Protein 6VK3 (pdb70)

Radius of gyration: 30.92 Å; Cα contacts (8 Å, |Δi|>4): 1614; chains: 2; bounding box: 85×84×88 Å

Structure (mmCIF, N/CA/C/O backbone):
data_6VK3
#
_entry.id   6VK3
#
loop_
_entity.id
_entity.type
_entity.pdbx_description
1 polymer Hrd3
2 polymer 'Protein OS-9 homolog'
#
loop_
_atom_site.group_PDB
_atom_site.id
_atom_site.type_symbol
_atom_site.label_atom_id
_atom_site.label_alt_id
_atom_site.label_comp_id
_atom_site.label_asym_id
_atom_site.label_entity_id
_atom_site.label_seq_id
_atom_site.pdbx_PDB_ins_code
_atom_site.Cartn_x
_atom_site.Cartn_y
_atom_site.Cartn_z
_atom_site.occupancy
_atom_site.B_iso_or_equiv
_atom_site.auth_seq_id
_atom_site.auth_comp_id
_atom_site.auth_asym_id
_atom_site.auth_atom_id
_atom_site.pdbx_PDB_model_num
ATOM 1 N N . PRO A 1 26 ? 135.261 171.459 158.413 1.00 48.62 26 PRO A N 1
ATOM 2 C CA . PRO A 1 26 ? 134.826 171.560 157.016 1.00 48.62 26 PRO A CA 1
ATOM 3 C C . PRO A 1 26 ? 133.757 170.532 156.680 1.00 48.62 26 PRO A C 1
ATOM 4 O O . PRO A 1 26 ? 133.020 170.689 155.710 1.00 48.62 26 PRO A O 1
ATOM 8 N N . TRP A 1 27 ? 133.685 169.484 157.496 1.00 46.08 27 TRP A N 1
ATOM 9 C CA . TRP A 1 27 ? 132.719 168.416 157.254 1.00 46.08 27 TRP A CA 1
ATOM 10 C C . TRP A 1 27 ? 131.261 168.871 157.281 1.00 46.08 27 TRP A C 1
ATOM 11 O O . TRP A 1 27 ? 130.479 168.364 156.458 1.00 46.08 27 TRP A O 1
ATOM 22 N N . PRO A 1 28 ? 130.818 169.771 158.173 1.00 48.61 28 PRO A N 1
ATOM 23 C CA . PRO A 1 28 ? 129.397 170.164 158.139 1.00 48.61 28 PRO A CA 1
ATOM 24 C C . PRO A 1 28 ? 128.973 170.814 156.833 1.00 48.61 28 PRO A C 1
ATOM 25 O O . PRO A 1 28 ? 127.885 170.517 156.319 1.00 48.61 28 PRO A O 1
ATOM 29 N N . GLU A 1 29 ? 129.799 171.709 156.288 1.00 48.98 29 GLU A N 1
ATOM 30 C CA . GLU A 1 29 ? 129.473 172.324 155.006 1.00 48.98 29 GLU A CA 1
ATOM 31 C C . GLU A 1 29 ? 129.392 171.277 153.904 1.00 48.98 29 GLU A C 1
ATOM 32 O O . GLU A 1 29 ? 128.492 171.322 153.056 1.00 48.98 29 GLU A O 1
ATOM 38 N N . ALA A 1 30 ? 130.319 170.317 153.909 1.00 45.38 30 ALA A N 1
ATOM 39 C CA . ALA A 1 30 ? 130.294 169.263 152.903 1.00 45.38 30 ALA A CA 1
ATOM 40 C C . ALA A 1 30 ? 129.039 168.413 153.026 1.00 45.38 30 ALA A C 1
ATOM 41 O O . ALA A 1 30 ? 128.466 167.995 152.016 1.00 45.38 30 ALA A O 1
ATOM 43 N N . ARG A 1 31 ? 128.593 168.145 154.254 1.00 54.93 31 ARG A N 1
ATOM 44 C CA . ARG A 1 31 ? 127.370 167.368 154.429 1.00 54.93 31 ARG A CA 1
ATOM 45 C C . ARG A 1 31 ? 126.155 168.139 153.930 1.00 54.93 31 ARG A C 1
ATOM 46 O O . ARG A 1 31 ? 125.297 167.579 153.230 1.00 54.93 31 ARG A O 1
ATOM 54 N N . HIS A 1 32 ? 126.065 169.425 154.279 1.00 58.51 32 HIS A N 1
ATOM 55 C CA . HIS A 1 32 ? 124.955 170.243 153.801 1.00 58.51 32 HIS A CA 1
ATOM 56 C C . HIS A 1 32 ? 124.940 170.307 152.280 1.00 58.51 32 HIS A C 1
ATOM 57 O O . HIS A 1 32 ? 123.870 170.323 151.661 1.00 58.51 32 HIS A O 1
ATOM 64 N N . LEU A 1 33 ? 126.120 170.340 151.661 1.00 48.51 33 LEU A N 1
ATOM 65 C CA . LEU A 1 33 ? 126.193 170.309 150.204 1.00 48.51 33 LEU A CA 1
ATOM 66 C C . LEU A 1 33 ? 125.715 168.968 149.658 1.00 48.51 33 LEU A C 1
ATOM 67 O O . LEU A 1 33 ? 124.832 168.914 148.793 1.00 48.51 33 LEU A O 1
ATOM 72 N N . LEU A 1 34 ? 126.289 167.870 150.158 1.00 49.43 34 LEU A N 1
ATOM 73 C CA . LEU A 1 34 ? 125.949 166.536 149.670 1.00 49.43 34 LEU A CA 1
ATOM 74 C C . LEU A 1 34 ? 124.488 166.182 149.887 1.00 49.43 34 LEU A C 1
ATOM 75 O O . LEU A 1 34 ? 123.996 165.208 149.308 1.00 49.43 34 LEU A O 1
ATOM 80 N N . ASN A 1 35 ? 123.780 166.950 150.714 1.00 67.09 35 ASN A N 1
ATOM 81 C CA . ASN A 1 35 ? 122.369 166.667 150.957 1.00 67.09 35 ASN A CA 1
ATOM 82 C C . ASN A 1 35 ? 121.522 166.982 149.724 1.00 67.09 35 ASN A C 1
ATOM 83 O O . ASN A 1 35 ? 120.301 166.798 149.772 1.00 67.09 35 ASN A O 1
ATOM 88 N N . THR A 1 36 ? 122.124 167.443 148.624 1.00 62.10 36 THR A N 1
ATOM 89 C CA . THR A 1 36 ? 121.367 167.906 147.465 1.00 62.10 36 THR A CA 1
ATOM 90 C C . THR A 1 36 ? 121.744 167.223 146.153 1.00 62.10 36 THR A C 1
ATOM 91 O O . THR A 1 36 ? 121.400 167.747 145.087 1.00 62.10 36 THR A O 1
ATOM 95 N N . ILE A 1 37 ? 122.440 166.088 146.177 1.00 48.29 37 ILE A N 1
ATOM 96 C CA . ILE A 1 37 ? 122.944 165.503 144.938 1.00 48.29 37 ILE A CA 1
ATOM 97 C C . ILE A 1 37 ? 122.390 164.097 144.688 1.00 48.29 37 ILE A C 1
ATOM 98 O O . ILE A 1 37 ? 123.006 163.318 143.966 1.00 48.29 37 ILE A O 1
ATOM 103 N N . ALA A 1 38 ? 121.239 163.751 145.266 1.00 42.06 38 ALA A N 1
ATOM 104 C CA . ALA A 1 38 ? 120.502 162.552 144.857 1.00 42.06 38 ALA A CA 1
ATOM 105 C C . ALA A 1 38 ? 121.371 161.300 145.030 1.00 42.06 38 ALA A C 1
ATOM 106 O O . ALA A 1 38 ? 121.822 160.684 144.064 1.00 42.06 38 ALA A O 1
ATOM 108 N N . LYS A 1 39 ? 121.595 160.957 146.301 1.00 37.71 39 LYS A N 1
ATOM 109 C CA . LYS A 1 39 ? 122.627 160.023 146.748 1.00 37.71 39 LYS A CA 1
ATOM 110 C C . LYS A 1 39 ? 122.926 158.884 145.781 1.00 37.71 39 LYS A C 1
ATOM 111 O O . LYS A 1 39 ? 124.092 158.632 145.469 1.00 37.71 39 LYS A O 1
ATOM 117 N N . SER A 1 40 ? 121.899 158.186 145.306 1.00 39.02 40 SER A N 1
ATOM 118 C CA . SER A 1 40 ? 122.103 157.138 144.315 1.00 39.02 40 SER A CA 1
ATOM 119 C C . SER A 1 40 ? 120.758 156.886 143.657 1.00 39.02 40 SER A C 1
ATOM 120 O O . SER A 1 40 ? 119.750 156.730 144.350 1.00 39.02 40 SER A O 1
ATOM 123 N N . ARG A 1 41 ? 120.746 156.848 142.331 1.00 35.16 41 ARG A N 1
ATOM 124 C CA . ARG A 1 41 ? 119.517 156.678 141.571 1.00 35.16 41 ARG A CA 1
ATOM 125 C C . ARG A 1 41 ? 119.468 155.240 141.074 1.00 35.16 41 ARG A C 1
ATOM 126 O O . ARG A 1 41 ? 120.374 154.790 140.365 1.00 35.16 41 ARG A O 1
ATOM 134 N N . ASP A 1 42 ? 118.422 154.517 141.464 1.00 28.93 42 ASP A N 1
ATOM 135 C CA . ASP A 1 42 ? 118.198 153.177 140.953 1.00 28.93 42 ASP A CA 1
ATOM 136 C C . ASP A 1 42 ? 117.170 153.258 139.840 1.00 28.93 42 ASP A C 1
ATOM 137 O O . ASP A 1 42 ? 115.995 153.537 140.115 1.00 28.93 42 ASP A O 1
ATOM 142 N N . PRO A 1 43 ? 117.554 153.044 138.581 1.00 28.40 43 PRO A N 1
ATOM 143 C CA . PRO A 1 43 ? 116.601 153.247 137.481 1.00 28.40 43 PRO A CA 1
ATOM 144 C C . PRO A 1 43 ? 115.403 152.320 137.524 1.00 28.40 43 PRO A C 1
ATOM 145 O O . PRO A 1 43 ? 114.394 152.623 136.878 1.00 28.40 43 PRO A O 1
ATOM 149 N N . MET A 1 44 ? 115.467 151.211 138.263 1.00 30.44 44 MET A N 1
ATOM 150 C CA . MET A 1 44 ? 114.292 150.356 138.385 1.00 30.44 44 MET A CA 1
ATOM 151 C C . MET A 1 44 ? 113.166 151.079 139.109 1.00 30.44 44 MET A C 1
ATOM 152 O O . MET A 1 44 ? 111.988 150.882 138.795 1.00 30.44 44 MET A O 1
ATOM 157 N N . LYS A 1 45 ? 113.511 151.919 140.083 1.00 27.85 45 LYS A N 1
ATOM 158 C CA . LYS A 1 45 ? 112.504 152.670 140.819 1.00 27.85 45 LYS A CA 1
ATOM 159 C C . LYS A 1 45 ? 112.068 153.920 140.067 1.00 27.85 45 LYS A C 1
ATOM 160 O O . LYS A 1 45 ? 110.937 154.383 140.245 1.00 27.85 45 LYS A O 1
ATOM 166 N N . GLU A 1 46 ? 112.938 154.470 139.219 1.00 32.61 46 GLU A N 1
ATOM 167 C CA . GLU A 1 46 ? 112.593 155.678 138.482 1.00 32.61 46 GLU A CA 1
ATOM 168 C C . GLU A 1 46 ? 111.793 155.374 137.224 1.00 32.61 46 GLU A C 1
ATOM 169 O O . GLU A 1 46 ? 111.012 156.220 136.776 1.00 32.61 46 GLU A O 1
ATOM 175 N N . ALA A 1 47 ? 111.971 154.190 136.638 1.00 30.81 47 ALA A N 1
ATOM 176 C CA . ALA A 1 47 ? 111.173 153.802 135.482 1.00 30.81 47 ALA A CA 1
ATOM 177 C C . ALA A 1 47 ? 109.775 153.340 135.862 1.00 30.81 47 ALA A C 1
ATOM 178 O O . ALA A 1 47 ? 108.992 152.997 134.971 1.00 30.81 47 ALA A O 1
ATOM 180 N N . ALA A 1 48 ? 109.449 153.311 137.154 1.00 31.98 48 ALA A N 1
ATOM 181 C CA . ALA A 1 48 ? 108.110 152.920 137.574 1.00 31.98 48 ALA A CA 1
ATOM 182 C C . ALA A 1 48 ? 107.180 154.118 137.685 1.00 31.98 48 ALA A C 1
ATOM 183 O O . ALA A 1 48 ? 105.961 153.941 137.766 1.00 31.98 48 ALA A O 1
ATOM 185 N N . MET A 1 49 ? 107.727 155.333 137.701 1.00 38.81 49 MET A N 1
ATOM 186 C CA . MET A 1 49 ? 106.882 156.518 137.742 1.00 38.81 49 MET A CA 1
ATOM 187 C C . MET A 1 49 ? 106.421 156.924 136.347 1.00 38.81 49 MET A C 1
ATOM 188 O O . MET A 1 49 ? 105.273 157.348 136.170 1.00 38.81 49 MET A O 1
ATOM 193 N N . GLU A 1 50 ? 107.291 156.803 135.351 1.00 30.21 50 GLU A N 1
ATOM 194 C CA . GLU A 1 50 ? 106.928 157.130 133.977 1.00 30.21 50 GLU A CA 1
ATOM 195 C C . GLU A 1 50 ? 106.325 155.922 133.270 1.00 30.21 50 GLU A C 1
ATOM 196 O O . GLU A 1 50 ? 105.705 156.053 132.216 1.00 30.21 50 GLU A O 1
ATOM 202 N N . VAL A 1 57 ? 115.172 147.995 128.400 1.00 16.90 57 VAL A N 1
ATOM 203 C CA . VAL A 1 57 ? 116.540 148.484 128.495 1.00 16.90 57 VAL A CA 1
ATOM 204 C C . VAL A 1 57 ? 117.449 147.396 129.049 1.00 16.90 57 VAL A C 1
ATOM 205 O O . VAL A 1 57 ? 117.049 146.625 129.920 1.00 16.90 57 VAL A O 1
ATOM 209 N N . GLY A 1 58 ? 118.679 147.340 128.539 1.00 15.80 58 GLY A N 1
ATOM 210 C CA . GLY A 1 58 ? 119.635 146.331 128.941 1.00 15.80 58 GLY A CA 1
ATOM 211 C C . GLY A 1 58 ? 120.939 146.954 129.405 1.00 15.80 58 GLY A C 1
ATOM 212 O O . GLY A 1 58 ? 121.116 148.173 129.374 1.00 15.80 58 GLY A O 1
ATOM 213 N N . PHE A 1 59 ? 121.846 146.082 129.832 1.00 22.28 59 PHE A N 1
ATOM 214 C CA . PHE A 1 59 ? 123.130 146.485 130.380 1.00 22.28 59 PHE A CA 1
ATOM 215 C C . PHE A 1 59 ? 124.262 145.938 129.524 1.00 22.28 59 PHE A C 1
ATOM 216 O O . PHE A 1 59 ? 124.107 144.926 128.836 1.00 22.28 59 PHE A O 1
ATOM 224 N N . TYR A 1 60 ? 125.405 146.612 129.578 1.00 23.55 60 TYR A N 1
ATOM 225 C CA . TYR A 1 60 ? 126.585 146.237 128.807 1.00 23.55 60 TYR A CA 1
ATOM 226 C C . TYR A 1 60 ? 127.639 145.699 129.763 1.00 23.55 60 TYR A C 1
ATOM 227 O O . TYR A 1 60 ? 128.335 146.474 130.425 1.00 23.55 60 TYR A O 1
ATOM 236 N N . VAL A 1 61 ? 127.760 144.378 129.833 1.00 24.35 61 VAL A N 1
ATOM 237 C CA . VAL A 1 61 ? 128.829 143.766 130.615 1.00 24.35 61 VAL A CA 1
ATOM 238 C C . VAL A 1 61 ? 130.082 143.750 129.748 1.00 24.35 61 VAL A C 1
ATOM 239 O O . VAL A 1 61 ? 130.026 143.327 128.586 1.00 24.35 61 VAL A O 1
ATOM 243 N N . PRO A 1 62 ? 131.215 144.234 130.241 1.00 26.40 62 PRO A N 1
ATOM 244 C CA . PRO A 1 62 ? 132.431 144.213 129.429 1.00 26.40 62 PRO A CA 1
ATOM 245 C C . PRO A 1 62 ? 133.005 142.810 129.354 1.00 26.40 62 PRO A C 1
ATOM 246 O O . PRO A 1 62 ? 132.756 141.958 130.208 1.00 26.40 62 PRO A O 1
ATOM 250 N N . MET A 1 63 ? 133.783 142.573 128.301 1.00 32.43 63 MET A N 1
ATOM 251 C CA . MET A 1 63 ? 134.383 141.260 128.114 1.00 32.43 63 MET A CA 1
ATOM 252 C C . MET A 1 63 ? 135.778 141.171 128.715 1.00 32.43 63 MET A C 1
ATOM 253 O O . MET A 1 63 ? 136.138 140.136 129.283 1.00 32.43 63 MET A O 1
ATOM 258 N N . ASP A 1 64 ? 136.567 142.237 128.617 1.00 32.26 64 ASP A N 1
ATOM 259 C CA . ASP A 1 64 ? 137.930 142.246 129.122 1.00 32.26 64 ASP A CA 1
ATOM 260 C C . ASP A 1 64 ? 138.134 143.446 130.036 1.00 32.26 64 ASP A C 1
ATOM 261 O O . ASP A 1 64 ? 137.234 144.263 130.239 1.00 32.26 64 ASP A O 1
ATOM 266 N N . TYR A 1 65 ? 139.339 143.544 130.590 1.00 33.73 65 TYR A N 1
ATOM 267 C CA . TYR A 1 65 ? 139.628 144.508 131.640 1.00 33.73 65 TYR A CA 1
ATOM 268 C C . TYR A 1 65 ? 141.129 144.733 131.712 1.00 33.73 65 TYR A C 1
ATOM 269 O O . TYR A 1 65 ? 141.911 143.825 131.422 1.00 33.73 65 TYR A O 1
ATOM 278 N N . SER A 1 66 ? 141.522 145.941 132.102 1.00 41.90 66 SER A N 1
ATOM 279 C CA . SER A 1 66 ? 142.931 146.280 132.254 1.00 41.90 66 SER A CA 1
ATOM 280 C C . SER A 1 66 ? 143.085 147.451 133.214 1.00 41.90 66 SER A C 1
ATOM 281 O O . SER A 1 66 ? 142.486 148.510 132.997 1.00 41.90 66 SER A O 1
ATOM 284 N N . PRO A 1 67 ? 143.876 147.304 134.279 1.00 42.81 67 PRO A N 1
ATOM 285 C CA . PRO A 1 67 ? 143.990 148.396 135.259 1.00 42.81 67 PRO A CA 1
ATOM 286 C C . PRO A 1 67 ? 144.485 149.700 134.662 1.00 42.81 67 PRO A C 1
ATOM 287 O O . PRO A 1 67 ? 144.065 150.771 135.116 1.00 42.81 67 PRO A O 1
ATOM 291 N N . ARG A 1 68 ? 145.360 149.649 133.655 1.00 50.87 68 ARG A N 1
ATOM 292 C CA . ARG A 1 68 ? 145.786 150.880 132.994 1.00 50.87 68 ARG A CA 1
ATOM 293 C C . ARG A 1 68 ? 144.629 151.523 132.242 1.00 50.87 68 ARG A C 1
ATOM 294 O O . ARG A 1 68 ? 144.463 152.750 132.272 1.00 50.87 68 ARG A O 1
ATOM 302 N N . ASN A 1 69 ? 143.826 150.709 131.555 1.00 53.44 69 ASN A N 1
ATOM 303 C CA . ASN A 1 69 ? 142.627 151.223 130.907 1.00 53.44 69 ASN A CA 1
ATOM 304 C C . ASN A 1 69 ? 141.688 151.851 131.925 1.00 53.44 69 ASN A C 1
ATOM 305 O O . ASN A 1 69 ? 141.074 152.889 131.656 1.00 53.44 69 ASN A O 1
ATOM 310 N N . GLU A 1 70 ? 141.579 151.249 133.110 1.00 48.85 70 GLU A N 1
ATOM 311 C CA . GLU A 1 70 ? 140.720 151.813 134.145 1.00 48.85 70 GLU A CA 1
ATOM 312 C C . GLU A 1 70 ? 141.261 153.141 134.653 1.00 48.85 70 GLU A C 1
ATOM 313 O O . GLU A 1 70 ? 140.492 154.081 134.877 1.00 48.85 70 GLU A O 1
ATOM 319 N N . GLU A 1 71 ? 142.576 153.236 134.854 1.00 48.20 71 GLU A N 1
ATOM 320 C CA . GLU A 1 71 ? 143.164 154.502 135.277 1.00 48.20 71 GLU A CA 1
ATOM 321 C C . GLU A 1 71 ? 142.914 155.593 134.245 1.00 48.20 71 GLU A C 1
ATOM 322 O O . GLU A 1 71 ? 142.537 156.718 134.596 1.00 48.20 71 GLU A O 1
ATOM 328 N N . LYS A 1 72 ? 143.119 155.277 132.964 1.00 50.45 72 LYS A N 1
ATOM 329 C CA . LYS A 1 72 ? 142.878 156.265 131.918 1.00 50.45 72 LYS A CA 1
ATOM 330 C C . LYS A 1 72 ? 141.409 156.664 131.868 1.00 50.45 72 LYS A C 1
ATOM 331 O O . LYS A 1 72 ? 141.086 157.849 131.722 1.00 50.45 72 LYS A O 1
ATOM 337 N N . ASN A 1 73 ? 140.506 155.691 132.002 1.00 45.60 73 ASN A N 1
ATOM 338 C CA . ASN A 1 73 ? 139.079 155.988 131.989 1.00 45.60 73 ASN A CA 1
ATOM 339 C C . ASN A 1 73 ? 138.696 156.882 133.159 1.00 45.60 73 ASN A C 1
ATOM 340 O O . ASN A 1 73 ? 137.904 157.817 133.006 1.00 45.60 73 ASN A O 1
ATOM 345 N N . TYR A 1 74 ? 139.266 156.622 134.334 1.00 43.73 74 TYR A N 1
ATOM 346 C CA . TYR A 1 74 ? 138.927 157.411 135.511 1.00 43.73 74 TYR A CA 1
ATOM 347 C C . TYR A 1 74 ? 139.468 158.830 135.396 1.00 43.73 74 TYR A C 1
ATOM 348 O O . TYR A 1 74 ? 138.782 159.793 135.761 1.00 43.73 74 TYR A O 1
ATOM 357 N N . GLN A 1 75 ? 140.691 158.983 134.887 1.00 45.81 75 GLN A N 1
ATOM 358 C CA . GLN A 1 75 ? 141.228 160.324 134.686 1.00 45.81 75 GLN A CA 1
ATOM 359 C C . GLN A 1 75 ? 140.418 161.087 133.644 1.00 45.81 75 GLN A C 1
ATOM 360 O O . GLN A 1 75 ? 140.178 162.291 133.791 1.00 45.81 75 GLN A O 1
ATOM 366 N N . SER A 1 76 ? 139.970 160.399 132.591 1.00 48.00 76 SER A N 1
ATOM 367 C CA . SER A 1 76 ? 139.124 161.049 131.597 1.00 48.00 76 SER A CA 1
ATOM 368 C C . SER A 1 76 ? 137.773 161.444 132.177 1.00 48.00 76 SER A C 1
ATOM 369 O O . SER A 1 76 ? 137.222 162.484 131.801 1.00 48.00 76 SER A O 1
ATOM 372 N N . ILE A 1 77 ? 137.221 160.632 133.080 1.00 47.08 77 ILE A N 1
ATOM 373 C CA . ILE A 1 77 ? 135.964 160.998 133.726 1.00 47.08 77 ILE A CA 1
ATOM 374 C C . ILE A 1 77 ? 136.158 162.221 134.610 1.00 47.08 77 ILE A C 1
ATOM 375 O O . ILE A 1 77 ? 135.328 163.137 134.617 1.00 47.08 77 ILE A O 1
ATOM 380 N N . TRP A 1 78 ? 137.258 162.261 135.364 1.00 47.91 78 TRP A N 1
ATOM 381 C CA . TRP A 1 78 ? 137.504 163.407 136.233 1.00 47.91 78 TRP A CA 1
ATOM 382 C C . TRP A 1 78 ? 137.746 164.676 135.429 1.00 47.91 78 TRP A C 1
ATOM 383 O O . TRP A 1 78 ? 137.357 165.771 135.850 1.00 47.91 78 TRP A O 1
ATOM 394 N N . GLN A 1 79 ? 138.387 164.553 134.267 1.00 56.31 79 GLN A N 1
ATOM 395 C CA . GLN A 1 79 ? 138.700 165.743 133.485 1.00 56.31 79 GLN A CA 1
ATOM 396 C C . GLN A 1 79 ? 137.469 166.316 132.793 1.00 56.31 79 GLN A C 1
ATOM 397 O O . GLN A 1 79 ? 137.417 167.522 132.532 1.00 56.31 79 GLN A O 1
ATOM 403 N N . ASN A 1 80 ? 136.478 165.481 132.486 1.00 56.90 80 ASN A N 1
ATOM 404 C CA . ASN A 1 80 ? 135.366 165.895 131.636 1.00 56.90 80 ASN A CA 1
ATOM 405 C C . ASN A 1 80 ? 134.024 165.922 132.349 1.00 56.90 80 ASN A C 1
ATOM 406 O O . ASN A 1 80 ? 133.362 166.965 132.368 1.00 56.90 80 ASN A O 1
ATOM 411 N N . GLU A 1 81 ? 133.598 164.804 132.940 1.00 51.08 81 GLU A N 1
ATOM 412 C CA . GLU A 1 81 ? 132.188 164.644 133.282 1.00 51.08 81 GLU A CA 1
ATOM 413 C C . GLU A 1 81 ? 131.795 165.396 134.548 1.00 51.08 81 GLU A C 1
ATOM 414 O O . GLU A 1 81 ? 130.708 165.981 134.607 1.00 51.08 81 GLU A O 1
ATOM 420 N N . ILE A 1 82 ? 132.647 165.385 135.571 1.00 45.86 82 ILE A N 1
ATOM 421 C CA . ILE A 1 82 ? 132.247 165.888 136.881 1.00 45.86 82 ILE A CA 1
ATOM 422 C C . ILE A 1 82 ? 132.071 167.399 136.835 1.00 45.86 82 ILE A C 1
ATOM 423 O O . ILE A 1 82 ? 132.949 168.133 136.363 1.00 45.86 82 ILE A O 1
ATOM 428 N N . THR A 1 83 ? 130.928 167.870 137.330 1.00 44.75 83 THR A N 1
ATOM 429 C CA . THR A 1 83 ? 130.623 169.291 137.362 1.00 44.75 83 THR A CA 1
ATOM 430 C C . THR A 1 83 ? 131.442 169.993 138.443 1.00 44.75 83 THR A C 1
ATOM 431 O O . THR A 1 83 ? 131.987 169.370 139.356 1.00 44.75 83 THR A O 1
ATOM 435 N N . ASP A 1 84 ? 131.496 171.322 138.343 1.00 48.80 84 ASP A N 1
ATOM 436 C CA . ASP A 1 84 ? 132.334 172.115 139.232 1.00 48.80 84 ASP A CA 1
ATOM 437 C C . ASP A 1 84 ? 131.848 172.093 140.675 1.00 48.80 84 ASP A C 1
ATOM 438 O O . ASP A 1 84 ? 132.677 172.125 141.593 1.00 48.80 84 ASP A O 1
ATOM 443 N N . SER A 1 85 ? 130.534 172.033 140.900 1.00 43.46 85 SER A N 1
ATOM 444 C CA . SER A 1 85 ? 130.035 171.905 142.265 1.00 43.46 85 SER A CA 1
ATOM 445 C C . SER A 1 85 ? 130.562 170.636 142.920 1.00 43.46 85 SER A C 1
ATOM 446 O O . SER A 1 85 ? 130.979 170.654 144.085 1.00 43.46 85 SER A O 1
ATOM 449 N N . GLN A 1 86 ? 130.576 169.531 142.174 1.00 42.06 86 GLN A N 1
ATOM 450 C CA . GLN A 1 86 ? 131.118 168.289 142.709 1.00 42.06 86 GLN A CA 1
ATOM 451 C C . GLN A 1 86 ? 132.623 168.374 142.915 1.00 42.06 86 GLN A C 1
ATOM 452 O O . GLN A 1 86 ? 133.140 167.806 143.879 1.00 42.06 86 GLN A O 1
ATOM 458 N N . ARG A 1 87 ? 133.342 169.059 142.023 1.00 46.29 87 ARG A N 1
ATOM 459 C CA . ARG A 1 87 ? 134.764 169.302 142.254 1.00 46.29 87 ARG A CA 1
ATOM 460 C C . ARG A 1 87 ? 134.986 169.992 143.591 1.00 46.29 87 ARG A C 1
ATOM 461 O O . ARG A 1 87 ? 135.793 169.541 144.413 1.00 46.29 87 ARG A O 1
ATOM 469 N N . HIS A 1 88 ? 134.291 171.110 143.810 1.00 43.15 88 HIS A N 1
ATOM 470 C CA . HIS A 1 88 ? 134.424 171.842 145.065 1.00 43.15 88 HIS A CA 1
ATOM 471 C C . HIS A 1 88 ? 134.098 170.952 146.255 1.00 43.15 88 HIS A C 1
ATOM 472 O O . HIS A 1 88 ? 134.854 170.899 147.235 1.00 43.15 88 HIS A O 1
ATOM 479 N N . ILE A 1 89 ? 132.980 170.228 146.176 1.00 37.10 89 ILE A N 1
ATOM 480 C CA . ILE A 1 89 ? 132.547 169.391 147.291 1.00 37.10 89 ILE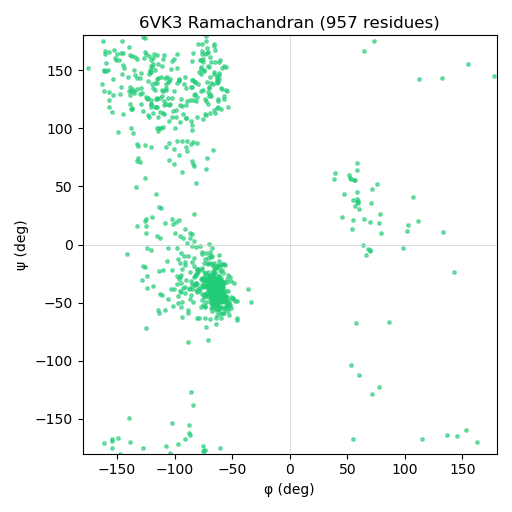 A CA 1
ATOM 481 C C . ILE A 1 89 ? 133.595 168.334 147.606 1.00 37.10 89 ILE A C 1
ATOM 482 O O . ILE A 1 89 ? 133.971 168.135 148.765 1.00 37.10 89 ILE A O 1
ATOM 487 N N . TYR A 1 90 ? 134.090 167.644 146.578 1.00 37.84 90 TYR A N 1
ATOM 488 C CA . TYR A 1 90 ? 135.023 166.549 146.807 1.00 37.84 90 TYR A CA 1
ATOM 489 C C . TYR A 1 90 ? 136.360 167.055 147.322 1.00 37.84 90 TYR A C 1
ATOM 490 O O . TYR A 1 90 ? 136.962 166.432 148.203 1.00 37.84 90 TYR A O 1
ATOM 499 N N . GLU A 1 91 ? 136.862 168.162 146.773 1.00 44.01 91 GLU A N 1
ATOM 500 C CA . GLU A 1 91 ? 138.135 168.678 147.264 1.00 44.01 91 GLU A CA 1
ATOM 501 C C . GLU A 1 91 ? 138.011 169.136 148.709 1.00 44.01 91 GLU A C 1
ATOM 502 O O . GLU A 1 91 ? 138.907 168.882 149.525 1.00 44.01 91 GLU A O 1
ATOM 508 N N . LEU A 1 92 ? 136.893 169.780 149.056 1.00 39.61 92 LEU A N 1
ATOM 509 C CA . LEU A 1 92 ? 136.663 170.154 150.446 1.00 39.61 92 LEU A CA 1
ATOM 510 C C . LEU A 1 92 ? 136.568 168.922 151.338 1.00 39.61 92 LEU A C 1
ATOM 511 O O . LEU A 1 92 ? 137.087 168.915 152.460 1.00 39.61 92 LEU A O 1
ATOM 516 N N . LEU A 1 93 ? 135.928 167.862 150.843 1.00 36.28 93 LEU A N 1
ATOM 517 C CA . LEU A 1 93 ? 135.767 166.639 151.623 1.00 36.28 93 LEU A CA 1
ATOM 518 C C . LEU A 1 93 ? 137.109 165.976 151.895 1.00 36.28 93 LEU A C 1
ATOM 519 O O . LEU A 1 93 ? 137.379 165.532 153.017 1.00 36.28 93 LEU A O 1
ATOM 524 N N . VAL A 1 94 ? 137.960 165.889 150.873 1.00 40.13 94 VAL A N 1
ATOM 525 C CA . VAL A 1 94 ? 139.276 165.289 151.060 1.00 40.13 94 VAL A CA 1
ATOM 526 C C . VAL A 1 94 ? 140.124 166.143 151.988 1.00 40.13 94 VAL A C 1
ATOM 527 O O . VAL A 1 94 ? 140.827 165.620 152.860 1.00 40.13 94 VAL A O 1
ATOM 531 N N . GLN A 1 95 ? 140.082 167.469 151.817 1.00 52.04 95 GLN A N 1
ATOM 532 C CA . GLN A 1 95 ? 140.833 168.338 152.716 1.00 52.04 95 GLN A CA 1
ATOM 533 C C . GLN A 1 95 ? 140.391 168.137 154.156 1.00 52.04 95 GLN A C 1
ATOM 534 O O . GLN A 1 95 ? 141.226 168.047 155.063 1.00 52.04 95 GLN A O 1
ATOM 540 N N . SER A 1 96 ? 139.080 168.039 154.380 1.00 51.71 96 SER A N 1
ATOM 541 C CA . SER A 1 96 ? 138.571 167.772 155.718 1.00 51.71 96 SER A CA 1
ATOM 542 C C . SER A 1 96 ? 139.109 166.451 156.248 1.00 51.71 96 SER A C 1
ATOM 543 O O . SER A 1 96 ? 139.808 166.415 157.265 1.00 51.71 96 SER A O 1
ATOM 546 N N . SER A 1 97 ? 138.815 165.353 155.548 1.00 45.25 97 SER A N 1
ATOM 547 C CA . SER A 1 97 ? 139.137 164.024 156.056 1.00 45.25 97 SER A CA 1
ATOM 548 C C . SER A 1 97 ? 140.633 163.745 156.103 1.00 45.25 97 SER A C 1
ATOM 549 O O . SER A 1 97 ? 141.037 162.732 156.682 1.00 45.25 97 SER A O 1
ATOM 552 N N . GLU A 1 98 ? 141.463 164.593 155.501 1.00 59.64 98 GLU A N 1
ATOM 553 C CA . GLU A 1 98 ? 142.899 164.386 155.614 1.00 59.64 98 GLU A CA 1
ATOM 554 C C . GLU A 1 98 ? 143.538 165.311 156.643 1.00 59.64 98 GLU A C 1
ATOM 555 O O . GLU A 1 98 ? 144.260 164.846 157.530 1.00 59.64 98 GLU A O 1
ATOM 561 N N . GLN A 1 99 ? 143.304 166.620 156.530 1.00 63.71 99 GLN A N 1
ATOM 562 C CA . GLN A 1 99 ? 143.863 167.539 157.513 1.00 63.71 99 GLN A CA 1
ATOM 563 C C . GLN A 1 99 ? 143.291 167.267 158.897 1.00 63.71 99 GLN A C 1
ATOM 564 O O . GLN A 1 99 ? 144.014 167.313 159.898 1.00 63.71 99 GLN A O 1
ATOM 570 N N . PHE A 1 100 ? 141.997 166.972 158.972 1.00 59.38 100 PHE A N 1
ATOM 571 C CA . PHE A 1 100 ? 141.335 166.620 160.220 1.00 59.38 100 PHE A CA 1
ATOM 572 C C . PHE A 1 100 ? 140.969 165.148 160.119 1.00 59.38 100 PHE A C 1
ATOM 573 O O . PHE A 1 100 ? 140.420 164.710 159.105 1.00 59.38 100 PHE A O 1
ATOM 581 N N . ASN A 1 101 ? 141.265 164.384 161.164 1.00 49.08 101 ASN A N 1
ATOM 582 C CA . ASN A 1 101 ? 140.813 163.001 161.169 1.00 49.08 101 ASN A CA 1
ATOM 583 C C . ASN A 1 101 ? 139.355 163.032 161.601 1.00 49.08 101 ASN A C 1
ATOM 584 O O . ASN A 1 101 ? 139.048 162.922 162.792 1.00 49.08 101 ASN A O 1
ATOM 589 N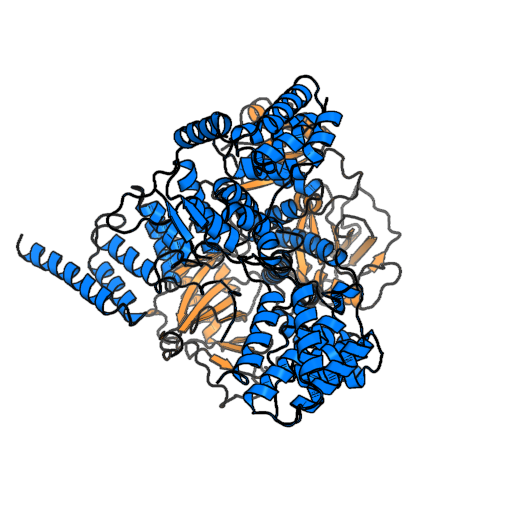 N . ASN A 1 102 ? 138.451 163.200 160.635 1.00 43.48 102 ASN A N 1
ATOM 590 C CA . ASN A 1 102 ? 137.051 163.441 160.959 1.00 43.48 102 ASN A CA 1
ATOM 591 C C . ASN A 1 102 ? 136.309 162.163 161.320 1.00 43.48 102 ASN A C 1
ATOM 592 O O . ASN A 1 102 ? 135.276 162.227 161.995 1.00 43.48 102 ASN A O 1
ATOM 597 N N . SER A 1 103 ? 136.796 161.009 160.868 1.00 37.94 103 SER A N 1
ATOM 598 C CA . SER A 1 103 ? 136.249 159.685 161.151 1.00 37.94 103 SER A CA 1
ATOM 599 C C . SER A 1 103 ? 134.866 159.460 160.560 1.00 37.94 103 SER A C 1
ATOM 600 O O . SER A 1 103 ? 134.373 158.331 160.606 1.00 37.94 103 SER A O 1
ATOM 603 N N . GLU A 1 104 ? 134.215 160.485 160.028 1.00 38.24 104 GLU A N 1
ATOM 604 C CA . GLU A 1 104 ? 132.978 160.296 159.283 1.00 38.24 104 GLU A CA 1
ATOM 605 C C . GLU A 1 104 ? 132.967 160.834 157.866 1.00 38.24 104 GLU A C 1
ATOM 606 O O . GLU A 1 104 ? 132.225 160.324 157.026 1.00 38.24 104 GLU A O 1
ATOM 612 N N . ALA A 1 105 ? 133.772 161.857 157.575 1.00 32.16 105 ALA A N 1
ATOM 613 C CA . ALA A 1 105 ? 133.964 162.256 156.187 1.00 32.16 105 ALA A CA 1
ATOM 614 C C . ALA A 1 105 ? 134.782 161.189 155.483 1.00 32.16 105 ALA A C 1
ATOM 615 O O . ALA A 1 105 ? 134.584 160.937 154.290 1.00 32.16 105 ALA A O 1
ATOM 617 N N . THR A 1 106 ? 135.697 160.546 156.208 1.00 29.40 106 THR A N 1
ATOM 618 C CA . THR A 1 106 ? 136.444 159.435 155.637 1.00 29.40 106 THR A CA 1
ATOM 619 C C . THR A 1 106 ? 135.512 158.302 155.230 1.00 29.40 106 THR A C 1
ATOM 620 O O . THR A 1 106 ? 135.659 157.729 154.145 1.00 29.40 106 THR A O 1
ATOM 624 N N . TYR A 1 107 ? 134.525 157.983 156.068 1.00 23.49 107 TYR A N 1
ATOM 625 C CA . TYR A 1 107 ? 133.620 156.887 155.740 1.00 23.49 107 TYR A CA 1
ATOM 626 C C . TYR A 1 107 ? 132.735 157.235 154.552 1.00 23.49 107 TYR A C 1
ATOM 627 O O . TYR A 1 107 ? 132.545 156.412 153.649 1.00 23.49 107 TYR A O 1
ATOM 636 N N . THR A 1 108 ? 132.154 158.437 154.546 1.00 24.55 108 THR A N 1
ATOM 637 C CA . THR A 1 108 ? 131.292 158.794 153.426 1.00 24.55 108 THR A CA 1
ATOM 638 C C . THR A 1 108 ? 132.088 158.920 152.139 1.00 24.55 108 THR A C 1
ATOM 639 O O . THR A 1 108 ? 131.566 158.622 151.064 1.00 24.55 108 THR A O 1
ATOM 643 N N . LEU A 1 109 ? 133.362 159.296 152.227 1.00 22.81 109 LEU A N 1
ATOM 644 C CA . LEU A 1 109 ? 134.184 159.372 151.028 1.00 22.81 109 LEU A CA 1
ATOM 645 C C . LEU A 1 109 ? 134.561 157.981 150.537 1.00 22.81 109 LEU A C 1
ATOM 646 O O . LEU A 1 109 ? 134.619 157.733 149.325 1.00 22.81 109 LEU A O 1
ATOM 651 N N . SER A 1 110 ? 134.799 157.058 151.470 1.00 20.23 110 SER A N 1
ATOM 652 C CA . SER A 1 110 ? 135.003 155.663 151.106 1.00 20.23 110 SER A CA 1
ATOM 653 C C . SER A 1 110 ? 133.786 155.106 150.389 1.00 20.23 110 SER A C 1
ATOM 654 O O . SER A 1 110 ? 133.908 154.473 149.337 1.00 20.23 110 SER A O 1
ATOM 657 N N . GLN A 1 111 ? 132.597 155.328 150.948 1.00 20.55 111 GLN A N 1
ATOM 658 C CA . GLN A 1 111 ? 131.388 154.842 150.294 1.00 20.55 111 GLN A CA 1
ATOM 659 C C . GLN A 1 111 ? 131.166 155.525 148.951 1.00 20.55 111 GLN A C 1
ATOM 660 O O . GLN A 1 111 ? 130.685 154.886 148.010 1.00 20.55 111 GLN A O 1
ATOM 666 N N . ILE A 1 112 ? 131.525 156.805 148.838 1.00 22.46 112 ILE A N 1
ATOM 667 C CA . ILE A 1 112 ? 131.451 157.498 147.554 1.00 22.46 112 ILE A CA 1
ATOM 668 C C . ILE A 1 112 ? 132.281 156.764 146.514 1.00 22.46 112 ILE A C 1
ATOM 669 O O . ILE A 1 112 ? 131.771 156.322 145.480 1.00 22.46 112 ILE A O 1
ATOM 674 N N . HIS A 1 113 ? 133.578 156.618 146.778 1.00 22.15 113 HIS A N 1
ATOM 675 C CA . HIS A 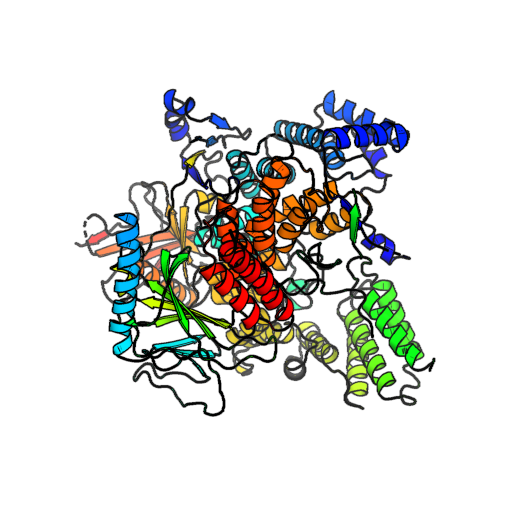1 113 ? 134.453 156.040 145.767 1.00 22.15 113 HIS A CA 1
ATOM 676 C C . HIS A 1 113 ? 134.305 154.532 145.641 1.00 22.15 113 HIS A C 1
ATOM 677 O O . HIS A 1 113 ? 134.871 153.954 144.711 1.00 22.15 113 HIS A O 1
ATOM 684 N N . LEU A 1 114 ? 133.565 153.885 146.535 1.00 23.22 114 LEU A N 1
ATOM 685 C CA . LEU A 1 114 ? 133.384 152.443 146.469 1.00 23.22 114 LEU A CA 1
ATOM 686 C C . LEU A 1 114 ? 132.077 152.036 145.809 1.00 23.22 114 LEU A C 1
ATOM 687 O O . LEU A 1 114 ? 132.029 151.003 145.138 1.00 23.22 114 LEU A O 1
ATOM 692 N N . TRP A 1 115 ? 131.010 152.813 145.984 1.00 20.05 115 TRP A N 1
ATOM 693 C CA . TRP A 1 115 ? 129.752 152.542 145.306 1.00 20.05 115 TRP A CA 1
ATOM 694 C C . TRP A 1 115 ? 129.464 153.509 144.168 1.00 20.05 115 TRP A C 1
ATOM 695 O O . TRP A 1 115 ? 128.453 153.338 143.481 1.00 20.05 115 TRP A O 1
ATOM 706 N N . SER A 1 116 ? 130.323 154.502 143.950 1.00 23.23 116 SER A N 1
ATOM 707 C CA . SER A 1 116 ? 130.081 155.553 142.965 1.00 23.23 116 SER A CA 1
ATOM 708 C C . SER A 1 116 ? 128.704 156.170 143.178 1.00 23.23 116 SER A C 1
ATOM 709 O O . SER A 1 116 ? 127.833 156.135 142.309 1.00 23.23 116 SER A O 1
ATOM 712 N N . GLN A 1 117 ? 128.509 156.735 144.367 1.00 27.51 117 GLN A N 1
ATOM 713 C CA . GLN A 1 117 ? 127.187 157.175 144.793 1.00 27.51 117 GLN A CA 1
ATOM 714 C C . GLN A 1 117 ? 126.805 158.531 144.215 1.00 27.51 117 GLN A C 1
ATOM 715 O O . GLN A 1 117 ? 125.855 158.628 143.434 1.00 27.51 117 GLN A O 1
ATOM 721 N N . TYR A 1 118 ? 127.545 159.577 144.561 1.00 29.49 118 TYR A N 1
ATOM 722 C CA . TYR A 1 118 ? 127.172 160.937 144.202 1.00 29.49 118 TYR A CA 1
ATOM 723 C C . TYR A 1 118 ? 127.595 161.306 142.795 1.00 29.49 118 TYR A C 1
ATOM 724 O O . TYR A 1 118 ? 127.821 162.491 142.525 1.00 29.49 118 TYR A O 1
ATOM 733 N N . ASN A 1 119 ? 127.726 160.309 141.920 1.00 30.14 119 ASN A N 1
ATOM 734 C CA . ASN A 1 119 ? 128.167 160.393 140.528 1.00 30.14 119 ASN A CA 1
ATOM 735 C C . ASN A 1 119 ? 129.680 160.494 140.437 1.00 30.14 119 ASN A C 1
ATOM 736 O O . ASN A 1 119 ? 130.208 160.758 139.349 1.00 30.14 119 ASN A O 1
ATOM 741 N N . PHE A 1 120 ? 130.395 160.291 141.532 1.00 29.51 120 PHE A N 1
ATOM 742 C CA . PHE A 1 120 ? 131.839 160.275 141.409 1.00 29.51 120 PHE A CA 1
ATOM 743 C C . PHE A 1 120 ? 132.292 158.924 140.864 1.00 29.51 120 PHE A C 1
ATOM 744 O O . PHE A 1 120 ? 131.655 157.899 141.116 1.00 29.51 120 PHE A O 1
ATOM 752 N N . PRO A 1 121 ? 133.377 158.900 140.103 1.00 30.35 121 PRO A N 1
ATOM 753 C CA . PRO A 1 121 ? 133.825 157.640 139.505 1.00 30.35 121 PRO A CA 1
ATOM 754 C C . PRO A 1 121 ? 134.344 156.668 140.551 1.00 30.35 121 PRO A C 1
ATOM 755 O O . PRO A 1 121 ? 134.751 157.051 141.649 1.00 30.35 121 PRO A O 1
ATOM 759 N N . HIS A 1 122 ? 134.324 155.390 140.187 1.00 28.43 122 HIS A N 1
ATOM 760 C CA . HIS A 1 122 ? 134.552 154.297 141.126 1.00 28.43 122 HIS A CA 1
ATOM 761 C C . HIS A 1 122 ? 136.026 153.912 141.143 1.00 28.43 122 HIS A C 1
ATOM 762 O O . HIS A 1 122 ? 136.544 153.375 140.159 1.00 28.43 122 HIS A O 1
ATOM 769 N N . ASN A 1 123 ? 136.702 154.169 142.260 1.00 30.73 123 ASN A N 1
ATOM 770 C CA . ASN A 1 123 ? 138.052 153.675 142.493 1.00 30.73 123 ASN A CA 1
ATOM 771 C C . ASN A 1 123 ? 138.019 152.560 143.522 1.00 30.73 123 ASN A C 1
ATOM 772 O O . ASN A 1 123 ? 137.320 152.659 144.533 1.00 30.73 123 ASN A O 1
ATOM 777 N N . MET A 1 124 ? 138.788 151.506 143.276 1.00 30.33 124 MET A N 1
ATOM 778 C CA . MET A 1 124 ? 138.932 150.451 144.265 1.00 30.33 124 MET A CA 1
ATOM 779 C C . MET A 1 124 ? 140.098 150.695 145.207 1.00 30.33 124 MET A C 1
ATOM 780 O O . MET A 1 124 ? 139.961 150.488 146.415 1.00 30.33 124 MET A O 1
ATOM 785 N N . THR A 1 125 ? 141.240 151.152 144.689 1.00 26.69 125 THR A N 1
ATOM 786 C CA . THR A 1 125 ? 142.393 151.377 145.552 1.00 26.69 125 THR A CA 1
ATOM 787 C C . THR A 1 125 ? 142.157 152.538 146.511 1.00 26.69 125 THR A C 1
ATOM 788 O O . THR A 1 125 ? 142.541 152.467 147.684 1.00 26.69 125 THR A O 1
ATOM 792 N N . LEU A 1 126 ? 141.501 153.602 146.048 1.00 23.39 126 LEU A N 1
ATOM 793 C CA . LEU A 1 126 ? 141.234 154.723 146.940 1.00 23.39 126 LEU A CA 1
ATOM 794 C C . LEU A 1 126 ? 140.189 154.346 147.981 1.00 23.39 126 LEU A C 1
ATOM 795 O O . LEU A 1 126 ? 140.287 154.754 149.145 1.00 23.39 126 LEU A O 1
ATOM 800 N N . ALA A 1 127 ? 139.182 153.568 147.582 1.00 21.72 127 ALA A N 1
ATOM 801 C CA . ALA A 1 127 ? 138.197 153.095 148.545 1.00 21.72 127 ALA A CA 1
ATOM 802 C C . ALA A 1 127 ? 138.847 152.210 149.595 1.00 21.72 127 ALA A C 1
ATOM 803 O O . ALA A 1 127 ? 138.507 152.289 150.779 1.00 21.72 127 ALA A O 1
ATOM 805 N N . HIS A 1 128 ? 139.799 151.373 149.184 1.00 18.83 128 HIS A N 1
ATOM 806 C CA . HIS A 1 128 ? 140.527 150.554 150.146 1.00 18.83 128 HIS A CA 1
ATOM 807 C C . HIS A 1 128 ? 141.333 151.424 151.099 1.00 18.83 128 HIS A C 1
ATOM 808 O O . HIS A 1 128 ? 141.341 151.194 152.313 1.00 18.83 128 HIS A O 1
ATOM 815 N N . LYS A 1 129 ? 142.022 152.432 150.561 1.00 23.78 129 LYS A N 1
ATOM 816 C CA . LYS A 1 129 ? 142.816 153.324 151.401 1.00 23.78 129 LYS A CA 1
ATOM 817 C C . LYS A 1 129 ? 141.947 154.018 152.441 1.00 23.78 129 LYS A C 1
ATOM 818 O O . LYS A 1 129 ? 142.299 154.083 153.626 1.00 23.78 129 LYS A O 1
ATOM 824 N N . TYR A 1 130 ? 140.791 154.525 152.022 1.00 24.43 130 TYR A N 1
ATOM 825 C CA . TYR A 1 130 ? 139.959 155.266 152.960 1.00 24.43 130 TYR A CA 1
ATOM 826 C C . TYR A 1 130 ? 139.222 154.351 153.927 1.00 24.43 130 TYR A C 1
ATOM 827 O O . TYR A 1 130 ? 138.982 154.743 155.071 1.00 24.43 130 TYR A O 1
ATOM 836 N N . LEU A 1 131 ? 138.886 153.127 153.517 1.00 21.57 131 LEU A N 1
ATOM 837 C CA . LEU A 1 131 ? 138.357 152.166 154.478 1.00 21.57 131 LEU A CA 1
ATOM 838 C C . LEU A 1 131 ? 139.402 151.816 155.525 1.00 21.57 131 LEU A C 1
ATOM 839 O O . LEU A 1 131 ? 139.083 151.701 156.713 1.00 21.57 131 LEU A O 1
ATOM 844 N N . GLU A 1 132 ? 140.656 151.646 155.106 1.00 23.17 132 GLU A N 1
ATOM 845 C CA . GLU A 1 132 ? 141.718 151.368 156.064 1.00 23.17 132 GLU A CA 1
ATOM 846 C C . GLU A 1 132 ? 141.896 152.527 157.034 1.00 23.17 132 GLU A C 1
ATOM 847 O O . GLU A 1 132 ? 142.099 152.316 158.235 1.00 23.17 132 GLU A O 1
ATOM 853 N N . LYS A 1 133 ? 141.822 153.761 156.531 1.00 29.85 133 LYS A N 1
ATOM 854 C CA . LYS A 1 133 ? 141.928 154.912 157.422 1.00 29.85 133 LYS A CA 1
ATOM 855 C C . LYS A 1 133 ? 140.757 154.967 158.396 1.00 29.85 133 LYS A C 1
ATOM 856 O O . LYS A 1 133 ? 140.945 155.223 159.591 1.00 29.85 133 LYS A O 1
ATOM 862 N N . PHE A 1 134 ? 139.540 154.724 157.905 1.00 25.26 134 PHE A N 1
ATOM 863 C CA . PHE A 1 134 ? 138.370 154.734 158.778 1.00 25.26 134 PHE A CA 1
ATOM 864 C C . PHE A 1 134 ? 138.474 153.660 159.850 1.00 25.26 134 PHE A C 1
ATOM 865 O O . PHE A 1 134 ? 138.056 153.871 160.993 1.00 25.26 134 PHE A O 1
ATOM 873 N N . ASN A 1 135 ? 139.029 152.499 159.501 1.00 28.43 135 ASN A N 1
ATOM 874 C CA . ASN A 1 135 ? 139.219 151.445 160.490 1.00 28.43 135 ASN A CA 1
ATOM 875 C C . ASN A 1 135 ? 140.258 151.848 161.527 1.00 28.43 135 ASN A C 1
ATOM 876 O O . ASN A 1 135 ? 140.012 151.754 162.734 1.00 28.43 135 ASN A O 1
ATOM 881 N N . ASP A 1 136 ? 141.432 152.297 161.075 1.00 33.20 136 ASP A N 1
ATOM 882 C CA . ASP A 1 136 ? 142.456 152.755 162.007 1.00 33.20 136 ASP A CA 1
ATOM 883 C C . ASP A 1 136 ? 141.967 153.901 162.880 1.00 33.20 136 ASP A C 1
ATOM 884 O O . ASP A 1 136 ? 142.530 154.133 163.955 1.00 33.20 136 ASP A O 1
ATOM 889 N N . LEU A 1 137 ? 140.936 154.622 162.443 1.00 33.36 137 LEU A N 1
ATOM 890 C CA . LEU A 1 137 ? 140.378 155.688 163.266 1.00 33.36 137 LEU A CA 1
ATOM 891 C C . LEU A 1 137 ? 139.378 155.148 164.280 1.00 33.36 137 LEU A C 1
ATOM 892 O O . LEU A 1 137 ? 139.459 155.465 165.471 1.00 33.36 137 LEU A O 1
ATOM 897 N N . THR A 1 138 ? 138.432 154.330 163.832 1.00 32.69 138 THR A N 1
ATOM 898 C CA . THR A 1 138 ? 137.366 153.842 164.694 1.00 32.69 138 THR A CA 1
ATOM 899 C C . THR A 1 138 ? 137.794 152.632 165.525 1.00 32.69 138 THR A C 1
ATOM 900 O O . THR A 1 138 ? 136.977 152.084 166.272 1.00 32.69 138 THR A O 1
ATOM 904 N N . HIS A 1 139 ? 139.059 152.219 165.430 1.00 33.49 139 HIS A N 1
ATOM 905 C CA . HIS A 1 139 ? 139.604 151.137 166.251 1.00 33.49 139 HIS A CA 1
ATOM 906 C C . HIS A 1 139 ? 138.845 149.829 166.040 1.00 33.49 139 HIS A C 1
ATOM 907 O O . HIS A 1 139 ? 138.650 149.050 166.974 1.00 33.49 139 HIS A O 1
ATOM 914 N N . PHE A 1 140 ? 138.410 149.588 164.803 1.00 34.90 140 PHE A N 1
ATOM 915 C CA . PHE A 1 140 ? 137.693 148.364 164.442 1.00 34.90 140 PHE A CA 1
ATOM 916 C C . PHE A 1 140 ? 136.441 148.179 165.299 1.00 34.90 140 PHE A C 1
ATOM 917 O O . PHE A 1 140 ? 136.256 147.155 165.957 1.00 34.90 140 PHE A O 1
ATOM 925 N N . THR A 1 141 ? 135.572 149.188 165.287 1.00 30.12 141 THR A N 1
ATOM 926 C CA . THR A 1 141 ? 134.348 149.156 166.071 1.00 30.12 141 THR A CA 1
ATOM 927 C C . THR A 1 141 ? 133.100 149.353 165.219 1.00 30.12 141 THR A C 1
ATOM 928 O O . THR A 1 141 ? 131.985 149.289 165.748 1.00 30.12 141 THR A O 1
ATOM 932 N N . ASN A 1 142 ? 133.254 149.577 163.919 1.00 23.18 142 ASN A N 1
ATOM 933 C CA . ASN A 1 142 ? 132.143 149.731 162.989 1.00 23.18 142 ASN A CA 1
ATOM 934 C C . ASN A 1 142 ? 132.156 148.531 162.056 1.00 23.18 142 ASN A C 1
ATOM 935 O O . ASN A 1 142 ? 133.094 148.365 161.272 1.00 23.18 142 ASN A O 1
ATOM 940 N N . HIS A 1 143 ? 131.119 147.695 162.138 1.00 22.96 143 HIS A N 1
ATOM 941 C CA . HIS A 1 143 ? 131.190 146.392 161.490 1.00 22.96 143 HIS A CA 1
ATOM 942 C C . HIS A 1 143 ? 130.894 146.440 159.998 1.00 22.96 143 HIS A C 1
ATOM 943 O O . HIS A 1 143 ? 131.303 145.525 159.279 1.00 22.96 143 HIS A O 1
ATOM 950 N N . SER A 1 144 ? 130.208 147.473 159.509 1.00 18.78 144 SER A N 1
ATOM 951 C CA . SER A 1 144 ? 129.978 147.573 158.072 1.00 18.78 144 SER A CA 1
ATOM 952 C C . SER A 1 144 ? 131.294 147.731 157.322 1.00 18.78 144 SER A C 1
ATOM 953 O O . SER A 1 144 ? 131.566 147.009 156.354 1.00 18.78 144 SER A O 1
ATOM 956 N N . ALA A 1 145 ? 132.131 148.668 157.767 1.00 19.68 145 ALA A N 1
ATOM 957 C CA . ALA A 1 145 ? 133.426 148.861 157.129 1.00 19.68 145 ALA A CA 1
ATOM 958 C C . ALA A 1 145 ? 134.316 147.640 157.306 1.00 19.68 145 ALA A C 1
ATOM 959 O O . ALA A 1 145 ? 135.071 147.278 156.397 1.00 19.68 145 ALA A O 1
ATOM 961 N N . ILE A 1 146 ? 134.238 146.986 158.465 1.00 19.42 146 ILE A N 1
ATOM 962 C CA . ILE A 1 146 ? 135.066 145.806 158.689 1.00 19.42 146 ILE A CA 1
ATOM 963 C C . ILE A 1 146 ? 134.663 144.685 157.745 1.00 19.42 146 ILE A C 1
ATOM 964 O O . ILE A 1 146 ? 135.519 144.000 157.183 1.00 19.42 146 ILE A O 1
ATOM 969 N N . PHE A 1 147 ? 133.362 144.493 157.528 1.00 13.33 147 PHE A N 1
ATOM 970 C CA . PHE A 1 147 ? 132.931 143.444 156.610 1.00 13.33 147 PHE A CA 1
ATOM 971 C C . PHE A 1 147 ? 133.282 143.790 155.167 1.00 13.33 147 PHE A C 1
ATOM 972 O O . PHE A 1 147 ? 133.683 142.910 154.391 1.00 13.33 147 PHE A O 1
ATOM 980 N N . ASP A 1 148 ? 133.132 145.060 154.781 1.00 19.78 148 ASP A N 1
ATOM 981 C CA . ASP A 1 148 ? 133.530 145.462 153.436 1.00 19.78 148 ASP A CA 1
ATOM 982 C C . ASP A 1 148 ? 135.009 145.191 153.208 1.00 19.78 148 ASP A C 1
ATOM 983 O O . ASP A 1 148 ? 135.403 144.628 152.178 1.00 19.78 148 ASP A O 1
ATOM 988 N N . LEU A 1 149 ? 135.846 145.574 154.172 1.00 17.26 149 LEU A N 1
ATOM 989 C CA . LEU A 1 149 ? 137.275 145.334 154.046 1.00 17.26 149 LEU A CA 1
ATOM 990 C C . LEU A 1 149 ? 137.592 143.846 154.091 1.00 17.26 149 LEU A C 1
ATOM 991 O O . LEU A 1 149 ? 138.560 143.399 153.469 1.00 17.26 149 LEU A O 1
ATOM 996 N N . ALA A 1 150 ? 136.781 143.063 154.802 1.00 17.03 150 ALA A N 1
ATOM 997 C CA . ALA A 1 150 ? 136.948 141.616 154.797 1.00 17.03 150 ALA A CA 1
ATOM 998 C C . ALA A 1 150 ? 136.750 141.053 153.402 1.00 17.03 150 ALA A C 1
ATOM 999 O O . ALA A 1 150 ? 137.546 140.236 152.929 1.00 17.03 150 ALA A O 1
ATOM 1001 N N . VAL A 1 151 ? 135.678 141.472 152.731 1.00 16.13 151 VAL A N 1
ATOM 1002 C CA . VAL A 1 151 ? 135.449 141.012 151.363 1.00 16.13 151 VAL A CA 1
ATOM 1003 C C . VAL A 1 151 ? 136.584 141.469 150.457 1.00 16.13 151 VAL A C 1
ATOM 1004 O O . VAL A 1 151 ? 137.045 140.719 149.585 1.00 16.13 151 VAL A O 1
ATOM 1008 N N . MET A 1 152 ? 137.057 142.702 150.650 1.00 19.52 152 MET A N 1
ATOM 1009 C CA . MET A 1 152 ? 138.156 143.198 149.829 1.00 19.52 152 MET A CA 1
ATOM 1010 C C . MET A 1 152 ? 139.421 142.376 150.026 1.00 19.52 152 MET A C 1
ATOM 1011 O O . MET A 1 152 ? 140.177 142.162 149.073 1.00 19.52 152 MET A O 1
ATOM 1016 N N . TYR A 1 153 ? 139.673 141.909 151.248 1.00 17.55 153 TYR A N 1
ATOM 1017 C CA . TYR A 1 153 ? 140.828 141.049 151.474 1.00 17.55 153 TYR A CA 1
ATOM 1018 C C . TYR A 1 153 ? 140.598 139.648 150.930 1.00 17.55 153 TYR A C 1
ATOM 1019 O O . TYR A 1 153 ? 141.555 138.975 150.534 1.00 17.55 153 TYR A O 1
ATOM 1028 N N . ALA A 1 154 ? 139.348 139.190 150.908 1.00 17.32 154 ALA A N 1
ATOM 1029 C CA . ALA A 1 154 ? 139.056 137.843 150.438 1.00 17.32 154 ALA A CA 1
ATOM 1030 C C . ALA A 1 154 ? 139.034 137.736 148.922 1.00 17.32 154 ALA A C 1
ATOM 1031 O O . ALA A 1 154 ? 139.181 136.629 148.396 1.00 17.32 154 ALA A O 1
ATOM 1033 N N . THR A 1 155 ? 138.850 138.845 148.206 1.00 18.46 155 THR A N 1
ATOM 1034 C CA . THR A 1 155 ? 138.842 138.812 146.748 1.00 18.46 155 THR A CA 1
ATOM 1035 C C . THR A 1 155 ? 140.029 139.535 146.123 1.00 18.46 155 THR A C 1
ATOM 1036 O O . THR A 1 155 ? 140.081 139.669 144.898 1.00 18.46 155 THR A O 1
ATOM 1040 N N . GLY A 1 156 ? 140.981 140.000 146.926 1.00 18.53 156 GLY A N 1
ATOM 1041 C CA . GLY A 1 156 ? 142.205 140.568 146.388 1.00 18.53 156 GLY A CA 1
ATOM 1042 C C . GLY A 1 156 ? 142.017 141.768 145.491 1.00 18.53 156 GLY A C 1
ATOM 1043 O O . GLY A 1 156 ? 142.820 141.981 144.578 1.00 18.53 156 GLY A O 1
ATOM 1044 N N . GLY A 1 157 ? 140.975 142.561 145.722 1.00 20.01 157 GLY A N 1
ATOM 1045 C CA . GLY A 1 157 ? 140.760 143.758 144.933 1.00 20.01 157 GLY A CA 1
ATOM 1046 C C . GLY A 1 157 ? 141.861 144.780 145.123 1.00 20.01 157 GLY A C 1
ATOM 1047 O O . GLY A 1 157 ? 142.647 145.028 144.204 1.00 20.01 157 GLY A O 1
ATOM 1048 N N . CYS A 1 158 ? 141.927 145.365 146.316 1.00 29.05 158 CYS A N 1
ATOM 1049 C CA . CYS A 1 158 ? 142.986 146.298 146.692 1.00 29.05 158 CYS A CA 1
ATOM 1050 C C . CYS A 1 158 ? 143.141 147.434 145.688 1.00 29.05 158 CYS A C 1
ATOM 1051 O O . CYS A 1 158 ? 144.006 147.389 144.813 1.00 29.05 158 CYS A O 1
ATOM 1054 N N . PRO A 1 168 ? 148.761 139.636 146.806 1.00 54.21 168 PRO A N 1
ATOM 1055 C CA . PRO A 1 168 ? 147.392 139.488 146.305 1.00 54.21 168 PRO A CA 1
ATOM 1056 C C . PRO A 1 168 ? 146.376 139.375 147.435 1.00 54.21 168 PRO A C 1
ATOM 1057 O O . PRO A 1 168 ? 146.351 140.227 148.323 1.00 54.21 168 PRO A O 1
ATOM 1061 N N . GLN A 1 169 ? 145.548 138.335 147.399 1.00 42.04 169 GLN A N 1
ATOM 1062 C CA . GLN A 1 169 ? 144.578 138.075 148.451 1.00 42.04 169 GLN A CA 1
ATOM 1063 C C . GLN A 1 169 ? 145.150 137.073 149.444 1.00 42.04 169 GLN A C 1
ATOM 1064 O O . GLN A 1 169 ? 145.872 136.146 149.064 1.00 42.04 169 GLN A O 1
ATOM 1070 N N . ASP A 1 170 ? 144.848 137.283 150.721 1.00 31.51 170 ASP A N 1
ATOM 1071 C CA . ASP A 1 170 ? 145.216 136.355 151.781 1.00 31.51 170 ASP A CA 1
ATOM 1072 C C . ASP A 1 170 ? 143.972 136.055 152.601 1.00 31.51 170 ASP A C 1
ATOM 1073 O O . ASP A 1 170 ? 143.358 136.969 153.159 1.00 31.51 170 ASP A O 1
ATOM 1078 N N . SER A 1 171 ? 143.596 134.780 152.661 1.00 24.40 171 SER A N 1
ATOM 1079 C CA . SER A 1 171 ? 142.370 134.406 153.348 1.00 24.40 171 SER A CA 1
ATOM 1080 C C . SER A 1 171 ? 142.488 134.488 154.862 1.00 24.40 171 SER A C 1
ATOM 1081 O O . SER A 1 171 ? 141.461 134.440 155.544 1.00 24.40 171 SER A O 1
ATOM 1084 N N . ALA A 1 172 ? 143.698 134.620 155.403 1.00 26.19 172 ALA A N 1
ATOM 1085 C CA . ALA A 1 172 ? 143.855 134.709 156.850 1.00 26.19 172 ALA A CA 1
ATOM 1086 C C . ALA A 1 172 ? 143.172 135.955 157.399 1.00 26.19 172 ALA A C 1
ATOM 1087 O O . ALA A 1 172 ? 142.264 135.869 158.236 1.00 26.19 172 ALA A O 1
ATOM 1089 N N . LYS A 1 173 ? 143.608 137.131 156.943 1.00 23.89 173 LYS A N 1
ATOM 1090 C CA . LYS A 1 173 ? 143.007 138.371 157.417 1.00 23.89 173 LYS A CA 1
ATOM 1091 C C . LYS A 1 173 ? 141.544 138.471 157.015 1.00 23.89 173 LYS A C 1
ATOM 1092 O O . LYS A 1 173 ? 140.744 139.075 157.735 1.00 23.89 173 LYS A O 1
ATOM 1098 N N . ALA A 1 174 ? 141.168 137.871 155.886 1.00 20.32 174 ALA A N 1
ATOM 1099 C CA . ALA A 1 174 ? 139.765 137.873 155.491 1.00 20.32 174 ALA A CA 1
ATOM 1100 C C . ALA A 1 174 ? 138.916 137.113 156.499 1.00 20.32 174 ALA A C 1
ATOM 1101 O O . ALA A 1 174 ? 137.868 137.598 156.940 1.00 20.32 174 ALA A O 1
ATOM 1103 N N . LEU A 1 175 ? 139.357 135.915 156.880 1.00 21.61 175 LEU A N 1
ATOM 1104 C CA . LEU A 1 175 ? 138.616 135.144 157.868 1.00 21.61 175 LEU A CA 1
ATOM 1105 C C . LEU A 1 175 ? 138.604 135.850 159.215 1.00 21.61 175 LEU A C 1
ATOM 1106 O O . LEU A 1 175 ? 137.595 135.830 159.927 1.00 21.61 175 LEU A O 1
ATOM 1111 N N . LEU A 1 176 ? 139.716 136.490 159.581 1.00 24.79 176 LEU A N 1
ATOM 1112 C CA . LEU A 1 176 ? 139.757 137.213 160.849 1.00 24.79 176 LEU A CA 1
ATOM 1113 C C . LEU A 1 176 ? 138.771 138.373 160.860 1.00 24.79 176 LEU A C 1
ATOM 1114 O O . LEU A 1 176 ? 138.092 138.611 161.864 1.00 24.79 176 LEU A O 1
ATOM 1119 N N . TYR A 1 177 ? 138.671 139.107 159.751 1.00 21.90 177 TYR A N 1
ATOM 1120 C CA . TYR A 1 177 ? 137.735 140.223 159.707 1.00 21.90 177 TYR A CA 1
ATOM 1121 C C . TYR A 1 177 ? 136.293 139.740 159.648 1.00 21.90 177 TYR A C 1
ATOM 1122 O O . TYR A 1 177 ? 135.401 140.400 160.188 1.00 21.90 177 TYR A O 1
ATOM 1131 N N . TYR A 1 178 ? 136.039 138.601 158.999 1.00 19.15 178 TYR A N 1
ATOM 1132 C CA . TYR A 1 178 ? 134.720 137.984 159.101 1.00 19.15 178 TYR A CA 1
ATOM 1133 C C . TYR A 1 178 ? 134.391 137.671 160.553 1.00 19.15 178 TYR A C 1
ATOM 1134 O O . TYR A 1 178 ? 133.289 137.959 161.033 1.00 19.15 178 TYR A O 1
ATOM 1143 N N . GLN A 1 179 ? 135.345 137.068 161.263 1.00 24.94 179 GLN A N 1
ATOM 1144 C CA . GLN A 1 179 ? 135.178 136.775 162.683 1.00 24.94 179 GLN A CA 1
ATOM 1145 C C . GLN A 1 179 ? 134.841 138.035 163.467 1.00 24.94 179 GLN A C 1
ATOM 1146 O O . GLN A 1 179 ? 133.939 138.037 164.310 1.00 24.94 179 GLN A O 1
ATOM 1152 N N . ARG A 1 180 ? 135.557 139.124 163.192 1.00 28.01 180 ARG A N 1
ATOM 1153 C CA . ARG A 1 180 ? 135.346 140.363 163.935 1.00 28.01 180 ARG A CA 1
ATOM 1154 C C . ARG A 1 180 ? 133.974 140.960 163.641 1.00 28.01 180 ARG A C 1
ATOM 1155 O O . ARG A 1 180 ? 133.244 141.355 164.561 1.00 28.01 180 ARG A O 1
ATOM 1163 N N . ALA A 1 181 ? 133.604 141.041 162.363 1.00 20.94 181 ALA A N 1
ATOM 1164 C CA . ALA A 1 181 ? 132.306 141.595 162.012 1.00 20.94 181 ALA A CA 1
ATOM 1165 C C . ALA A 1 181 ? 131.162 140.686 162.431 1.00 20.94 181 ALA A C 1
ATOM 1166 O O . ALA A 1 181 ? 130.014 141.134 162.469 1.00 20.94 181 ALA A O 1
ATOM 1168 N N . ALA A 1 182 ? 131.443 139.420 162.736 1.00 19.49 182 ALA A N 1
ATOM 1169 C CA . ALA A 1 182 ? 130.428 138.577 163.354 1.00 19.49 182 ALA A CA 1
ATOM 1170 C C . ALA A 1 182 ? 130.356 138.807 164.854 1.00 19.49 182 ALA A C 1
ATOM 1171 O O . ALA A 1 182 ? 129.271 138.728 165.438 1.00 19.49 182 ALA A O 1
ATOM 1173 N N . GLN A 1 183 ? 131.499 139.070 165.487 1.00 24.39 183 GLN A N 1
ATOM 1174 C CA . GLN A 1 183 ? 131.507 139.498 166.881 1.00 24.39 183 GLN A CA 1
ATOM 1175 C C . GLN A 1 183 ? 130.626 140.721 167.074 1.00 24.39 183 GLN A C 1
ATOM 1176 O O . GLN A 1 183 ? 129.734 140.736 167.929 1.00 24.39 183 GLN A O 1
ATOM 1182 N N . LEU A 1 184 ? 130.864 141.760 166.272 1.00 22.29 184 LEU A N 1
ATOM 1183 C CA . LEU A 1 184 ? 130.181 143.031 166.475 1.00 22.29 184 LEU A CA 1
ATOM 1184 C C . LEU A 1 184 ? 128.675 142.930 166.276 1.00 22.29 184 LEU A C 1
ATOM 1185 O O . LEU A 1 184 ? 127.940 143.794 166.765 1.00 22.29 184 LEU A O 1
ATOM 1190 N N . GLY A 1 185 ? 128.199 141.912 165.579 1.00 25.42 185 GLY A N 1
ATOM 1191 C CA . GLY A 1 185 ? 126.785 141.698 165.398 1.00 25.42 185 GLY A CA 1
ATOM 1192 C C . GLY A 1 185 ? 126.243 141.902 163.997 1.00 25.42 185 GLY A C 1
ATOM 1193 O O . GLY A 1 185 ? 125.032 142.100 163.852 1.00 25.42 185 GLY A O 1
ATOM 1194 N N . ASN A 1 186 ? 127.088 141.862 162.972 1.00 22.00 186 ASN A N 1
ATOM 1195 C CA . ASN A 1 186 ? 126.623 142.010 161.601 1.00 22.00 186 ASN A CA 1
ATOM 1196 C C . ASN A 1 186 ? 126.067 140.685 161.101 1.00 22.00 186 ASN A C 1
ATOM 1197 O O . ASN A 1 186 ? 126.737 139.653 161.181 1.00 22.00 186 ASN A O 1
ATOM 1202 N N . LEU A 1 187 ? 124.838 140.715 160.586 1.00 20.73 187 LEU A N 1
ATOM 1203 C CA . LEU A 1 187 ? 124.195 139.480 160.151 1.00 20.73 187 LEU A CA 1
ATOM 1204 C C . LEU A 1 187 ? 124.872 138.903 158.917 1.00 20.73 187 LEU A C 1
ATOM 1205 O O . LEU A 1 187 ? 124.979 137.680 158.778 1.00 20.73 187 LEU A O 1
ATOM 1210 N N . LYS A 1 188 ? 125.334 139.759 158.008 1.00 18.82 188 LYS A N 1
ATOM 1211 C CA . LYS A 1 188 ? 125.960 139.254 156.792 1.00 18.82 188 LYS A CA 1
ATOM 1212 C C . LYS A 1 188 ? 127.280 138.553 157.085 1.00 18.82 188 LYS A C 1
ATOM 1213 O O . LYS A 1 188 ? 127.604 137.553 156.438 1.00 18.82 188 LYS A O 1
ATOM 1219 N N . ALA A 1 189 ? 128.051 139.049 158.052 1.00 15.90 189 ALA A N 1
ATOM 1220 C CA . ALA A 1 189 ? 129.306 138.385 158.381 1.00 15.90 189 ALA A CA 1
ATOM 1221 C C . ALA A 1 189 ? 129.055 137.051 159.067 1.00 15.90 189 ALA A C 1
ATOM 1222 O O . ALA A 1 189 ? 129.753 136.066 158.799 1.00 15.90 189 ALA A O 1
ATOM 1224 N N . LYS A 1 190 ? 128.055 136.990 159.946 1.00 20.19 190 LYS A N 1
ATOM 1225 C CA . LYS A 1 190 ? 127.684 135.703 160.518 1.00 20.19 190 LYS A CA 1
ATOM 1226 C C . LYS A 1 190 ? 127.191 134.751 159.444 1.00 20.19 190 LYS A C 1
ATOM 1227 O O . LYS A 1 190 ? 127.448 133.548 159.522 1.00 20.19 190 LYS A O 1
ATOM 1233 N N . GLN A 1 191 ? 126.522 135.264 158.413 1.00 21.08 191 GLN A N 1
ATOM 1234 C CA . GLN A 1 191 ? 126.051 134.376 157.358 1.00 21.08 191 GLN A CA 1
ATOM 1235 C C . GLN A 1 191 ? 127.200 133.860 156.511 1.00 21.08 191 GLN A C 1
ATOM 1236 O O . GLN A 1 191 ? 127.218 132.684 156.143 1.00 21.08 191 GLN A O 1
ATOM 1242 N N . VAL A 1 192 ? 128.166 134.715 156.179 1.00 20.45 192 VAL A N 1
ATOM 1243 C CA . VAL A 1 192 ? 129.280 134.214 155.385 1.00 20.45 192 VAL A CA 1
ATOM 1244 C C . VAL A 1 192 ? 130.129 133.251 156.205 1.00 20.45 192 VAL A C 1
ATOM 1245 O O . VAL A 1 192 ? 130.658 132.274 155.666 1.00 20.45 192 VAL A O 1
ATOM 1249 N N . LEU A 1 193 ? 130.232 133.460 157.519 1.00 21.49 193 LEU A N 1
ATOM 1250 C CA . LEU A 1 193 ? 130.970 132.502 158.336 1.00 21.49 193 LEU A CA 1
ATOM 1251 C C . LEU A 1 193 ? 130.218 131.183 158.454 1.00 21.49 193 LEU A C 1
ATOM 1252 O O . LEU A 1 193 ? 130.827 130.106 158.412 1.00 21.49 193 LEU A O 1
ATOM 1257 N N . ALA A 1 194 ? 128.896 131.241 158.587 1.00 28.34 194 ALA A N 1
ATOM 1258 C CA . ALA A 1 194 ? 128.105 130.020 158.596 1.00 28.34 194 ALA A CA 1
ATOM 1259 C C . ALA A 1 194 ? 128.214 129.285 157.272 1.00 28.34 194 ALA A C 1
ATOM 1260 O O . ALA A 1 194 ? 128.262 128.052 157.243 1.00 28.34 194 ALA A O 1
ATOM 1262 N N . TYR A 1 195 ? 128.248 130.019 156.166 1.00 46.19 195 TYR A N 1
ATOM 1263 C CA . TYR A 1 195 ? 128.363 129.373 154.868 1.00 46.19 195 TYR A CA 1
ATOM 1264 C C . TYR A 1 195 ? 129.738 128.759 154.676 1.00 46.19 195 TYR A C 1
ATOM 1265 O O . TYR A 1 195 ? 129.859 127.700 154.052 1.00 46.19 195 TYR A O 1
ATOM 1274 N N . LYS A 1 196 ? 130.781 129.403 155.199 1.00 46.19 196 LYS A N 1
ATOM 1275 C CA . LYS A 1 196 ? 132.105 128.796 155.156 1.00 46.19 196 LYS A CA 1
ATOM 1276 C C . LYS A 1 196 ? 132.138 127.510 155.966 1.00 46.19 196 LYS A C 1
ATOM 1277 O O . LYS A 1 196 ? 132.664 126.494 155.502 1.00 46.19 196 LYS A O 1
ATOM 1283 N N . TYR A 1 197 ? 131.565 127.525 157.170 1.00 46.19 197 TYR A N 1
ATOM 1284 C CA . TYR A 1 197 ? 131.539 126.317 157.984 1.00 46.19 197 TYR A CA 1
ATOM 1285 C C . TYR A 1 197 ? 130.590 125.261 157.441 1.00 46.19 197 TYR A C 1
ATOM 1286 O O . TYR A 1 197 ? 130.693 124.098 157.839 1.00 46.19 197 TYR A O 1
ATOM 1295 N N . TYR A 1 198 ? 129.671 125.632 156.550 1.00 38.54 198 TYR A N 1
ATOM 1296 C CA . TYR A 1 198 ? 128.713 124.668 156.022 1.00 38.54 198 TYR A CA 1
ATOM 1297 C C . TYR A 1 198 ? 129.259 123.967 154.789 1.00 38.54 198 TYR A C 1
ATOM 1298 O O . TYR A 1 198 ? 129.393 122.740 154.766 1.00 38.54 198 TYR A O 1
ATOM 1307 N N . SER A 1 199 ? 129.583 124.726 153.753 1.00 24.96 199 SER A N 1
ATOM 1308 C CA . SER A 1 199 ? 130.043 124.124 152.514 1.00 24.96 199 SER A CA 1
ATOM 1309 C C . SER A 1 199 ? 131.541 123.861 152.503 1.00 24.96 199 SER A C 1
ATOM 1310 O O . SER A 1 199 ? 132.074 123.452 151.469 1.00 24.96 199 SER A O 1
ATOM 1313 N N . GLY A 1 200 ? 132.231 124.087 153.616 1.00 23.18 200 GLY A N 1
ATOM 1314 C CA . GLY A 1 200 ? 133.624 123.705 153.710 1.00 23.18 200 GLY A CA 1
ATOM 1315 C C . GLY A 1 200 ? 134.607 124.610 153.009 1.00 23.18 200 GLY A C 1
ATOM 1316 O O . GLY A 1 200 ? 135.734 124.185 152.742 1.00 23.18 200 GLY A O 1
ATOM 1317 N N . PHE A 1 201 ? 134.223 125.843 152.698 1.00 32.80 201 PHE A N 1
ATOM 1318 C CA . PHE A 1 201 ? 135.146 126.780 152.075 1.00 32.80 201 PHE A CA 1
ATOM 1319 C C . PHE A 1 201 ? 135.994 127.475 153.128 1.00 32.80 201 PHE A C 1
ATOM 1320 O O . PHE A 1 201 ? 135.464 128.063 154.075 1.00 32.80 201 PHE A O 1
ATOM 1328 N N . ASN A 1 202 ? 137.314 127.372 152.976 1.00 28.31 202 ASN A N 1
ATOM 1329 C CA . ASN A 1 202 ? 138.282 128.160 153.730 1.00 28.31 202 ASN A CA 1
ATOM 1330 C C . ASN A 1 202 ? 138.355 127.777 155.203 1.00 28.31 202 ASN A C 1
ATOM 1331 O O . ASN A 1 202 ? 139.203 128.297 155.932 1.00 28.31 202 ASN A O 1
ATOM 1336 N N . VAL A 1 203 ? 137.492 126.867 155.648 1.00 26.98 203 VAL A N 1
ATOM 1337 C CA . VAL A 1 203 ? 137.520 126.337 157.012 1.00 26.98 203 VAL A CA 1
ATOM 1338 C C . VAL A 1 203 ? 137.105 124.871 156.968 1.00 26.98 203 VAL A C 1
ATOM 1339 O O . VAL A 1 203 ? 136.395 124.463 156.038 1.00 26.98 203 VAL A O 1
ATOM 1343 N N . PRO A 1 204 ? 137.519 124.047 157.929 1.00 29.44 204 PRO A N 1
ATOM 1344 C CA . PRO A 1 204 ? 137.106 122.639 157.917 1.00 29.44 204 PRO A CA 1
ATOM 1345 C C . PRO A 1 204 ? 135.598 122.506 158.044 1.00 29.44 204 PRO A C 1
ATOM 1346 O O . PRO A 1 204 ? 134.991 123.018 158.985 1.00 29.44 204 PRO A O 1
ATOM 1350 N N . ARG A 1 205 ? 134.997 121.799 157.089 1.00 32.85 205 ARG A N 1
ATOM 1351 C CA . ARG A 1 205 ? 133.547 121.671 157.014 1.00 32.85 205 ARG A CA 1
ATOM 1352 C C . ARG A 1 205 ? 133.014 121.039 158.290 1.00 32.85 205 ARG A C 1
ATOM 1353 O O . ARG A 1 205 ? 133.329 119.886 158.598 1.00 32.85 205 ARG A O 1
ATOM 1361 N N . ASN A 1 206 ? 132.200 121.782 159.032 1.00 28.87 206 ASN A N 1
ATOM 1362 C CA . ASN A 1 206 ? 131.647 121.328 160.306 1.00 28.87 206 ASN A CA 1
ATOM 1363 C C . ASN A 1 206 ? 130.183 121.751 160.330 1.00 28.87 206 ASN A C 1
ATOM 1364 O O . ASN A 1 206 ? 129.874 122.911 160.612 1.00 28.87 206 ASN A O 1
ATOM 1369 N N . PHE A 1 207 ? 129.285 120.809 160.039 1.00 29.49 207 PHE A N 1
ATOM 1370 C CA . PHE A 1 207 ? 127.870 121.143 159.930 1.00 29.49 207 PHE A CA 1
ATOM 1371 C C . PHE A 1 207 ? 127.303 121.688 161.232 1.00 29.49 207 PHE A C 1
ATOM 1372 O O . PHE A 1 207 ? 126.337 122.455 161.210 1.00 29.49 207 PHE A O 1
ATOM 1380 N N . HIS A 1 208 ? 127.879 121.310 162.372 1.00 25.82 208 HIS A N 1
ATOM 1381 C CA . HIS A 1 208 ? 127.297 121.701 163.651 1.00 25.82 208 HIS A CA 1
ATOM 1382 C C . HIS A 1 208 ? 127.485 123.190 163.913 1.00 25.82 208 HIS A C 1
ATOM 1383 O O . HIS A 1 208 ? 126.550 123.883 164.334 1.00 25.82 208 HIS A O 1
ATOM 1390 N N . LYS A 1 209 ? 128.692 123.704 163.673 1.00 23.36 209 LYS A N 1
ATOM 1391 C CA . LYS A 1 209 ? 128.922 125.130 163.861 1.00 23.36 209 LYS A CA 1
ATOM 1392 C C . LYS A 1 209 ? 128.130 125.954 162.857 1.00 23.36 209 LYS A C 1
ATOM 1393 O O . LYS A 1 209 ? 127.601 127.020 163.202 1.00 23.36 209 LYS A O 1
ATOM 1399 N N . SER A 1 210 ? 128.021 125.467 161.621 1.00 21.16 210 SER A N 1
ATOM 1400 C CA . SER A 1 210 ? 127.165 126.125 160.644 1.00 21.16 210 SER A CA 1
ATOM 1401 C C . SER A 1 210 ? 125.721 126.148 161.112 1.00 21.16 210 SER A C 1
ATOM 1402 O O . SER A 1 210 ? 125.008 127.132 160.897 1.00 21.16 210 SER A O 1
ATOM 1405 N N . LEU A 1 211 ? 125.270 125.074 161.755 1.00 20.79 211 LEU A N 1
ATOM 1406 C CA . LEU A 1 211 ? 123.901 125.053 162.251 1.00 20.79 211 LEU A CA 1
ATOM 1407 C C . LEU A 1 211 ? 123.712 126.048 163.383 1.00 20.79 211 LEU A C 1
ATOM 1408 O O . LEU A 1 211 ? 122.674 126.708 163.461 1.00 20.79 211 LEU A O 1
ATOM 1413 N N . VAL A 1 212 ? 124.702 126.174 164.268 1.00 22.76 212 VAL A N 1
ATOM 1414 C CA . VAL A 1 212 ? 124.599 127.156 165.347 1.00 22.76 212 VAL A CA 1
ATOM 1415 C C . VAL A 1 212 ? 124.494 128.564 164.773 1.00 22.76 212 VAL A C 1
ATOM 1416 O O . VAL A 1 212 ? 123.646 129.368 165.189 1.00 22.76 212 VAL A O 1
ATOM 1420 N N . LEU A 1 213 ? 125.348 128.881 163.800 1.00 26.75 213 LEU A N 1
ATOM 1421 C CA . LEU A 1 213 ? 125.328 130.226 163.234 1.00 26.75 213 LEU A CA 1
ATOM 1422 C C . LEU A 1 213 ? 124.037 130.492 162.468 1.00 26.75 213 LEU A C 1
ATOM 1423 O O . LEU A 1 213 ? 123.449 131.576 162.587 1.00 26.75 213 LEU A O 1
ATOM 1428 N N . TYR A 1 214 ? 123.574 129.522 161.680 1.00 46.19 214 TYR A N 1
ATOM 1429 C CA . TYR A 1 214 ? 122.309 129.696 160.981 1.00 46.19 214 TYR A CA 1
ATOM 1430 C C . TYR A 1 214 ? 121.146 129.811 161.951 1.00 46.19 214 TYR A C 1
ATOM 1431 O O . TYR A 1 214 ? 120.204 130.563 161.697 1.00 46.19 214 TYR A O 1
ATOM 1440 N N . ARG A 1 215 ? 121.194 129.097 163.074 1.00 28.98 215 ARG A N 1
ATOM 1441 C CA . ARG A 1 215 ? 120.120 129.224 164.048 1.00 28.98 215 ARG A CA 1
ATOM 1442 C C . ARG A 1 215 ? 120.094 130.621 164.642 1.00 28.98 215 ARG A C 1
ATOM 1443 O O . ARG A 1 215 ? 119.023 131.220 164.783 1.00 28.98 215 ARG A O 1
ATOM 1451 N N . ASP A 1 216 ? 121.264 131.166 164.979 1.00 23.47 216 ASP A N 1
ATOM 1452 C CA . ASP A 1 216 ? 121.296 132.519 165.527 1.00 23.47 216 ASP A CA 1
ATOM 1453 C C . ASP A 1 216 ? 120.768 133.527 164.513 1.00 23.47 216 ASP A C 1
ATOM 1454 O O . ASP A 1 216 ? 119.946 134.394 164.845 1.00 23.47 216 ASP A O 1
ATOM 1459 N N . ILE A 1 217 ? 121.228 133.428 163.264 1.00 20.62 217 ILE A N 1
ATOM 1460 C CA . ILE A 1 217 ? 120.793 134.383 162.248 1.00 20.62 217 ILE A CA 1
ATOM 1461 C C . ILE A 1 217 ? 119.296 134.263 162.003 1.00 20.62 217 ILE A C 1
ATOM 1462 O O . ILE A 1 217 ? 118.590 135.272 161.906 1.00 20.62 217 ILE A O 1
ATOM 1467 N N . ALA A 1 218 ? 118.785 133.034 161.898 1.00 20.02 218 ALA A N 1
ATOM 1468 C CA . ALA A 1 218 ? 117.360 132.848 161.659 1.00 20.02 218 ALA A CA 1
ATOM 1469 C C . ALA A 1 218 ? 116.537 133.351 162.833 1.00 20.02 218 ALA A C 1
ATOM 1470 O O . ALA A 1 218 ? 115.441 133.886 162.642 1.00 20.02 218 ALA A O 1
ATOM 1472 N N . GLU A 1 219 ? 117.053 133.213 164.054 1.00 21.01 219 GLU A N 1
ATOM 1473 C CA . GLU A 1 219 ? 116.336 133.745 165.206 1.00 21.01 219 GLU A CA 1
ATOM 1474 C C . GLU A 1 219 ? 116.268 135.262 165.151 1.00 21.01 219 GLU A C 1
ATOM 1475 O O . GLU A 1 219 ? 115.219 135.853 165.433 1.00 21.01 219 GLU A O 1
ATOM 1481 N N . GLN A 1 220 ? 117.375 135.913 164.787 1.00 19.30 220 GLN A N 1
ATOM 1482 C CA . GLN A 1 220 ? 117.342 137.368 164.657 1.00 19.30 220 GLN A CA 1
ATOM 1483 C C . GLN A 1 220 ? 116.374 137.800 163.562 1.00 19.30 220 GLN A C 1
ATOM 1484 O O . GLN A 1 220 ? 115.606 138.756 163.738 1.00 19.30 220 GLN A O 1
ATOM 1490 N N . LEU A 1 221 ? 116.381 137.092 162.433 1.00 13.41 221 LEU A N 1
ATOM 1491 C CA . LEU A 1 221 ? 115.495 137.444 161.329 1.00 13.41 221 LEU A CA 1
ATOM 1492 C C . LEU A 1 221 ? 114.034 137.246 161.707 1.00 13.41 221 LEU A C 1
ATOM 1493 O O . LEU A 1 221 ? 113.168 138.019 161.284 1.00 13.41 221 LEU A O 1
ATOM 1498 N N . ARG A 1 222 ? 113.736 136.220 162.505 1.00 18.92 222 ARG A N 1
ATOM 1499 C CA . ARG A 1 222 ? 112.365 136.028 162.963 1.00 18.92 222 ARG A CA 1
ATOM 1500 C C . ARG A 1 222 ? 111.960 137.110 163.952 1.00 18.92 222 ARG A C 1
ATOM 1501 O O . ARG A 1 222 ? 110.839 137.625 163.891 1.00 18.92 222 ARG A O 1
ATOM 1509 N N . LYS A 1 223 ? 112.856 137.471 164.871 1.00 20.03 223 LYS A N 1
ATOM 1510 C CA . LYS A 1 223 ? 112.545 138.543 165.807 1.00 20.03 223 LYS A CA 1
ATOM 1511 C C . LYS A 1 223 ? 112.411 139.888 165.110 1.00 20.03 223 LYS A C 1
ATOM 1512 O O . LYS A 1 223 ? 111.825 140.811 165.683 1.00 20.03 223 LYS A O 1
ATOM 1518 N N . SER A 1 224 ? 112.938 140.019 163.892 1.00 19.70 224 SER A N 1
ATOM 1519 C CA . SER A 1 224 ? 112.770 141.265 163.152 1.00 19.70 224 SER A CA 1
ATOM 1520 C C . SER A 1 224 ? 111.313 141.485 162.756 1.00 19.70 224 SER A C 1
ATOM 1521 O O . SER A 1 224 ? 110.754 142.562 162.991 1.00 19.70 224 SER A O 1
ATOM 1524 N N . TYR A 1 225 ? 110.683 140.480 162.153 1.00 18.50 225 TYR A N 1
ATOM 1525 C CA . TYR A 1 225 ? 109.324 140.635 161.648 1.00 18.50 225 TYR A CA 1
ATOM 1526 C C . TYR A 1 225 ? 108.324 140.734 162.790 1.00 18.50 225 TYR A C 1
ATOM 1527 O O . TYR A 1 225 ? 108.332 139.912 163.710 1.00 18.50 225 TYR A O 1
ATOM 1536 N N . SER A 1 226 ? 107.448 141.732 162.719 1.00 26.74 226 SER A N 1
ATOM 1537 C CA . SER A 1 226 ? 106.368 141.852 163.682 1.00 26.74 226 SER A CA 1
ATOM 1538 C C . SER A 1 226 ? 105.393 140.688 163.529 1.00 26.74 226 SER A C 1
ATOM 1539 O O . SER A 1 226 ? 105.488 139.876 162.607 1.00 26.74 226 SER A O 1
ATOM 1542 N N . ARG A 1 227 ? 104.440 140.610 164.458 1.00 31.15 227 ARG A N 1
ATOM 1543 C CA . ARG A 1 227 ? 103.444 139.546 164.399 1.00 31.15 227 ARG A CA 1
ATOM 1544 C C . ARG A 1 227 ? 102.548 139.684 163.177 1.00 31.15 227 ARG A C 1
ATOM 1545 O O . ARG A 1 227 ? 102.248 138.686 162.510 1.00 31.15 227 ARG A O 1
ATOM 1553 N N . ASP A 1 228 ? 102.121 140.907 162.865 1.00 32.08 228 ASP A N 1
ATOM 1554 C CA . ASP A 1 228 ? 101.201 141.119 161.755 1.00 32.08 228 ASP A CA 1
ATOM 1555 C C . ASP A 1 228 ? 101.860 140.855 160.409 1.00 32.08 228 ASP A C 1
ATOM 1556 O O . ASP A 1 228 ? 101.179 140.450 159.462 1.00 32.08 228 ASP A O 1
ATOM 1561 N N . GLU A 1 229 ? 103.169 141.073 160.300 1.00 26.97 229 GLU A N 1
ATOM 1562 C CA . GLU A 1 229 ? 103.878 140.751 159.070 1.00 26.97 229 GLU A CA 1
ATOM 1563 C C . GLU A 1 229 ? 104.277 139.287 159.001 1.00 26.97 229 GLU A C 1
ATOM 1564 O O . GLU A 1 229 ? 104.575 138.790 157.911 1.00 26.97 229 GLU A O 1
ATOM 1570 N N . TRP A 1 230 ? 104.293 138.593 160.135 1.00 26.56 230 TRP A N 1
ATOM 1571 C CA . TRP A 1 230 ? 104.687 137.191 160.151 1.00 26.56 230 TRP A CA 1
ATOM 1572 C C . TRP A 1 230 ? 103.504 136.282 159.856 1.00 26.56 230 TRP A C 1
ATOM 1573 O O . TRP A 1 230 ? 103.609 135.362 159.040 1.00 26.56 230 TRP A O 1
ATOM 1584 N N . ASP A 1 231 ? 102.368 136.527 160.505 1.00 31.62 231 ASP A N 1
ATOM 1585 C CA . ASP A 1 231 ? 101.210 135.652 160.368 1.00 31.62 231 ASP A CA 1
ATOM 1586 C C . ASP A 1 231 ? 100.241 136.102 159.282 1.00 31.62 231 ASP A C 1
ATOM 1587 O O . ASP A 1 231 ? 99.845 135.296 158.437 1.00 31.62 231 ASP A O 1
ATOM 1592 N N . ILE A 1 232 ? 99.846 137.375 159.286 1.00 30.92 232 ILE A N 1
ATOM 1593 C CA . ILE A 1 232 ? 98.816 137.840 158.361 1.00 30.92 232 ILE A CA 1
ATOM 1594 C C . ILE A 1 232 ? 99.333 137.837 156.930 1.00 30.92 232 ILE A C 1
ATOM 1595 O O . ILE A 1 232 ? 98.841 137.093 156.075 1.00 30.92 232 ILE A O 1
ATOM 1600 N N . VAL A 1 233 ? 100.334 138.662 156.650 1.00 23.45 233 VAL A N 1
ATOM 1601 C CA . VAL A 1 233 ? 100.807 138.852 155.286 1.00 23.45 233 VAL A CA 1
ATOM 1602 C C . VAL A 1 233 ? 102.299 139.134 155.322 1.00 23.45 233 VAL A C 1
ATOM 1603 O O . VAL A 1 233 ? 102.763 139.994 156.075 1.00 23.45 233 VAL A O 1
ATOM 1607 N N . PHE A 1 234 ? 103.046 138.405 154.520 1.00 20.73 234 PHE A N 1
ATOM 1608 C CA . PHE A 1 234 ? 104.488 138.586 154.480 1.00 20.73 234 PHE A CA 1
ATOM 1609 C C . PHE A 1 234 ? 104.832 139.766 153.580 1.00 20.73 234 PHE A C 1
ATOM 1610 O O . PHE A 1 234 ? 104.337 139.838 152.451 1.00 20.73 234 PHE A O 1
ATOM 1618 N N . PRO A 1 235 ? 105.655 140.706 154.040 1.00 17.55 235 PRO A N 1
ATOM 1619 C CA . PRO A 1 235 ? 106.012 141.849 153.191 1.00 17.55 235 PRO A CA 1
ATOM 1620 C C . PRO A 1 235 ? 106.755 141.387 151.949 1.00 17.55 235 PRO A C 1
ATOM 1621 O O . PRO A 1 235 ? 107.841 140.811 152.032 1.00 17.55 235 PRO A O 1
ATOM 1625 N N . TYR A 1 236 ? 106.161 141.654 150.791 1.00 22.86 236 TYR A N 1
ATOM 1626 C CA . TYR A 1 236 ? 106.631 141.119 149.515 1.00 22.86 236 TYR A CA 1
ATOM 1627 C C . TYR A 1 236 ? 107.735 142.032 148.993 1.00 22.86 236 TYR A C 1
ATOM 1628 O O . TYR A 1 236 ? 107.478 143.121 148.480 1.00 22.86 236 TYR A O 1
ATOM 1637 N N . TRP A 1 237 ? 108.978 141.583 149.142 1.00 25.22 237 TRP A N 1
ATOM 1638 C CA . TRP A 1 237 ? 110.131 142.317 148.641 1.00 25.22 237 TRP A CA 1
ATOM 1639 C C . TRP A 1 237 ? 110.431 141.812 147.237 1.00 25.22 237 TRP A C 1
ATOM 1640 O O . TRP A 1 237 ? 110.377 140.605 146.984 1.00 25.22 237 TRP A O 1
ATOM 1651 N N . GLU A 1 238 ? 110.738 142.736 146.331 1.00 30.27 238 GLU A N 1
ATOM 1652 C CA . GLU A 1 238 ? 111.030 142.371 144.952 1.00 30.27 238 GLU A CA 1
ATOM 1653 C C . GLU A 1 238 ? 112.282 141.511 144.962 1.00 30.27 238 GLU A C 1
ATOM 1654 O O . GLU A 1 238 ? 113.360 141.973 145.340 1.00 30.27 238 GLU A O 1
ATOM 1660 N N . SER A 1 239 ? 112.140 140.264 144.530 1.00 28.01 239 SER A N 1
ATOM 1661 C CA . SER A 1 239 ? 113.239 139.307 144.564 1.00 28.01 239 SER A CA 1
ATOM 1662 C C . SER A 1 239 ? 114.094 139.609 143.344 1.00 28.01 239 SER A C 1
ATOM 1663 O O . SER A 1 239 ? 113.683 139.365 142.209 1.00 28.01 239 SER A O 1
ATOM 1666 N N . TYR A 1 240 ? 115.289 140.146 143.574 1.00 25.50 240 TYR A N 1
ATOM 1667 C CA . TYR A 1 240 ? 116.298 140.259 142.533 1.00 25.50 240 TYR A CA 1
ATOM 1668 C C . TYR A 1 240 ? 117.306 139.132 142.643 1.00 25.50 240 TYR A C 1
ATOM 1669 O O . TYR A 1 240 ? 118.411 139.241 142.100 1.00 25.50 240 TYR A O 1
ATOM 1678 N N . ASN A 1 241 ? 116.943 138.052 143.336 1.00 23.37 241 ASN A N 1
ATOM 1679 C CA . ASN A 1 241 ? 117.813 136.892 143.472 1.00 23.37 241 ASN A CA 1
ATOM 1680 C C . ASN A 1 241 ? 118.223 136.318 142.128 1.00 23.37 241 ASN A C 1
ATOM 1681 O O . ASN A 1 241 ? 119.180 135.546 142.065 1.00 23.37 241 ASN A O 1
ATOM 1686 N N . VAL A 1 242 ? 117.502 136.687 141.072 1.00 21.28 242 VAL A N 1
ATOM 1687 C CA . VAL A 1 242 ? 117.765 136.226 139.704 1.00 21.28 242 VAL A CA 1
ATOM 1688 C C . VAL A 1 242 ? 119.205 136.511 139.262 1.00 21.28 242 VAL A C 1
ATOM 1689 O O . VAL A 1 242 ? 119.699 137.622 139.458 1.00 21.28 242 VAL A O 1
ATOM 1693 N N . ARG A 1 243 ? 119.882 135.523 138.670 1.00 18.16 243 ARG A N 1
ATOM 1694 C CA . ARG A 1 243 ? 121.251 135.739 138.246 1.00 18.16 243 ARG A CA 1
ATOM 1695 C C . ARG A 1 243 ? 121.294 136.538 136.953 1.00 18.16 243 ARG A C 1
ATOM 1696 O O . ARG A 1 243 ? 120.321 136.606 136.201 1.00 18.16 243 ARG A O 1
ATOM 1704 N N . ILE A 1 244 ? 122.445 137.155 136.707 1.00 17.98 244 ILE A N 1
ATOM 1705 C CA . ILE A 1 244 ? 122.756 137.713 135.400 1.00 17.98 244 ILE A CA 1
ATOM 1706 C C . ILE A 1 244 ? 123.106 136.517 134.529 1.00 17.98 244 ILE A C 1
ATOM 1707 O O . ILE A 1 244 ? 123.184 135.388 135.025 1.00 17.98 244 ILE A O 1
ATOM 1712 N N . SER A 1 245 ? 123.279 136.737 133.230 1.00 18.07 245 SER A N 1
ATOM 1713 C CA . SER A 1 245 ? 123.593 135.682 132.275 1.00 18.07 245 SER A CA 1
ATOM 1714 C C . SER A 1 245 ? 122.470 134.670 132.156 1.00 18.07 245 SER A C 1
ATOM 1715 O O . SER A 1 245 ? 122.703 133.526 131.767 1.00 18.07 245 SER A O 1
ATOM 1718 N N . ASP A 1 246 ? 121.258 135.067 132.527 1.00 20.20 246 ASP A N 1
ATOM 1719 C CA . ASP A 1 246 ? 120.051 134.362 132.147 1.00 20.20 246 ASP A CA 1
ATOM 1720 C C . ASP A 1 246 ? 119.099 135.246 131.366 1.00 20.20 246 ASP A C 1
ATOM 1721 O O . ASP A 1 246 ? 118.060 134.756 130.910 1.00 20.20 246 ASP A O 1
ATOM 1726 N N . PHE A 1 247 ? 119.419 136.529 131.208 1.00 24.55 247 PHE A N 1
ATOM 1727 C CA . PHE A 1 247 ? 118.655 137.400 130.328 1.00 24.55 247 PHE A CA 1
ATOM 1728 C C . PHE A 1 247 ? 119.068 137.233 128.875 1.00 24.55 247 PHE A C 1
ATOM 1729 O O . PHE A 1 247 ? 118.238 137.353 127.968 1.00 24.55 247 PHE A O 1
ATOM 1737 N N . GLU A 1 248 ? 120.343 136.957 128.645 1.00 27.41 248 GLU A N 1
ATOM 1738 C CA . GLU A 1 248 ? 120.853 136.602 127.331 1.00 27.41 248 GLU A CA 1
ATOM 1739 C C . GLU A 1 248 ? 120.697 135.089 127.183 1.00 27.41 248 GLU A C 1
ATOM 1740 O O . GLU A 1 248 ? 119.891 134.469 127.881 1.00 27.41 248 GLU A O 1
ATOM 1746 N N . SER A 1 249 ? 121.423 134.493 126.235 1.00 30.99 249 SER A N 1
ATOM 1747 C CA . SER A 1 249 ? 121.383 133.048 126.030 1.00 30.99 249 SER A CA 1
ATOM 1748 C C . SER A 1 249 ? 121.488 132.287 127.346 1.00 30.99 249 SER A C 1
ATOM 1749 O O . SER A 1 249 ? 120.546 131.607 127.767 1.00 30.99 249 SER A O 1
ATOM 1752 N N . GLY A 1 250 ? 122.622 132.404 128.018 1.00 19.36 250 GLY A N 1
ATOM 1753 C CA . GLY A 1 250 ? 122.836 131.662 129.241 1.00 19.36 250 GLY A CA 1
ATOM 1754 C C . GLY A 1 250 ? 124.310 131.632 129.587 1.00 19.36 250 GLY A C 1
ATOM 1755 O O . GLY A 1 250 ? 125.122 132.337 128.993 1.00 19.36 250 GLY A O 1
ATOM 1756 N N . LEU A 1 251 ? 124.632 130.792 130.571 1.00 19.44 251 LEU A N 1
ATOM 1757 C CA . LEU A 1 251 ? 126.017 130.677 131.014 1.00 19.44 251 LEU A CA 1
ATOM 1758 C C . LEU A 1 251 ? 126.897 130.125 129.903 1.00 19.44 251 LEU A C 1
ATOM 1759 O O . LEU A 1 251 ? 127.962 130.679 129.609 1.00 19.44 251 LEU A O 1
ATOM 1764 N N . LEU A 1 252 ? 126.467 129.036 129.271 1.00 19.46 252 LEU A N 1
ATOM 1765 C CA . LEU A 1 252 ? 127.149 128.495 128.102 1.00 19.46 252 LEU A CA 1
ATOM 1766 C C . LEU A 1 252 ? 126.100 128.087 127.082 1.00 19.46 252 LEU A C 1
ATOM 1767 O O . LEU A 1 252 ? 125.268 127.218 127.356 1.00 19.46 252 LEU A O 1
ATOM 1772 N N . GLY A 1 253 ? 126.112 128.745 125.927 1.00 24.30 253 GLY A N 1
ATOM 1773 C CA . GLY A 1 253 ? 125.212 128.406 124.842 1.00 24.30 253 GLY A CA 1
ATOM 1774 C C . GLY A 1 253 ? 123.741 128.620 125.136 1.00 24.30 253 GLY A C 1
ATOM 1775 O O . GLY A 1 253 ? 123.346 128.810 126.289 1.00 24.30 253 GLY A O 1
ATOM 1776 N N . LYS A 1 254 ? 122.917 128.593 124.095 1.00 29.39 254 LYS A N 1
ATOM 1777 C CA . LYS A 1 254 ? 121.472 128.688 124.229 1.00 29.39 254 LYS A CA 1
ATOM 1778 C C . LYS A 1 254 ? 120.865 127.323 123.944 1.00 29.39 254 LYS A C 1
ATOM 1779 O O . LYS A 1 254 ? 121.230 126.672 122.960 1.00 29.39 254 LYS A O 1
ATOM 1785 N N . GLY A 1 255 ? 119.947 126.889 124.805 1.00 24.97 255 GLY A N 1
ATOM 1786 C CA . GLY A 1 255 ? 119.399 125.554 124.703 1.00 24.97 255 GLY A CA 1
ATOM 1787 C C . GLY A 1 255 ? 120.362 124.439 125.047 1.00 24.97 255 GLY A C 1
ATOM 1788 O O . GLY A 1 255 ? 119.948 123.276 125.084 1.00 24.97 255 GLY A O 1
ATOM 1789 N N . LEU A 1 256 ? 121.629 124.757 125.302 1.00 21.78 256 LEU A N 1
ATOM 1790 C CA . LEU A 1 256 ? 122.636 123.782 125.694 1.00 21.78 256 LEU A CA 1
ATOM 1791 C C . LEU A 1 256 ? 122.817 123.681 127.200 1.00 21.78 256 LEU A C 1
ATOM 1792 O O . LEU A 1 256 ? 123.191 122.614 127.696 1.00 21.78 256 LEU A O 1
ATOM 1797 N N . ASN A 1 257 ? 122.548 124.753 127.938 1.00 21.50 257 ASN A N 1
ATOM 1798 C CA . ASN A 1 257 ? 122.775 124.749 129.374 1.00 21.50 257 ASN A CA 1
ATOM 1799 C C . ASN A 1 257 ? 121.765 123.850 130.079 1.00 21.50 257 ASN A C 1
ATOM 1800 O O . ASN A 1 257 ? 120.647 123.640 129.603 1.00 21.50 257 ASN A O 1
ATOM 1805 N N . SER A 1 258 ? 122.172 123.315 131.229 1.00 22.61 258 SER A N 1
ATOM 1806 C CA . SER A 1 258 ? 121.384 122.303 131.921 1.00 22.61 258 SER A CA 1
ATOM 1807 C C . SER A 1 258 ? 120.488 122.882 133.009 1.00 22.61 258 SER A C 1
ATOM 1808 O O . SER A 1 258 ? 119.344 122.442 133.160 1.00 22.61 258 SER A O 1
ATOM 1811 N N . VAL A 1 259 ? 120.980 123.850 133.771 1.00 14.63 259 VAL A N 1
ATOM 1812 C CA . VAL A 1 259 ? 120.204 124.391 134.894 1.00 14.63 259 VAL A CA 1
ATOM 1813 C C . VAL A 1 259 ? 118.980 125.121 134.354 1.00 14.63 259 VAL A C 1
ATOM 1814 O O . VAL A 1 259 ? 119.082 125.818 133.329 1.00 14.63 259 VAL A O 1
ATOM 1818 N N . PRO A 1 260 ? 117.808 124.973 134.970 1.00 25.63 260 PRO A N 1
ATOM 1819 C CA . PRO A 1 260 ? 116.639 125.740 134.521 1.00 25.63 260 PRO A CA 1
ATOM 1820 C C . PRO A 1 260 ? 116.882 127.230 134.684 1.00 25.63 260 PRO A C 1
ATOM 1821 O O . PRO A 1 260 ? 117.195 127.709 135.775 1.00 25.63 260 PRO A O 1
ATOM 1825 N N . SER A 1 261 ? 116.748 127.960 133.578 1.00 20.38 261 SER A N 1
ATOM 1826 C CA . SER A 1 261 ? 116.984 129.397 133.583 1.00 20.38 261 SER A CA 1
ATOM 1827 C C . SER A 1 261 ? 116.131 130.077 134.643 1.00 20.38 261 SER A C 1
ATOM 1828 O O . SER A 1 261 ? 114.929 129.827 134.748 1.00 20.38 261 SER A O 1
ATOM 1831 N N . SER A 1 262 ? 116.763 130.941 135.432 1.00 18.88 262 SER A N 1
ATOM 1832 C CA . SER A 1 262 ? 116.097 131.613 136.543 1.00 18.88 262 SER A CA 1
ATOM 1833 C C . SER A 1 262 ? 115.891 133.078 136.175 1.00 18.88 262 SER A C 1
ATOM 1834 O O . SER A 1 262 ? 116.676 133.953 136.539 1.00 18.88 262 SER A O 1
ATOM 1837 N N . THR A 1 263 ? 114.810 133.337 135.444 1.00 22.89 263 THR A N 1
ATOM 1838 C CA . THR A 1 263 ? 114.260 134.675 135.244 1.00 22.89 263 THR A CA 1
ATOM 1839 C C . THR A 1 263 ? 112.769 134.507 135.508 1.00 22.89 263 THR A C 1
ATOM 1840 O O . THR A 1 263 ? 111.988 134.283 134.581 1.00 22.89 263 THR A O 1
ATOM 1844 N N . VAL A 1 264 ? 112.383 134.608 136.779 1.00 27.50 264 VAL A N 1
ATOM 1845 C CA . VAL A 1 264 ? 111.041 134.204 137.184 1.00 27.50 264 VAL A CA 1
ATOM 1846 C C . VAL A 1 264 ? 109.997 135.151 136.610 1.00 27.50 264 VAL A C 1
ATOM 1847 O O . VAL A 1 264 ? 108.977 134.717 136.064 1.00 27.50 264 VAL A O 1
ATOM 1851 N N . ARG A 1 265 ? 110.233 136.454 136.719 1.00 29.17 265 ARG A N 1
ATOM 1852 C CA . ARG A 1 265 ? 109.250 137.464 136.350 1.00 29.17 265 ARG A CA 1
ATOM 1853 C C . ARG A 1 265 ? 109.820 138.362 135.262 1.00 29.17 265 ARG A C 1
ATOM 1854 O O . ARG A 1 265 ? 110.856 139.003 135.460 1.00 29.17 265 ARG A O 1
ATOM 1862 N N . LYS A 1 266 ? 109.141 138.413 134.114 1.00 29.99 266 LYS A N 1
ATOM 1863 C CA . LYS A 1 266 ? 109.537 139.304 133.019 1.00 29.99 266 LYS A CA 1
ATOM 1864 C C . LYS A 1 266 ? 108.268 139.710 132.268 1.00 29.99 266 LYS A C 1
ATOM 1865 O O . LYS A 1 266 ? 107.812 138.988 131.379 1.00 29.99 266 LYS A O 1
ATOM 1871 N N . ARG A 1 267 ? 107.737 140.878 132.618 1.00 37.50 267 ARG A N 1
ATOM 1872 C CA . ARG A 1 267 ? 106.604 141.504 131.933 1.00 37.50 267 ARG A CA 1
ATOM 1873 C C . ARG A 1 267 ? 105.563 140.469 131.513 1.00 37.50 267 ARG A C 1
ATOM 1874 O O . ARG A 1 267 ? 105.215 140.336 130.340 1.00 37.50 267 ARG A O 1
ATOM 1882 N N . THR A 1 268 ? 105.087 139.713 132.500 1.00 36.32 268 THR A N 1
ATOM 1883 C CA . THR A 1 268 ? 104.166 138.616 132.228 1.00 36.32 268 THR A CA 1
ATOM 1884 C C . THR A 1 268 ? 102.928 139.122 131.502 1.00 36.32 268 THR A C 1
ATOM 1885 O O . THR A 1 268 ? 102.254 140.046 131.967 1.00 36.32 268 THR A O 1
ATOM 1889 N N . THR A 1 269 ? 102.638 138.517 130.355 1.00 40.03 269 THR A N 1
ATOM 1890 C CA . THR A 1 269 ? 101.494 138.911 129.546 1.00 40.03 269 THR A CA 1
ATOM 1891 C C . THR A 1 269 ? 101.102 137.741 128.655 1.00 40.03 269 THR A C 1
ATOM 1892 O O . THR A 1 269 ? 101.852 136.776 128.496 1.00 40.03 269 THR A O 1
ATOM 1896 N N . ARG A 1 270 ? 99.907 137.841 128.082 1.00 44.62 270 ARG A N 1
ATOM 1897 C CA . ARG A 1 270 ? 99.389 136.820 127.180 1.00 44.62 270 ARG A CA 1
ATOM 1898 C C . ARG A 1 270 ? 98.810 137.464 125.927 1.00 44.62 270 ARG A C 1
ATOM 1899 O O . ARG A 1 270 ? 97.833 138.208 125.999 1.00 44.62 270 ARG A O 1
ATOM 1907 N N . UNK A 1 271 ? 115.246 142.782 130.732 1.00 23.48 286 UNK A N 1
ATOM 1908 C CA . UNK A 1 271 ? 116.422 143.421 130.160 1.00 23.48 286 UNK A CA 1
ATOM 1909 C C . UNK A 1 271 ? 116.991 142.587 129.017 1.00 23.48 286 UNK A C 1
ATOM 1910 O O . UNK A 1 271 ? 116.404 141.581 128.622 1.00 23.48 286 UNK A O 1
ATOM 1912 N N . UNK A 1 272 ? 118.133 143.017 128.483 1.00 24.53 287 UNK A N 1
ATOM 1913 C CA . UNK A 1 272 ? 118.797 142.289 127.403 1.00 24.53 287 UNK A CA 1
ATOM 1914 C C . UNK A 1 272 ? 120.256 142.718 127.473 1.00 24.53 287 UNK A C 1
ATOM 1915 O O . UNK A 1 272 ? 120.559 143.901 127.302 1.00 24.53 287 UNK A O 1
ATOM 1917 N N . UNK A 1 273 ? 121.148 141.763 127.716 1.00 20.96 288 UNK A N 1
ATOM 1918 C CA . UNK A 1 273 ? 122.555 142.077 127.895 1.00 20.96 288 UNK A CA 1
ATOM 1919 C C . UNK A 1 273 ? 123.224 142.172 126.525 1.00 20.96 288 UNK A C 1
ATOM 1920 O O . UNK A 1 273 ? 122.686 141.740 125.502 1.00 20.96 288 UNK A O 1
ATOM 1922 N N . UNK A 1 274 ? 124.419 142.756 126.521 1.00 19.17 289 UNK A N 1
ATOM 1923 C CA . UNK A 1 274 ? 125.237 142.859 125.320 1.00 19.17 289 UNK A CA 1
ATOM 1924 C C . UNK A 1 274 ? 126.682 143.023 125.758 1.00 19.17 289 UNK A C 1
ATOM 1925 O O . UNK A 1 274 ? 126.978 143.862 126.613 1.00 19.17 289 UNK A O 1
ATOM 1927 N N . UNK A 1 275 ? 127.575 142.230 125.175 1.00 25.29 290 UNK A N 1
ATOM 1928 C CA . UNK A 1 275 ? 128.981 142.288 125.538 1.00 25.29 290 UNK A CA 1
ATOM 1929 C C . UNK A 1 275 ? 129.617 143.526 124.912 1.00 25.29 290 UNK A C 1
ATOM 1930 O O . UNK A 1 275 ? 129.068 144.149 124.001 1.00 25.29 290 UNK A O 1
ATOM 1932 N N . UNK A 1 276 ? 130.793 143.882 125.421 1.00 32.49 291 UNK A N 1
ATOM 1933 C CA . UNK A 1 276 ? 131.555 145.015 124.919 1.00 32.49 291 UNK A CA 1
ATOM 1934 C C . UNK A 1 276 ? 133.032 144.657 124.888 1.00 32.49 291 UNK A C 1
ATOM 1935 O O . UNK A 1 276 ? 133.523 143.939 125.765 1.00 32.49 291 UNK A O 1
ATOM 1937 N N . UNK A 1 277 ? 133.731 145.162 123.874 1.00 36.10 292 UNK A N 1
ATOM 1938 C CA . UNK A 1 277 ? 135.156 144.907 123.680 1.00 36.10 292 UNK A CA 1
ATOM 1939 C C . UNK A 1 277 ? 135.464 143.413 123.650 1.00 36.10 292 UNK A C 1
ATOM 1940 O O . UNK A 1 277 ? 135.837 142.865 122.613 1.00 36.10 292 UNK A O 1
ATOM 1942 N N . ASP A 1 278 ? 86.914 142.574 119.313 1.00 85.36 313 ASP A N 1
ATOM 1943 C CA . ASP A 1 278 ? 88.247 142.873 118.804 1.00 85.36 313 ASP A CA 1
ATOM 1944 C C . ASP A 1 278 ? 88.941 143.921 119.670 1.00 85.36 313 ASP A C 1
ATOM 1945 O O . ASP A 1 278 ? 90.127 143.800 119.973 1.00 85.36 313 ASP A O 1
ATOM 1950 N N . ALA A 1 279 ? 88.194 144.954 120.061 1.00 70.67 314 ALA A N 1
ATOM 1951 C CA . ALA A 1 279 ? 88.728 146.040 120.877 1.00 70.67 314 ALA A CA 1
ATOM 1952 C C . ALA A 1 279 ? 88.195 146.004 122.305 1.00 70.67 314 ALA A C 1
ATOM 1953 O O . ALA A 1 279 ? 88.974 145.946 123.262 1.00 70.67 314 ALA A O 1
ATOM 1955 N N . SER A 1 280 ? 86.870 146.029 122.465 1.00 62.82 315 SER A N 1
ATOM 1956 C CA . SER A 1 280 ? 86.292 146.099 123.803 1.00 62.82 315 SER A CA 1
ATOM 1957 C C . SER A 1 280 ? 86.561 144.831 124.601 1.00 62.82 315 SER A C 1
ATOM 1958 O O . SER A 1 280 ? 86.681 144.888 125.830 1.00 62.82 315 SER A O 1
ATOM 1961 N N . GLU A 1 281 ? 86.658 143.683 123.930 1.00 58.50 316 GLU A N 1
ATOM 1962 C CA . GLU A 1 281 ? 87.005 142.449 124.624 1.00 58.50 316 GLU A CA 1
ATOM 1963 C C . GLU A 1 281 ? 88.441 142.501 125.130 1.00 58.50 316 GLU A C 1
ATOM 1964 O O . GLU A 1 281 ? 88.695 142.367 126.331 1.00 58.50 316 GLU A O 1
ATOM 1970 N N . ARG A 1 282 ? 89.394 142.722 124.223 1.00 50.89 317 ARG A N 1
ATOM 1971 C CA . ARG A 1 282 ? 90.798 142.841 124.598 1.00 50.89 317 ARG A CA 1
ATOM 1972 C C . ARG A 1 282 ? 91.050 143.969 125.591 1.00 50.89 317 ARG A C 1
ATOM 1973 O O . ARG A 1 282 ? 92.116 143.991 126.220 1.00 50.89 317 ARG A O 1
ATOM 1981 N N . ARG A 1 283 ? 90.106 144.902 125.743 1.00 46.46 318 ARG A N 1
ATOM 1982 C CA . ARG A 1 283 ? 90.288 145.979 126.711 1.00 46.46 318 ARG A CA 1
ATOM 1983 C C . ARG A 1 283 ? 90.497 145.434 128.116 1.00 46.46 318 ARG A C 1
ATOM 1984 O O . ARG A 1 283 ? 91.378 145.904 128.844 1.00 46.46 318 ARG A O 1
ATOM 1992 N N . ILE A 1 284 ? 89.711 144.432 128.515 1.00 38.78 319 ILE A N 1
ATOM 1993 C CA . ILE A 1 284 ? 89.801 143.945 129.887 1.00 38.78 319 ILE A CA 1
ATOM 1994 C C . ILE A 1 284 ? 91.089 143.158 130.096 1.00 38.78 319 ILE A C 1
ATOM 1995 O O . ILE A 1 284 ? 91.715 143.245 131.159 1.00 38.78 319 ILE A O 1
ATOM 2000 N N . ILE A 1 285 ? 91.535 142.412 129.083 1.00 38.15 320 ILE A N 1
ATOM 2001 C CA . ILE A 1 285 ? 92.805 141.704 129.208 1.00 38.15 320 ILE A CA 1
ATOM 2002 C C . ILE A 1 285 ? 93.951 142.698 129.327 1.00 38.15 320 ILE A C 1
ATOM 2003 O O . ILE A 1 285 ? 94.863 142.523 130.146 1.00 38.15 320 ILE A O 1
ATOM 2008 N N . ARG A 1 286 ? 93.922 143.758 128.519 1.00 42.02 321 ARG A N 1
ATOM 2009 C CA . ARG A 1 286 ? 94.958 144.781 128.609 1.00 42.02 321 ARG A CA 1
ATOM 2010 C C . ARG A 1 286 ? 94.951 145.444 129.980 1.00 42.02 321 ARG A C 1
ATOM 2011 O O . ARG A 1 286 ? 96.004 145.619 130.606 1.00 42.02 321 ARG A O 1
ATOM 2019 N N . ILE A 1 287 ? 93.764 145.819 130.464 1.00 34.91 322 ILE A N 1
ATOM 2020 C CA . ILE A 1 287 ? 93.656 146.531 131.730 1.00 34.91 322 ILE A CA 1
ATOM 2021 C C . ILE A 1 287 ? 93.934 145.634 132.922 1.00 34.91 322 ILE A C 1
ATOM 2022 O O . ILE A 1 287 ? 94.170 146.138 134.023 1.00 34.91 322 ILE A O 1
ATOM 2027 N N . TYR A 1 288 ? 93.912 144.316 132.733 1.00 31.00 323 TYR A N 1
ATOM 2028 C CA . TYR A 1 288 ? 94.350 143.422 133.794 1.00 31.00 323 TYR A CA 1
ATOM 2029 C C . TYR A 1 288 ? 95.851 143.195 133.767 1.00 31.00 323 TYR A C 1
ATOM 2030 O O . TYR A 1 288 ? 96.492 143.189 134.821 1.00 31.00 323 TYR A O 1
ATOM 2039 N N . TYR A 1 289 ? 96.427 142.989 132.584 1.00 32.55 324 TYR A N 1
ATOM 2040 C CA . TYR A 1 289 ? 97.852 142.690 132.529 1.00 32.55 324 TYR A CA 1
ATOM 2041 C C . TYR A 1 289 ? 98.690 143.917 132.853 1.00 32.55 324 TYR A C 1
ATOM 2042 O O . TYR A 1 289 ? 99.736 143.801 133.502 1.00 32.55 324 TYR A O 1
ATOM 2051 N N . ALA A 1 290 ? 98.246 145.104 132.434 1.00 30.07 325 ALA A N 1
ATOM 2052 C CA . ALA A 1 290 ? 98.937 146.318 132.852 1.00 30.07 325 ALA A CA 1
ATOM 2053 C C . ALA A 1 290 ? 98.904 146.461 134.366 1.00 30.07 325 ALA A C 1
ATOM 2054 O O . ALA A 1 290 ? 99.920 146.779 134.994 1.00 30.07 325 ALA A O 1
ATOM 2056 N N . ALA A 1 291 ? 97.749 146.190 134.971 1.00 26.15 326 ALA A N 1
ATOM 2057 C CA . ALA A 1 291 ? 97.621 146.295 136.419 1.00 26.15 326 ALA A CA 1
ATOM 2058 C C . ALA A 1 291 ? 98.520 145.296 137.133 1.00 26.15 326 ALA A C 1
ATOM 2059 O O . ALA A 1 291 ? 99.189 145.640 138.115 1.00 26.15 326 ALA A O 1
ATOM 2061 N N . LEU A 1 292 ? 98.551 144.052 136.657 1.00 25.82 327 LEU A N 1
ATOM 2062 C CA . LEU A 1 292 ? 99.390 143.044 137.296 1.00 25.82 327 LEU A CA 1
ATOM 2063 C C . LEU A 1 292 ? 100.863 143.402 137.172 1.00 25.82 327 LEU A C 1
ATOM 2064 O O . LEU A 1 292 ? 101.588 143.435 138.172 1.00 25.82 327 LEU A O 1
ATOM 2069 N N . ASN A 1 293 ? 101.327 143.688 135.955 1.00 28.85 328 ASN A N 1
ATOM 2070 C CA . ASN A 1 293 ? 102.728 144.043 135.779 1.00 28.85 328 ASN A CA 1
ATOM 2071 C C . ASN A 1 293 ? 103.080 145.383 136.407 1.00 28.85 328 ASN A C 1
ATOM 2072 O O . ASN A 1 293 ? 104.266 145.714 136.487 1.00 28.85 328 ASN A O 1
ATOM 2077 N N . ASP A 1 294 ? 102.093 146.160 136.844 1.00 28.07 329 ASP A N 1
ATOM 2078 C CA . ASP A 1 294 ? 102.361 147.290 137.718 1.00 28.07 329 ASP A CA 1
ATOM 2079 C C . ASP A 1 294 ? 102.258 146.928 139.192 1.00 28.07 329 ASP A C 1
ATOM 2080 O O . ASP A 1 294 ? 102.629 147.745 140.041 1.00 28.07 329 ASP A O 1
ATOM 2085 N N . TYR A 1 295 ? 101.754 145.739 139.516 1.00 28.60 330 TYR A N 1
ATOM 2086 C CA . TYR A 1 295 ? 101.729 145.284 140.900 1.00 28.60 330 TYR A CA 1
ATOM 2087 C C . TYR A 1 295 ? 102.946 144.430 141.239 1.00 28.60 330 TYR A C 1
ATOM 2088 O O . TYR A 1 295 ? 103.652 144.713 142.210 1.00 28.60 330 TYR A O 1
ATOM 2097 N N . LYS A 1 296 ? 103.199 143.379 140.461 1.00 26.85 331 LYS A N 1
ATOM 2098 C CA . LYS A 1 296 ? 104.388 142.547 140.633 1.00 26.85 331 LYS A CA 1
ATOM 2099 C C . LYS A 1 296 ? 105.453 143.038 139.658 1.00 26.85 331 LYS A C 1
ATOM 2100 O O . LYS A 1 296 ? 105.696 142.445 138.609 1.00 26.85 331 LYS A O 1
ATOM 2106 N N . GLY A 1 297 ? 106.089 144.150 140.019 1.00 25.12 332 GLY A N 1
ATOM 2107 C CA . GLY A 1 297 ? 107.070 144.751 139.136 1.00 25.12 332 GLY A CA 1
ATOM 2108 C C . GLY A 1 297 ? 108.166 143.778 138.748 1.00 25.12 332 GLY A C 1
ATOM 2109 O O . GLY A 1 297 ? 108.482 142.835 139.475 1.00 25.12 332 GLY A O 1
ATOM 2110 N N . THR A 1 298 ? 108.750 144.014 137.582 1.00 27.28 333 THR A N 1
ATOM 2111 C CA . THR A 1 298 ? 109.736 143.120 137.006 1.00 27.28 333 THR A CA 1
ATOM 2112 C C . THR A 1 298 ? 111.148 143.608 137.325 1.00 27.28 333 THR A C 1
ATOM 2113 O O . THR A 1 298 ? 111.347 144.533 138.116 1.00 27.28 333 THR A O 1
ATOM 2117 N N . TYR A 1 299 ? 112.148 142.974 136.706 1.00 24.31 334 TYR A N 1
ATOM 2118 C CA . TYR A 1 299 ? 113.535 143.312 137.008 1.00 24.31 334 TYR A CA 1
ATOM 2119 C C . TYR A 1 299 ? 113.873 144.716 136.534 1.00 24.31 334 TYR A C 1
ATOM 2120 O O . TYR A 1 299 ? 114.449 145.511 137.283 1.00 24.31 334 TYR A O 1
ATOM 2129 N N . SER A 1 300 ? 113.526 145.040 135.291 1.00 24.25 335 SER A N 1
ATOM 2130 C CA . SER A 1 300 ? 113.879 146.348 134.755 1.00 24.25 335 SER A CA 1
ATOM 2131 C C . SER A 1 300 ? 113.009 147.440 135.362 1.00 24.25 335 SER A C 1
ATOM 2132 O O . SER A 1 300 ? 113.520 148.436 135.884 1.00 24.25 335 SER A O 1
ATOM 2135 N N . GLN A 1 301 ? 111.693 147.270 135.307 1.00 24.12 336 GLN A N 1
ATOM 2136 C CA . GLN A 1 301 ? 110.748 148.230 135.859 1.00 24.12 336 GLN A CA 1
ATOM 2137 C C . GLN A 1 301 ? 110.186 147.668 137.155 1.00 24.12 336 GLN A C 1
ATOM 2138 O O . GLN A 1 301 ? 109.574 146.595 137.154 1.00 24.12 336 GLN A O 1
ATOM 2144 N N . SER A 1 302 ? 110.391 148.388 138.253 1.00 25.54 337 SER A N 1
ATOM 2145 C CA . SER A 1 302 ? 109.901 147.951 139.552 1.00 25.54 337 SER A CA 1
ATOM 2146 C C . SER A 1 302 ? 108.395 148.183 139.631 1.00 25.54 337 SER A C 1
ATOM 2147 O O . SER A 1 302 ? 107.745 148.563 138.655 1.00 25.54 337 SER A O 1
ATOM 2150 N N . ARG A 1 303 ? 107.822 147.961 140.806 1.00 25.56 338 ARG A N 1
ATOM 2151 C CA . ARG A 1 303 ? 106.382 148.042 140.976 1.00 25.56 338 ARG A CA 1
ATOM 2152 C C . ARG A 1 303 ? 105.958 149.446 141.377 1.00 25.56 338 ARG A C 1
ATOM 2153 O O . ARG A 1 303 ? 106.659 150.146 142.112 1.00 25.56 338 ARG A O 1
ATOM 2161 N N . ASN A 1 304 ? 104.794 149.853 140.877 1.00 30.64 339 ASN A N 1
ATOM 2162 C CA . ASN A 1 304 ? 104.166 151.127 141.222 1.00 30.64 339 ASN A CA 1
ATOM 2163 C C . ASN A 1 304 ? 102.762 150.775 141.693 1.00 30.64 339 ASN A C 1
ATOM 2164 O O . ASN A 1 304 ? 101.811 150.800 140.909 1.00 30.64 339 ASN A O 1
ATOM 2169 N N . CYS A 1 305 ? 102.634 150.450 142.978 1.00 37.44 340 CYS A N 1
ATOM 2170 C CA . CYS A 1 305 ? 101.409 149.819 143.453 1.00 37.44 340 CYS A CA 1
ATOM 2171 C C . CYS A 1 305 ? 100.250 150.804 143.522 1.00 37.44 340 CYS A C 1
ATOM 2172 O O . CYS A 1 305 ? 99.093 150.404 143.356 1.00 37.44 340 CYS A O 1
ATOM 2175 N N . GLU A 1 306 ? 100.532 152.086 143.765 1.00 40.89 341 GLU A N 1
ATOM 2176 C CA . GLU A 1 306 ? 99.463 153.079 143.805 1.00 40.89 341 GLU A CA 1
ATOM 2177 C C . GLU A 1 306 ? 98.734 153.156 142.471 1.00 40.89 341 GLU A C 1
ATOM 2178 O O . GLU A 1 306 ? 97.497 153.165 142.428 1.00 40.89 341 GLU A O 1
ATOM 2184 N N . ARG A 1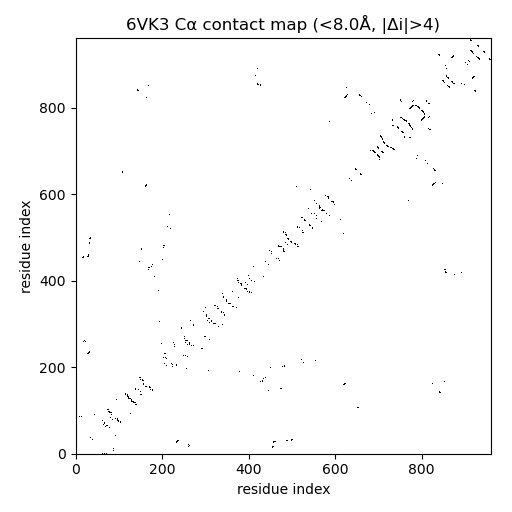 307 ? 99.486 153.201 141.369 1.00 37.11 342 ARG A N 1
ATOM 2185 C CA . ARG A 1 307 ? 98.866 153.258 140.050 1.00 37.11 342 ARG A CA 1
ATOM 2186 C C . ARG A 1 307 ? 98.066 151.996 139.764 1.00 37.11 342 ARG A C 1
ATOM 2187 O O . ARG A 1 307 ? 96.992 152.057 139.157 1.00 37.11 342 ARG A O 1
ATOM 2195 N N . ALA A 1 308 ? 98.564 150.843 140.209 1.00 35.19 343 ALA A N 1
ATOM 2196 C CA . ALA A 1 308 ? 97.834 149.600 139.992 1.00 35.19 343 ALA A CA 1
ATOM 2197 C C . ALA A 1 308 ? 96.520 149.590 140.762 1.00 35.19 343 ALA A C 1
ATOM 2198 O O . ALA A 1 308 ? 95.481 149.201 140.218 1.00 35.19 343 ALA A O 1
ATOM 2200 N N . LYS A 1 309 ? 96.544 150.009 142.027 1.00 39.49 344 LYS A N 1
ATOM 2201 C CA . LYS A 1 309 ? 95.307 150.064 142.798 1.00 39.49 344 LYS A CA 1
ATOM 2202 C C . LYS A 1 309 ? 94.329 151.053 142.184 1.00 39.49 344 LYS A C 1
ATOM 2203 O O . LYS A 1 309 ? 93.119 150.799 142.145 1.00 39.49 344 LYS A O 1
ATOM 2209 N N . ASN A 1 310 ? 94.835 152.187 141.696 1.00 35.97 345 ASN A N 1
ATOM 2210 C CA . ASN A 1 310 ? 93.970 153.151 141.026 1.00 35.97 345 ASN A CA 1
ATOM 2211 C C . ASN A 1 310 ? 93.315 152.530 139.798 1.00 35.97 345 ASN A C 1
ATOM 2212 O O . ASN A 1 310 ? 92.109 152.689 139.573 1.00 35.97 345 ASN A O 1
ATOM 2217 N N . LEU A 1 311 ? 94.100 151.804 138.999 1.00 32.15 346 LEU A N 1
ATOM 2218 C CA . LEU A 1 311 ? 93.560 151.180 137.797 1.00 32.15 346 LEU A CA 1
ATOM 2219 C C . LEU A 1 311 ? 92.500 150.143 138.140 1.00 32.15 346 LEU A C 1
ATOM 2220 O O . LEU A 1 311 ? 91.454 150.077 137.485 1.00 32.15 346 LEU A O 1
ATOM 2225 N N . LEU A 1 312 ? 92.752 149.319 139.162 1.00 34.90 347 LEU A N 1
ATOM 2226 C CA . LEU A 1 312 ? 91.755 148.324 139.548 1.00 34.90 347 LEU A CA 1
ATOM 2227 C C . LEU A 1 312 ? 90.479 148.982 140.048 1.00 34.90 347 LEU A C 1
ATOM 2228 O O . LEU A 1 312 ? 89.375 148.555 139.690 1.00 34.90 347 LEU A O 1
ATOM 2233 N N . GLU A 1 313 ? 90.603 150.006 140.893 1.00 43.59 348 GLU A N 1
ATOM 2234 C CA . GLU A 1 313 ? 89.418 150.685 141.401 1.00 43.59 348 GLU A CA 1
ATOM 2235 C C . GLU A 1 313 ? 88.610 151.285 140.257 1.00 43.59 348 GLU A C 1
ATOM 2236 O O . GLU A 1 313 ? 87.378 151.168 140.220 1.00 43.59 348 GLU A O 1
ATOM 2242 N N . LEU A 1 314 ? 89.293 151.904 139.293 1.00 46.57 349 LEU A N 1
ATOM 2243 C CA . LEU A 1 314 ? 88.583 152.513 138.174 1.00 46.57 349 LEU A CA 1
ATOM 2244 C C . LEU A 1 314 ? 87.899 151.462 137.308 1.00 46.57 349 LEU A C 1
ATOM 2245 O O . LEU A 1 314 ? 86.734 151.632 136.930 1.00 46.57 349 LEU A O 1
ATOM 2250 N N . THR A 1 315 ? 88.597 150.371 136.974 1.00 46.98 350 THR A N 1
ATOM 2251 C CA . THR A 1 315 ? 87.977 149.372 136.110 1.00 46.98 350 THR A CA 1
ATOM 2252 C C . THR A 1 315 ? 86.817 148.681 136.815 1.00 46.98 350 THR A C 1
ATOM 2253 O O . THR A 1 315 ? 85.811 148.346 136.179 1.00 46.98 350 THR A O 1
ATOM 2257 N N . TYR A 1 316 ? 86.913 148.494 138.132 1.00 48.23 351 TYR A N 1
ATOM 2258 C CA . TYR A 1 316 ? 85.781 147.950 138.871 1.00 48.23 351 TYR A CA 1
ATOM 2259 C C . TYR A 1 316 ? 84.596 148.906 138.825 1.00 48.23 351 TYR A C 1
ATOM 2260 O O . TYR A 1 316 ? 83.463 148.494 138.545 1.00 48.23 351 TYR A O 1
ATOM 2269 N N . LYS A 1 317 ? 84.841 150.196 139.072 1.00 47.39 352 LYS A N 1
ATOM 2270 C CA . LYS A 1 317 ? 83.743 151.157 139.072 1.00 47.39 352 LYS A CA 1
ATOM 2271 C C . LYS A 1 317 ? 83.106 151.287 137.696 1.00 47.39 352 LYS A C 1
ATOM 2272 O O . LYS A 1 317 ? 81.911 151.582 137.593 1.00 47.39 352 LYS A O 1
ATOM 2278 N N . GLU A 1 318 ? 83.875 151.070 136.631 1.00 51.94 353 GLU A N 1
ATOM 2279 C CA . GLU A 1 318 ? 83.334 151.219 135.287 1.00 51.94 353 GLU A CA 1
ATOM 2280 C C . GLU A 1 318 ? 82.834 149.913 134.682 1.00 51.94 353 GLU A C 1
ATOM 2281 O O . GLU A 1 318 ? 82.246 149.943 133.597 1.00 51.94 353 GLU A O 1
ATOM 2287 N N . PHE A 1 319 ? 83.056 148.771 135.336 1.00 51.61 354 PHE A N 1
ATOM 2288 C CA . PHE A 1 319 ? 82.569 147.505 134.810 1.00 51.61 354 PHE A CA 1
ATOM 2289 C C . PHE A 1 319 ? 81.491 146.841 135.652 1.00 51.61 354 PHE A C 1
ATOM 2290 O O . PHE A 1 319 ? 80.733 146.029 135.113 1.00 51.61 354 PHE A O 1
ATOM 2298 N N . GLN A 1 320 ? 81.402 147.149 136.946 1.00 66.85 355 GLN A N 1
ATOM 2299 C CA . GLN A 1 320 ? 80.457 146.438 137.803 1.00 66.85 355 GLN A CA 1
ATOM 2300 C C . GLN A 1 320 ? 78.989 146.595 137.411 1.00 66.85 355 GLN A C 1
ATOM 2301 O O . GLN A 1 320 ? 78.281 145.573 137.393 1.00 66.85 355 GLN A O 1
ATOM 2307 N N . PRO A 1 321 ? 78.466 147.792 137.105 1.00 70.86 356 PRO A N 1
ATOM 2308 C CA . PRO A 1 321 ? 77.006 147.921 136.941 1.00 70.86 356 PRO A CA 1
ATOM 2309 C C . PRO A 1 321 ? 76.398 147.000 135.896 1.00 70.86 356 PRO A C 1
ATOM 2310 O O . PRO A 1 321 ? 75.249 146.573 136.065 1.00 70.86 356 PRO A O 1
ATOM 2314 N N . HIS A 1 322 ? 77.122 146.668 134.832 1.00 78.17 357 HIS A N 1
ATOM 2315 C CA . HIS A 1 322 ? 76.575 145.880 133.729 1.00 78.17 357 HIS A CA 1
ATOM 2316 C C . HIS A 1 322 ? 77.470 144.671 133.493 1.00 78.17 357 HIS A C 1
ATOM 2317 O O . HIS A 1 322 ? 78.008 144.459 132.404 1.00 78.17 357 HIS A O 1
ATOM 2324 N N . VAL A 1 323 ? 77.645 143.862 134.541 1.00 77.78 358 VAL A N 1
ATOM 2325 C CA . VAL A 1 323 ? 78.498 142.680 134.454 1.00 77.78 358 VAL A CA 1
ATOM 2326 C C . VAL A 1 323 ? 77.885 141.648 133.514 1.00 77.78 358 VAL A C 1
ATOM 2327 O O . VAL A 1 323 ? 78.611 140.906 132.842 1.00 77.78 358 VAL A O 1
ATOM 2331 N N . ASP A 1 324 ? 76.552 141.595 133.429 1.00 81.38 359 ASP A N 1
ATOM 2332 C CA . ASP A 1 324 ? 75.897 140.487 132.739 1.00 81.38 359 ASP A CA 1
ATOM 2333 C C . ASP A 1 324 ? 76.155 140.459 131.238 1.00 81.38 359 ASP A C 1
ATOM 2334 O O . ASP A 1 324 ? 76.098 139.382 130.636 1.00 81.38 359 ASP A O 1
ATOM 2339 N N . ASN A 1 325 ? 76.444 141.603 130.619 1.00 79.10 360 ASN A N 1
ATOM 2340 C CA . ASN A 1 325 ? 76.751 141.644 129.189 1.00 79.10 360 ASN A CA 1
ATOM 2341 C C . ASN A 1 325 ? 78.229 141.301 129.059 1.00 79.10 360 ASN A C 1
ATOM 2342 O O . ASN A 1 325 ? 79.111 142.162 129.053 1.00 79.10 360 ASN A O 1
ATOM 2347 N N . LEU A 1 326 ? 78.497 140.003 128.955 1.00 76.62 361 LEU A N 1
ATOM 2348 C CA . LEU A 1 326 ? 79.845 139.487 129.116 1.00 76.62 361 LEU A CA 1
ATOM 2349 C C . LEU A 1 326 ? 80.123 138.400 128.092 1.00 76.62 361 LEU A C 1
ATOM 2350 O O . LEU A 1 326 ? 79.229 137.917 127.392 1.00 76.62 361 LEU A O 1
ATOM 2355 N N . ASP A 1 327 ? 81.389 138.018 128.029 1.00 71.98 362 ASP A N 1
ATOM 2356 C CA . ASP A 1 327 ? 81.882 136.825 127.365 1.00 71.98 362 ASP A CA 1
ATOM 2357 C C . ASP A 1 327 ? 82.580 136.009 128.439 1.00 71.98 362 ASP A C 1
ATOM 2358 O O . ASP A 1 327 ? 82.936 136.548 129.492 1.00 71.98 362 ASP A O 1
ATOM 2363 N N . PRO A 1 328 ? 82.757 134.701 128.233 1.00 65.53 363 PRO A N 1
ATOM 2364 C CA . PRO A 1 328 ? 83.517 133.922 129.225 1.00 65.53 363 PRO A CA 1
ATOM 2365 C C . PRO A 1 328 ? 84.883 134.507 129.542 1.00 65.53 363 PRO A C 1
ATOM 2366 O O . PRO A 1 328 ? 85.220 134.654 130.722 1.00 65.53 363 PRO A O 1
ATOM 2370 N N . LEU A 1 329 ? 85.670 134.875 128.528 1.00 57.89 364 LEU A N 1
ATOM 2371 C CA . LEU A 1 329 ? 86.998 135.423 128.793 1.00 57.89 364 LEU A CA 1
ATOM 2372 C C . LEU A 1 329 ? 86.911 136.765 129.509 1.00 57.89 364 LEU A C 1
ATOM 2373 O O . LEU A 1 329 ? 87.700 137.045 130.422 1.00 57.89 364 LEU A O 1
ATOM 2378 N N . GLN A 1 330 ? 85.955 137.605 129.117 1.00 53.88 365 GLN A N 1
ATOM 2379 C CA . GLN A 1 330 ? 85.791 138.910 129.743 1.00 53.88 365 GLN A CA 1
ATOM 2380 C C . GLN A 1 330 ? 85.442 138.774 131.219 1.00 53.88 365 GLN A C 1
ATOM 2381 O O . GLN A 1 330 ? 86.079 139.407 132.063 1.00 53.88 365 GLN A O 1
ATOM 2387 N N . VAL A 1 331 ? 84.433 137.961 131.545 1.00 48.88 366 VAL A N 1
ATOM 2388 C CA . VAL A 1 331 ? 84.047 137.811 132.946 1.00 48.88 366 VAL A CA 1
ATOM 2389 C C . VAL A 1 331 ? 85.156 137.121 133.727 1.00 48.88 366 VAL A C 1
ATOM 2390 O O . VAL A 1 331 ? 85.380 137.416 134.905 1.00 48.88 366 VAL A O 1
ATOM 2394 N N . PHE A 1 332 ? 85.891 136.219 133.074 1.00 45.78 367 PHE A N 1
ATOM 2395 C CA . PHE A 1 332 ? 87.005 135.545 133.728 1.00 45.78 367 PHE A CA 1
ATOM 2396 C C . PHE A 1 332 ? 88.066 136.547 134.166 1.00 45.78 367 PHE A C 1
ATOM 2397 O O . PHE A 1 332 ? 88.446 136.603 135.345 1.00 45.78 367 PHE A O 1
ATOM 2405 N N . TYR A 1 333 ? 88.538 137.373 133.233 1.00 42.65 368 TYR A N 1
ATOM 2406 C CA . TYR A 1 333 ? 89.586 138.320 133.590 1.00 42.65 368 TYR A CA 1
ATOM 2407 C C . TYR A 1 333 ? 89.067 139.469 134.442 1.00 42.65 368 TYR A C 1
ATOM 2408 O O . TYR A 1 333 ? 89.841 140.045 135.210 1.00 42.65 368 TYR A O 1
ATOM 2417 N N . TYR A 1 334 ? 87.777 139.792 134.369 1.00 43.70 369 TYR A N 1
ATOM 2418 C CA . TYR A 1 334 ? 87.241 140.778 135.297 1.00 43.70 369 TYR A CA 1
ATOM 2419 C C . TYR A 1 334 ? 87.157 140.225 136.711 1.00 43.70 369 TYR A C 1
ATOM 2420 O O . TYR A 1 334 ? 87.393 140.962 137.671 1.00 43.70 369 TYR A O 1
ATOM 2429 N N . VAL A 1 335 ? 86.836 138.939 136.860 1.00 40.81 370 VAL A N 1
ATOM 2430 C CA . VAL A 1 335 ? 86.885 138.309 138.174 1.00 40.81 370 VAL A CA 1
ATOM 2431 C C . VAL A 1 335 ? 88.315 138.296 138.692 1.00 40.81 370 VAL A C 1
ATOM 2432 O O . VAL A 1 335 ? 88.563 138.504 139.886 1.00 40.81 370 VAL A O 1
ATOM 2436 N N . ARG A 1 336 ? 89.279 138.065 137.800 1.00 37.00 371 ARG A N 1
ATOM 2437 C CA . ARG A 1 336 ? 90.679 138.125 138.211 1.00 37.00 371 ARG A CA 1
ATOM 2438 C C . ARG A 1 336 ? 91.057 139.530 138.681 1.00 37.00 371 ARG A C 1
ATOM 2439 O O . ARG A 1 336 ? 91.734 139.696 139.704 1.00 37.00 371 ARG A O 1
ATOM 2447 N N . CYS A 1 337 ? 90.629 140.555 137.938 1.00 35.04 372 CYS A N 1
ATOM 2448 C CA . CYS A 1 337 ? 90.859 141.935 138.362 1.00 35.04 372 CYS A CA 1
ATOM 2449 C C . CYS A 1 337 ? 90.224 142.210 139.715 1.00 35.04 372 CYS A C 1
ATOM 2450 O O . CYS A 1 337 ? 90.811 142.893 140.561 1.00 35.04 372 CYS A O 1
ATOM 2453 N N . LEU A 1 338 ? 89.015 141.704 139.930 1.00 34.46 373 LEU A N 1
ATOM 2454 C CA . LEU A 1 338 ? 88.327 141.960 141.185 1.00 34.46 373 LEU A CA 1
ATOM 2455 C C . LEU A 1 338 ? 89.048 141.289 142.344 1.00 34.46 373 LEU A C 1
ATOM 2456 O O . LEU A 1 338 ? 89.174 141.872 143.427 1.00 34.46 373 LEU A O 1
ATOM 2461 N N . GLN A 1 339 ? 89.544 140.069 142.129 1.00 38.03 374 GLN A N 1
ATOM 2462 C CA . GLN A 1 339 ? 90.325 139.396 143.162 1.00 38.03 374 GLN A CA 1
ATOM 2463 C C . GLN A 1 339 ? 91.607 140.160 143.465 1.00 38.03 374 GLN A C 1
ATOM 2464 O O . GLN A 1 339 ? 92.001 140.288 144.631 1.00 38.03 374 GLN A O 1
ATOM 2470 N N . LEU A 1 340 ? 92.268 140.683 142.430 1.00 31.27 375 LEU A N 1
ATOM 2471 C CA . LEU A 1 340 ? 93.490 141.450 142.656 1.00 31.27 375 LEU A CA 1
ATOM 2472 C C . LEU A 1 340 ? 93.205 142.729 143.433 1.00 31.27 375 LEU A C 1
ATOM 2473 O O . LEU A 1 340 ? 93.976 143.112 144.321 1.00 31.27 375 LEU A O 1
ATOM 2478 N N . LEU A 1 341 ? 92.100 143.405 143.116 1.00 34.26 376 LEU A N 1
ATOM 2479 C CA . LEU A 1 341 ? 91.752 144.618 143.847 1.00 34.26 376 LEU A CA 1
ATOM 2480 C C . LEU A 1 341 ? 91.392 144.304 145.291 1.00 34.26 376 LEU A C 1
ATOM 2481 O O . LEU A 1 341 ? 91.738 145.064 146.203 1.00 34.26 376 LEU A O 1
ATOM 2486 N N . GLY A 1 342 ? 90.697 143.191 145.521 1.00 36.68 377 GLY A N 1
ATOM 2487 C CA . GLY A 1 342 ? 90.432 142.775 146.886 1.00 36.68 377 GLY A CA 1
ATOM 2488 C C . GLY A 1 342 ? 91.707 142.495 147.655 1.00 36.68 377 GLY A C 1
ATOM 2489 O O . GLY A 1 342 ? 91.831 142.856 148.828 1.00 36.68 377 GLY A O 1
ATOM 2490 N N . HIS A 1 343 ? 92.679 141.862 146.998 1.00 36.40 378 HIS A N 1
ATOM 2491 C CA . HIS A 1 343 ? 93.950 141.590 147.656 1.00 36.40 378 HIS A CA 1
ATOM 2492 C C . HIS A 1 343 ? 94.696 142.878 147.972 1.00 36.40 378 HIS A C 1
ATOM 2493 O O . HIS A 1 343 ? 95.335 142.988 149.024 1.00 36.40 378 HIS A O 1
ATOM 2500 N N . MET A 1 344 ? 94.629 143.864 147.076 1.00 37.38 379 MET A N 1
ATOM 2501 C CA . MET A 1 344 ? 95.282 145.139 147.361 1.00 37.38 379 MET A CA 1
ATOM 2502 C C . MET A 1 344 ? 94.590 145.886 148.494 1.00 37.38 379 MET A C 1
ATOM 2503 O O . MET A 1 344 ? 95.260 146.552 149.290 1.00 37.38 379 MET A O 1
ATOM 2508 N N . TYR A 1 345 ? 93.261 145.802 148.581 1.00 42.56 380 TYR A N 1
ATOM 2509 C CA . TYR A 1 345 ? 92.568 146.438 149.698 1.00 42.56 380 TYR A CA 1
ATOM 2510 C C . TYR A 1 345 ? 92.874 145.741 151.016 1.00 42.56 380 TYR A C 1
ATOM 2511 O O . TYR A 1 345 ? 93.008 146.400 152.054 1.00 42.56 380 TYR A O 1
ATOM 2520 N N . PHE A 1 346 ? 92.979 144.413 151.003 1.00 41.79 381 PHE A N 1
ATOM 2521 C CA . PHE A 1 346 ? 93.212 143.696 152.252 1.00 41.79 381 PHE A CA 1
ATOM 2522 C C . PHE A 1 346 ? 94.650 143.856 152.725 1.00 41.79 381 PHE A C 1
ATOM 2523 O O . PHE A 1 346 ? 94.895 144.089 153.913 1.00 41.79 381 PHE A O 1
ATOM 2531 N N . THR A 1 347 ? 95.615 143.731 151.811 1.00 38.67 382 THR A N 1
ATOM 2532 C CA . THR A 1 347 ? 97.019 143.790 152.203 1.00 38.67 382 THR A CA 1
ATOM 2533 C C . THR A 1 347 ? 97.397 145.171 152.718 1.00 38.67 382 THR A C 1
ATOM 2534 O O . THR A 1 347 ? 98.191 145.294 153.658 1.00 38.67 382 THR A O 1
ATOM 2538 N N . GLY A 1 348 ? 96.839 146.220 152.124 1.00 44.57 383 GLY A N 1
ATOM 2539 C CA . GLY A 1 348 ? 97.217 147.576 152.451 1.00 44.57 383 GLY A CA 1
ATOM 2540 C C . GLY A 1 348 ? 98.205 148.197 151.494 1.00 44.57 383 GLY A C 1
ATOM 2541 O O . GLY A 1 348 ? 98.547 149.374 151.659 1.00 44.57 383 GLY A O 1
ATOM 2542 N N . GLU A 1 349 ? 98.675 147.448 150.503 1.00 39.00 384 GLU A N 1
ATOM 2543 C CA . GLU A 1 349 ? 99.606 147.985 149.522 1.00 39.00 384 GLU A CA 1
ATOM 2544 C C . GLU A 1 349 ? 98.871 148.926 148.579 1.00 39.00 384 GLU A C 1
ATOM 2545 O O . GLU A 1 349 ? 97.890 148.534 147.940 1.00 39.00 384 GLU A O 1
ATOM 2551 N N . GLY A 1 350 ? 99.340 150.165 148.494 1.00 45.30 385 GLY A N 1
ATOM 2552 C CA . GLY A 1 350 ? 98.758 151.144 147.604 1.00 45.30 385 GLY A CA 1
ATOM 2553 C C . GLY A 1 350 ? 97.863 152.170 148.257 1.00 45.30 385 GLY A C 1
ATOM 2554 O O . GLY A 1 350 ? 97.087 152.823 147.551 1.00 45.30 385 GLY A O 1
ATOM 2555 N N . SER A 1 351 ? 97.939 152.331 149.572 1.00 58.46 386 SER A N 1
ATOM 2556 C CA . SER A 1 351 ? 97.122 153.307 150.279 1.00 58.46 386 SER A CA 1
ATOM 2557 C C . SER A 1 351 ? 97.765 153.573 151.634 1.00 58.46 386 SER A C 1
ATOM 2558 O O . SER A 1 351 ? 98.889 153.144 151.906 1.00 58.46 386 SER A O 1
ATOM 2561 N N . SER A 1 352 ? 97.037 154.293 152.486 1.00 69.53 387 SER A N 1
ATOM 2562 C CA . SER A 1 352 ? 97.541 154.586 153.822 1.00 69.53 387 SER A CA 1
ATOM 2563 C C . SER A 1 352 ? 97.275 153.441 154.790 1.00 69.53 387 SER A C 1
ATOM 2564 O O . SER A 1 352 ? 98.090 153.175 155.679 1.00 69.53 387 SER A O 1
ATOM 2567 N N . LYS A 1 353 ? 96.148 152.757 154.638 1.00 70.28 388 LYS A N 1
ATOM 2568 C CA . LYS A 1 353 ? 95.710 151.769 155.611 1.00 70.28 388 LYS A CA 1
ATOM 2569 C C . LYS A 1 353 ? 94.951 150.673 154.883 1.00 70.28 388 LYS A C 1
ATOM 2570 O O . LYS A 1 353 ? 94.456 150.889 153.771 1.00 70.28 388 LYS A O 1
ATOM 2576 N N . PRO A 1 354 ? 94.844 149.486 155.477 1.00 64.55 389 PRO A N 1
ATOM 2577 C CA . PRO A 1 354 ? 93.999 148.446 154.882 1.00 64.55 389 PRO A CA 1
ATOM 2578 C C . PRO A 1 354 ? 92.524 148.777 155.042 1.00 64.55 389 PRO A C 1
ATOM 2579 O O . PRO A 1 354 ? 92.086 149.258 156.089 1.00 64.55 389 PRO A O 1
ATOM 2583 N N . ASN A 1 355 ? 91.759 148.511 153.990 1.00 65.31 390 ASN A N 1
ATOM 2584 C CA . ASN A 1 355 ? 90.306 148.663 153.996 1.00 65.31 390 ASN A CA 1
ATOM 2585 C C . ASN A 1 355 ? 89.723 147.256 154.073 1.00 65.31 390 ASN A C 1
ATOM 2586 O O . ASN A 1 355 ? 89.425 146.636 153.052 1.00 65.31 390 ASN A O 1
ATOM 2591 N N . ILE A 1 356 ? 89.556 146.756 155.298 1.00 65.11 391 ILE A N 1
ATOM 2592 C CA . ILE A 1 356 ? 89.187 145.357 155.482 1.00 65.11 391 ILE A CA 1
ATOM 2593 C C . ILE A 1 356 ? 87.759 145.102 155.016 1.00 65.11 391 ILE A C 1
ATOM 2594 O O . ILE A 1 356 ? 87.473 144.075 154.390 1.00 65.11 391 ILE A O 1
ATOM 2599 N N . HIS A 1 357 ? 86.840 146.026 155.303 1.00 69.55 392 HIS A N 1
ATOM 2600 C CA . HIS A 1 357 ? 85.442 145.789 154.956 1.00 69.55 392 HIS A CA 1
ATOM 2601 C C . HIS A 1 357 ? 85.216 145.895 153.452 1.00 69.55 392 HIS A C 1
ATOM 2602 O O . HIS A 1 357 ? 84.513 145.061 152.865 1.00 69.55 392 HIS A O 1
ATOM 2609 N N . MET A 1 358 ? 85.800 146.910 152.810 1.00 65.27 393 MET A N 1
ATOM 2610 C CA . MET A 1 358 ? 85.725 146.994 151.355 1.00 65.27 393 MET A CA 1
ATOM 2611 C C . MET A 1 358 ? 86.398 145.793 150.705 1.00 65.27 393 MET A C 1
ATOM 2612 O O . MET A 1 358 ? 85.914 145.272 149.693 1.00 65.27 393 MET A O 1
ATOM 2617 N N . ALA A 1 359 ? 87.520 145.343 151.272 1.00 54.79 394 ALA A N 1
ATOM 2618 C CA . ALA A 1 359 ? 88.188 144.160 150.743 1.00 54.79 394 ALA A CA 1
ATOM 2619 C C . ALA A 1 359 ? 87.285 142.941 150.829 1.00 54.79 394 ALA A C 1
ATOM 2620 O O . ALA A 1 359 ? 87.169 142.180 149.865 1.00 54.79 394 ALA A O 1
ATOM 2622 N N . GLU A 1 360 ? 86.623 142.749 151.969 1.00 52.89 395 GLU A N 1
ATOM 2623 C CA . GLU A 1 360 ? 85.743 141.597 152.117 1.00 52.89 395 GLU A CA 1
ATOM 2624 C C . GLU A 1 360 ? 84.564 141.679 151.160 1.00 52.89 395 GLU A C 1
ATOM 2625 O O . GLU A 1 360 ? 84.181 140.671 150.556 1.00 52.89 395 GLU A O 1
ATOM 2631 N N . GLU A 1 361 ? 83.984 142.870 150.998 1.00 52.47 396 GLU A N 1
ATOM 2632 C CA . GLU A 1 361 ? 82.861 143.021 150.078 1.00 52.47 396 GLU A CA 1
ATOM 2633 C C . GLU A 1 361 ? 83.275 142.699 148.647 1.00 52.47 396 GLU A C 1
ATOM 2634 O O . GLU A 1 361 ? 82.615 141.911 147.958 1.00 52.47 396 GLU A O 1
ATOM 2640 N N . ILE A 1 362 ? 84.370 143.309 148.181 1.00 48.38 397 ILE A N 1
ATOM 2641 C CA . ILE A 1 362 ? 84.842 143.073 146.819 1.00 48.38 397 ILE A CA 1
ATOM 2642 C C . ILE A 1 362 ? 85.198 141.606 146.619 1.00 48.38 397 ILE A C 1
ATOM 2643 O O . ILE A 1 362 ? 84.897 141.017 145.574 1.00 48.38 397 ILE A O 1
ATOM 2648 N N . LEU A 1 363 ? 85.815 140.982 147.624 1.00 44.11 398 LEU A N 1
ATOM 2649 C CA . LEU A 1 363 ? 86.230 139.593 147.477 1.00 44.11 398 LEU A CA 1
ATOM 2650 C C . LEU A 1 363 ? 85.036 138.653 147.427 1.00 44.11 398 LEU A C 1
ATOM 2651 O O . LEU A 1 363 ? 85.012 137.731 146.609 1.00 44.11 398 LEU A O 1
ATOM 2656 N N . THR A 1 364 ? 84.033 138.856 148.285 1.00 43.16 399 THR A N 1
ATOM 2657 C CA . THR A 1 364 ? 82.877 137.967 148.222 1.00 43.16 399 THR A CA 1
ATOM 2658 C C . THR A 1 364 ? 82.056 138.219 146.965 1.00 43.16 399 THR A C 1
ATOM 2659 O O . THR A 1 364 ? 81.453 137.285 146.423 1.00 43.16 399 THR A O 1
ATOM 2663 N N . THR A 1 365 ? 82.046 139.458 146.462 1.00 43.60 400 THR A N 1
ATOM 2664 C CA . THR A 1 365 ? 81.391 139.717 145.185 1.00 43.60 400 THR A CA 1
ATOM 2665 C C . THR A 1 365 ? 82.110 139.000 144.050 1.00 43.60 400 THR A C 1
ATOM 2666 O O . THR A 1 365 ? 81.468 138.415 143.169 1.00 43.60 400 THR A O 1
ATOM 2670 N N . SER A 1 366 ? 83.444 139.025 144.061 1.00 42.47 401 SER A N 1
ATOM 2671 C CA . SER A 1 366 ? 84.200 138.264 143.076 1.00 42.47 401 SER A CA 1
ATOM 2672 C C . SER A 1 366 ? 83.950 136.774 143.233 1.00 42.47 401 SER A C 1
ATOM 2673 O O . SER A 1 366 ? 83.886 136.041 142.244 1.00 42.47 401 SER A O 1
ATOM 2676 N N . LEU A 1 367 ? 83.795 136.311 144.472 1.00 45.35 402 LEU A N 1
ATOM 2677 C CA . LEU A 1 367 ? 83.534 134.896 144.702 1.00 45.35 402 LEU A CA 1
ATOM 2678 C C . LEU A 1 367 ? 82.183 134.489 144.134 1.00 45.35 402 LEU A C 1
ATOM 2679 O O . LEU A 1 367 ? 82.046 133.397 143.581 1.00 45.35 402 LEU A O 1
ATOM 2684 N N . GLU A 1 368 ? 81.181 135.361 144.239 1.00 49.10 403 GLU A N 1
ATOM 2685 C CA . GLU A 1 368 ? 79.883 135.066 143.635 1.00 49.10 403 GLU A CA 1
ATOM 2686 C C . GLU A 1 368 ? 79.964 135.092 142.111 1.00 49.10 403 GLU A C 1
ATOM 2687 O O . GLU A 1 368 ? 79.487 134.169 141.433 1.00 49.10 403 GLU A O 1
ATOM 2693 N N . ILE A 1 369 ? 80.556 136.152 141.553 1.00 48.66 404 ILE A N 1
ATOM 2694 C CA . ILE A 1 369 ? 80.665 136.275 140.104 1.00 48.66 404 ILE A CA 1
ATOM 2695 C C . ILE A 1 369 ? 81.542 135.177 139.516 1.00 48.66 404 ILE A C 1
ATOM 2696 O O . ILE A 1 369 ? 81.450 134.887 138.319 1.00 48.66 404 ILE A O 1
ATOM 2701 N N . SER A 1 370 ? 82.384 134.541 140.329 1.00 55.30 405 SER A N 1
ATOM 2702 C CA . SER A 1 370 ? 83.193 133.417 139.878 1.00 55.30 405 SER A CA 1
ATOM 2703 C C . SER A 1 370 ? 82.491 132.080 140.085 1.00 55.30 405 SER A C 1
ATOM 2704 O O . SER A 1 370 ? 82.642 131.172 139.261 1.00 55.30 405 SER A O 1
ATOM 2707 N N . ARG A 1 371 ? 81.747 131.936 141.186 1.00 60.63 406 ARG A N 1
ATOM 2708 C CA . ARG A 1 371 ? 80.850 130.800 141.352 1.00 60.63 406 ARG A CA 1
ATOM 2709 C C . ARG A 1 371 ? 79.964 130.657 140.128 1.00 60.63 406 ARG A C 1
ATOM 2710 O O . ARG A 1 371 ? 79.780 129.557 139.596 1.00 60.63 406 ARG A O 1
ATOM 2718 N N . ARG A 1 372 ? 79.416 131.772 139.661 1.00 63.96 407 ARG A N 1
ATOM 2719 C CA . ARG A 1 372 ? 78.859 131.799 138.318 1.00 63.96 407 ARG A CA 1
ATOM 2720 C C . ARG A 1 372 ? 79.996 131.715 137.306 1.00 63.96 407 ARG A C 1
ATOM 2721 O O . ARG A 1 372 ? 80.971 132.465 137.394 1.00 63.96 407 ARG A O 1
ATOM 2729 N N . ALA A 1 373 ? 79.891 130.767 136.375 1.00 69.80 408 ALA A N 1
ATOM 2730 C CA . ALA A 1 373 ? 80.847 130.565 135.285 1.00 69.80 408 ALA A CA 1
ATOM 2731 C C . ALA A 1 373 ? 82.201 130.037 135.755 1.00 69.80 408 ALA A C 1
ATOM 2732 O O . ALA A 1 373 ? 83.189 130.153 135.021 1.00 69.80 408 ALA A O 1
ATOM 2734 N N . GLN A 1 374 ? 82.258 129.458 136.955 1.00 68.27 409 GLN A N 1
ATOM 2735 C CA . GLN A 1 374 ? 83.392 128.672 137.469 1.00 68.27 409 GLN A CA 1
ATOM 2736 C C . GLN A 1 374 ? 84.752 129.260 137.077 1.00 68.27 409 GLN A C 1
ATOM 2737 O O . GLN A 1 374 ? 85.559 128.640 136.384 1.00 68.27 409 GLN A O 1
ATOM 2743 N N . GLY A 1 375 ? 84.996 130.482 137.544 1.00 64.67 410 GLY A N 1
ATOM 2744 C CA . GLY A 1 375 ? 86.270 131.133 137.342 1.00 64.67 410 GLY A CA 1
ATOM 2745 C C . GLY A 1 375 ? 87.274 130.790 138.428 1.00 64.67 410 GLY A C 1
ATOM 2746 O O . GLY A 1 375 ? 87.183 129.748 139.083 1.00 64.67 410 GLY A O 1
ATOM 2747 N N . PRO A 1 376 ? 88.255 131.668 138.638 1.00 55.58 411 PRO A N 1
ATOM 2748 C CA . PRO A 1 376 ? 89.283 131.404 139.653 1.00 55.58 411 PRO A CA 1
ATOM 2749 C C . PRO A 1 376 ? 88.812 131.791 141.046 1.00 55.58 411 PRO A C 1
ATOM 2750 O O . PRO A 1 376 ? 88.167 132.824 141.243 1.00 55.58 411 PRO A O 1
ATOM 2754 N N . ILE A 1 377 ? 89.151 130.950 142.022 1.00 51.96 412 ILE A N 1
ATOM 2755 C CA . ILE A 1 377 ? 88.673 131.131 143.389 1.00 51.96 412 ILE A CA 1
ATOM 2756 C C . ILE A 1 377 ? 89.811 130.990 144.392 1.00 51.96 412 ILE A C 1
ATOM 2757 O O . ILE A 1 377 ? 89.571 130.801 145.588 1.00 51.96 412 ILE A O 1
ATOM 2762 N N . GLY A 1 378 ? 91.053 131.066 143.924 1.00 45.63 413 GLY A N 1
ATOM 2763 C CA . GLY A 1 378 ? 92.174 130.892 144.826 1.00 45.63 413 GLY A CA 1
ATOM 2764 C C . GLY A 1 378 ? 92.420 132.046 145.779 1.00 45.63 413 GLY A C 1
ATOM 2765 O O . GLY A 1 378 ? 92.165 131.933 146.985 1.00 45.63 413 GLY A O 1
ATOM 2766 N N . ARG A 1 379 ? 92.898 133.172 145.240 1.00 48.39 414 ARG A N 1
ATOM 2767 C CA . ARG A 1 379 ? 93.255 134.304 146.089 1.00 48.39 414 ARG A CA 1
ATOM 2768 C C . ARG A 1 379 ? 92.046 134.819 146.850 1.00 48.39 414 ARG A C 1
ATOM 2769 O O . ARG A 1 379 ? 92.168 135.257 147.999 1.00 48.39 414 ARG A O 1
ATOM 2777 N N . ALA A 1 380 ? 90.869 134.770 146.227 1.00 44.73 415 ALA A N 1
ATOM 2778 C CA . ALA A 1 380 ? 89.656 135.208 146.905 1.00 44.73 415 ALA A CA 1
ATOM 2779 C C . ALA A 1 380 ? 89.426 134.407 148.177 1.00 44.73 415 ALA A C 1
ATOM 2780 O O . ALA A 1 380 ? 89.207 134.975 149.251 1.00 44.73 415 ALA A O 1
ATOM 2782 N N . CYS A 1 381 ? 89.495 133.078 148.079 1.00 44.68 416 CYS A N 1
ATOM 2783 C CA . CYS A 1 381 ? 89.248 132.251 149.253 1.00 44.68 416 CYS A CA 1
ATOM 2784 C C . CYS A 1 381 ? 90.356 132.402 150.285 1.00 44.68 416 CYS A C 1
ATOM 2785 O O . CYS A 1 381 ? 90.078 132.447 151.488 1.00 44.68 416 CYS A O 1
ATOM 2788 N N . ILE A 1 382 ? 91.615 132.497 149.847 1.00 38.09 417 ILE A N 1
ATOM 2789 C CA . ILE A 1 382 ? 92.707 132.652 150.809 1.00 38.09 417 ILE A CA 1
ATOM 2790 C C . ILE A 1 382 ? 92.547 133.948 151.594 1.00 38.09 417 ILE A C 1
ATOM 2791 O O . ILE A 1 382 ? 92.666 133.970 152.826 1.00 38.09 417 ILE A O 1
ATOM 2796 N N . ASP A 1 383 ? 92.275 135.050 150.894 1.00 42.76 418 ASP A N 1
ATOM 2797 C CA . ASP A 1 383 ? 92.165 136.331 151.577 1.00 42.76 418 ASP A CA 1
ATOM 2798 C C . ASP A 1 383 ? 90.909 136.391 152.432 1.00 42.76 418 ASP A C 1
ATOM 2799 O O . ASP A 1 383 ? 90.935 136.947 153.534 1.00 42.76 418 ASP A O 1
ATOM 2804 N N . LEU A 1 384 ? 89.805 135.809 151.959 1.00 43.70 419 LEU A N 1
ATOM 2805 C CA . LEU A 1 384 ? 88.614 135.742 152.793 1.00 43.70 419 LEU A CA 1
ATOM 2806 C C . LEU A 1 384 ? 88.888 134.957 154.066 1.00 43.70 419 LEU A C 1
ATOM 2807 O O . LEU A 1 384 ? 88.436 135.342 155.149 1.00 43.70 419 LEU A O 1
ATOM 2812 N N . GLY A 1 385 ? 89.647 133.867 153.960 1.00 44.74 420 GLY A N 1
ATOM 2813 C CA . GLY A 1 385 ? 90.020 133.125 155.149 1.00 44.74 420 GLY A CA 1
ATOM 2814 C C . GLY A 1 385 ? 90.864 133.950 156.098 1.00 44.74 420 GLY A C 1
ATOM 2815 O O . GLY A 1 385 ? 90.621 133.967 157.307 1.00 44.74 420 GLY A O 1
ATOM 2816 N N . LEU A 1 386 ? 91.866 134.647 155.565 1.00 39.10 421 LEU A N 1
ATOM 2817 C CA . LEU A 1 386 ? 92.703 135.483 156.418 1.00 39.10 421 LEU A CA 1
ATOM 2818 C C . LEU A 1 386 ? 91.899 136.591 157.088 1.00 39.10 421 LEU A C 1
ATOM 2819 O O . LEU A 1 386 ? 92.240 137.015 158.196 1.00 39.10 421 LEU A O 1
ATOM 2824 N N . ILE A 1 387 ? 90.832 137.067 156.445 1.00 44.93 422 ILE A N 1
ATOM 2825 C CA . ILE A 1 387 ? 90.063 138.164 157.024 1.00 44.93 422 ILE A CA 1
ATOM 2826 C C . ILE A 1 387 ? 89.137 137.673 158.132 1.00 44.93 422 ILE A C 1
ATOM 2827 O O . ILE A 1 387 ? 88.959 138.354 159.147 1.00 44.93 422 ILE A O 1
ATOM 2832 N N . ASN A 1 388 ? 88.537 136.494 157.977 1.00 46.58 423 ASN A N 1
ATOM 2833 C CA . ASN A 1 388 ? 87.642 135.986 159.007 1.00 46.58 423 ASN A CA 1
ATOM 2834 C C . ASN A 1 388 ? 88.313 135.022 159.978 1.00 46.58 423 ASN A C 1
ATOM 2835 O O . ASN A 1 388 ? 87.622 134.231 160.628 1.00 46.58 423 ASN A O 1
ATOM 2840 N N . GLN A 1 389 ? 89.636 135.071 160.091 1.00 45.44 424 GLN A N 1
ATOM 2841 C CA . GLN A 1 389 ? 90.359 134.344 161.127 1.00 45.44 424 GLN A CA 1
ATOM 2842 C C . GLN A 1 389 ? 91.035 135.226 162.160 1.00 45.44 424 GLN A C 1
ATOM 2843 O O . GLN A 1 389 ? 90.971 134.930 163.354 1.00 45.44 424 GLN A O 1
ATOM 2849 N N . TYR A 1 390 ? 91.680 136.308 161.733 1.00 43.69 425 TYR A N 1
ATOM 2850 C CA . TYR A 1 390 ? 92.369 137.217 162.637 1.00 43.69 425 TYR A CA 1
ATOM 2851 C C . TYR A 1 390 ? 91.621 138.524 162.843 1.00 43.69 425 TYR A C 1
ATOM 2852 O O . TYR A 1 390 ? 91.470 138.976 163.981 1.00 43.69 425 TYR A O 1
ATOM 2861 N N . ILE A 1 391 ? 91.156 139.157 161.764 1.00 53.26 426 ILE A N 1
ATOM 2862 C CA . ILE A 1 391 ? 90.383 140.388 161.905 1.00 53.26 426 ILE A CA 1
ATOM 2863 C C . ILE A 1 391 ? 89.077 140.100 162.633 1.00 53.26 426 ILE A C 1
ATOM 2864 O O . ILE A 1 391 ? 88.826 140.612 163.730 1.00 53.26 426 ILE A O 1
ATOM 2869 N N . THR A 1 392 ? 88.231 139.275 162.031 1.00 58.09 427 THR A N 1
ATOM 2870 C CA . THR A 1 392 ? 87.084 138.694 162.709 1.00 58.09 427 THR A CA 1
ATOM 2871 C C . THR A 1 392 ? 87.440 137.256 163.067 1.00 58.09 427 THR A C 1
ATOM 2872 O O . THR A 1 392 ? 88.331 136.649 162.471 1.00 58.09 427 THR A O 1
ATOM 2876 N N . ASN A 1 393 ? 86.743 136.715 164.062 1.00 61.50 428 ASN A N 1
ATOM 2877 C CA . ASN A 1 393 ? 87.184 135.493 164.722 1.00 61.50 428 ASN A CA 1
ATOM 2878 C C . ASN A 1 393 ? 86.249 134.309 164.484 1.00 61.50 428 ASN A C 1
ATOM 2879 O O . ASN A 1 393 ? 86.106 133.446 165.351 1.00 61.50 428 ASN A O 1
ATOM 2884 N N . ASN A 1 394 ? 85.609 134.250 163.317 1.00 57.86 429 ASN A N 1
ATOM 2885 C CA . ASN A 1 394 ? 84.808 133.084 162.942 1.00 57.86 429 ASN A CA 1
ATOM 2886 C C . ASN A 1 394 ? 85.723 132.049 162.300 1.00 57.86 429 ASN A C 1
ATOM 2887 O O . ASN A 1 394 ? 85.873 131.990 161.080 1.00 57.86 429 ASN A O 1
ATOM 2892 N N . ILE A 1 395 ? 86.335 131.210 163.140 1.00 52.34 430 ILE A N 1
ATOM 2893 C CA . ILE A 1 395 ? 87.399 130.326 162.676 1.00 52.34 430 ILE A CA 1
ATOM 2894 C C . ILE A 1 395 ? 86.863 129.236 161.756 1.00 52.34 430 ILE A C 1
ATOM 2895 O O . ILE A 1 395 ? 87.590 128.738 160.888 1.00 52.34 430 ILE A O 1
ATOM 2900 N N . SER A 1 396 ? 85.599 128.845 161.919 1.00 59.56 431 SER A N 1
ATOM 2901 C CA . SER A 1 396 ? 85.051 127.757 161.114 1.00 59.56 431 SER A CA 1
ATOM 2902 C C . SER A 1 396 ? 85.029 128.122 159.633 1.00 59.56 431 SER A C 1
ATOM 2903 O O . SER A 1 396 ? 85.445 127.331 158.776 1.00 59.56 431 SER A O 1
ATOM 2906 N N . GLN A 1 397 ? 84.539 129.321 159.312 1.00 59.17 432 GLN A N 1
ATOM 2907 C CA . GLN A 1 397 ? 84.545 129.761 157.922 1.00 59.17 432 GLN A CA 1
ATOM 2908 C C . GLN A 1 397 ? 85.963 129.898 157.392 1.00 59.17 432 GLN A C 1
ATOM 2909 O O . GLN A 1 397 ? 86.211 129.651 156.206 1.00 59.17 432 GLN A O 1
ATOM 2915 N N . ALA A 1 398 ? 86.908 130.280 158.253 1.00 54.04 433 ALA A N 1
ATOM 2916 C CA . ALA A 1 398 ? 88.302 130.348 157.833 1.00 54.04 433 ALA A CA 1
ATOM 2917 C C . ALA A 1 398 ? 88.822 128.972 157.445 1.00 54.04 433 ALA A C 1
ATOM 2918 O O . ALA A 1 398 ? 89.496 128.821 156.420 1.00 54.04 433 ALA A O 1
ATOM 2920 N N . ILE A 1 399 ? 88.519 127.956 158.255 1.00 50.93 434 ILE A N 1
ATOM 2921 C CA . ILE A 1 399 ? 88.918 126.593 157.919 1.00 50.93 434 ILE A CA 1
ATOM 2922 C C . ILE A 1 399 ? 88.273 126.158 156.612 1.00 50.93 434 ILE A C 1
ATOM 2923 O O . ILE A 1 399 ? 88.905 125.497 155.778 1.00 50.93 434 ILE A O 1
ATOM 2928 N N . SER A 1 400 ? 87.005 126.521 156.411 1.00 50.77 435 SER A N 1
ATOM 2929 C CA . SER A 1 400 ? 86.324 126.128 155.181 1.00 50.77 435 SER A CA 1
ATOM 2930 C C . SER A 1 400 ? 86.977 126.768 153.962 1.00 50.77 435 SER A C 1
ATOM 2931 O O . SER A 1 400 ? 87.185 126.106 152.939 1.00 50.77 435 SER A O 1
ATOM 2934 N N . TYR A 1 401 ? 87.319 128.054 154.056 1.00 52.36 436 TYR A N 1
ATOM 2935 C CA . TYR A 1 401 ? 87.979 128.721 152.938 1.00 52.36 436 TYR A CA 1
ATOM 2936 C C . TYR A 1 401 ? 89.366 128.143 152.694 1.00 52.36 436 TYR A C 1
ATOM 2937 O O . TYR A 1 401 ? 89.791 127.995 151.542 1.00 52.36 436 TYR A O 1
ATOM 2946 N N . TYR A 1 402 ? 90.085 127.805 153.764 1.00 45.18 437 TYR A N 1
ATOM 2947 C CA . TYR A 1 402 ? 91.390 127.179 153.598 1.00 45.18 437 TYR A CA 1
ATOM 2948 C C . TYR A 1 402 ? 91.271 125.843 152.881 1.00 45.18 437 TYR A C 1
ATOM 2949 O O . TYR A 1 402 ? 92.079 125.529 151.999 1.00 45.18 437 TYR A O 1
ATOM 2958 N N . MET A 1 403 ? 90.279 125.034 153.253 1.00 50.77 438 MET A N 1
ATOM 2959 C CA . MET A 1 403 ? 90.096 123.756 152.576 1.00 50.77 438 MET A CA 1
ATOM 2960 C C . MET A 1 403 ? 89.644 123.949 151.136 1.00 50.77 438 MET A C 1
ATOM 2961 O O . MET A 1 403 ? 89.956 123.122 150.272 1.00 50.77 438 MET A O 1
ATOM 2966 N N . LYS A 1 404 ? 88.913 125.029 150.857 1.00 48.64 439 LYS A N 1
ATOM 2967 C CA . LYS A 1 404 ? 88.534 125.321 149.479 1.00 48.64 439 LYS A CA 1
ATOM 2968 C C . LYS A 1 404 ? 89.744 125.724 148.648 1.00 48.64 439 LYS A C 1
ATOM 2969 O O . LYS A 1 404 ? 89.820 125.406 147.456 1.00 48.64 439 LYS A O 1
ATOM 2975 N N . ALA A 1 405 ? 90.697 126.427 149.256 1.00 39.48 440 ALA A N 1
ATOM 2976 C CA . ALA A 1 405 ? 91.786 127.025 148.496 1.00 39.48 440 ALA A CA 1
ATOM 2977 C C . ALA A 1 405 ? 93.062 126.195 148.485 1.00 39.48 440 ALA A C 1
ATOM 2978 O O . ALA A 1 405 ? 93.962 126.495 147.693 1.00 39.48 440 ALA A O 1
ATOM 2980 N N . MET A 1 406 ? 93.169 125.177 149.341 1.00 37.84 441 MET A N 1
ATOM 2981 C CA . MET A 1 406 ? 94.418 124.425 149.435 1.00 37.84 441 MET A CA 1
ATOM 2982 C C . MET A 1 406 ? 94.801 123.788 148.104 1.00 37.84 441 MET A C 1
ATOM 2983 O O . MET A 1 406 ? 95.947 123.909 147.658 1.00 37.84 441 MET A O 1
ATOM 2988 N N . LYS A 1 407 ? 93.858 123.105 147.454 1.00 41.68 442 LYS A N 1
ATOM 2989 C CA . LYS A 1 407 ? 94.174 122.384 146.227 1.00 41.68 442 LYS A CA 1
ATOM 2990 C C . LYS A 1 407 ? 94.533 123.312 145.074 1.00 41.68 442 LYS A C 1
ATOM 2991 O O . LYS A 1 407 ? 95.112 122.852 144.085 1.00 41.68 442 LYS A O 1
ATOM 2997 N N . THR A 1 408 ? 94.210 124.597 145.177 1.00 40.61 443 THR A N 1
ATOM 2998 C CA . THR A 1 408 ? 94.386 125.507 144.058 1.00 40.61 443 THR A CA 1
ATOM 2999 C C . THR A 1 408 ? 95.862 125.828 143.840 1.00 40.61 443 THR A C 1
ATOM 3000 O O . THR A 1 408 ? 96.755 125.302 144.508 1.00 40.61 443 THR A O 1
ATOM 3004 N N . GLN A 1 409 ? 96.105 126.709 142.874 1.00 38.44 444 GLN A N 1
ATOM 3005 C CA . GLN A 1 409 ? 97.450 127.160 142.552 1.00 38.44 444 GLN A CA 1
ATOM 3006 C C . GLN A 1 409 ? 97.745 128.543 143.109 1.00 38.44 444 GLN A C 1
ATOM 3007 O O . GLN A 1 409 ? 98.917 128.880 143.310 1.00 38.44 444 GLN A O 1
ATOM 3013 N N . ALA A 1 410 ? 96.710 129.338 143.391 1.00 36.45 445 ALA A N 1
ATOM 3014 C CA . ALA A 1 410 ? 96.927 130.706 143.846 1.00 36.45 445 ALA A CA 1
ATOM 3015 C C . ALA A 1 410 ? 97.681 130.754 145.165 1.00 36.45 445 ALA A C 1
ATOM 3016 O O . ALA A 1 410 ? 98.364 131.744 145.449 1.00 36.45 445 ALA A O 1
ATOM 3018 N N . ASN A 1 411 ? 97.576 129.713 145.985 1.00 35.20 446 ASN A N 1
ATOM 3019 C CA . ASN A 1 411 ? 98.362 129.676 147.206 1.00 35.20 446 ASN A CA 1
ATOM 3020 C C . ASN A 1 411 ? 99.769 129.174 146.924 1.00 35.20 446 ASN A C 1
ATOM 3021 O O . ASN A 1 411 ? 99.982 128.258 146.125 1.00 35.20 446 ASN A O 1
ATOM 3026 N N . ASN A 1 412 ? 100.742 129.802 147.573 1.00 32.47 447 ASN A N 1
ATOM 3027 C CA . ASN A 1 412 ? 102.062 129.200 147.603 1.00 32.47 447 ASN A CA 1
ATOM 3028 C C . ASN A 1 412 ? 102.186 128.368 148.869 1.00 32.47 447 ASN A C 1
ATOM 3029 O O . ASN A 1 412 ? 102.293 127.144 148.796 1.00 32.47 447 ASN A O 1
ATOM 3034 N N . GLY A 1 413 ? 102.099 129.003 150.032 1.00 29.80 448 GLY A N 1
ATOM 3035 C CA . GLY A 1 413 ? 102.187 128.265 151.274 1.00 29.80 448 GLY A CA 1
ATOM 3036 C C . GLY A 1 413 ? 101.253 128.750 152.360 1.00 29.80 448 GLY A C 1
ATOM 3037 O O . GLY A 1 413 ? 101.134 128.109 153.407 1.00 29.80 448 GLY A O 1
ATOM 3038 N N . ILE A 1 414 ? 100.589 129.883 152.121 1.00 30.42 449 ILE A N 1
ATOM 3039 C CA . ILE A 1 414 ? 99.863 130.569 153.186 1.00 30.42 449 ILE A CA 1
ATOM 3040 C C . ILE A 1 414 ? 98.814 129.655 153.802 1.00 30.42 449 ILE A C 1
ATOM 3041 O O . ILE A 1 414 ? 98.641 129.618 155.028 1.00 30.42 449 ILE A O 1
ATOM 3046 N N . VAL A 1 415 ? 98.110 128.891 152.968 1.00 32.82 450 VAL A N 1
ATOM 3047 C CA . VAL A 1 415 ? 97.006 128.077 153.464 1.00 32.82 450 VAL A CA 1
ATOM 3048 C C . VAL A 1 415 ? 97.518 126.986 154.393 1.00 32.82 450 VAL A C 1
ATOM 3049 O O . VAL A 1 415 ? 97.048 126.851 155.527 1.00 32.82 450 VAL A O 1
ATOM 3053 N N . GLU A 1 416 ? 98.475 126.183 153.925 1.00 33.20 451 GLU A N 1
ATOM 3054 C CA . GLU A 1 416 ? 98.993 125.101 154.755 1.00 33.20 451 GLU A CA 1
ATOM 3055 C C . GLU A 1 416 ? 99.643 125.640 156.020 1.00 33.20 451 GLU A C 1
ATOM 3056 O O . GLU A 1 416 ? 99.521 125.042 157.093 1.00 33.20 451 GLU A O 1
ATOM 3062 N N . PHE A 1 417 ? 100.323 126.781 155.918 1.00 31.45 452 PHE A N 1
ATOM 3063 C CA . PHE A 1 417 ? 100.978 127.373 157.079 1.00 31.45 452 PHE A CA 1
ATOM 3064 C C . PHE A 1 417 ? 99.957 127.765 158.142 1.00 31.45 452 PHE A C 1
ATOM 3065 O O . PHE A 1 417 ? 100.052 127.345 159.305 1.00 31.45 452 PHE A O 1
ATOM 3073 N N . GLN A 1 418 ? 98.968 128.578 157.757 1.00 33.44 453 GLN A N 1
ATOM 3074 C CA . GLN A 1 418 ? 97.931 128.975 158.704 1.00 33.44 453 GLN A CA 1
ATOM 3075 C C . GLN A 1 418 ? 97.200 127.762 159.259 1.00 33.44 453 GLN A C 1
ATOM 3076 O O . GLN A 1 418 ? 96.870 127.713 160.451 1.00 33.44 453 GLN A O 1
ATOM 3082 N N . LEU A 1 419 ? 96.955 126.761 158.412 1.00 34.21 454 LEU A N 1
ATOM 3083 C CA . LEU A 1 419 ? 96.183 125.604 158.840 1.00 34.21 454 LEU A CA 1
ATOM 3084 C C . LEU A 1 419 ? 96.961 124.770 159.846 1.00 34.21 454 LEU A C 1
ATOM 3085 O O . LEU A 1 419 ? 96.384 124.249 160.806 1.00 34.21 454 LEU A O 1
ATOM 3090 N N . SER A 1 420 ? 98.276 124.649 159.660 1.00 35.63 455 SER A N 1
ATOM 3091 C CA . SER A 1 420 ? 99.074 123.904 160.623 1.00 35.63 455 SER A CA 1
ATOM 3092 C C . SER A 1 420 ? 99.195 124.661 161.935 1.00 35.63 455 SER A C 1
ATOM 3093 O O . SER A 1 420 ? 99.189 124.051 163.009 1.00 35.63 455 SER A O 1
ATOM 3096 N N . LYS A 1 421 ? 99.316 125.989 161.872 1.00 35.96 456 LYS A N 1
ATOM 3097 C CA . LYS A 1 421 ? 99.298 126.766 163.109 1.00 35.96 456 LYS A CA 1
ATOM 3098 C C . LYS A 1 421 ? 98.001 126.545 163.875 1.00 35.96 456 LYS A C 1
ATOM 3099 O O . LYS A 1 421 ? 98.016 126.350 165.097 1.00 35.96 456 LYS A O 1
ATOM 3105 N N . LEU A 1 422 ? 96.868 126.568 163.174 1.00 41.04 457 LEU A N 1
ATOM 3106 C CA . LEU A 1 422 ? 95.593 126.338 163.846 1.00 41.04 457 LEU A CA 1
ATOM 3107 C C . LEU A 1 422 ? 95.509 124.926 164.411 1.00 41.04 457 LEU A C 1
ATOM 3108 O O . LEU A 1 422 ? 95.052 124.734 165.544 1.00 41.04 457 LEU A O 1
ATOM 3113 N N . ALA A 1 423 ? 95.948 123.927 163.643 1.00 45.15 458 ALA A N 1
ATOM 3114 C CA . ALA A 1 423 ? 95.910 122.550 164.125 1.00 45.15 458 ALA A CA 1
ATOM 3115 C C . ALA A 1 423 ? 96.771 122.376 165.368 1.00 45.15 458 ALA A C 1
ATOM 3116 O O . ALA A 1 423 ? 96.413 121.623 166.280 1.00 45.15 458 ALA A O 1
ATOM 3118 N N . THR A 1 424 ? 97.916 123.060 165.422 1.00 49.73 459 THR A N 1
ATOM 3119 C CA . THR A 1 424 ? 98.707 123.065 166.647 1.00 49.73 459 THR A CA 1
ATOM 3120 C C . THR A 1 424 ? 97.945 123.735 167.780 1.00 49.73 459 THR A C 1
ATOM 3121 O O . THR A 1 424 ? 97.971 123.264 168.922 1.00 49.73 459 THR A O 1
ATOM 3125 N N . SER A 1 425 ? 97.247 124.831 167.480 1.00 52.99 460 SER A N 1
ATOM 3126 C CA . SER A 1 425 ? 96.483 125.517 168.515 1.00 52.99 460 SER A CA 1
ATOM 3127 C C . SER A 1 425 ? 95.243 124.721 168.906 1.00 52.99 460 SER A C 1
ATOM 3128 O O . SER A 1 425 ? 94.985 124.497 170.094 1.00 52.99 460 SER A O 1
ATOM 3131 N N . PHE A 1 426 ? 94.465 124.280 167.921 1.00 52.52 461 PHE A N 1
ATOM 3132 C CA . PHE A 1 426 ? 93.229 123.535 168.165 1.00 52.52 461 PHE A CA 1
ATOM 3133 C C . PHE A 1 426 ? 93.389 122.107 167.666 1.00 52.52 461 PHE A C 1
ATOM 3134 O O . PHE A 1 426 ? 93.275 121.854 166.454 1.00 52.52 461 PHE A O 1
ATOM 3142 N N . PRO A 1 427 ? 93.650 121.140 168.550 1.00 63.24 462 PRO A N 1
ATOM 3143 C CA . PRO A 1 427 ? 93.856 119.759 168.092 1.00 63.24 462 PRO A CA 1
ATOM 3144 C C . PRO A 1 427 ? 92.574 118.973 167.866 1.00 63.24 462 PRO A C 1
ATOM 3145 O O . PRO A 1 427 ? 92.639 117.885 167.279 1.00 63.24 462 PRO A O 1
ATOM 3149 N N . GLU A 1 428 ? 91.420 119.477 168.303 1.00 73.05 463 GLU A N 1
ATOM 3150 C CA . GLU A 1 428 ? 90.182 118.716 168.178 1.00 73.05 463 GLU A CA 1
ATOM 3151 C C . GLU A 1 428 ? 89.509 118.890 166.824 1.00 73.05 463 GLU A C 1
ATOM 3152 O O . GLU A 1 428 ? 88.622 118.100 166.485 1.00 73.05 463 GLU A O 1
ATOM 3158 N N . GLU A 1 429 ? 89.901 119.898 166.045 1.00 68.11 464 GLU A N 1
ATOM 3159 C CA . GLU A 1 429 ? 89.245 120.144 164.768 1.00 68.11 464 GLU A CA 1
ATOM 3160 C C . GLU A 1 429 ? 89.607 119.114 163.707 1.00 68.11 464 GLU A C 1
ATOM 3161 O O . GLU A 1 429 ? 89.008 119.136 162.626 1.00 68.11 464 GLU A O 1
ATOM 3167 N N . LYS A 1 430 ? 90.562 118.226 163.987 1.00 67.18 465 LYS A N 1
ATOM 3168 C CA . LYS A 1 430 ? 90.967 117.168 163.058 1.00 67.18 465 LYS A CA 1
ATOM 3169 C C . LYS A 1 430 ? 91.406 117.741 161.713 1.00 67.18 465 LYS A C 1
ATOM 3170 O O . LYS A 1 430 ? 91.199 117.133 160.662 1.00 67.18 465 LYS A O 1
ATOM 3176 N N . ILE A 1 431 ? 92.011 118.923 161.745 1.00 55.04 466 ILE A N 1
ATOM 3177 C CA . ILE A 1 431 ? 92.514 119.564 160.518 1.00 55.04 466 ILE A CA 1
ATOM 3178 C C . ILE A 1 431 ? 93.952 119.090 160.351 1.00 55.04 466 ILE A C 1
ATOM 3179 O O . ILE A 1 431 ? 94.920 119.751 160.735 1.00 55.04 466 ILE A O 1
ATOM 3184 N N . GLY A 1 432 ? 94.095 117.912 159.748 1.00 57.64 467 GLY A N 1
ATOM 3185 C CA . GLY A 1 432 ? 95.385 117.307 159.474 1.00 57.64 467 GLY A CA 1
ATOM 3186 C C . GLY A 1 432 ? 96.272 117.159 160.706 1.00 57.64 467 GLY A C 1
ATOM 3187 O O . GLY A 1 432 ? 95.852 117.294 161.853 1.00 57.64 467 GLY A O 1
ATOM 3188 N N . ASP A 1 433 ? 97.536 116.858 160.425 1.00 47.90 468 ASP A N 1
ATOM 3189 C CA . ASP A 1 433 ? 98.574 116.869 161.438 1.00 47.90 468 ASP A CA 1
ATOM 3190 C C . ASP A 1 433 ? 99.473 118.070 161.206 1.00 47.90 468 ASP A C 1
ATOM 3191 O O . ASP A 1 433 ? 99.858 118.328 160.058 1.00 47.90 468 ASP A O 1
ATOM 3196 N N . PRO A 1 434 ? 99.820 118.826 162.249 1.00 42.62 469 PRO A N 1
ATOM 3197 C CA . PRO A 1 434 ? 100.566 120.075 162.023 1.00 42.62 469 PRO A CA 1
ATOM 3198 C C . PRO A 1 434 ? 101.900 119.873 161.330 1.00 42.62 469 PRO A C 1
ATOM 3199 O O . PRO A 1 434 ? 102.271 120.679 160.467 1.00 42.62 469 PRO A O 1
ATOM 3203 N N . PHE A 1 435 ? 102.633 118.817 161.682 1.00 36.90 470 PHE A N 1
ATOM 3204 C CA . PHE A 1 435 ? 103.958 118.614 161.106 1.00 36.90 470 PHE A CA 1
ATOM 3205 C C . PHE A 1 435 ? 103.881 118.426 159.596 1.00 36.90 470 PHE A C 1
ATOM 3206 O O . PHE A 1 435 ? 104.646 119.038 158.842 1.00 36.90 470 PHE A O 1
ATOM 3214 N N . ASN A 1 436 ? 102.958 117.581 159.134 1.00 41.00 471 ASN A N 1
ATOM 3215 C CA . ASN A 1 436 ? 102.855 117.322 157.702 1.00 41.00 471 ASN A CA 1
ATOM 3216 C C . ASN A 1 436 ? 102.424 118.570 156.946 1.00 41.00 471 ASN A C 1
ATOM 3217 O O . ASN A 1 436 ? 102.907 118.832 155.837 1.00 41.00 471 ASN A O 1
ATOM 3222 N N . LEU A 1 437 ? 101.528 119.363 157.533 1.00 36.84 472 LEU A N 1
ATOM 3223 C CA . LEU A 1 437 ? 101.078 120.575 156.859 1.00 36.84 472 LEU A CA 1
ATOM 3224 C C . LEU A 1 437 ? 102.197 121.605 156.776 1.00 36.84 472 LEU A C 1
ATOM 3225 O O . LEU A 1 437 ? 102.361 122.268 155.744 1.00 36.84 472 LEU A O 1
ATOM 3230 N N . MET A 1 438 ? 102.983 121.751 157.844 1.00 30.70 473 MET A N 1
ATOM 3231 C CA . MET A 1 438 ? 104.130 122.649 157.775 1.00 30.70 473 MET A CA 1
ATOM 3232 C C . MET A 1 438 ? 105.152 122.153 156.765 1.00 30.70 473 MET A C 1
ATOM 3233 O O . MET A 1 438 ? 105.792 122.955 156.077 1.00 30.70 473 MET A O 1
ATOM 3238 N N . GLU A 1 439 ? 105.317 120.834 156.651 1.00 27.66 474 GLU A N 1
ATOM 3239 C CA . GLU A 1 439 ? 106.243 120.305 155.655 1.00 27.66 474 GLU A CA 1
ATOM 3240 C C . GLU A 1 439 ? 105.758 120.607 154.245 1.00 27.66 474 GLU A C 1
ATOM 3241 O O . GLU A 1 439 ? 106.560 120.928 153.361 1.00 27.66 474 GLU A O 1
ATOM 3247 N N . THR A 1 440 ? 104.448 120.512 154.015 1.00 24.00 475 THR A N 1
ATOM 3248 C CA . THR A 1 440 ? 103.907 120.896 152.717 1.00 24.00 475 THR A CA 1
ATOM 3249 C C . THR A 1 440 ? 104.148 122.375 152.442 1.00 24.00 475 THR A C 1
ATOM 3250 O O . THR A 1 440 ? 104.589 122.750 151.347 1.00 24.00 475 THR A O 1
ATOM 3254 N N . ALA A 1 441 ? 103.878 123.228 153.433 1.00 25.19 476 ALA A N 1
ATOM 3255 C CA . ALA A 1 441 ? 104.070 124.662 153.246 1.00 25.19 476 ALA A CA 1
ATOM 3256 C C . ALA A 1 441 ? 105.531 125.005 152.994 1.00 25.19 476 ALA A C 1
ATOM 3257 O O . ALA A 1 441 ? 105.827 125.959 152.268 1.00 25.19 476 ALA A O 1
ATOM 3259 N N . TYR A 1 442 ? 106.455 124.250 153.587 1.00 19.29 477 TYR A N 1
ATOM 3260 C CA . TYR A 1 442 ? 107.868 124.437 153.276 1.00 19.29 477 TYR A CA 1
ATOM 3261 C C . TYR A 1 442 ? 108.178 124.008 151.849 1.00 19.29 477 TYR A C 1
ATOM 3262 O O . TYR A 1 442 ? 108.750 124.777 151.069 1.00 19.29 477 TYR A O 1
ATOM 3271 N N . LEU A 1 443 ? 107.820 122.770 151.495 1.00 21.42 478 LEU A N 1
ATOM 3272 C CA . LEU A 1 443 ? 108.107 122.261 150.157 1.00 21.42 478 LEU A CA 1
ATOM 3273 C C . LEU A 1 443 ? 107.553 123.173 149.074 1.00 21.42 478 LEU A C 1
ATOM 3274 O O . LEU A 1 443 ? 108.121 123.250 147.980 1.00 21.42 478 LEU A O 1
ATOM 3279 N N . ASN A 1 444 ? 106.453 123.872 149.355 1.00 22.83 479 ASN A N 1
ATOM 3280 C CA . ASN A 1 444 ? 105.906 124.798 148.369 1.00 22.83 479 ASN A CA 1
ATOM 3281 C C . ASN A 1 444 ? 106.825 125.995 148.156 1.00 22.83 479 ASN A C 1
ATOM 3282 O O . ASN A 1 444 ? 107.147 126.345 147.015 1.00 22.83 479 ASN A O 1
ATOM 3287 N N . GLY A 1 445 ? 107.254 126.643 149.236 1.00 23.66 480 GLY A N 1
ATOM 3288 C CA . GLY A 1 445 ? 108.188 127.744 149.102 1.00 23.66 480 GLY A CA 1
ATOM 3289 C C . GLY A 1 445 ? 107.854 128.991 149.894 1.00 23.66 480 GLY A C 1
ATOM 3290 O O . GLY A 1 445 ? 108.464 130.042 149.683 1.00 23.66 480 GLY A O 1
ATOM 3291 N N . PHE A 1 446 ? 106.887 128.898 150.801 1.00 18.64 481 PHE A N 1
ATOM 3292 C CA . PHE A 1 446 ? 106.554 130.030 151.652 1.00 18.64 481 PHE A CA 1
ATOM 3293 C C . PHE A 1 446 ? 107.675 130.265 152.654 1.00 18.64 481 PHE A C 1
ATOM 3294 O O . PHE A 1 446 ? 108.187 129.324 153.263 1.00 18.64 481 PHE A O 1
ATOM 3302 N N . ILE A 1 447 ? 108.058 131.526 152.828 1.00 18.51 482 ILE A N 1
ATOM 3303 C CA . ILE A 1 447 ? 109.290 131.855 153.545 1.00 18.51 482 ILE A CA 1
ATOM 3304 C C . ILE A 1 447 ? 109.152 131.639 155.051 1.00 18.51 482 ILE A C 1
ATOM 3305 O O . ILE A 1 447 ? 109.984 130.926 155.627 1.00 18.51 482 ILE A O 1
ATOM 3310 N N . PRO A 1 448 ? 108.159 132.212 155.742 1.00 19.43 483 PRO A N 1
ATOM 3311 C CA . PRO A 1 448 ? 108.059 131.943 157.186 1.00 19.43 483 PRO A CA 1
ATOM 3312 C C . PRO A 1 448 ? 107.817 130.482 157.502 1.00 19.43 483 PRO A C 1
ATOM 3313 O O . PRO A 1 448 ? 108.215 130.007 158.575 1.00 19.43 483 PRO A O 1
ATOM 3317 N N . ALA A 1 449 ? 107.164 129.755 156.595 1.00 16.99 484 ALA A N 1
ATOM 3318 C CA . ALA A 1 449 ? 106.986 128.325 156.795 1.00 16.99 484 ALA A CA 1
ATOM 3319 C C . ALA A 1 449 ? 108.321 127.608 156.861 1.00 16.99 484 ALA A C 1
ATOM 3320 O O . ALA A 1 449 ? 108.439 126.596 157.550 1.00 16.99 484 ALA A O 1
ATOM 3322 N N . ILE A 1 450 ? 109.340 128.123 156.173 1.00 14.65 485 ILE A N 1
ATOM 3323 C CA . ILE A 1 450 ? 110.653 127.487 156.218 1.00 14.65 485 ILE A CA 1
ATOM 3324 C C . ILE A 1 450 ? 111.223 127.554 157.627 1.00 14.65 485 ILE A C 1
ATOM 3325 O O . ILE A 1 450 ? 111.701 126.554 158.172 1.00 14.65 485 ILE A O 1
ATOM 3330 N N . TYR A 1 451 ? 111.162 128.733 158.248 1.00 19.23 486 TYR A N 1
ATOM 3331 C CA . TYR A 1 451 ? 111.661 128.866 159.612 1.00 19.23 486 TYR A CA 1
ATOM 3332 C C . TYR A 1 451 ? 110.828 128.053 160.587 1.00 19.23 486 TYR A C 1
ATOM 3333 O O . TYR A 1 451 ? 111.376 127.395 161.478 1.00 19.23 486 TYR A O 1
ATOM 3342 N N . GLU A 1 452 ? 109.502 128.096 160.446 1.00 21.60 487 GLU A N 1
ATOM 3343 C CA . GLU A 1 452 ? 108.655 127.340 161.362 1.00 21.60 487 GLU A CA 1
ATOM 3344 C C . GLU A 1 452 ? 108.915 125.844 161.247 1.00 21.60 487 GLU A C 1
ATOM 3345 O O . GLU A 1 452 ? 109.009 125.143 162.260 1.00 21.60 487 GLU A O 1
ATOM 3351 N N . PHE A 1 453 ? 109.062 125.339 160.022 1.00 18.49 488 PHE A N 1
ATOM 3352 C CA . PHE A 1 453 ? 109.310 123.918 159.834 1.00 18.49 488 PHE A CA 1
ATOM 3353 C C . PHE A 1 453 ? 110.706 123.530 160.292 1.00 18.49 488 PHE A C 1
ATOM 3354 O O . PHE A 1 453 ? 110.898 122.424 160.804 1.00 18.49 488 PHE A O 1
ATOM 3362 N N . ALA A 1 454 ? 111.688 124.418 160.139 1.00 19.27 489 ALA A N 1
ATOM 3363 C CA . ALA A 1 454 ? 113.019 124.112 160.647 1.00 19.27 489 ALA A CA 1
ATOM 3364 C C . ALA A 1 454 ? 113.025 124.065 162.167 1.00 19.27 489 ALA A C 1
ATOM 3365 O O . ALA A 1 454 ? 113.712 123.230 162.764 1.00 19.27 489 ALA A O 1
ATOM 3367 N N . VAL A 1 455 ? 112.261 124.946 162.813 1.00 21.85 490 VAL A N 1
ATOM 3368 C CA . VAL A 1 455 ? 112.118 124.865 164.263 1.00 21.85 490 VAL A CA 1
ATOM 3369 C C . VAL A 1 455 ? 111.421 123.569 164.656 1.00 21.85 490 VAL A C 1
ATOM 3370 O O . VAL A 1 455 ? 111.815 122.902 165.620 1.00 21.85 490 VAL A O 1
ATOM 3374 N N . MET A 1 456 ? 110.386 123.181 163.907 1.00 25.19 491 MET A N 1
ATOM 3375 C CA . MET A 1 456 ? 109.638 121.977 164.254 1.00 25.19 491 MET A CA 1
ATOM 3376 C C . MET A 1 456 ? 110.449 120.712 164.010 1.00 25.19 491 MET A C 1
ATOM 3377 O O . MET A 1 456 ? 110.196 119.687 164.651 1.00 25.19 491 MET A O 1
ATOM 3382 N N . ILE A 1 457 ? 111.411 120.755 163.090 1.00 24.10 492 ILE A N 1
ATOM 3383 C CA . ILE A 1 457 ? 112.282 119.605 162.879 1.00 24.10 492 ILE A CA 1
ATOM 3384 C C . ILE A 1 457 ? 113.480 119.622 163.819 1.00 24.10 492 ILE A C 1
ATOM 3385 O O . ILE A 1 457 ? 114.065 118.563 164.082 1.00 24.10 492 ILE A O 1
ATOM 3390 N N . GLU A 1 458 ? 113.868 120.791 164.330 1.00 32.67 493 GLU A N 1
ATOM 3391 C CA . GLU A 1 458 ? 114.883 120.840 165.372 1.00 32.67 493 GLU A CA 1
ATOM 3392 C C . GLU A 1 458 ? 114.325 120.416 166.724 1.00 32.67 493 GLU A C 1
ATOM 3393 O O . GLU A 1 458 ? 114.877 119.536 167.389 1.00 32.67 493 GLU A O 1
ATOM 3399 N N . SER A 1 459 ? 113.212 121.025 167.137 1.00 38.87 494 SER A N 1
ATOM 3400 C CA . SER A 1 459 ? 112.537 120.658 168.382 1.00 38.87 494 SER A CA 1
ATOM 3401 C C . SER A 1 459 ? 111.652 119.444 168.097 1.00 38.87 494 SER A C 1
ATOM 3402 O O . SER A 1 459 ? 110.422 119.500 168.130 1.00 38.87 494 SER A O 1
ATOM 3405 N N . GLY A 1 460 ? 112.311 118.323 167.810 1.00 48.84 495 GLY A N 1
ATOM 3406 C CA . GLY A 1 460 ? 111.595 117.113 167.461 1.00 48.84 495 GLY A CA 1
ATOM 3407 C C . GLY A 1 460 ? 112.331 115.881 167.936 1.00 48.84 495 GLY A C 1
ATOM 3408 O O . GLY A 1 460 ? 113.408 115.959 168.532 1.00 48.84 495 GLY A O 1
ATOM 3409 N N . MET A 1 461 ? 111.734 114.730 167.648 1.00 70.52 496 MET A N 1
ATOM 3410 C CA . MET A 1 461 ? 112.310 113.442 168.011 1.00 70.52 496 MET A CA 1
ATOM 3411 C C . MET A 1 461 ? 113.265 113.047 166.885 1.00 70.52 496 MET A C 1
ATOM 3412 O O . MET A 1 461 ? 113.689 113.885 166.084 1.00 70.52 496 MET A O 1
ATOM 3417 N N . ASN A 1 462 ? 113.651 111.767 166.848 1.00 76.73 497 ASN A N 1
ATOM 3418 C CA . ASN A 1 462 ? 114.565 111.262 165.828 1.00 76.73 497 ASN A CA 1
ATOM 3419 C C . ASN A 1 462 ? 114.192 111.743 164.431 1.00 76.73 497 ASN A C 1
ATOM 3420 O O . ASN A 1 462 ? 114.953 112.471 163.785 1.00 76.73 497 ASN A O 1
ATOM 3425 N N . SER A 1 463 ? 113.008 111.345 163.960 1.00 74.80 498 SER A N 1
ATOM 3426 C CA . SER A 1 463 ? 112.358 111.904 162.770 1.00 74.80 498 SER A CA 1
ATOM 3427 C C . SER A 1 463 ? 113.301 112.065 161.579 1.00 74.80 498 SER A C 1
ATOM 3428 O O . SER A 1 463 ? 113.038 112.879 160.689 1.00 74.80 498 SER A O 1
ATOM 3431 N N . LYS A 1 464 ? 114.384 111.286 161.538 1.00 85.08 499 LYS A N 1
ATOM 3432 C CA . LYS A 1 464 ? 115.438 111.450 160.534 1.00 85.08 499 LYS A CA 1
ATOM 3433 C C . LYS A 1 464 ? 115.842 112.917 160.398 1.00 85.08 499 LYS A C 1
ATOM 3434 O O . LYS A 1 464 ? 116.012 113.443 159.297 1.00 85.08 499 LYS A O 1
ATOM 3440 N N . SER A 1 465 ? 115.989 113.588 161.538 1.00 49.39 500 SER A N 1
ATOM 3441 C CA . SER A 1 465 ? 116.352 115.004 161.565 1.00 49.39 500 SER A CA 1
ATOM 3442 C C . SER A 1 465 ? 117.866 115.162 161.698 1.00 49.39 500 SER A C 1
ATOM 3443 O O . SER A 1 465 ? 118.387 115.698 162.675 1.00 49.39 500 SER A O 1
ATOM 3446 N N . SER A 1 466 ? 118.571 114.666 160.685 1.00 40.60 501 SER A N 1
ATOM 3447 C CA . SER A 1 466 ? 120.023 114.755 160.669 1.00 40.60 501 SER A CA 1
ATOM 3448 C C . SER A 1 466 ? 120.470 116.211 160.729 1.00 40.60 501 SER A C 1
ATOM 3449 O O . SER A 1 466 ? 119.759 117.121 160.299 1.00 40.60 501 SER A O 1
ATOM 3452 N N . VAL A 1 467 ? 121.666 116.426 161.283 1.00 26.99 502 VAL A N 1
ATOM 3453 C CA . VAL A 1 467 ? 122.175 117.785 161.440 1.00 26.99 502 VAL A CA 1
ATOM 3454 C C . VAL A 1 467 ? 122.380 118.448 160.087 1.00 26.99 502 VAL A C 1
ATOM 3455 O O . VAL A 1 467 ? 122.207 119.665 159.949 1.00 26.99 502 VAL A O 1
ATOM 3459 N N . GLU A 1 468 ? 122.726 117.667 159.063 1.00 30.74 503 GLU A N 1
ATOM 3460 C CA . GLU A 1 468 ? 122.857 118.230 157.725 1.00 30.74 503 GLU A CA 1
ATOM 3461 C C . GLU A 1 468 ? 121.522 118.763 157.221 1.00 30.74 503 GLU A C 1
ATOM 3462 O O . GLU A 1 468 ? 121.460 119.848 156.633 1.00 30.74 503 GLU A O 1
ATOM 3468 N N . ASN A 1 469 ? 120.436 118.031 157.472 1.00 27.23 504 ASN A N 1
ATOM 3469 C CA . ASN A 1 469 ? 119.127 118.471 157.003 1.00 27.23 504 ASN A CA 1
ATOM 3470 C C . ASN A 1 469 ? 118.663 119.723 157.738 1.00 27.23 504 ASN A C 1
ATOM 3471 O O . ASN A 1 469 ? 118.090 120.632 157.126 1.00 27.23 504 ASN A O 1
ATOM 3476 N N . THR A 1 470 ? 118.900 119.794 159.049 1.00 24.29 505 THR A N 1
ATOM 3477 C CA . THR A 1 470 ? 118.511 120.986 159.796 1.00 24.29 505 THR A CA 1
ATOM 3478 C C . THR A 1 470 ? 119.332 122.195 159.367 1.00 24.29 505 THR A C 1
ATOM 3479 O O . THR A 1 470 ? 118.794 123.302 159.212 1.00 24.29 505 THR A O 1
ATOM 3483 N N . ALA A 1 471 ? 120.640 122.004 159.185 1.00 24.87 506 ALA A N 1
ATOM 3484 C CA . ALA A 1 471 ? 121.468 123.079 158.659 1.00 24.87 506 ALA A CA 1
ATOM 3485 C C . ALA A 1 471 ? 120.956 123.544 157.307 1.00 24.87 506 ALA A C 1
ATOM 3486 O O . ALA A 1 471 ? 120.901 124.747 157.041 1.00 24.87 506 ALA A O 1
ATOM 3488 N N . TYR A 1 472 ? 120.553 122.606 156.447 1.00 23.35 507 TYR A N 1
ATOM 3489 C CA . TYR A 1 472 ? 120.046 122.988 155.134 1.00 23.35 507 TYR A CA 1
ATOM 3490 C C . TYR A 1 472 ? 118.744 123.769 155.244 1.00 23.35 507 TYR A C 1
ATOM 3491 O O . TYR A 1 472 ? 118.534 124.733 154.505 1.00 23.35 507 TYR A O 1
ATOM 3500 N N . LEU A 1 473 ? 117.859 123.373 156.159 1.00 24.52 508 LEU A N 1
ATOM 3501 C CA . LEU A 1 473 ? 116.600 124.097 156.319 1.00 24.52 508 LEU A CA 1
ATOM 3502 C C . LEU A 1 473 ? 116.845 125.529 156.777 1.00 24.52 508 LEU A C 1
ATOM 3503 O O . LEU A 1 473 ? 116.294 126.485 156.210 1.00 24.52 508 LEU A O 1
ATOM 3508 N N . PHE A 1 474 ? 117.672 125.700 157.810 1.00 29.47 509 PHE A N 1
ATOM 3509 C CA . PHE A 1 474 ? 117.932 127.049 158.298 1.00 29.47 509 PHE A CA 1
ATOM 3510 C C . PHE A 1 474 ? 118.690 127.878 157.270 1.00 29.47 509 PHE A C 1
ATOM 3511 O O . PHE A 1 474 ? 118.445 129.085 157.146 1.00 29.47 509 PHE A O 1
ATOM 3519 N N . LYS A 1 475 ? 119.595 127.251 156.515 1.00 46.19 510 LYS A N 1
ATOM 3520 C CA . LYS A 1 475 ? 120.270 127.954 155.435 1.00 46.19 510 LYS A CA 1
ATOM 3521 C C . LYS A 1 475 ? 119.276 128.412 154.385 1.00 46.19 510 LYS A C 1
ATOM 3522 O O . LYS A 1 475 ? 119.381 129.527 153.866 1.00 46.19 510 LYS A O 1
ATOM 3528 N N . THR A 1 476 ? 118.308 127.560 154.052 1.00 27.26 511 THR A N 1
ATOM 3529 C CA . THR A 1 476 ? 117.298 127.941 153.076 1.00 27.26 511 THR A CA 1
ATOM 3530 C C . THR A 1 476 ? 116.512 129.146 153.560 1.00 27.26 511 THR A C 1
ATOM 3531 O O . THR A 1 476 ? 116.293 130.097 152.807 1.00 27.26 511 THR A O 1
ATOM 3535 N N . PHE A 1 477 ? 116.107 129.139 154.831 1.00 20.20 512 PHE A N 1
ATOM 3536 C CA . PHE A 1 477 ? 115.380 130.291 155.362 1.00 20.20 512 PHE A CA 1
ATOM 3537 C C . PHE A 1 477 ? 116.214 131.563 155.270 1.00 20.20 512 PHE A C 1
ATOM 3538 O O . PHE A 1 477 ? 115.760 132.581 154.727 1.00 20.20 512 PHE A O 1
ATOM 3546 N N . VAL A 1 478 ? 117.436 131.524 155.808 1.00 20.88 513 VAL A N 1
ATOM 3547 C CA . VAL A 1 478 ? 118.265 132.726 155.856 1.00 20.88 513 VAL A CA 1
ATOM 3548 C C . VAL A 1 478 ? 118.538 133.241 154.450 1.00 20.88 513 VAL A C 1
ATOM 3549 O O . VAL A 1 478 ? 118.378 134.432 154.164 1.00 20.88 513 VAL A O 1
ATOM 3553 N N . ASP A 1 479 ? 118.941 132.350 153.545 1.00 24.68 514 ASP A N 1
ATOM 3554 C CA . ASP A 1 479 ? 119.215 132.752 152.175 1.00 24.68 514 ASP A CA 1
ATOM 3555 C C . ASP A 1 479 ? 117.964 133.200 151.436 1.00 24.68 514 ASP A C 1
ATOM 3556 O O . ASP A 1 479 ? 118.076 133.947 150.460 1.00 24.68 514 ASP A O 1
ATOM 3561 N N . LYS A 1 480 ? 116.779 132.772 151.870 1.00 14.34 515 LYS A N 1
ATOM 3562 C CA . LYS A 1 480 ? 115.575 132.984 151.082 1.00 14.34 515 LYS A CA 1
ATOM 3563 C C . LYS A 1 480 ? 114.772 134.205 151.490 1.00 14.34 515 LYS A C 1
ATOM 3564 O O . LYS A 1 480 ? 114.097 134.784 150.635 1.00 14.34 515 LYS A O 1
ATOM 3570 N N . ASN A 1 481 ? 114.803 134.620 152.761 1.00 17.18 516 ASN A N 1
ATOM 3571 C CA . ASN A 1 481 ? 114.019 135.803 153.111 1.00 17.18 516 ASN A CA 1
ATOM 3572 C C . ASN A 1 481 ? 114.529 137.028 152.359 1.00 17.18 516 ASN A C 1
ATOM 3573 O O . ASN A 1 481 ? 113.737 137.839 151.868 1.00 17.18 516 ASN A O 1
ATOM 3578 N N . GLU A 1 482 ? 115.848 137.178 152.263 1.00 17.84 517 GLU A N 1
ATOM 3579 C CA . GLU A 1 482 ? 116.534 137.934 151.221 1.00 17.84 517 GLU A CA 1
ATOM 3580 C C . GLU A 1 482 ? 116.291 139.438 151.285 1.00 17.84 517 GLU A C 1
ATOM 3581 O O . GLU A 1 482 ? 116.894 140.178 150.505 1.00 17.84 517 GLU A O 1
ATOM 3587 N N . ALA A 1 483 ? 115.452 139.924 152.194 1.00 16.59 518 ALA A N 1
ATOM 3588 C CA . ALA A 1 483 ? 115.220 141.358 152.313 1.00 16.59 518 ALA A CA 1
ATOM 3589 C C . ALA A 1 483 ? 116.107 142.020 153.351 1.00 16.59 518 ALA A C 1
ATOM 3590 O O . ALA A 1 483 ? 116.389 143.215 153.238 1.00 16.59 518 ALA A O 1
ATOM 3592 N N . ILE A 1 484 ? 116.548 141.270 154.356 1.00 13.58 519 ILE A N 1
ATOM 3593 C CA . ILE A 1 484 ? 117.429 141.786 155.391 1.00 13.58 519 ILE A CA 1
ATOM 3594 C C . ILE A 1 484 ? 118.866 141.334 155.178 1.00 13.58 519 ILE A C 1
ATOM 3595 O O . ILE A 1 484 ? 119.801 142.101 155.407 1.00 13.58 519 ILE A O 1
ATOM 3600 N N . MET A 1 485 ? 119.056 140.090 154.735 1.00 19.43 520 MET A N 1
ATOM 3601 C CA . MET A 1 485 ? 120.401 139.550 154.582 1.00 19.43 520 MET A CA 1
ATOM 3602 C C . MET A 1 485 ? 121.144 140.064 153.358 1.00 19.43 520 MET A C 1
ATOM 3603 O O . MET A 1 485 ? 122.306 140.468 153.447 1.00 19.43 520 MET A O 1
ATOM 3608 N N . ALA A 1 486 ? 120.491 140.053 152.197 1.00 13.88 521 ALA A N 1
ATOM 3609 C CA . ALA A 1 486 ? 121.113 140.458 150.940 1.00 13.88 521 ALA A CA 1
ATOM 3610 C C . ALA A 1 486 ? 120.190 141.458 150.257 1.00 13.88 521 ALA A C 1
ATOM 3611 O O . ALA A 1 486 ? 119.571 141.145 149.232 1.00 13.88 521 ALA A O 1
ATOM 3613 N N . PRO A 1 487 ? 120.080 142.677 150.791 1.00 14.09 522 PRO A N 1
ATOM 3614 C CA . PRO A 1 487 ? 119.322 143.716 150.091 1.00 14.09 522 PRO A CA 1
ATOM 3615 C C . PRO A 1 487 ? 120.118 144.400 149.004 1.00 14.09 522 PRO A C 1
ATOM 3616 O O . PRO A 1 487 ? 119.577 145.282 148.327 1.00 14.09 522 PRO A O 1
ATOM 3620 N N . LYS A 1 488 ? 121.383 144.035 148.828 1.00 19.95 523 LYS A N 1
ATOM 3621 C CA . LYS A 1 488 ? 122.248 144.659 147.842 1.00 19.95 523 LYS A CA 1
ATOM 3622 C C . LYS A 1 488 ? 122.241 143.935 146.506 1.00 19.95 523 LYS A C 1
ATOM 3623 O O . LYS A 1 488 ? 123.012 144.300 145.619 1.00 19.95 523 LYS A O 1
ATOM 3629 N N . LEU A 1 489 ? 121.396 142.917 146.337 1.00 21.72 524 LEU A N 1
ATOM 3630 C CA . LEU A 1 489 ? 121.161 142.396 144.996 1.00 21.72 524 LEU A CA 1
ATOM 3631 C C . LEU A 1 489 ? 120.487 143.449 144.130 1.00 21.72 524 LEU A C 1
ATOM 3632 O O . LEU A 1 489 ? 120.856 143.641 142.964 1.00 21.72 524 LEU A O 1
ATOM 3637 N N . ARG A 1 490 ? 119.510 144.157 144.697 1.00 28.05 525 ARG A N 1
ATOM 3638 C CA . ARG A 1 490 ? 118.860 145.244 143.977 1.00 28.05 525 ARG A CA 1
ATOM 3639 C C . ARG A 1 490 ? 119.840 146.368 143.678 1.00 28.05 525 ARG A C 1
ATOM 3640 O O . ARG A 1 490 ? 119.810 146.950 142.590 1.00 28.05 525 ARG A O 1
ATOM 3648 N N . THR A 1 491 ? 120.721 146.687 144.628 1.00 22.83 526 THR A N 1
ATOM 3649 C CA . THR A 1 491 ? 121.724 147.717 144.379 1.00 22.83 526 THR A CA 1
ATOM 3650 C C . THR A 1 491 ? 122.706 147.277 143.305 1.00 22.83 526 THR A C 1
ATOM 3651 O O . THR A 1 491 ? 123.112 148.082 142.460 1.00 22.83 526 THR A O 1
ATOM 3655 N N . ALA A 1 492 ? 123.088 146.001 143.313 1.00 27.23 527 ALA A N 1
ATOM 3656 C CA . ALA A 1 492 ? 123.968 145.483 142.274 1.00 27.23 527 ALA A CA 1
ATOM 3657 C C . ALA A 1 492 ? 123.323 145.615 140.906 1.00 27.23 527 ALA A C 1
ATOM 3658 O O . ALA A 1 492 ? 123.951 146.087 139.955 1.00 27.23 527 ALA A O 1
ATOM 3660 N N . PHE A 1 493 ? 122.056 145.220 140.790 1.00 46.19 528 PHE 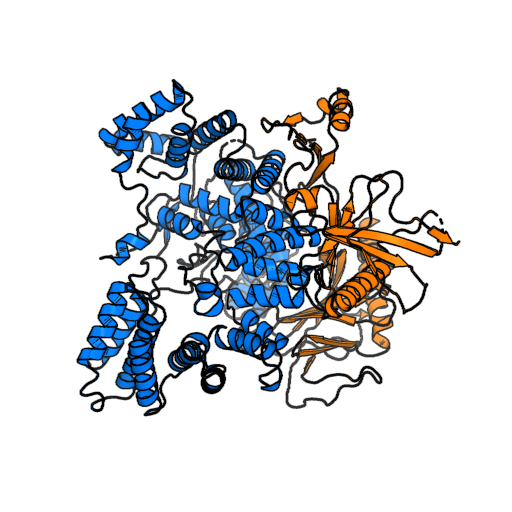A N 1
ATOM 3661 C CA . PHE A 1 493 ? 121.373 145.335 139.506 1.00 46.19 528 PHE A CA 1
ATOM 3662 C C . PHE A 1 493 ? 121.234 146.792 139.078 1.00 46.19 528 PHE A C 1
ATOM 3663 O O . PHE A 1 493 ? 121.421 147.122 137.899 1.00 46.19 528 PHE A O 1
ATOM 3671 N N . ALA A 1 494 ? 120.908 147.679 140.021 1.00 26.18 529 ALA A N 1
ATOM 3672 C CA . ALA A 1 494 ? 120.747 149.090 139.694 1.00 26.18 529 ALA A CA 1
ATOM 3673 C C . ALA A 1 494 ? 122.052 149.689 139.202 1.00 26.18 529 ALA A C 1
ATOM 3674 O O . ALA A 1 494 ? 122.068 150.476 138.252 1.00 26.18 529 ALA A O 1
ATOM 3676 N N . ALA A 1 495 ? 123.162 149.338 139.847 1.00 20.58 530 ALA A N 1
ATOM 3677 C CA . ALA A 1 495 ? 124.454 149.812 139.373 1.00 20.58 530 ALA A CA 1
ATOM 3678 C C . ALA A 1 495 ? 124.840 149.139 138.068 1.00 20.58 530 ALA A C 1
ATOM 3679 O O . ALA A 1 495 ? 125.630 149.690 137.297 1.00 20.58 530 ALA A O 1
ATOM 3681 N N . LEU A 1 496 ? 124.287 147.959 137.801 1.00 23.72 531 LEU A N 1
ATOM 3682 C CA . LEU A 1 496 ? 124.647 147.235 136.591 1.00 23.72 531 LEU A CA 1
ATOM 3683 C C . LEU A 1 496 ? 123.983 147.842 135.365 1.00 23.72 531 LEU A C 1
ATOM 3684 O O . LEU A 1 496 ? 124.618 147.989 134.316 1.00 23.72 531 LEU A O 1
ATOM 3689 N N . ILE A 1 497 ? 122.705 148.203 135.471 1.00 27.08 532 ILE A N 1
ATOM 3690 C CA . ILE A 1 497 ? 121.978 148.595 134.268 1.00 27.08 532 ILE A CA 1
ATOM 3691 C C . ILE A 1 497 ? 122.162 150.075 133.959 1.00 27.08 532 ILE A C 1
ATOM 3692 O O . ILE A 1 497 ? 121.471 150.615 133.088 1.00 27.08 532 ILE A O 1
ATOM 3697 N N . ASN A 1 498 ? 123.077 150.759 134.659 1.00 23.00 533 ASN A N 1
ATOM 3698 C CA . ASN A 1 498 ? 123.522 152.080 134.205 1.00 23.00 533 ASN A CA 1
ATOM 3699 C C . ASN A 1 498 ? 125.047 152.191 134.241 1.00 23.00 533 ASN A C 1
ATOM 3700 O O . ASN A 1 498 ? 125.618 152.909 135.065 1.00 23.00 533 ASN A O 1
ATOM 3705 N N . ASP A 1 499 ? 125.700 151.493 133.311 1.00 36.06 534 ASP A N 1
ATOM 3706 C CA . ASP A 1 499 ? 127.060 151.767 132.856 1.00 36.06 534 ASP A CA 1
ATOM 3707 C C . ASP A 1 499 ? 128.099 151.595 133.964 1.00 36.06 534 ASP A C 1
ATOM 3708 O O . ASP A 1 499 ? 129.296 151.776 133.726 1.00 36.06 534 ASP A O 1
ATOM 3713 N N . ARG A 1 500 ? 127.677 151.244 135.174 1.00 22.71 535 ARG A N 1
ATOM 3714 C CA . ARG A 1 500 ? 128.596 151.047 136.292 1.00 22.71 535 ARG A CA 1
ATOM 3715 C C . ARG A 1 500 ? 128.744 149.548 136.523 1.00 22.71 535 ARG A C 1
ATOM 3716 O O . ARG A 1 500 ? 128.240 148.999 137.500 1.00 22.71 535 ARG A O 1
ATOM 3724 N N . SER A 1 501 ? 129.462 148.886 135.623 1.00 19.15 536 SER A N 1
ATOM 3725 C CA . SER A 1 501 ? 129.590 147.439 135.692 1.00 19.15 536 SER A CA 1
ATOM 3726 C C . SER A 1 501 ? 130.701 146.973 136.615 1.00 19.15 536 SER A C 1
ATOM 3727 O O . SER A 1 501 ? 130.901 145.763 136.750 1.00 19.15 536 SER A O 1
ATOM 3730 N N . GLU A 1 502 ? 131.442 147.888 137.234 1.00 20.81 537 GLU A N 1
ATOM 3731 C CA . GLU A 1 502 ? 132.489 147.467 138.155 1.00 20.81 537 GLU A CA 1
ATOM 3732 C C . GLU A 1 502 ? 131.986 147.445 139.593 1.00 20.81 537 GLU A C 1
ATOM 3733 O O . GLU A 1 502 ? 132.306 146.525 140.353 1.00 20.81 537 GLU A O 1
ATOM 3739 N N . VAL A 1 503 ? 131.196 148.445 139.986 1.00 19.55 538 VAL A N 1
ATOM 3740 C CA . VAL A 1 503 ? 130.590 148.407 141.310 1.00 19.55 538 VAL A CA 1
ATOM 3741 C C . VAL A 1 503 ? 129.537 147.310 141.380 1.00 19.55 538 VAL A C 1
ATOM 3742 O O . VAL A 1 503 ? 129.296 146.738 142.448 1.00 19.55 538 VAL A O 1
ATOM 3746 N N . ALA A 1 504 ? 128.911 146.977 140.252 1.00 22.50 539 ALA A N 1
ATOM 3747 C CA . ALA A 1 504 ? 128.048 145.803 140.226 1.00 22.50 539 ALA A CA 1
ATOM 3748 C C . ALA A 1 504 ? 128.851 144.543 140.499 1.00 22.50 539 ALA A C 1
ATOM 3749 O O . ALA A 1 504 ? 128.403 143.655 141.234 1.00 22.50 539 ALA A O 1
ATOM 3751 N N . LEU A 1 505 ? 130.051 144.454 139.926 1.00 28.49 540 LEU A N 1
ATOM 3752 C CA . LEU A 1 505 ? 130.930 143.336 140.237 1.00 28.49 540 LEU A CA 1
ATOM 3753 C C . LEU A 1 505 ? 131.307 143.331 141.709 1.00 28.49 540 LEU A C 1
ATOM 3754 O O . LEU A 1 505 ? 131.391 142.268 142.325 1.00 28.49 540 LEU A O 1
ATOM 3759 N N . TRP A 1 506 ? 131.525 144.506 142.300 1.00 32.04 541 TRP A N 1
ATOM 3760 C CA . TRP A 1 506 ? 131.883 144.538 143.715 1.00 32.04 541 TRP A CA 1
ATOM 3761 C C . TRP A 1 506 ? 130.734 144.063 144.592 1.00 32.04 541 TRP A C 1
ATOM 3762 O O . TRP A 1 506 ? 130.945 143.298 145.537 1.00 32.04 541 TRP A O 1
ATOM 3773 N N . ALA A 1 507 ? 129.512 144.508 144.303 1.00 46.19 542 ALA A N 1
ATOM 3774 C CA . ALA A 1 507 ? 128.369 144.064 145.094 1.00 46.19 542 ALA A CA 1
ATOM 3775 C C . ALA A 1 507 ? 128.139 142.569 144.933 1.00 46.19 542 ALA A C 1
ATOM 3776 O O . ALA A 1 507 ? 127.881 141.859 145.915 1.00 46.19 542 ALA A O 1
ATOM 3778 N N . TYR A 1 508 ? 128.245 142.063 143.704 1.00 46.19 543 TYR A N 1
ATOM 3779 C CA . TYR A 1 508 ? 128.063 140.632 143.500 1.00 46.19 543 TYR A CA 1
ATOM 3780 C C . TYR A 1 508 ? 129.196 139.825 144.119 1.00 46.19 543 TYR A C 1
ATOM 3781 O O . TYR A 1 508 ? 128.971 138.704 144.574 1.00 46.19 543 TYR A O 1
ATOM 3790 N N . SER A 1 509 ? 130.406 140.374 144.173 1.00 46.19 544 SER A N 1
ATOM 3791 C CA . SER A 1 509 ? 131.509 139.688 144.826 1.00 46.19 544 SER A CA 1
ATOM 3792 C C . SER A 1 509 ? 131.419 139.761 146.338 1.00 46.19 544 SER A C 1
ATOM 3793 O O . SER A 1 509 ? 132.029 138.936 147.023 1.00 46.19 544 SER A O 1
ATOM 3796 N N . GLN A 1 510 ? 130.690 140.737 146.869 1.00 36.11 545 GLN A N 1
ATOM 3797 C CA . GLN A 1 510 ? 130.396 140.748 148.295 1.00 36.11 545 GLN A CA 1
ATOM 3798 C C . GLN A 1 510 ? 129.315 139.735 148.629 1.00 36.11 545 GLN A C 1
ATOM 3799 O O . GLN A 1 510 ? 129.348 139.112 149.694 1.00 36.11 545 GLN A O 1
ATOM 3805 N N . LEU A 1 511 ? 128.354 139.552 147.726 1.00 46.19 546 LEU A N 1
ATOM 3806 C CA . LEU A 1 511 ? 127.304 138.570 147.970 1.00 46.19 546 LEU A CA 1
ATOM 3807 C C . LEU A 1 511 ? 127.753 137.150 147.661 1.00 46.19 546 LEU A C 1
ATOM 3808 O O . LEU A 1 511 ? 127.154 136.195 148.163 1.00 46.19 546 LEU A O 1
ATOM 3813 N N . ALA A 1 512 ? 128.786 136.983 146.837 1.00 32.33 547 ALA A N 1
ATOM 3814 C CA . ALA A 1 512 ? 129.267 135.640 146.542 1.00 32.33 547 ALA A CA 1
ATOM 3815 C C . ALA A 1 512 ? 129.841 134.973 147.778 1.00 32.33 547 ALA A C 1
ATOM 3816 O O . ALA A 1 512 ? 129.733 133.753 147.928 1.00 32.33 547 ALA A O 1
ATOM 3818 N N . GLU A 1 513 ? 130.461 135.750 148.666 1.00 28.85 548 GLU A N 1
ATOM 3819 C CA . GLU A 1 513 ? 130.922 135.194 149.932 1.00 28.85 548 GLU A CA 1
ATOM 3820 C C . GLU A 1 513 ? 129.754 134.671 150.751 1.00 28.85 548 GLU A C 1
ATOM 3821 O O . GLU A 1 513 ? 129.843 133.601 151.362 1.00 28.85 548 GLU A O 1
ATOM 3827 N N . GLN A 1 514 ? 128.644 135.410 150.767 1.00 25.94 549 GLN A N 1
ATOM 3828 C CA . GLN A 1 514 ? 127.509 135.047 151.603 1.00 25.94 549 GLN A CA 1
ATOM 3829 C C . GLN A 1 514 ? 126.863 133.739 151.179 1.00 25.94 549 GLN A C 1
ATOM 3830 O O . GLN A 1 514 ? 126.084 133.172 151.949 1.00 25.94 549 GLN A O 1
ATOM 3836 N N . GLY A 1 515 ? 127.152 133.253 149.980 1.00 26.32 550 GLY A N 1
ATOM 3837 C CA . GLY A 1 515 ? 126.666 131.964 149.547 1.00 26.32 550 GLY A CA 1
ATOM 3838 C C . GLY A 1 515 ? 125.482 131.982 148.609 1.00 26.32 550 GLY A C 1
ATOM 3839 O O . GLY A 1 515 ? 124.885 130.925 148.381 1.00 26.32 550 GLY A O 1
ATOM 3840 N N . TYR A 1 516 ? 125.116 133.133 148.064 1.00 29.51 551 TYR A N 1
ATOM 3841 C CA . TYR A 1 516 ? 124.018 133.189 147.110 1.00 29.51 551 TYR A CA 1
ATOM 3842 C C . TYR A 1 516 ? 124.490 132.638 145.772 1.00 29.51 551 TYR A C 1
ATOM 3843 O O . TYR A 1 516 ? 125.274 133.285 145.072 1.00 29.51 551 TYR A O 1
ATOM 3852 N N . GLU A 1 517 ? 124.014 131.438 145.427 1.00 29.85 552 GLU A N 1
ATOM 3853 C CA . GLU A 1 517 ? 124.393 130.782 144.177 1.00 29.85 552 GLU A CA 1
ATOM 3854 C C . GLU A 1 517 ? 124.331 131.737 142.996 1.00 29.85 552 GLU A C 1
ATOM 3855 O O . GLU A 1 517 ? 125.274 131.831 142.199 1.00 29.85 552 GLU A O 1
ATOM 3861 N N . THR A 1 518 ? 123.222 132.463 142.874 1.00 28.94 553 THR A N 1
ATOM 3862 C CA . THR A 1 518 ? 123.056 133.352 141.734 1.00 28.94 553 THR A CA 1
ATOM 3863 C C . THR A 1 518 ? 124.042 134.506 141.790 1.00 28.94 553 THR A C 1
ATOM 3864 O O . THR A 1 518 ? 124.587 134.910 140.760 1.00 28.94 553 THR A O 1
ATOM 3868 N N . ALA A 1 519 ? 124.295 135.042 142.981 1.00 46.19 554 ALA A N 1
ATOM 3869 C CA . ALA A 1 519 ? 125.297 136.091 143.101 1.00 46.19 554 ALA A CA 1
ATOM 3870 C C . ALA A 1 519 ? 126.676 135.576 142.717 1.00 46.19 554 ALA A C 1
ATOM 3871 O O . ALA A 1 519 ? 127.454 136.284 142.069 1.00 46.19 554 ALA A O 1
ATOM 3873 N N . GLN A 1 520 ? 126.993 134.338 143.098 1.00 35.10 555 GLN A N 1
ATOM 3874 C CA . GLN A 1 520 ? 128.282 133.762 142.736 1.00 35.10 555 GLN A CA 1
ATOM 3875 C C . GLN A 1 520 ? 128.427 133.652 141.227 1.00 35.10 555 GLN A C 1
ATOM 3876 O O . GLN A 1 520 ? 129.411 134.131 140.648 1.00 35.10 555 GLN A O 1
ATOM 3882 N N . VAL A 1 521 ? 127.452 133.022 140.569 1.00 21.55 556 VAL A N 1
ATOM 3883 C CA . VAL A 1 521 ? 127.577 132.843 139.128 1.00 21.55 556 VAL A CA 1
ATOM 3884 C C . VAL A 1 521 ? 127.515 134.184 138.408 1.00 21.55 556 VAL A C 1
ATOM 3885 O O . VAL A 1 521 ? 128.121 134.347 137.346 1.00 21.55 556 VAL A O 1
ATOM 3889 N N . SER A 1 522 ? 126.855 135.185 138.992 1.00 23.82 557 SER A N 1
ATOM 3890 C CA . SER A 1 522 ? 126.773 136.488 138.343 1.00 23.82 557 SER A CA 1
ATOM 3891 C C . SER A 1 522 ? 128.092 137.241 138.439 1.00 23.82 557 SER A C 1
ATOM 3892 O O . SER A 1 522 ? 128.558 137.823 137.453 1.00 23.82 557 SER A O 1
ATOM 3895 N N . ALA A 1 523 ? 128.705 137.256 139.623 1.00 25.91 558 ALA A N 1
ATOM 3896 C CA . ALA A 1 523 ? 130.027 137.857 139.742 1.00 25.91 558 ALA A CA 1
ATOM 3897 C C . ALA A 1 523 ? 131.014 137.164 138.821 1.00 25.91 558 ALA A C 1
ATOM 3898 O O . ALA A 1 523 ? 131.808 137.822 138.137 1.00 25.91 558 ALA A O 1
ATOM 3900 N N . ALA A 1 524 ? 130.961 135.833 138.763 1.00 26.67 559 ALA A N 1
ATOM 3901 C CA . ALA A 1 524 ? 131.843 135.107 137.859 1.00 26.67 559 ALA A CA 1
ATOM 3902 C C . ALA A 1 524 ? 131.611 135.521 136.412 1.00 26.67 559 ALA A C 1
ATOM 3903 O O . ALA A 1 524 ? 132.563 135.794 135.674 1.00 26.67 559 ALA A O 1
ATOM 3905 N N . TYR A 1 525 ? 130.348 135.578 135.985 1.00 29.80 560 TYR A N 1
ATOM 3906 C CA . TYR A 1 525 ? 130.054 135.959 134.610 1.00 29.80 560 TYR A CA 1
ATOM 3907 C C . TYR A 1 525 ? 130.512 137.376 134.309 1.00 29.80 560 TYR A C 1
ATOM 3908 O O . TYR A 1 525 ? 130.845 137.689 133.163 1.00 29.80 560 TYR A O 1
ATOM 3917 N N . LEU A 1 526 ? 130.528 138.248 135.313 1.00 46.19 561 LEU A N 1
ATOM 3918 C CA . LEU A 1 526 ? 131.018 139.600 135.077 1.00 46.19 561 LEU A CA 1
ATOM 3919 C C . LEU A 1 526 ? 132.537 139.644 135.002 1.00 46.19 561 LEU A C 1
ATOM 3920 O O . LEU A 1 526 ? 133.094 140.513 134.324 1.00 46.19 561 LEU A O 1
ATOM 3925 N N . MET A 1 527 ? 133.226 138.728 135.683 1.00 46.19 562 MET A N 1
ATOM 3926 C CA . MET A 1 527 ? 134.685 138.768 135.648 1.00 46.19 562 MET A CA 1
ATOM 3927 C C . MET A 1 527 ? 135.260 138.042 134.439 1.00 46.19 562 MET A C 1
ATOM 3928 O O . MET A 1 527 ? 136.293 138.462 133.909 1.00 46.19 562 MET A O 1
ATOM 3933 N N . TYR A 1 528 ? 134.620 136.968 133.987 1.00 32.38 563 TYR A N 1
ATOM 3934 C CA . TYR A 1 528 ? 135.103 136.218 132.836 1.00 32.38 563 TYR A CA 1
ATOM 3935 C C . TYR A 1 528 ? 133.931 135.505 132.186 1.00 32.38 563 TYR A C 1
ATOM 3936 O O . TYR A 1 528 ? 133.354 134.593 132.783 1.00 32.38 563 TYR A O 1
ATOM 3945 N N . GLN A 1 529 ? 133.598 135.902 130.966 1.00 25.53 5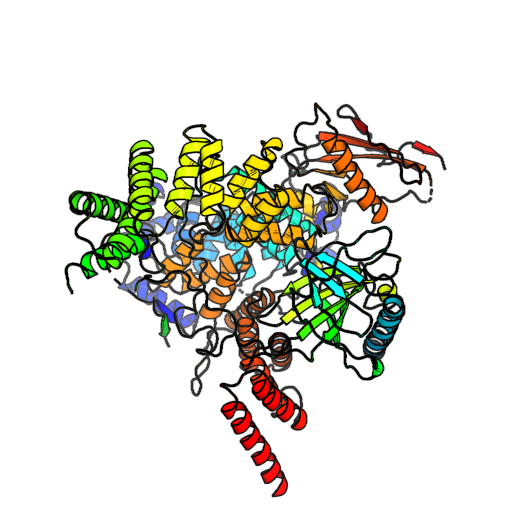64 GLN A N 1
ATOM 3946 C CA . GLN A 1 529 ? 132.503 135.298 130.224 1.00 25.53 564 GLN A CA 1
ATOM 3947 C C . GLN A 1 529 ? 133.058 134.594 128.999 1.00 25.53 564 GLN A C 1
ATOM 3948 O O . GLN A 1 529 ? 134.009 135.074 128.376 1.00 25.53 564 GLN A O 1
ATOM 3954 N N . LEU A 1 530 ? 132.466 133.451 128.669 1.00 23.94 565 LEU A N 1
ATOM 3955 C CA . LEU A 1 530 ? 133.027 132.588 127.642 1.00 23.94 565 LEU A CA 1
ATOM 3956 C C . LEU A 1 530 ? 133.114 133.325 126.309 1.00 23.94 565 LEU A C 1
ATOM 3957 O O . LEU A 1 530 ? 132.163 134.006 125.910 1.00 23.94 565 LEU A O 1
ATOM 3962 N N . PRO A 1 531 ? 134.237 133.220 125.603 1.00 28.85 566 PRO A N 1
ATOM 3963 C CA . PRO A 1 531 ? 134.362 133.869 124.297 1.00 28.85 566 PRO A CA 1
ATOM 3964 C C . PRO A 1 531 ? 133.799 133.005 123.182 1.00 28.85 566 PRO A C 1
ATOM 3965 O O . PRO A 1 531 ? 133.939 131.781 123.174 1.00 28.85 566 PRO A O 1
ATOM 3969 N N . TYR A 1 532 ? 133.142 133.663 122.231 1.00 43.33 567 TYR A N 1
ATOM 3970 C CA . TYR A 1 532 ? 132.605 132.967 121.074 1.00 43.33 567 TYR A CA 1
ATOM 3971 C C . TYR A 1 532 ? 133.727 132.299 120.287 1.00 43.33 567 TYR A C 1
ATOM 3972 O O . TYR A 1 532 ? 134.900 132.666 120.392 1.00 43.33 567 TYR A O 1
ATOM 3981 N N . GLU A 1 533 ? 133.355 131.300 119.492 1.00 47.55 568 GLU A N 1
ATOM 3982 C CA . GLU A 1 533 ? 134.326 130.660 118.619 1.00 47.55 568 GLU A CA 1
ATOM 3983 C C . GLU A 1 533 ? 134.886 131.676 117.632 1.00 47.55 568 GLU A C 1
ATOM 3984 O O . GLU A 1 533 ? 134.198 132.610 117.213 1.00 47.55 568 GLU A O 1
ATOM 3990 N N . PHE A 1 534 ? 136.155 131.489 117.271 1.00 50.10 569 PHE A N 1
ATOM 3991 C CA . PHE A 1 534 ? 136.868 132.406 116.381 1.00 50.10 569 PHE A CA 1
ATOM 3992 C C . PHE A 1 534 ? 136.830 133.834 116.925 1.00 50.10 569 PHE A C 1
ATOM 3993 O O . PHE A 1 534 ? 136.384 134.770 116.259 1.00 50.10 569 PHE A O 1
ATOM 4001 N N . GLU A 1 535 ? 137.298 133.988 118.161 1.00 51.15 570 GLU A N 1
ATOM 4002 C CA . GLU A 1 535 ? 137.420 135.291 118.797 1.00 51.15 570 GLU A CA 1
ATOM 4003 C C . GLU A 1 535 ? 138.356 135.153 119.986 1.00 51.15 570 GLU A C 1
ATOM 4004 O O . GLU A 1 535 ? 138.281 134.170 120.726 1.00 51.15 570 GLU A O 1
ATOM 4010 N N . ASP A 1 536 ? 139.232 136.136 120.156 1.00 51.21 571 ASP A N 1
ATOM 4011 C CA . ASP A 1 536 ? 140.225 136.069 121.216 1.00 51.21 571 ASP A CA 1
ATOM 4012 C C . ASP A 1 536 ? 139.539 136.010 122.578 1.00 51.21 571 ASP A C 1
ATOM 4013 O O . ASP A 1 536 ? 138.514 136.669 122.787 1.00 51.21 571 ASP A O 1
ATOM 4018 N N . PRO A 1 537 ? 140.070 135.239 123.521 1.00 36.84 572 PRO A N 1
ATOM 4019 C CA . PRO A 1 537 ? 139.447 135.138 124.838 1.00 36.84 572 PRO A CA 1
ATOM 4020 C C . PRO A 1 537 ? 139.624 136.430 125.613 1.00 36.84 572 PRO A C 1
ATOM 4021 O O . PRO A 1 537 ? 140.434 137.285 125.224 1.00 36.84 572 PRO A O 1
ATOM 4025 N N . PRO A 1 538 ? 138.876 136.623 126.699 1.00 32.54 573 PRO A N 1
ATOM 4026 C CA . PRO A 1 538 ? 139.028 137.852 127.483 1.00 32.54 573 PRO A CA 1
ATOM 4027 C C . PRO A 1 538 ? 140.464 138.014 127.953 1.00 32.54 573 PRO A C 1
ATOM 4028 O O . PRO A 1 538 ? 141.206 137.041 128.110 1.00 32.54 573 PRO A O 1
ATOM 4032 N N . ARG A 1 539 ? 140.853 139.267 128.178 1.00 39.23 574 ARG A N 1
ATOM 4033 C CA . ARG A 1 539 ? 142.213 139.610 128.570 1.00 39.23 574 ARG A CA 1
ATOM 4034 C C . ARG A 1 539 ? 142.253 140.116 130.007 1.00 39.23 574 ARG A C 1
ATOM 4035 O O . ARG A 1 539 ? 143.079 140.966 130.348 1.00 39.23 574 ARG A O 1
ATOM 4043 N N . THR A 1 540 ? 141.363 139.608 130.854 1.00 29.96 575 THR A N 1
ATOM 4044 C CA . THR A 1 540 ? 141.348 140.004 132.252 1.00 29.96 575 THR A CA 1
ATOM 4045 C C . THR A 1 540 ? 142.660 139.626 132.931 1.00 29.96 575 THR A C 1
ATOM 4046 O O . THR A 1 540 ? 143.391 138.738 132.486 1.00 29.96 575 THR A O 1
ATOM 4050 N N . THR A 1 541 ? 142.960 140.324 134.021 1.00 29.65 576 THR A N 1
ATOM 4051 C CA . THR A 1 541 ? 144.178 140.054 134.765 1.00 29.65 576 THR A CA 1
ATOM 4052 C C . THR A 1 541 ? 144.130 138.659 135.381 1.00 29.65 576 THR A C 1
ATOM 4053 O O . THR A 1 541 ? 143.063 138.081 135.596 1.00 29.65 576 THR A O 1
ATOM 4057 N N . ASP A 1 542 ? 145.317 138.116 135.657 1.00 31.95 577 ASP A N 1
ATOM 4058 C CA . ASP A 1 542 ? 145.420 136.745 136.150 1.00 31.95 577 ASP A CA 1
ATOM 4059 C C . ASP A 1 542 ? 144.636 136.549 137.441 1.00 31.95 577 ASP A C 1
ATOM 4060 O O . ASP A 1 542 ? 144.023 135.494 137.649 1.00 31.95 577 ASP A O 1
ATOM 4065 N N . GLN A 1 543 ? 144.645 137.551 138.322 1.00 28.85 578 GLN A N 1
ATOM 4066 C CA . GLN A 1 543 ? 143.853 137.465 139.544 1.00 28.85 578 GLN A CA 1
ATOM 4067 C C . GLN A 1 543 ? 142.370 137.337 139.222 1.00 28.85 578 GLN A C 1
ATOM 4068 O O . GLN A 1 543 ? 141.649 136.556 139.859 1.00 28.85 578 GLN A O 1
ATOM 4074 N N . ARG A 1 544 ? 141.901 138.086 138.225 1.00 29.39 579 ARG A N 1
ATOM 4075 C CA . ARG A 1 544 ? 140.496 138.023 137.846 1.00 29.39 579 ARG A CA 1
ATOM 4076 C C . ARG A 1 544 ? 140.107 136.620 137.403 1.00 29.39 579 ARG A C 1
ATOM 4077 O O . ARG A 1 544 ? 139.057 136.106 137.800 1.00 29.39 579 ARG A O 1
ATOM 4085 N N . LYS A 1 545 ? 140.946 135.975 136.594 1.00 27.96 580 LYS A N 1
ATOM 4086 C CA . LYS A 1 545 ? 140.616 134.632 136.134 1.00 27.96 580 LYS A CA 1
ATOM 4087 C C . LYS A 1 545 ? 140.706 133.619 137.267 1.00 27.96 580 LYS A C 1
ATOM 4088 O O . LYS A 1 545 ? 139.834 132.751 137.396 1.00 27.96 580 LYS A O 1
ATOM 4094 N N . THR A 1 546 ? 141.747 133.703 138.097 1.00 25.73 581 THR A N 1
ATOM 4095 C CA . THR A 1 546 ? 141.855 132.721 139.168 1.00 25.73 581 THR A CA 1
ATOM 4096 C C . THR A 1 546 ? 140.812 132.930 140.252 1.00 25.73 581 THR A C 1
ATOM 4097 O O . THR A 1 546 ? 140.659 132.055 141.109 1.00 25.73 581 THR A O 1
ATOM 4101 N N . LEU A 1 547 ? 140.105 134.059 140.247 1.00 32.53 582 LEU A N 1
ATOM 4102 C CA . LEU A 1 547 ? 138.968 134.204 141.147 1.00 32.53 582 LEU A CA 1
ATOM 4103 C C . LEU A 1 547 ? 137.650 133.838 140.483 1.00 32.53 582 LEU A C 1
ATOM 4104 O O . LEU A 1 547 ? 136.743 133.335 141.159 1.00 32.53 582 LEU A O 1
ATOM 4109 N N . ALA A 1 548 ? 137.511 134.087 139.180 1.00 32.45 583 ALA A N 1
ATOM 4110 C CA . ALA A 1 548 ? 136.321 133.626 138.480 1.00 32.45 583 ALA A CA 1
ATOM 4111 C C . ALA A 1 548 ? 136.247 132.111 138.482 1.00 32.45 583 ALA A C 1
ATOM 4112 O O . ALA A 1 548 ? 135.154 131.544 138.580 1.00 32.45 583 ALA A O 1
ATOM 4114 N N . ILE A 1 549 ? 137.397 131.442 138.389 1.00 30.95 584 ILE A N 1
ATOM 4115 C CA . ILE A 1 549 ? 137.423 129.992 138.542 1.00 30.95 584 ILE A CA 1
ATOM 4116 C C . ILE A 1 549 ? 136.838 129.592 139.886 1.00 30.95 584 ILE A C 1
ATOM 4117 O O . ILE A 1 549 ? 136.051 128.645 139.980 1.00 30.95 584 ILE A O 1
ATOM 4122 N N . SER A 1 550 ? 137.203 130.313 140.947 1.00 39.86 585 SER A N 1
ATOM 4123 C CA . SER A 1 550 ? 136.726 129.956 142.277 1.00 39.86 585 SER A CA 1
ATOM 4124 C C . SER A 1 550 ? 135.231 130.199 142.415 1.00 39.86 585 SER A C 1
ATOM 4125 O O . SER A 1 550 ? 134.512 129.369 142.983 1.00 39.86 585 SER A O 1
ATOM 4128 N N . TYR A 1 551 ? 134.745 131.334 141.914 1.00 46.19 586 TYR A N 1
ATOM 4129 C CA . TYR A 1 551 ? 133.312 131.601 141.990 1.00 46.19 586 TYR A CA 1
ATOM 4130 C C . TYR A 1 551 ? 132.522 130.569 141.203 1.00 46.19 586 TYR A C 1
ATOM 4131 O O . TYR A 1 551 ? 131.475 130.094 141.660 1.00 46.19 586 TYR A O 1
ATOM 4140 N N . TYR A 1 552 ? 133.017 130.189 140.026 1.00 46.19 587 TYR A N 1
ATOM 4141 C CA . TYR A 1 552 ? 132.327 129.176 139.240 1.00 46.19 587 TYR A CA 1
ATOM 4142 C C . TYR A 1 552 ? 132.366 127.821 139.931 1.00 46.19 587 TYR A C 1
ATOM 4143 O O . TYR A 1 552 ? 131.382 127.079 139.898 1.00 46.19 587 TYR A O 1
ATOM 4152 N N . THR A 1 553 ? 133.487 127.477 140.566 1.00 33.19 588 THR A N 1
ATOM 4153 C CA . THR A 1 553 ? 133.563 126.208 141.281 1.00 33.19 588 THR A CA 1
ATOM 4154 C C . THR A 1 553 ? 132.583 126.175 142.446 1.00 33.19 588 THR A C 1
ATOM 4155 O O . THR A 1 553 ? 131.931 125.152 142.690 1.00 33.19 588 THR A O 1
ATOM 4159 N N . ARG A 1 554 ? 132.459 127.284 143.176 1.00 46.19 589 ARG A N 1
ATOM 4160 C CA . ARG A 1 554 ? 131.473 127.339 144.251 1.00 46.19 589 ARG A CA 1
ATOM 4161 C C . ARG A 1 554 ? 130.062 127.190 143.702 1.00 46.19 589 ARG A C 1
ATOM 4162 O O . ARG A 1 554 ? 129.261 126.401 144.219 1.00 46.19 589 ARG A O 1
ATOM 4170 N N . ALA A 1 555 ? 129.739 127.937 142.642 1.00 28.27 590 ALA A N 1
ATOM 4171 C CA . ALA A 1 555 ? 128.411 127.826 142.050 1.00 28.27 590 ALA A CA 1
ATOM 4172 C C . ALA A 1 555 ? 128.153 126.425 141.525 1.00 28.27 590 ALA A C 1
ATOM 4173 O O . ALA A 1 555 ? 127.002 125.980 141.479 1.00 28.27 590 ALA A O 1
ATOM 4175 N N . PHE A 1 556 ? 129.206 125.714 141.130 1.00 36.40 591 PHE A N 1
ATOM 4176 C CA . PHE A 1 556 ? 129.043 124.338 140.681 1.00 36.40 591 PHE A CA 1
ATOM 4177 C C . PHE A 1 556 ? 128.753 123.417 141.854 1.00 36.40 591 PHE A C 1
ATOM 4178 O O . PHE A 1 556 ? 127.884 122.543 141.765 1.00 36.40 591 PHE A O 1
ATOM 4186 N N . LYS A 1 557 ? 129.468 123.600 142.963 1.00 46.19 592 LYS A N 1
ATOM 4187 C CA . LYS A 1 557 ? 129.197 122.792 144.146 1.00 46.19 592 LYS A CA 1
ATOM 4188 C C . LYS A 1 557 ? 127.809 123.068 144.703 1.00 46.19 592 LYS A C 1
ATOM 4189 O O . LYS A 1 557 ? 127.237 122.212 145.384 1.00 46.19 592 LYS A O 1
ATOM 4195 N N . GLN A 1 558 ? 127.254 124.251 144.431 1.00 36.29 593 GLN A N 1
ATOM 4196 C CA . GLN A 1 558 ? 125.898 124.543 144.886 1.00 36.29 593 GLN A CA 1
ATOM 4197 C C . GLN A 1 558 ? 124.860 123.703 144.157 1.00 36.29 593 GLN A C 1
ATOM 4198 O O . GLN A 1 558 ? 123.824 123.360 144.736 1.00 36.29 593 GLN A O 1
ATOM 4204 N N . GLY A 1 559 ? 125.110 123.367 142.896 1.00 31.02 594 GLY A N 1
ATOM 4205 C CA . GLY A 1 559 ? 124.139 122.630 142.114 1.00 31.02 594 GLY A CA 1
ATOM 4206 C C . GLY A 1 559 ? 124.087 123.060 140.664 1.00 31.02 594 GLY A C 1
ATOM 4207 O O . GLY A 1 559 ? 123.656 122.294 139.798 1.00 31.02 594 GLY A O 1
ATOM 4208 N N . ASN A 1 560 ? 124.520 124.286 140.389 1.00 27.33 595 ASN A N 1
ATOM 4209 C CA . ASN A 1 560 ? 124.596 124.787 139.021 1.00 27.33 595 ASN A CA 1
ATOM 4210 C C . ASN A 1 560 ? 125.639 123.937 138.308 1.00 27.33 595 ASN A C 1
ATOM 4211 O O . ASN A 1 560 ? 126.828 124.009 138.628 1.00 27.33 595 ASN A O 1
ATOM 4216 N N . ILE A 1 561 ? 125.203 123.146 137.329 1.00 29.60 596 ILE A N 1
ATOM 4217 C CA . ILE A 1 561 ? 126.127 122.238 136.659 1.00 29.60 596 ILE A CA 1
ATOM 4218 C C . ILE A 1 561 ? 126.904 123.024 135.612 1.00 29.60 596 ILE A C 1
ATOM 4219 O O . ILE A 1 561 ? 128.034 122.661 135.271 1.00 29.60 596 ILE A O 1
ATOM 4224 N N . ASP A 1 562 ? 126.330 124.109 135.095 1.00 29.74 597 ASP A N 1
ATOM 4225 C CA . ASP A 1 562 ? 126.986 124.856 134.029 1.00 29.74 597 ASP A CA 1
ATOM 4226 C C . ASP A 1 562 ? 128.222 125.593 134.522 1.00 29.74 597 ASP A C 1
ATOM 4227 O O . ASP A 1 562 ? 129.198 125.733 133.775 1.00 29.74 597 ASP A O 1
ATOM 4232 N N . ALA A 1 563 ? 128.195 126.090 135.758 1.00 26.35 598 ALA A N 1
ATOM 4233 C CA . ALA A 1 563 ? 129.364 126.780 136.284 1.00 26.35 598 ALA A CA 1
ATOM 4234 C C . ALA A 1 563 ? 130.573 125.859 136.334 1.00 26.35 598 ALA A C 1
ATOM 4235 O O . ALA A 1 563 ? 131.703 126.309 136.125 1.00 26.35 598 ALA A O 1
ATOM 4237 N N . GLY A 1 564 ? 130.358 124.572 136.593 1.00 21.42 599 GLY A N 1
ATOM 4238 C CA . GLY A 1 564 ? 131.466 123.634 136.547 1.00 21.42 599 GLY A CA 1
ATOM 4239 C C . GLY A 1 564 ? 132.092 123.560 135.170 1.00 21.42 599 GLY A C 1
ATOM 4240 O O . GLY A 1 564 ? 133.316 123.592 135.025 1.00 21.42 599 GLY A O 1
ATOM 4241 N N . VAL A 1 565 ? 131.254 123.460 134.137 1.00 19.91 600 VAL A N 1
ATOM 4242 C CA . VAL A 1 565 ? 131.758 123.390 132.770 1.00 19.91 600 VAL A CA 1
ATOM 4243 C C . VAL A 1 565 ? 132.492 124.672 132.404 1.00 19.91 600 VAL A C 1
ATOM 4244 O O . VAL A 1 565 ? 133.522 124.639 131.725 1.00 19.91 600 VAL A O 1
ATOM 4248 N N . VAL A 1 566 ? 131.985 125.822 132.855 1.00 20.65 601 VAL A N 1
ATOM 4249 C CA . VAL A 1 566 ? 132.634 127.084 132.510 1.00 20.65 601 VAL A CA 1
ATOM 4250 C C . VAL A 1 566 ? 133.964 127.228 133.242 1.00 20.65 601 VAL A C 1
ATOM 4251 O O . VAL A 1 566 ? 134.929 127.777 132.700 1.00 20.65 601 VAL A O 1
ATOM 4255 N N . ALA A 1 567 ? 134.046 126.737 134.479 1.00 21.27 602 ALA A N 1
ATOM 4256 C CA . ALA A 1 567 ? 135.327 126.750 135.176 1.00 21.27 602 ALA A CA 1
ATOM 4257 C C . ALA A 1 567 ? 136.323 125.828 134.491 1.00 21.27 602 ALA A C 1
ATOM 4258 O O . ALA A 1 567 ? 137.501 126.177 134.330 1.00 21.27 602 ALA A O 1
ATOM 4260 N N . GLY A 1 568 ? 135.868 124.645 134.082 1.00 23.58 603 GLY A N 1
ATOM 4261 C CA . GLY A 1 568 ? 136.718 123.779 133.286 1.00 23.58 603 GLY A CA 1
ATOM 4262 C C . GLY A 1 568 ? 137.171 124.446 132.003 1.00 23.58 603 GLY A C 1
ATOM 4263 O O . GLY A 1 568 ? 138.303 124.257 131.562 1.00 23.58 603 GLY A O 1
ATOM 4264 N N . ASP A 1 569 ? 136.299 125.255 131.403 1.00 23.30 604 ASP A N 1
ATOM 4265 C CA . ASP A 1 569 ? 136.659 125.968 130.183 1.00 23.30 604 ASP A CA 1
ATOM 4266 C C . ASP A 1 569 ? 137.711 127.034 130.457 1.00 23.30 604 ASP A C 1
ATOM 4267 O O . ASP A 1 569 ? 138.616 127.241 129.643 1.00 23.30 604 ASP A O 1
ATOM 4272 N N . ILE A 1 570 ? 137.602 127.730 131.589 1.00 23.54 605 ILE A N 1
ATOM 4273 C CA . ILE A 1 570 ? 138.614 128.723 131.941 1.00 23.54 605 ILE A CA 1
ATOM 4274 C C . ILE A 1 570 ? 139.959 128.048 132.150 1.00 23.54 605 ILE A C 1
ATOM 4275 O O . ILE A 1 570 ? 141.004 128.560 131.734 1.00 23.54 605 ILE A O 1
ATOM 4280 N N . TYR A 1 571 ? 139.954 126.888 132.807 1.00 28.86 606 TYR A N 1
ATOM 4281 C CA . TYR A 1 571 ? 141.197 126.140 132.965 1.00 28.86 606 TYR A CA 1
ATOM 4282 C C . TYR A 1 571 ? 141.736 125.680 131.616 1.00 28.86 606 TYR A C 1
ATOM 4283 O O . TYR A 1 571 ? 142.947 125.726 131.372 1.00 28.86 606 TYR A O 1
ATOM 4292 N N . PHE A 1 572 ? 140.845 125.238 130.729 1.00 28.15 607 PHE A N 1
ATOM 4293 C CA . PHE A 1 572 ? 141.238 124.788 129.400 1.00 28.15 607 PHE A CA 1
ATOM 4294 C C . PHE A 1 572 ? 141.859 125.919 128.590 1.00 28.15 607 PHE A C 1
ATOM 4295 O O . PHE A 1 572 ? 142.787 125.691 127.808 1.00 28.15 607 PHE A O 1
ATOM 4303 N N . GLN A 1 573 ? 141.356 127.143 128.755 1.00 30.89 608 GLN A N 1
ATOM 4304 C CA . GLN A 1 573 ? 141.922 128.274 128.029 1.00 30.89 608 GLN A CA 1
ATOM 4305 C C . GLN A 1 573 ? 143.365 128.533 128.430 1.00 30.89 608 GLN A C 1
ATOM 4306 O O . GLN A 1 573 ? 144.213 128.833 127.582 1.00 30.89 608 GLN A O 1
ATOM 4312 N N . MET A 1 574 ? 143.665 128.427 129.720 1.00 35.50 609 MET A N 1
ATOM 4313 C CA . MET A 1 574 ? 145.052 128.390 130.146 1.00 35.50 609 MET A CA 1
ATOM 4314 C C . MET A 1 574 ? 145.663 127.070 129.693 1.00 35.50 609 MET A C 1
ATOM 4315 O O . MET A 1 574 ? 144.963 126.101 129.393 1.00 35.50 609 MET A O 1
ATOM 4320 N N . GLN A 1 575 ? 146.990 127.031 129.656 1.00 46.08 610 GLN A N 1
ATOM 4321 C CA . GLN A 1 575 ? 147.671 125.788 129.324 1.00 46.08 610 GLN A CA 1
ATOM 4322 C C . GLN A 1 575 ? 147.753 124.906 130.563 1.00 46.08 610 GLN A C 1
ATOM 4323 O O . GLN A 1 575 ? 148.838 124.454 130.941 1.00 46.08 610 GLN A O 1
ATOM 4329 N N . ASN A 1 576 ? 146.609 124.662 131.201 1.00 44.59 611 ASN A N 1
ATOM 4330 C CA . ASN A 1 576 ? 146.524 123.880 132.435 1.00 44.59 611 ASN A CA 1
ATOM 4331 C C . ASN A 1 576 ? 145.326 122.956 132.257 1.00 44.59 611 ASN A C 1
ATOM 4332 O O . ASN A 1 576 ? 144.185 123.346 132.513 1.00 44.59 611 ASN A O 1
ATOM 4337 N N . TYR A 1 577 ? 145.589 121.729 131.821 1.00 36.51 612 TYR A N 1
ATOM 4338 C CA . TYR A 1 577 ? 144.536 120.779 131.500 1.00 36.51 612 TYR A CA 1
ATOM 4339 C C . TYR A 1 577 ? 144.228 119.859 132.670 1.00 36.51 612 TYR A C 1
ATOM 4340 O O . TYR A 1 577 ? 143.178 119.209 132.663 1.00 36.51 612 TYR A O 1
ATOM 4349 N N . SER A 1 578 ? 145.111 119.788 133.669 1.00 37.45 613 SER A N 1
ATOM 4350 C CA . SER A 1 578 ? 144.951 118.809 134.739 1.00 37.45 613 SER A CA 1
ATOM 4351 C C . SER A 1 578 ? 143.682 119.062 135.542 1.00 37.45 613 SER A C 1
ATOM 4352 O O . SER A 1 578 ? 142.939 118.128 135.860 1.00 37.45 613 SER A O 1
ATOM 4355 N N . LYS A 1 579 ? 143.417 120.325 135.883 1.00 34.24 614 LYS A N 1
ATOM 4356 C CA . LYS A 1 579 ? 142.211 120.646 136.638 1.00 34.24 614 LYS A CA 1
ATOM 4357 C C . LYS A 1 579 ? 140.977 120.630 135.748 1.00 34.24 614 LYS A C 1
ATOM 4358 O O . LYS A 1 579 ? 139.865 120.355 136.224 1.00 34.24 614 LYS A O 1
ATOM 4364 N N . ALA A 1 580 ? 141.153 120.943 134.464 1.00 33.51 615 ALA A N 1
ATOM 4365 C CA . ALA A 1 580 ? 140.015 121.014 133.561 1.00 33.51 615 ALA A CA 1
ATOM 4366 C C . ALA A 1 580 ? 139.338 119.661 133.428 1.00 33.51 615 ALA A C 1
ATOM 4367 O O . ALA A 1 580 ? 138.109 119.571 133.488 1.00 33.51 615 ALA A O 1
ATOM 4369 N N . MET A 1 581 ? 140.120 118.597 133.254 1.00 35.28 616 MET A N 1
ATOM 4370 C CA . MET A 1 581 ? 139.528 117.270 133.133 1.00 35.28 616 MET A CA 1
ATOM 4371 C C . MET A 1 581 ? 138.784 116.888 134.405 1.00 35.28 616 MET A C 1
ATOM 4372 O O . MET A 1 581 ? 137.738 116.231 134.348 1.00 35.28 616 MET A O 1
ATOM 4377 N N . ALA A 1 582 ? 139.291 117.313 135.562 1.00 33.71 617 ALA A N 1
ATOM 4378 C CA . ALA A 1 582 ? 138.606 117.025 136.817 1.00 33.71 617 ALA A CA 1
ATOM 4379 C C . ALA A 1 582 ? 137.253 117.720 136.872 1.00 33.71 617 ALA A C 1
ATOM 4380 O O . ALA A 1 582 ? 136.237 117.101 137.213 1.00 33.71 617 ALA A O 1
ATOM 4382 N N . LEU A 1 583 ? 137.224 119.014 136.546 1.00 32.26 618 LEU A N 1
ATOM 4383 C CA . LEU A 1 583 ? 135.949 119.728 136.520 1.00 32.26 618 LEU A CA 1
ATOM 4384 C C . LEU A 1 583 ? 134.994 119.119 135.505 1.00 32.26 618 LEU A C 1
ATOM 4385 O O . LEU A 1 583 ? 133.791 119.005 135.763 1.00 32.26 618 LEU A O 1
ATOM 4390 N N . TYR A 1 584 ? 135.509 118.715 134.345 1.00 28.65 619 TYR A N 1
ATOM 4391 C CA . TYR A 1 584 ? 134.637 118.157 133.321 1.00 28.65 619 TYR A CA 1
ATOM 4392 C C . TYR A 1 584 ? 134.058 116.821 133.760 1.00 28.65 619 TYR A C 1
ATOM 4393 O O . TYR A 1 584 ? 132.892 116.531 133.486 1.00 28.65 619 TYR A O 1
ATOM 4402 N N . GLN A 1 585 ? 134.847 115.996 134.451 1.00 33.52 620 GLN A N 1
ATOM 4403 C CA . GLN A 1 585 ? 134.307 114.747 134.977 1.00 33.52 620 GLN A CA 1
ATOM 4404 C C . GLN A 1 585 ? 133.261 115.013 136.049 1.00 33.52 620 GLN A C 1
ATOM 4405 O O . GLN A 1 585 ? 132.203 114.368 136.070 1.00 33.52 620 GLN A O 1
ATOM 4411 N N . GLY A 1 586 ? 133.542 115.956 136.949 1.00 35.19 621 GLY A N 1
ATOM 4412 C CA . GLY A 1 586 ? 132.576 116.289 137.980 1.00 35.19 621 GLY A CA 1
ATOM 4413 C C . GLY A 1 586 ? 131.277 116.828 137.418 1.00 35.19 621 GLY A C 1
ATOM 4414 O O . GLY A 1 586 ? 130.211 116.621 138.001 1.00 35.19 621 GLY A O 1
ATOM 4415 N N . ALA A 1 587 ? 131.345 117.523 136.283 1.00 29.66 622 ALA A N 1
ATOM 4416 C CA . ALA A 1 587 ? 130.131 118.022 135.652 1.00 29.66 622 ALA A CA 1
ATOM 4417 C C . ALA A 1 587 ? 129.433 116.950 134.828 1.00 29.66 622 ALA A C 1
ATOM 4418 O O . ALA A 1 587 ? 128.201 116.944 134.744 1.00 29.66 622 ALA A O 1
ATOM 4420 N N . ALA A 1 588 ? 130.194 116.038 134.221 1.00 32.85 623 ALA A N 1
ATOM 4421 C CA . ALA A 1 588 ? 129.595 114.992 133.404 1.00 32.85 623 ALA A CA 1
ATOM 4422 C C . ALA A 1 588 ? 128.894 113.951 134.257 1.00 32.85 623 ALA A C 1
ATOM 4423 O O . ALA A 1 588 ? 127.921 113.340 133.805 1.00 32.85 623 ALA A O 1
ATOM 4425 N N . LEU A 1 589 ? 129.370 113.731 135.483 1.00 41.70 624 LEU A N 1
ATOM 4426 C CA . LEU A 1 589 ? 128.670 112.820 136.381 1.00 41.70 624 LEU A CA 1
ATOM 4427 C C . LEU A 1 589 ? 127.244 113.273 136.663 1.00 41.70 624 LEU A C 1
ATOM 4428 O O . LEU A 1 589 ? 126.430 112.467 137.125 1.00 41.70 624 LEU A O 1
ATOM 4433 N N . LYS A 1 590 ? 126.922 114.539 136.395 1.00 45.20 625 LYS A N 1
ATOM 4434 C CA . LYS A 1 590 ? 125.576 115.067 136.560 1.00 45.20 625 LYS A CA 1
ATOM 4435 C C . LYS A 1 590 ? 124.833 115.190 135.234 1.00 45.20 625 LYS A C 1
ATOM 4436 O O . LYS A 1 590 ? 123.883 115.974 135.136 1.00 45.20 625 LYS A O 1
ATOM 4442 N N . TYR A 1 591 ? 125.251 114.434 134.218 1.00 53.47 626 TYR A N 1
ATOM 4443 C CA . TYR A 1 591 ? 124.601 114.412 132.906 1.00 53.47 626 TYR A CA 1
ATOM 4444 C C . TYR A 1 591 ? 124.579 115.804 132.273 1.00 53.47 626 TYR A C 1
ATOM 4445 O O . TYR A 1 591 ? 123.526 116.404 132.055 1.00 53.47 626 TYR A O 1
ATOM 4454 N N . SER A 1 592 ? 125.772 116.312 131.984 1.00 29.24 627 SER A N 1
ATOM 4455 C CA . SER A 1 592 ? 125.944 117.580 131.290 1.00 29.24 627 SER A CA 1
ATOM 4456 C C . SER A 1 592 ? 126.473 117.300 129.891 1.00 29.24 627 SER A C 1
ATOM 4457 O O . SER A 1 592 ? 127.603 116.828 129.736 1.00 29.24 627 SER A O 1
ATOM 4460 N N . ILE A 1 593 ? 125.650 117.590 128.882 1.00 25.12 628 ILE A N 1
ATOM 4461 C CA . ILE A 1 593 ? 125.994 117.270 127.498 1.00 25.12 628 ILE A CA 1
ATOM 4462 C C . ILE A 1 593 ? 127.322 117.904 127.113 1.00 25.12 628 ILE A C 1
ATOM 4463 O O . ILE A 1 593 ? 128.245 117.224 126.645 1.00 25.12 628 ILE A O 1
ATOM 4468 N N . GLN A 1 594 ? 127.433 119.221 127.290 1.00 24.28 629 GLN A N 1
ATOM 4469 C CA . GLN A 1 594 ? 128.651 119.919 126.902 1.00 24.28 629 GLN A CA 1
ATOM 4470 C C . GLN A 1 594 ? 129.859 119.402 127.667 1.00 24.28 629 GLN A C 1
ATOM 4471 O O . GLN A 1 594 ? 130.958 119.322 127.110 1.00 24.28 629 GLN A O 1
ATOM 4477 N N . ALA A 1 595 ? 129.675 119.021 128.931 1.00 22.31 630 ALA A N 1
ATOM 4478 C CA . ALA A 1 595 ? 130.786 118.475 129.701 1.00 22.31 630 ALA A CA 1
ATOM 4479 C C . ALA A 1 595 ? 131.262 117.156 129.113 1.00 22.31 630 ALA A C 1
ATOM 4480 O O . ALA A 1 595 ? 132.467 116.937 128.956 1.00 22.31 630 ALA A O 1
ATOM 4482 N N . ILE A 1 596 ? 130.328 116.260 128.786 1.00 31.59 631 ILE A N 1
ATOM 4483 C CA . ILE A 1 596 ? 130.695 114.974 128.197 1.00 31.59 631 ILE A CA 1
ATOM 4484 C C . ILE A 1 596 ? 131.426 115.185 126.879 1.00 31.59 631 ILE A C 1
ATOM 4485 O O . ILE A 1 596 ? 132.466 114.567 126.615 1.00 31.59 631 ILE A O 1
ATOM 4490 N N . TRP A 1 597 ? 130.888 116.059 126.028 1.00 46.19 632 TRP A N 1
ATOM 4491 C CA . TRP A 1 597 ? 131.517 116.302 124.735 1.00 46.19 632 TRP A CA 1
ATOM 4492 C C . TRP A 1 597 ? 132.917 116.877 124.905 1.00 46.19 632 TRP A C 1
ATOM 4493 O O . TRP A 1 597 ? 133.863 116.445 124.236 1.00 46.19 632 TRP A O 1
ATOM 4504 N N . ASN A 1 598 ? 133.071 117.868 125.786 1.00 32.03 633 ASN A N 1
ATOM 4505 C CA . ASN A 1 598 ? 134.384 118.471 125.964 1.00 32.03 633 ASN A CA 1
ATOM 4506 C C . ASN A 1 598 ? 135.359 117.493 126.599 1.00 32.03 633 ASN A C 1
ATOM 4507 O O . ASN A 1 598 ? 136.561 117.564 126.337 1.00 32.03 633 ASN A O 1
ATOM 4512 N N . LEU A 1 599 ? 134.865 116.562 127.411 1.00 25.36 634 LEU A N 1
ATOM 4513 C CA . LEU A 1 599 ? 135.724 115.503 127.925 1.00 25.36 634 LEU A CA 1
ATOM 4514 C C . LEU A 1 599 ? 136.199 114.600 126.795 1.00 25.36 634 LEU A C 1
ATOM 4515 O O . LEU A 1 599 ? 137.370 114.197 126.755 1.00 25.36 634 LEU A O 1
ATOM 4520 N N . GLY A 1 600 ? 135.299 114.267 125.872 1.00 29.88 635 GLY A N 1
ATOM 4521 C CA . GLY A 1 600 ? 135.714 113.535 124.688 1.00 29.88 635 GLY A CA 1
ATOM 4522 C C . GLY A 1 600 ? 136.785 114.269 123.905 1.00 29.88 635 GLY A C 1
ATOM 4523 O O . GLY A 1 600 ? 137.763 113.669 123.455 1.00 29.88 635 GLY A O 1
ATOM 4524 N N . TYR A 1 601 ? 136.609 115.579 123.729 1.00 31.94 636 TYR A N 1
ATOM 4525 C CA . TYR A 1 601 ? 137.611 116.370 123.019 1.00 31.94 636 TYR A CA 1
ATOM 4526 C C . TYR A 1 601 ? 138.924 116.423 123.785 1.00 31.94 636 TYR A C 1
ATOM 4527 O O . TYR A 1 601 ? 139.992 116.525 123.173 1.00 31.94 636 TYR A O 1
ATOM 4536 N N . MET A 1 602 ? 138.865 116.380 125.116 1.00 29.98 637 MET A N 1
ATOM 4537 C CA . MET A 1 602 ? 140.081 116.258 125.912 1.00 29.98 637 MET A CA 1
ATOM 4538 C C . MET A 1 602 ? 140.790 114.949 125.610 1.00 29.98 637 MET A C 1
ATOM 4539 O O . MET A 1 602 ? 142.016 114.914 125.455 1.00 29.98 637 MET A O 1
ATOM 4544 N N . HIS A 1 603 ? 140.027 113.858 125.529 1.00 29.62 638 HIS A N 1
ATOM 4545 C CA . HIS A 1 603 ? 140.624 112.548 125.284 1.00 29.62 638 HIS A CA 1
ATOM 4546 C C . HIS A 1 603 ? 141.243 112.464 123.894 1.00 29.62 638 HIS A C 1
ATOM 4547 O O . HIS A 1 603 ? 142.421 112.117 123.751 1.00 29.62 638 HIS A O 1
ATOM 4554 N N . GLU A 1 604 ? 140.469 112.777 122.854 1.00 29.43 639 GLU A N 1
ATOM 4555 C CA . GLU A 1 604 ? 140.933 112.505 121.497 1.00 29.43 639 GLU A CA 1
ATOM 4556 C C . GLU A 1 604 ? 142.094 113.399 121.080 1.00 29.43 639 GLU A C 1
ATOM 4557 O O . GLU A 1 604 ? 142.650 113.199 119.996 1.00 29.43 639 GLU A O 1
ATOM 4563 N N . HIS A 1 605 ? 142.465 114.376 121.896 1.00 30.95 640 HIS A N 1
ATOM 4564 C CA . HIS A 1 605 ? 143.692 115.131 121.695 1.00 30.95 640 HIS A CA 1
ATOM 4565 C C . HIS A 1 605 ? 144.714 114.772 122.766 1.00 30.95 640 HIS A C 1
ATOM 4566 O O . HIS A 1 605 ? 144.385 114.210 123.813 1.00 30.95 640 HIS A O 1
ATOM 4573 N N . GLY A 1 606 ? 145.973 115.119 122.490 1.00 38.47 641 GLY A N 1
ATOM 4574 C CA . GLY A 1 606 ? 147.053 114.744 123.387 1.00 38.47 641 GLY A CA 1
ATOM 4575 C C . GLY A 1 606 ? 146.972 115.404 124.748 1.00 38.47 641 GLY A C 1
ATOM 4576 O O . GLY A 1 606 ? 147.508 114.878 125.728 1.00 38.47 641 GLY A O 1
ATOM 4577 N N . LEU A 1 607 ? 146.315 116.556 124.829 1.00 34.14 642 LEU A N 1
ATOM 4578 C CA . LEU A 1 607 ? 146.183 117.265 126.093 1.00 34.14 642 LEU A CA 1
ATOM 4579 C C . LEU A 1 607 ? 145.393 116.440 127.105 1.00 34.14 642 LEU A C 1
ATOM 4580 O O . LEU A 1 607 ? 144.444 115.732 126.761 1.00 34.14 642 LEU A O 1
ATOM 4585 N N . GLY A 1 608 ? 145.807 116.529 128.367 1.00 34.99 643 GLY A N 1
ATOM 4586 C CA . GLY A 1 608 ? 145.197 115.701 129.397 1.00 34.99 643 GLY A CA 1
ATOM 4587 C C . GLY A 1 608 ? 145.734 114.287 129.313 1.00 34.99 643 GLY A C 1
ATOM 4588 O O . GLY A 1 608 ? 146.943 114.052 129.416 1.00 34.99 643 GLY A O 1
ATOM 4589 N N . VAL A 1 609 ? 144.830 113.322 129.135 1.00 35.46 644 VAL A N 1
ATOM 4590 C CA . VAL A 1 609 ? 145.258 111.973 128.786 1.00 35.46 644 VAL A CA 1
ATOM 4591 C C . VAL A 1 609 ? 145.764 111.955 127.347 1.00 35.46 644 VAL A C 1
ATOM 4592 O O . VAL A 1 609 ? 145.594 112.910 126.582 1.00 35.46 644 VAL A O 1
ATOM 4596 N N . ASN A 1 610 ? 146.395 110.847 126.973 1.00 40.08 645 ASN A N 1
ATOM 4597 C CA . ASN A 1 610 ? 147.131 110.763 125.716 1.00 40.08 645 ASN A CA 1
ATOM 4598 C C . ASN A 1 610 ? 146.427 109.819 124.746 1.00 40.08 645 ASN A C 1
ATOM 4599 O O . ASN A 1 610 ? 146.557 108.596 124.856 1.00 40.08 645 ASN A O 1
ATOM 4604 N N . ARG A 1 611 ? 145.687 110.397 123.800 1.00 39.59 646 ARG A N 1
ATOM 4605 C CA . ARG A 1 611 ? 145.249 109.714 122.582 1.00 39.59 646 ARG A CA 1
ATOM 4606 C C . ARG A 1 611 ? 144.544 108.391 122.875 1.00 39.59 646 ARG A C 1
ATOM 4607 O O . ARG A 1 611 ? 144.943 107.328 122.397 1.00 39.59 646 ARG A O 1
ATOM 4615 N N . ASP A 1 612 ? 143.484 108.458 123.672 1.00 36.53 647 ASP A N 1
ATOM 4616 C CA . ASP A 1 612 ? 142.668 107.278 123.957 1.00 36.53 647 ASP A CA 1
ATOM 4617 C C . ASP A 1 612 ? 141.413 107.319 123.085 1.00 36.53 647 ASP A C 1
ATOM 4618 O O . ASP A 1 612 ? 140.293 107.528 123.552 1.00 36.53 647 ASP A O 1
ATOM 4623 N N . PHE A 1 613 ? 141.635 107.122 121.782 1.00 32.85 648 PHE A N 1
ATOM 4624 C CA . PHE A 1 613 ? 140.568 107.286 120.797 1.00 32.85 648 PHE A CA 1
ATOM 4625 C C . PHE A 1 613 ? 139.343 106.443 121.118 1.00 32.85 648 PHE A C 1
ATOM 4626 O O . PHE A 1 613 ? 138.215 106.846 120.810 1.00 32.85 648 PHE A O 1
ATOM 4634 N N . HIS A 1 614 ? 139.540 105.272 121.727 1.00 34.80 649 HIS A N 1
ATOM 4635 C CA . HIS A 1 614 ? 138.406 104.413 122.051 1.00 34.80 649 HIS A CA 1
ATOM 4636 C C . HIS A 1 614 ? 137.475 105.092 123.047 1.00 34.80 649 HIS A C 1
ATOM 4637 O O . HIS A 1 614 ? 136.255 105.128 122.850 1.00 34.80 649 HIS A O 1
ATOM 4644 N N . LEU A 1 615 ? 138.035 105.651 124.123 1.00 34.43 650 LEU A N 1
ATOM 4645 C CA . LEU A 1 615 ? 137.204 106.380 125.075 1.00 34.43 650 LEU A CA 1
ATOM 4646 C C . LEU A 1 615 ? 136.620 107.644 124.464 1.00 34.43 650 LEU A C 1
ATOM 4647 O O . LEU A 1 615 ? 135.528 108.065 124.854 1.00 34.43 650 LEU A O 1
ATOM 4652 N N . ALA A 1 616 ? 137.326 108.272 123.523 1.00 30.63 651 ALA A N 1
ATOM 4653 C CA . ALA A 1 616 ? 136.758 109.429 122.841 1.00 30.63 651 ALA A CA 1
ATOM 4654 C C . ALA A 1 616 ? 135.490 109.042 122.094 1.00 30.63 651 ALA A C 1
ATOM 4655 O O . ALA A 1 616 ? 134.459 109.724 122.187 1.00 30.63 651 ALA A O 1
ATOM 4657 N N . LYS A 1 617 ? 135.542 107.931 121.357 1.00 33.31 652 LYS A N 1
ATOM 4658 C CA . LYS A 1 617 ? 134.336 107.444 120.698 1.00 33.31 652 LYS A CA 1
ATOM 4659 C C . LYS A 1 617 ? 133.275 107.061 121.718 1.00 33.31 652 LYS A C 1
ATOM 4660 O O . LYS A 1 617 ? 132.080 107.272 121.487 1.00 33.31 652 LYS A O 1
ATOM 4666 N N . ARG A 1 618 ? 133.693 106.495 122.853 1.00 36.32 653 ARG A N 1
ATOM 4667 C CA . ARG A 1 618 ? 132.736 106.134 123.895 1.00 36.32 653 ARG A CA 1
ATOM 4668 C C . ARG A 1 618 ? 131.980 107.360 124.389 1.00 36.32 653 ARG A C 1
ATOM 4669 O O . ARG A 1 618 ? 130.754 107.334 124.533 1.00 36.32 653 ARG A O 1
ATOM 4677 N N . TYR A 1 619 ? 132.699 108.456 124.631 1.00 32.16 654 TYR A N 1
ATOM 4678 C CA . TYR A 1 619 ? 132.064 109.670 125.131 1.00 32.16 654 TYR A CA 1
ATOM 4679 C C . TYR A 1 619 ? 131.185 110.316 124.068 1.00 32.16 654 TYR A C 1
ATOM 4680 O O . TYR A 1 619 ? 130.135 110.889 124.384 1.00 32.16 654 TYR A O 1
ATOM 4689 N N . TYR A 1 620 ? 131.599 110.248 122.804 1.00 32.94 655 TYR A N 1
ATOM 4690 C CA . TYR A 1 620 ? 130.748 110.784 121.748 1.00 32.94 655 TYR A CA 1
ATOM 4691 C C . TYR A 1 620 ? 129.457 109.980 121.622 1.00 32.94 655 TYR A C 1
ATOM 4692 O O . TYR A 1 620 ? 128.368 110.552 121.484 1.00 32.94 655 TYR A O 1
ATOM 4701 N N . ASP A 1 621 ? 129.544 108.654 121.697 1.00 43.20 656 ASP A N 1
ATOM 4702 C CA . ASP A 1 621 ? 128.315 107.874 121.730 1.00 43.20 656 ASP A CA 1
ATOM 4703 C C . ASP A 1 621 ? 127.512 108.160 122.991 1.00 43.20 656 ASP A C 1
ATOM 4704 O O . ASP A 1 621 ? 126.281 108.086 122.968 1.00 43.20 656 ASP A O 1
ATOM 4709 N N . GLN A 1 622 ? 128.180 108.516 124.090 1.00 43.70 657 GLN A N 1
ATOM 4710 C CA . GLN A 1 622 ? 127.462 108.851 125.316 1.00 43.70 657 GLN A CA 1
ATOM 4711 C C . GLN A 1 622 ? 126.624 110.110 125.135 1.00 43.70 657 GLN A C 1
ATOM 4712 O O . GLN A 1 622 ? 125.436 110.137 125.484 1.00 43.70 657 GLN A O 1
ATOM 4718 N N . VAL A 1 623 ? 127.233 111.170 124.597 1.00 37.61 658 VAL A N 1
ATOM 4719 C CA . VAL A 1 623 ? 126.479 112.394 124.338 1.00 37.61 658 VAL A CA 1
ATOM 4720 C C . VAL A 1 623 ? 125.396 112.140 123.300 1.00 37.61 658 VAL A C 1
ATOM 4721 O O . VAL A 1 623 ? 124.345 112.792 123.316 1.00 37.61 658 VAL A O 1
ATOM 4725 N N . SER A 1 624 ? 125.612 111.178 122.401 1.00 43.64 659 SER A N 1
ATOM 4726 C CA . SER A 1 624 ? 124.540 110.778 121.494 1.00 43.64 659 SER A CA 1
ATOM 4727 C C . SER A 1 624 ? 123.363 110.182 122.259 1.00 43.64 659 SER A C 1
ATOM 4728 O O . SER A 1 624 ? 122.211 110.578 122.056 1.00 43.64 659 SER A O 1
ATOM 4731 N N . GLU A 1 625 ? 123.640 109.223 123.146 1.00 52.14 660 GLU A N 1
ATOM 4732 C CA . GLU A 1 625 ? 122.563 108.496 123.816 1.00 52.14 660 GLU A CA 1
ATOM 4733 C C . GLU A 1 625 ? 121.811 109.366 124.815 1.00 52.14 660 GLU A C 1
ATOM 4734 O O . GLU A 1 625 ? 120.604 109.180 125.002 1.00 52.14 660 GLU A O 1
ATOM 4740 N N . HIS A 1 626 ? 122.494 110.307 125.472 1.00 56.72 661 HIS A N 1
ATOM 4741 C CA . HIS A 1 626 ? 121.844 111.060 126.542 1.00 56.72 661 HIS A CA 1
ATOM 4742 C C . HIS A 1 626 ? 120.731 111.952 126.002 1.00 56.72 661 HIS A C 1
ATOM 4743 O O . HIS A 1 626 ? 119.630 111.989 126.561 1.00 56.72 661 HIS A O 1
ATOM 4750 N N . ASP A 1 627 ? 120.996 112.674 124.918 1.00 54.44 662 ASP A N 1
ATOM 4751 C CA . ASP A 1 627 ? 120.029 113.601 124.351 1.00 54.44 662 ASP A CA 1
ATOM 4752 C C . ASP A 1 627 ? 119.988 113.431 122.840 1.00 54.44 662 ASP A C 1
ATOM 4753 O O . ASP A 1 627 ? 120.987 113.070 122.212 1.00 54.44 662 ASP A O 1
ATOM 4758 N N . HIS A 1 628 ? 118.822 113.708 122.258 1.00 54.98 663 HIS A N 1
ATOM 4759 C CA . HIS A 1 628 ? 118.592 113.427 120.847 1.00 54.98 663 HIS A CA 1
ATOM 4760 C C . HIS A 1 628 ? 119.016 114.568 119.932 1.00 54.98 663 HIS A C 1
ATOM 4761 O O . HIS A 1 628 ? 119.555 114.318 118.850 1.00 54.98 663 HIS A O 1
ATOM 4768 N N . ARG A 1 629 ? 118.786 115.819 120.342 1.00 48.33 664 ARG A N 1
ATOM 4769 C CA . ARG A 1 629 ? 119.041 116.950 119.454 1.00 48.33 664 ARG A CA 1
ATOM 4770 C C . ARG A 1 629 ? 120.502 117.030 119.036 1.00 48.33 664 ARG A C 1
ATOM 4771 O O . ARG A 1 629 ? 120.819 117.630 118.004 1.00 48.33 664 ARG A O 1
ATOM 4779 N N . PHE A 1 630 ? 121.400 116.448 119.821 1.00 38.26 665 PHE A N 1
ATOM 4780 C CA . PHE A 1 630 ? 122.824 116.500 119.537 1.00 38.26 665 PHE A CA 1
ATOM 4781 C C . PHE A 1 630 ? 123.321 115.279 118.785 1.00 38.26 665 PHE A C 1
ATOM 4782 O O . PHE A 1 630 ? 124.538 115.137 118.615 1.00 38.26 665 PHE A O 1
ATOM 4790 N N . TYR A 1 631 ? 122.413 114.404 118.342 1.00 35.77 666 TYR A N 1
ATOM 4791 C CA . TYR A 1 631 ? 122.804 113.186 117.640 1.00 35.77 666 TYR A CA 1
ATOM 4792 C C . TYR A 1 631 ? 123.732 113.466 116.471 1.00 35.77 666 TYR A C 1
ATOM 4793 O O . TYR A 1 631 ? 124.820 112.888 116.373 1.00 35.77 666 TYR A O 1
ATOM 4802 N N . LEU A 1 632 ? 123.315 114.378 115.587 1.00 28.30 667 LEU A N 1
ATOM 4803 C CA . LEU A 1 632 ? 124.140 114.807 114.467 1.00 28.30 667 LEU A CA 1
ATOM 4804 C C . LEU A 1 632 ? 125.520 115.227 114.943 1.00 28.30 667 LEU A C 1
ATOM 4805 O O . LEU A 1 632 ? 126.538 114.712 114.463 1.00 28.30 667 LEU A O 1
ATOM 4810 N N . ALA A 1 633 ? 125.555 116.119 115.937 1.00 28.62 668 ALA A N 1
ATOM 4811 C CA . ALA A 1 633 ? 126.817 116.583 116.499 1.00 28.62 668 ALA A CA 1
ATOM 4812 C C . ALA A 1 633 ? 127.704 115.412 116.888 1.00 28.62 668 ALA A C 1
ATOM 4813 O O . ALA A 1 633 ? 128.827 115.272 116.386 1.00 28.62 668 ALA A O 1
ATOM 4815 N N . SER A 1 634 ? 127.171 114.514 117.719 1.00 27.84 669 SER A N 1
ATOM 4816 C CA . SER A 1 634 ? 127.913 113.324 118.112 1.00 27.84 669 SER A CA 1
ATOM 4817 C C . SER A 1 634 ? 128.401 112.556 116.895 1.00 27.84 669 SER A C 1
ATOM 4818 O O . SER A 1 634 ? 129.607 112.342 116.723 1.00 27.84 669 SER A O 1
ATOM 4821 N N . LYS A 1 635 ? 127.473 112.203 116.000 1.00 25.93 670 LYS A N 1
ATOM 4822 C CA . LYS A 1 635 ? 127.844 111.435 114.819 1.00 25.93 670 LYS A CA 1
ATOM 4823 C C . LYS A 1 635 ? 128.867 112.218 114.017 1.00 25.93 670 LYS A C 1
ATOM 4824 O O . LYS A 1 635 ? 129.931 111.693 113.667 1.00 25.93 670 LYS A O 1
ATOM 4830 N N . LEU A 1 636 ? 128.591 113.503 113.783 1.00 22.82 671 LEU A N 1
ATOM 4831 C CA . LEU A 1 636 ? 129.507 114.307 112.985 1.00 22.82 671 LEU A CA 1
ATOM 4832 C C . LEU A 1 636 ? 130.891 114.296 113.612 1.00 22.82 671 LEU A C 1
ATOM 4833 O O . LEU A 1 636 ? 131.896 114.065 112.928 1.00 22.82 671 LEU A O 1
ATOM 4838 N N . SER A 1 637 ? 130.950 114.480 114.931 1.00 25.73 672 SER A N 1
ATOM 4839 C CA . SER A 1 637 ? 132.225 114.414 115.629 1.00 25.73 672 SER A CA 1
ATOM 4840 C C . SER A 1 637 ? 132.937 113.091 115.399 1.00 25.73 672 SER A C 1
ATOM 4841 O O . SER A 1 637 ? 134.132 113.065 115.079 1.00 25.73 672 SER A O 1
ATOM 4844 N N . VAL A 1 638 ? 132.196 111.980 115.501 1.00 23.41 673 VAL A N 1
ATOM 4845 C CA . VAL A 1 638 ? 132.809 110.665 115.327 1.00 23.41 673 VAL A CA 1
ATOM 4846 C C . VAL A 1 638 ? 133.385 110.579 113.926 1.00 23.41 673 VAL A C 1
ATOM 4847 O O . VAL A 1 638 ? 134.449 109.985 113.712 1.00 23.41 673 VAL A O 1
ATOM 4851 N N . LEU A 1 639 ? 132.713 111.206 112.956 1.00 23.22 674 LEU A N 1
ATOM 4852 C CA . LEU A 1 639 ? 133.212 111.184 111.588 1.00 23.22 674 LEU A CA 1
ATOM 4853 C C . LEU A 1 639 ? 134.649 111.678 111.546 1.00 23.22 674 LEU A C 1
ATOM 4854 O O . LEU A 1 639 ? 135.557 110.949 111.126 1.00 23.22 674 LEU A O 1
ATOM 4859 N N . LYS A 1 640 ? 134.879 112.901 112.036 1.00 24.40 675 LYS A N 1
ATOM 4860 C CA . LYS A 1 640 ? 136.239 113.420 112.106 1.00 24.40 675 LYS A CA 1
ATOM 4861 C C . LYS A 1 640 ? 137.161 112.467 112.844 1.00 24.40 675 LYS A C 1
ATOM 4862 O O . LYS A 1 640 ? 138.303 112.243 112.423 1.00 24.40 675 LYS A O 1
ATOM 4868 N N . LEU A 1 641 ? 136.659 111.862 113.922 1.00 26.78 676 LEU A N 1
ATOM 4869 C CA . LEU A 1 641 ? 137.414 110.843 114.635 1.00 26.78 676 LEU A CA 1
ATOM 4870 C C . LEU A 1 641 ? 137.868 109.770 113.657 1.00 26.78 676 LEU A C 1
ATOM 4871 O O . LEU A 1 641 ? 139.070 109.584 113.427 1.00 26.78 676 LEU A O 1
ATOM 4876 N N . HIS A 1 642 ? 136.903 109.103 113.016 1.00 30.29 677 HIS A N 1
ATOM 4877 C CA . HIS A 1 642 ? 137.242 108.046 112.073 1.00 30.29 677 HIS A CA 1
ATOM 4878 C C . HIS A 1 642 ? 138.191 108.565 111.007 1.00 30.29 677 HIS A C 1
ATOM 4879 O O . HIS A 1 642 ? 139.163 107.888 110.648 1.00 30.29 677 HIS A O 1
ATOM 4886 N N . LEU A 1 643 ? 137.956 109.793 110.535 1.00 30.13 678 LEU A N 1
ATOM 4887 C CA . LEU A 1 643 ? 138.811 110.372 109.506 1.00 30.13 678 LEU A CA 1
ATOM 4888 C C . LEU A 1 643 ? 140.270 110.305 109.922 1.00 30.13 678 LEU A C 1
ATOM 4889 O O . LEU A 1 643 ? 141.119 109.805 109.173 1.00 30.13 678 LEU A O 1
ATOM 4894 N N . LYS A 1 644 ? 140.572 110.762 111.141 1.00 37.87 679 LYS A N 1
ATOM 4895 C CA . LYS A 1 644 ? 141.950 110.720 111.615 1.00 37.87 679 LYS A CA 1
ATOM 4896 C C . LYS A 1 644 ? 142.501 109.305 111.525 1.00 37.87 679 LYS A C 1
ATOM 4897 O O . LYS A 1 644 ? 143.578 109.080 110.959 1.00 37.87 679 LYS A O 1
ATOM 4903 N N . SER A 1 645 ? 141.739 108.330 112.028 1.00 43.38 680 SER A N 1
ATOM 4904 C CA . SER A 1 645 ? 142.170 106.939 111.963 1.00 43.38 680 SER A CA 1
ATOM 4905 C C . SER A 1 645 ? 142.476 106.535 110.528 1.00 43.38 680 SER A C 1
ATOM 4906 O O . SER A 1 645 ? 143.508 105.912 110.252 1.00 43.38 680 SER A O 1
ATOM 4909 N N . TRP A 1 646 ? 141.604 106.919 109.593 1.00 53.94 681 TRP A N 1
ATOM 4910 C CA . TRP A 1 646 ? 141.823 106.538 108.203 1.00 53.94 681 TRP A CA 1
ATOM 4911 C C . TRP A 1 646 ? 143.091 107.181 107.661 1.00 53.94 681 TRP A C 1
ATOM 4912 O O . TRP A 1 646 ? 143.831 106.555 106.894 1.00 53.94 681 TRP A O 1
ATOM 4923 N N . LEU A 1 647 ? 143.385 108.415 108.079 1.00 56.52 682 LEU A N 1
ATOM 4924 C CA . LEU A 1 647 ? 144.651 109.020 107.677 1.00 56.52 682 LEU A CA 1
ATOM 4925 C C . LEU A 1 647 ? 145.824 108.320 108.347 1.00 56.52 682 LEU A C 1
ATOM 4926 O O . LEU A 1 647 ? 146.905 108.206 107.758 1.00 56.52 682 LEU A O 1
ATOM 4931 N N . THR A 1 648 ? 145.625 107.826 109.571 1.00 62.34 683 THR A N 1
ATOM 4932 C CA . THR A 1 648 ? 146.638 106.981 110.187 1.00 62.34 683 THR A CA 1
ATOM 4933 C C . THR A 1 648 ? 146.795 105.671 109.428 1.00 62.34 683 THR A C 1
ATOM 4934 O O . THR A 1 648 ? 147.855 105.042 109.501 1.00 62.34 683 THR A O 1
ATOM 4938 N N . TRP A 1 649 ? 145.768 105.262 108.680 1.00 73.95 684 TRP A N 1
ATOM 4939 C CA . TRP A 1 649 ? 145.895 104.107 107.802 1.00 73.95 684 TRP A CA 1
ATOM 4940 C C . TRP A 1 649 ? 146.709 104.427 106.556 1.00 73.95 684 TRP A C 1
ATOM 4941 O O . TRP A 1 649 ? 147.165 103.503 105.874 1.00 73.95 684 TRP A O 1
ATOM 4952 N N . ILE A 1 650 ? 146.906 105.707 106.250 1.00 71.91 685 ILE A N 1
ATOM 4953 C CA . ILE A 1 650 ? 147.623 106.103 105.042 1.00 71.91 685 ILE A CA 1
ATOM 4954 C C . ILE A 1 650 ? 149.086 106.405 105.336 1.00 71.91 685 ILE A C 1
ATOM 4955 O O . ILE A 1 650 ? 149.974 105.983 104.591 1.00 71.91 685 ILE A O 1
ATOM 4960 N N . THR A 1 651 ? 149.365 107.130 106.414 1.00 75.23 686 THR A N 1
ATOM 4961 C CA . THR A 1 651 ? 150.741 107.456 106.768 1.00 75.23 686 THR A CA 1
ATOM 4962 C C . THR A 1 651 ? 151.390 106.311 107.536 1.00 75.23 686 THR A C 1
ATOM 4963 O O . THR A 1 651 ? 152.460 106.473 108.120 1.00 75.23 686 THR A O 1
ATOM 4967 N N . PRO B 2 25 ? 138.495 114.971 143.287 1.00 70.29 25 PRO B N 1
ATOM 4968 C CA . PRO B 2 25 ? 138.266 116.111 144.177 1.00 70.29 25 PRO B CA 1
ATOM 4969 C C . PRO B 2 25 ? 138.622 117.433 143.510 1.00 70.29 25 PRO B C 1
ATOM 4970 O O . PRO B 2 25 ? 139.538 117.475 142.692 1.00 70.29 25 PRO B O 1
ATOM 4974 N N . ILE B 2 26 ? 137.904 118.499 143.856 1.00 51.10 26 ILE B N 1
ATOM 4975 C CA . ILE B 2 26 ? 138.086 119.808 143.243 1.00 51.10 26 ILE B CA 1
ATOM 4976 C C . ILE B 2 26 ? 138.544 120.787 144.314 1.00 51.10 26 ILE B C 1
ATOM 4977 O O . ILE B 2 26 ? 137.964 120.838 145.404 1.00 51.10 26 ILE B O 1
ATOM 4982 N N . GLU B 2 27 ? 139.580 121.562 144.001 1.00 50.20 27 GLU B N 1
ATOM 4983 C CA . GLU B 2 27 ? 140.071 122.592 144.904 1.00 50.20 27 GLU B CA 1
ATOM 4984 C C . GLU B 2 27 ? 140.571 123.768 144.079 1.00 50.20 27 GLU B C 1
ATOM 4985 O O . GLU B 2 27 ? 140.608 123.720 142.847 1.00 50.20 27 GLU B O 1
ATOM 4991 N N . ASP B 2 28 ? 140.952 124.833 144.777 1.00 42.31 28 ASP B N 1
ATOM 4992 C CA . ASP B 2 28 ? 141.459 126.046 144.153 1.00 42.31 28 ASP B CA 1
ATOM 4993 C C . ASP B 2 28 ? 142.209 126.855 145.196 1.00 42.31 28 ASP B C 1
ATOM 4994 O O . ASP B 2 28 ? 141.873 126.788 146.383 1.00 42.31 28 ASP B O 1
ATOM 4999 N N . PRO B 2 29 ? 143.221 127.627 144.791 1.00 47.82 29 PRO B N 1
ATOM 5000 C CA . PRO B 2 29 ? 144.063 128.325 145.778 1.00 47.82 29 PRO B CA 1
ATOM 5001 C C . PRO B 2 29 ? 143.320 129.331 146.645 1.00 47.82 29 PRO B C 1
ATOM 5002 O O . PRO B 2 29 ? 143.912 129.838 147.605 1.00 47.82 29 PRO B O 1
ATOM 5006 N N . ILE B 2 30 ? 142.060 129.645 146.342 1.00 38.13 30 ILE B N 1
ATOM 5007 C CA . ILE B 2 30 ? 141.289 130.542 147.195 1.00 38.13 30 ILE B CA 1
ATOM 5008 C C . ILE B 2 30 ? 140.512 129.777 148.262 1.00 38.13 30 ILE B C 1
ATOM 5009 O O . ILE B 2 30 ? 140.104 130.369 149.270 1.00 38.13 30 ILE B O 1
ATOM 5014 N N . VAL B 2 31 ? 140.329 128.473 148.090 1.00 33.89 31 VAL B N 1
ATOM 5015 C CA . VAL B 2 31 ? 139.594 127.664 149.052 1.00 33.89 31 VAL B CA 1
ATOM 5016 C C . VAL B 2 31 ? 140.390 126.458 149.540 1.00 33.89 31 VAL B C 1
ATOM 5017 O O . VAL B 2 31 ? 140.094 125.937 150.628 1.00 33.89 31 VAL B O 1
ATOM 5021 N N . SER B 2 32 ? 141.425 126.027 148.816 1.00 43.98 32 SER B N 1
ATOM 5022 C CA . SER B 2 32 ? 142.185 124.845 149.211 1.00 43.98 32 SER B CA 1
ATOM 5023 C C . SER B 2 32 ? 142.740 124.983 150.623 1.00 43.98 32 SER B C 1
ATOM 5024 O O . SER B 2 32 ? 142.618 124.064 151.440 1.00 43.98 32 SER B O 1
ATOM 5027 N N . ASN B 2 33 ? 143.360 126.119 150.928 1.00 39.25 33 ASN B N 1
ATOM 5028 C CA . ASN B 2 33 ? 143.865 126.334 152.275 1.00 39.25 33 ASN B CA 1
ATOM 5029 C C . ASN B 2 33 ? 142.709 126.413 153.263 1.00 39.25 33 ASN B C 1
ATOM 5030 O O . ASN B 2 33 ? 141.617 126.886 152.941 1.00 39.25 33 ASN B O 1
ATOM 5035 N N . LYS B 2 34 ? 142.953 125.930 154.478 1.00 33.05 34 LYS B N 1
ATOM 5036 C CA . LYS B 2 34 ? 141.918 125.876 155.500 1.00 33.05 34 LYS B CA 1
ATOM 5037 C C . LYS B 2 34 ? 142.507 126.305 156.833 1.00 33.05 34 LYS B C 1
ATOM 5038 O O . LYS B 2 34 ? 143.576 125.827 157.224 1.00 33.05 34 LYS B O 1
ATOM 5044 N N . TYR B 2 35 ? 141.814 127.207 157.521 1.00 33.27 35 TYR B N 1
ATOM 5045 C CA . TYR B 2 35 ? 142.247 127.727 158.806 1.00 33.27 35 TYR B CA 1
ATOM 5046 C C . TYR B 2 35 ? 141.228 127.374 159.880 1.00 33.27 35 TYR B C 1
ATOM 5047 O O . TYR B 2 35 ? 140.086 127.013 159.589 1.00 33.27 35 TYR B O 1
ATOM 5056 N N . LEU B 2 36 ? 141.656 127.488 161.134 1.00 37.10 36 LEU B N 1
ATOM 5057 C CA . LEU B 2 36 ? 140.807 127.182 162.282 1.00 37.10 36 LEU B CA 1
ATOM 5058 C C . LEU B 2 36 ? 141.171 128.153 163.394 1.00 37.10 36 LEU B C 1
ATOM 5059 O O . LEU B 2 36 ? 142.282 128.095 163.930 1.00 37.10 36 LEU B O 1
ATOM 5064 N N . ILE B 2 37 ? 140.249 129.046 163.731 1.00 33.36 37 ILE B N 1
ATOM 5065 C CA . ILE B 2 37 ? 140.504 130.061 164.745 1.00 33.36 37 ILE B CA 1
ATOM 5066 C C . ILE B 2 37 ? 140.299 129.454 166.124 1.00 33.36 37 ILE B C 1
ATOM 5067 O O . ILE B 2 37 ? 139.222 128.932 166.434 1.00 33.36 37 ILE B O 1
ATOM 5072 N N . SER B 2 38 ? 141.331 129.526 166.959 1.00 44.71 38 SER B N 1
ATOM 5073 C CA . SER B 2 38 ? 141.278 129.011 168.317 1.00 44.71 38 SER B CA 1
ATOM 5074 C C . SER B 2 38 ? 141.567 130.138 169.295 1.00 44.71 38 SER B C 1
ATOM 5075 O O . SER B 2 38 ? 142.301 131.080 168.984 1.00 44.71 38 SER B O 1
ATOM 5078 N N . TYR B 2 39 ? 140.983 130.032 170.482 1.00 52.38 39 TYR B N 1
ATOM 5079 C CA . TYR B 2 39 ? 141.076 131.063 171.503 1.00 52.38 39 TYR B CA 1
ATOM 5080 C C . TYR B 2 39 ? 141.973 130.595 172.640 1.00 52.38 39 TYR B C 1
ATOM 5081 O O . TYR B 2 39 ? 141.967 129.415 173.002 1.00 52.38 39 TYR B O 1
ATOM 5090 N N . ILE B 2 40 ? 142.747 131.528 173.199 1.00 70.91 40 ILE B N 1
ATOM 5091 C CA . ILE B 2 40 ? 143.574 131.270 174.370 1.00 70.91 40 ILE B CA 1
ATOM 5092 C C . ILE B 2 40 ? 143.447 132.450 175.327 1.00 70.91 40 ILE B C 1
ATOM 5093 O O . ILE B 2 40 ? 143.020 133.542 174.950 1.00 70.91 40 ILE B O 1
ATOM 5098 N N . ASP B 2 41 ? 143.830 132.214 176.580 1.00 94.03 41 ASP B N 1
ATOM 5099 C CA . ASP B 2 41 ? 143.572 133.168 177.650 1.00 94.03 41 ASP B CA 1
ATOM 5100 C C . ASP B 2 41 ? 144.487 134.387 177.527 1.00 94.03 41 ASP B C 1
ATOM 5101 O O . ASP B 2 41 ? 145.328 134.488 176.629 1.00 94.03 41 ASP B O 1
ATOM 5106 N N . GLU B 2 42 ? 144.318 135.326 178.461 1.00 96.97 42 GLU B N 1
ATOM 5107 C CA . GLU B 2 42 ? 145.004 136.614 178.381 1.00 96.97 42 GLU B CA 1
ATOM 5108 C C . GLU B 2 42 ? 146.454 136.506 178.839 1.00 96.97 42 GLU B C 1
ATOM 5109 O O . GLU B 2 42 ? 147.383 136.740 178.057 1.00 96.97 42 GLU B O 1
ATOM 5115 N N . ASP B 2 43 ? 146.669 136.153 180.109 1.00 100.81 43 ASP B N 1
ATOM 5116 C CA . ASP B 2 43 ? 148.035 135.968 180.587 1.00 100.81 43 ASP B CA 1
ATOM 5117 C C . ASP B 2 43 ? 148.689 134.764 179.925 1.00 100.81 43 ASP B C 1
ATOM 5118 O O . ASP B 2 43 ? 149.920 134.702 179.832 1.00 100.81 43 ASP B O 1
ATOM 5123 N N . ASP B 2 44 ? 147.885 133.803 179.468 1.00 98.05 44 ASP B N 1
ATOM 5124 C CA . ASP B 2 44 ? 148.412 132.725 178.641 1.00 98.05 44 ASP B CA 1
ATOM 5125 C C . ASP B 2 44 ? 149.077 133.287 177.391 1.00 98.05 44 ASP B C 1
ATOM 5126 O O . ASP B 2 44 ? 150.272 133.079 177.161 1.00 98.05 44 ASP B O 1
ATOM 5131 N N . TRP B 2 45 ? 148.313 134.030 176.583 1.00 90.41 45 TRP B N 1
ATOM 5132 C CA . TRP B 2 45 ? 148.874 134.658 175.390 1.00 90.41 45 TRP B CA 1
ATOM 5133 C C . TRP B 2 45 ? 150.047 135.561 175.739 1.00 90.41 45 TRP B C 1
ATOM 5134 O O . TRP B 2 45 ? 150.997 135.688 174.958 1.00 90.41 45 TRP B O 1
ATOM 5145 N N . SER B 2 46 ? 150.000 136.194 176.915 1.00 104.40 46 SER B N 1
ATOM 5146 C CA . SER B 2 46 ? 151.058 137.118 177.306 1.00 104.40 46 SER B CA 1
ATOM 5147 C C . SER B 2 46 ? 152.418 136.434 177.338 1.00 104.40 46 SER B C 1
ATOM 5148 O O . SER B 2 46 ? 153.429 137.055 176.990 1.00 104.40 46 SER B O 1
ATOM 5151 N N . ASP B 2 47 ? 152.470 135.160 177.731 1.00 103.53 47 ASP B N 1
ATOM 5152 C CA . ASP B 2 47 ? 153.738 134.446 177.833 1.00 103.53 47 ASP B CA 1
ATOM 5153 C C . ASP B 2 47 ? 153.780 133.135 177.054 1.00 103.53 47 ASP B C 1
ATOM 5154 O O . ASP B 2 47 ? 154.615 132.272 177.334 1.00 103.53 47 ASP B O 1
ATOM 5159 N N . ARG B 2 48 ? 152.894 132.969 176.074 1.00 93.36 48 ARG B N 1
ATOM 5160 C CA . ARG B 2 48 ? 152.931 131.802 175.199 1.00 93.36 48 ARG B CA 1
ATOM 5161 C C . ARG B 2 48 ? 153.335 132.060 173.756 1.00 93.36 48 ARG B C 1
ATOM 5162 O O . ARG B 2 48 ? 154.120 131.289 173.191 1.00 93.36 48 ARG B O 1
ATOM 5170 N N . ILE B 2 49 ? 152.819 133.119 173.140 1.00 97.62 49 ILE B N 1
ATOM 5171 C CA . ILE B 2 49 ? 153.233 133.485 171.788 1.00 97.62 49 ILE B CA 1
ATOM 5172 C C . ILE B 2 49 ? 154.236 134.630 171.840 1.00 97.62 49 ILE B C 1
ATOM 5173 O O . ILE B 2 49 ? 155.199 134.653 171.070 1.00 97.62 49 ILE B O 1
ATOM 5178 N N . LEU B 2 50 ? 154.046 135.584 172.753 1.00 109.25 50 LEU B N 1
ATOM 5179 C CA . LEU B 2 50 ? 154.835 136.809 172.730 1.00 109.25 50 LEU B CA 1
ATOM 5180 C C . LEU B 2 50 ? 156.271 136.611 173.198 1.00 109.25 50 LEU B C 1
ATOM 5181 O O . LEU B 2 50 ? 157.146 137.388 172.801 1.00 109.25 50 LEU B O 1
ATOM 5186 N N . GLN B 2 51 ? 156.541 135.593 174.015 1.00 115.94 51 GLN B N 1
ATOM 5187 C CA . GLN B 2 51 ? 157.870 135.431 174.594 1.00 115.94 51 GLN B CA 1
ATOM 5188 C C . GLN B 2 51 ? 158.826 134.666 173.687 1.00 115.94 51 GLN B C 1
ATOM 5189 O O . GLN B 2 51 ? 160.036 134.916 173.722 1.00 115.94 51 GLN B O 1
ATOM 5195 N N . ASN B 2 52 ? 158.321 133.734 172.883 1.00 108.79 52 ASN B N 1
ATOM 5196 C CA . ASN B 2 52 ? 159.181 132.991 171.972 1.00 108.79 52 ASN B CA 1
ATOM 5197 C C . ASN B 2 52 ? 159.378 133.778 170.683 1.00 108.79 52 ASN B C 1
ATOM 5198 O O . ASN B 2 52 ? 158.424 134.334 170.130 1.00 108.79 52 ASN B O 1
ATOM 5203 N N . GLN B 2 53 ? 160.624 133.830 170.211 1.00 106.92 53 GLN B N 1
ATOM 5204 C CA . GLN B 2 53 ? 160.934 134.549 168.981 1.00 106.92 53 GLN B CA 1
ATOM 5205 C C . GLN B 2 53 ? 160.823 133.655 167.753 1.00 106.92 53 GLN B C 1
ATOM 5206 O O . GLN B 2 53 ? 160.496 134.142 166.663 1.00 106.92 53 GLN B O 1
ATOM 5212 N N . SER B 2 54 ? 161.090 132.357 167.909 1.00 103.05 54 SER B N 1
ATOM 5213 C CA . SER B 2 54 ? 161.013 131.437 166.779 1.00 103.05 54 SER B CA 1
ATOM 5214 C C . SER B 2 54 ? 159.602 131.390 166.209 1.00 103.05 54 SER B C 1
ATOM 5215 O O . SER B 2 54 ? 159.411 131.442 164.989 1.00 103.05 54 SER B O 1
ATOM 5218 N N . VAL B 2 55 ? 158.596 131.287 167.081 1.00 100.39 55 VAL B N 1
ATOM 5219 C CA . VAL B 2 55 ? 157.216 131.280 166.604 1.00 100.39 55 VAL B CA 1
ATOM 5220 C C . VAL B 2 55 ? 156.865 132.619 165.966 1.00 100.39 55 VAL B C 1
ATOM 5221 O O . VAL B 2 55 ? 156.210 132.665 164.919 1.00 100.39 55 VAL B O 1
ATOM 5225 N N . MET B 2 56 ? 157.321 133.725 166.561 1.00 101.50 56 MET B N 1
ATOM 5226 C CA . MET B 2 56 ? 157.031 135.037 165.992 1.00 101.50 56 MET B CA 1
ATOM 5227 C C . MET B 2 56 ? 157.619 135.182 164.597 1.00 101.50 56 MET B C 1
ATOM 5228 O O . MET B 2 56 ? 157.044 135.875 163.751 1.00 101.50 56 MET B O 1
ATOM 5233 N N . ASN B 2 57 ? 158.756 134.538 164.337 1.00 101.18 57 ASN B N 1
ATOM 5234 C CA . ASN B 2 57 ? 159.325 134.587 162.996 1.00 101.18 57 ASN B CA 1
ATOM 5235 C C . ASN B 2 57 ? 158.585 133.680 162.021 1.00 101.18 57 ASN B C 1
ATOM 5236 O O . ASN B 2 57 ? 158.687 133.886 160.808 1.00 101.18 57 ASN B O 1
ATOM 5241 N N . SER B 2 58 ? 157.845 132.690 162.517 1.00 94.32 58 SER B N 1
ATOM 5242 C CA . SER B 2 58 ? 157.068 131.781 161.672 1.00 94.32 58 SER B CA 1
ATOM 5243 C C . SER B 2 58 ? 155.613 132.239 161.709 1.00 94.32 58 SER B C 1
ATOM 5244 O O . SER B 2 58 ? 154.791 131.702 162.452 1.00 94.32 58 SER B O 1
ATOM 5247 N N . GLY B 2 59 ? 155.296 133.229 160.888 1.00 79.21 59 GLY B N 1
ATOM 5248 C CA . GLY B 2 59 ? 154.004 133.883 160.900 1.00 79.21 59 GLY B CA 1
ATOM 5249 C C . GLY B 2 59 ? 154.138 135.336 161.318 1.00 79.21 59 GLY B C 1
ATOM 5250 O O . GLY B 2 59 ? 155.233 135.902 161.373 1.00 79.21 59 GLY B O 1
ATOM 5251 N N . TYR B 2 60 ? 152.993 135.946 161.620 1.00 68.57 60 TYR B N 1
ATOM 5252 C CA . TYR B 2 60 ? 153.011 137.328 162.083 1.00 68.57 60 TYR B CA 1
ATOM 5253 C C . TYR B 2 60 ? 151.709 137.644 162.801 1.00 68.57 60 TYR B C 1
ATOM 5254 O O . TYR B 2 60 ? 150.727 136.904 162.709 1.00 68.57 60 TYR B O 1
ATOM 5263 N N . ILE B 2 61 ? 151.716 138.774 163.502 1.00 61.64 61 ILE B N 1
ATOM 5264 C CA . ILE B 2 61 ? 150.632 139.173 164.390 1.00 61.64 61 ILE B CA 1
ATOM 5265 C C . ILE B 2 61 ? 149.811 140.269 163.727 1.00 61.64 61 ILE B C 1
ATOM 5266 O O . ILE B 2 61 ? 150.353 141.137 163.031 1.00 61.64 61 ILE B O 1
ATOM 5271 N N . VAL B 2 62 ? 148.498 140.222 163.932 1.00 60.93 62 VAL B N 1
ATOM 5272 C CA . VAL B 2 62 ? 147.567 141.223 163.433 1.00 60.93 62 VAL B CA 1
ATOM 5273 C C . VAL B 2 62 ? 146.805 141.783 164.625 1.00 60.93 62 VAL B C 1
ATOM 5274 O O . VAL B 2 62 ? 146.451 141.041 165.548 1.00 60.93 62 VAL B O 1
ATOM 5278 N N . ASN B 2 63 ? 146.560 143.088 164.608 1.00 63.56 63 ASN B N 1
ATOM 5279 C CA . ASN B 2 63 ? 145.914 143.776 165.713 1.00 63.56 63 ASN B CA 1
ATOM 5280 C C . ASN B 2 63 ? 144.590 144.361 165.249 1.00 63.56 63 ASN B C 1
ATOM 5281 O O . ASN B 2 63 ? 144.490 144.894 164.141 1.00 63.56 63 ASN B O 1
ATOM 5286 N N . MET B 2 64 ? 143.577 144.250 166.105 1.00 55.68 64 MET B N 1
ATOM 5287 C CA . MET B 2 64 ? 142.273 144.852 165.873 1.00 55.68 64 MET B CA 1
ATOM 5288 C C . MET B 2 64 ? 142.080 146.135 166.666 1.00 55.68 64 MET B C 1
ATOM 5289 O O . MET B 2 64 ? 140.941 146.579 166.839 1.00 55.68 64 MET B O 1
ATOM 5294 N N . GLY B 2 65 ? 143.161 146.736 167.154 1.00 67.19 65 GLY B N 1
ATOM 5295 C CA . GLY B 2 65 ? 143.055 147.882 168.034 1.00 67.19 65 GLY B CA 1
ATOM 5296 C C . GLY B 2 65 ? 142.901 147.441 169.473 1.00 67.19 65 GLY B C 1
ATOM 5297 O O . GLY B 2 65 ? 143.789 147.663 170.301 1.00 67.19 65 GLY B O 1
ATOM 5298 N N . ASP B 2 66 ? 141.774 146.803 169.777 1.00 76.33 66 ASP B N 1
ATOM 5299 C CA . ASP B 2 66 ? 141.573 146.188 171.078 1.00 76.33 66 ASP B CA 1
ATOM 5300 C C . ASP B 2 66 ? 142.382 144.896 171.164 1.00 76.33 66 ASP B C 1
ATOM 5301 O O . ASP B 2 66 ? 143.109 144.523 170.240 1.00 76.33 66 ASP B O 1
ATOM 5306 N N . ASP B 2 67 ? 142.255 144.195 172.287 1.00 86.20 67 ASP B N 1
ATOM 5307 C CA . ASP B 2 67 ? 143.040 142.984 172.486 1.00 86.20 67 ASP B CA 1
ATOM 5308 C C . ASP B 2 67 ? 142.287 141.854 171.797 1.00 86.20 67 ASP B C 1
ATOM 5309 O O . ASP B 2 67 ? 141.761 140.958 172.464 1.00 86.20 67 ASP B O 1
ATOM 5314 N N . LEU B 2 68 ? 142.242 141.873 170.464 1.00 69.61 68 LEU B N 1
ATOM 5315 C CA . LEU B 2 68 ? 141.754 140.743 169.686 1.00 69.61 68 LEU B CA 1
ATOM 5316 C C . LEU B 2 68 ? 142.882 140.394 168.720 1.00 69.61 68 LEU B C 1
ATOM 5317 O O . LEU B 2 68 ? 142.649 139.782 167.676 1.00 69.61 68 LEU B O 1
ATOM 5322 N N . GLU B 2 69 ? 144.107 140.789 169.058 1.00 71.94 69 GLU B N 1
ATOM 5323 C CA . GLU B 2 69 ? 145.266 140.490 168.232 1.00 71.94 69 GLU B CA 1
ATOM 5324 C C . GLU B 2 69 ? 145.408 138.989 168.031 1.00 71.94 69 GLU B C 1
ATOM 5325 O O . GLU B 2 69 ? 145.407 138.218 168.993 1.00 71.94 69 GLU B O 1
ATOM 5331 N N . CYS B 2 70 ? 145.526 138.579 166.772 1.00 64.35 70 CYS B N 1
ATOM 5332 C CA . CYS B 2 70 ? 145.654 137.176 166.412 1.00 64.35 70 CYS B CA 1
ATOM 5333 C C . CYS B 2 70 ? 146.969 136.951 165.683 1.00 64.35 70 CYS B C 1
ATOM 5334 O O . CYS B 2 70 ? 147.359 137.747 164.828 1.00 64.35 70 CYS B O 1
ATOM 5337 N N . PHE B 2 71 ? 147.647 135.862 166.019 1.00 66.45 71 PHE B N 1
ATOM 5338 C CA . PHE B 2 71 ? 148.920 135.516 165.400 1.00 66.45 71 PHE B CA 1
ATOM 5339 C C . PHE B 2 71 ? 148.680 134.419 164.372 1.00 66.45 71 PHE B C 1
ATOM 5340 O O . PHE B 2 71 ? 148.399 133.273 164.735 1.00 66.45 71 PHE B O 1
ATOM 5348 N N . ILE B 2 72 ? 148.804 134.762 163.097 1.00 64.91 72 ILE B N 1
ATOM 5349 C CA . ILE B 2 72 ? 148.544 133.826 162.012 1.00 64.91 72 ILE B CA 1
ATOM 5350 C C . ILE B 2 72 ? 149.857 133.208 161.557 1.00 64.91 72 ILE B C 1
ATOM 5351 O O . ILE B 2 72 ? 150.900 133.877 161.511 1.00 64.91 72 ILE B O 1
ATOM 5356 N N . GLN B 2 73 ? 149.804 131.919 161.234 1.00 74.89 73 GLN B N 1
ATOM 5357 C CA . GLN B 2 73 ? 150.971 131.132 160.865 1.00 74.89 73 GLN B CA 1
ATOM 5358 C C . GLN B 2 73 ? 150.840 130.680 159.418 1.00 74.89 73 GLN B C 1
ATOM 5359 O O . GLN B 2 73 ? 149.840 130.057 159.046 1.00 74.89 73 GLN B O 1
ATOM 5365 N N . ASN B 2 74 ? 151.848 130.995 158.610 1.00 73.40 74 ASN B N 1
ATOM 5366 C CA . ASN B 2 74 ? 151.857 130.660 157.193 1.00 73.40 74 ASN B CA 1
ATOM 5367 C C . ASN B 2 74 ? 152.627 129.365 156.970 1.00 73.40 74 ASN B C 1
ATOM 5368 O O . ASN B 2 74 ? 153.656 129.129 157.611 1.00 73.40 74 ASN B O 1
ATOM 5373 N N . ALA B 2 75 ? 152.122 128.530 156.068 1.00 64.42 75 ALA B N 1
ATOM 5374 C CA . ALA B 2 75 ? 152.764 127.259 155.758 1.00 64.42 75 ALA B CA 1
ATOM 5375 C C . ALA B 2 75 ? 152.714 126.979 154.261 1.00 64.42 75 ALA B C 1
ATOM 5376 O O . ALA B 2 75 ? 151.669 127.126 153.628 1.00 64.42 75 ALA B O 1
ATOM 5378 N N . SER B 2 92 ? 151.459 102.916 144.975 1.00 110.55 92 SER B N 1
ATOM 5379 C CA . SER B 2 92 ? 150.864 101.608 144.746 1.00 110.55 92 SER B CA 1
ATOM 5380 C C . SER B 2 92 ? 150.098 101.156 145.985 1.00 110.55 92 SER B C 1
ATOM 5381 O O . SER B 2 92 ? 149.060 100.508 145.855 1.00 110.55 92 SER B O 1
ATOM 5384 N N . GLU B 2 93 ? 150.606 101.438 147.188 1.00 112.87 93 GLU B N 1
ATOM 5385 C CA . GLU B 2 93 ? 149.948 101.055 148.433 1.00 112.87 93 GLU B CA 1
ATOM 5386 C C . GLU B 2 93 ? 148.609 101.782 148.519 1.00 112.87 93 GLU B C 1
ATOM 5387 O O . GLU B 2 93 ? 147.576 101.177 148.818 1.00 112.87 93 GLU B O 1
ATOM 5393 N N . LYS B 2 94 ? 148.626 103.086 148.226 1.00 111.29 94 LYS B N 1
ATOM 5394 C CA . LYS B 2 94 ? 147.441 103.922 148.252 1.00 111.29 94 LYS B CA 1
ATOM 5395 C C . LYS B 2 94 ? 146.382 103.323 147.337 1.00 111.29 94 LYS B C 1
ATOM 5396 O O . LYS B 2 94 ? 145.266 103.070 147.787 1.00 111.29 94 LYS B O 1
ATOM 5402 N N . THR B 2 95 ? 146.713 103.090 146.071 1.00 110.83 95 THR B N 1
ATOM 5403 C CA . THR B 2 95 ? 145.798 102.515 145.098 1.00 110.83 95 THR B CA 1
ATOM 5404 C C . THR B 2 95 ? 145.364 101.112 145.480 1.00 110.83 95 THR B C 1
ATOM 5405 O O . THR B 2 95 ? 144.200 100.782 145.293 1.00 110.83 95 THR B O 1
ATOM 5409 N N . ALA B 2 96 ? 146.252 100.293 146.047 1.00 109.45 96 ALA B N 1
ATOM 5410 C CA . ALA B 2 96 ? 145.897 98.943 146.451 1.00 109.45 96 ALA B CA 1
ATOM 5411 C C . ALA B 2 96 ? 144.752 99.032 147.462 1.00 109.45 96 ALA B C 1
ATOM 5412 O O . ALA B 2 96 ? 143.818 98.233 147.402 1.00 109.45 96 ALA B O 1
ATOM 5414 N N . LEU B 2 97 ? 144.776 100.026 148.361 1.00 111.71 97 LEU B N 1
ATOM 5415 C CA . LEU B 2 97 ? 143.715 100.222 149.328 1.00 111.71 97 LEU B CA 1
ATOM 5416 C C . LEU B 2 97 ? 142.455 100.715 148.614 1.00 111.71 97 LEU B C 1
ATOM 5417 O O . LEU B 2 97 ? 141.377 100.270 148.986 1.00 111.71 97 LEU B O 1
ATOM 5422 N N . LEU B 2 98 ? 142.557 101.584 147.595 1.00 111.18 98 LEU B N 1
ATOM 5423 C CA . LEU B 2 98 ? 141.391 102.088 146.863 1.00 111.18 98 LEU B CA 1
ATOM 5424 C C . LEU B 2 98 ? 140.670 100.915 146.187 1.00 111.18 98 LEU B C 1
ATOM 5425 O O . LEU B 2 98 ? 139.506 100.625 146.463 1.00 111.18 98 LEU B O 1
ATOM 5430 N N . THR B 2 99 ? 141.416 100.164 145.386 1.00 112.88 99 THR B N 1
ATOM 5431 C CA . THR B 2 99 ? 140.960 99.018 144.627 1.00 112.88 99 THR B CA 1
ATOM 5432 C C . THR B 2 99 ? 140.401 97.927 145.548 1.00 112.88 99 THR B C 1
ATOM 5433 O O . THR B 2 99 ? 139.321 97.385 145.288 1.00 112.88 99 THR B O 1
ATOM 5437 N N . LYS B 2 100 ? 141.086 97.570 146.644 1.00 115.30 100 LYS B N 1
ATOM 5438 C CA . LYS B 2 100 ? 140.574 96.551 147.549 1.00 115.30 100 LYS B CA 1
ATOM 5439 C C . LYS B 2 100 ? 139.310 97.041 148.246 1.00 115.30 100 LYS B C 1
ATOM 5440 O O . LYS B 2 100 ? 138.364 96.264 148.363 1.00 115.30 100 LYS B O 1
ATOM 5446 N N . THR B 2 101 ? 139.275 98.302 148.689 1.00 118.72 101 THR B N 1
ATOM 5447 C CA . THR B 2 101 ? 138.125 98.889 149.379 1.00 118.72 101 THR B CA 1
ATOM 5448 C C . THR B 2 101 ? 136.869 98.710 148.545 1.00 118.72 101 THR B C 1
ATOM 5449 O O . THR B 2 101 ? 135.869 98.209 149.056 1.00 118.72 101 THR B O 1
ATOM 5453 N N . LEU B 2 102 ? 136.924 99.081 147.267 1.00 119.88 102 LEU B N 1
ATOM 5454 C CA . LEU B 2 102 ? 135.797 98.971 146.357 1.00 119.88 102 LEU B CA 1
ATOM 5455 C C . LEU B 2 102 ? 135.260 97.536 146.318 1.00 119.88 102 LEU B C 1
ATOM 5456 O O . LEU B 2 102 ? 134.066 97.325 146.524 1.00 119.88 102 LEU B O 1
ATOM 5461 N N . ASN B 2 103 ? 136.142 96.552 146.118 1.00 114.52 103 ASN B N 1
ATOM 5462 C CA . ASN B 2 103 ? 135.775 95.139 146.026 1.00 114.52 103 ASN B CA 1
ATOM 5463 C C . ASN B 2 103 ? 135.138 94.611 147.298 1.00 114.52 103 ASN B C 1
ATOM 5464 O O . ASN B 2 103 ? 134.014 94.119 147.319 1.00 114.52 103 ASN B O 1
ATOM 5469 N N . GLN B 2 104 ? 135.898 94.726 148.383 1.00 115.12 104 GLN B N 1
ATOM 5470 C CA . GLN B 2 104 ? 135.531 94.263 149.703 1.00 115.12 104 GLN B CA 1
ATOM 5471 C C . GLN B 2 104 ? 134.257 94.917 150.179 1.00 115.12 104 GLN B C 1
ATOM 5472 O O . GLN B 2 104 ? 133.423 94.242 150.780 1.00 115.12 104 GLN B O 1
ATOM 5478 N N . GLY B 2 105 ? 134.095 96.208 149.922 1.00 117.15 105 GLY B N 1
ATOM 5479 C CA . GLY B 2 105 ? 132.909 96.920 150.343 1.00 117.15 105 GLY B CA 1
ATOM 5480 C C . GLY B 2 105 ? 131.696 96.342 149.627 1.00 117.15 105 GLY B C 1
ATOM 5481 O O . GLY B 2 105 ? 130.775 95.906 150.305 1.00 117.15 105 GLY B O 1
ATOM 5482 N N . VAL B 2 106 ? 131.707 96.245 148.291 1.00 120.71 106 VAL B N 1
ATOM 5483 C CA . VAL B 2 106 ? 130.587 95.690 147.519 1.00 120.71 106 VAL B CA 1
ATOM 5484 C C . VAL B 2 106 ? 130.241 94.293 148.011 1.00 120.71 106 VAL B C 1
ATOM 5485 O O . VAL B 2 106 ? 129.073 93.998 148.287 1.00 120.71 106 VAL B O 1
ATOM 5489 N N . LYS B 2 107 ? 131.254 93.446 148.179 1.00 114.52 107 LYS B N 1
ATOM 5490 C CA . LYS B 2 107 ? 131.009 92.081 148.643 1.00 114.52 107 LYS B CA 1
ATOM 5491 C C . LYS B 2 107 ? 130.387 92.071 150.039 1.00 114.52 107 LYS B C 1
ATOM 5492 O O . LYS B 2 107 ? 129.582 91.196 150.353 1.00 114.52 107 LYS B O 1
ATOM 5498 N N . THR B 2 108 ? 130.765 93.029 150.888 1.00 117.06 108 THR B N 1
ATOM 5499 C CA . THR B 2 108 ? 130.263 93.113 152.249 1.00 117.06 108 THR B CA 1
ATOM 5500 C C . THR B 2 108 ? 128.830 93.657 152.244 1.00 117.06 108 THR B C 1
ATOM 5501 O O . THR B 2 108 ? 127.997 93.226 153.044 1.00 117.06 108 THR B O 1
ATOM 5505 N N . ILE B 2 109 ? 128.517 94.589 151.341 1.00 125.91 109 ILE B N 1
ATOM 5506 C CA . ILE B 2 109 ? 127.193 95.170 151.221 1.00 125.91 109 ILE B CA 1
ATOM 5507 C C . ILE B 2 109 ? 126.238 94.020 150.936 1.00 125.91 109 ILE B C 1
ATOM 5508 O O . ILE B 2 109 ? 125.275 93.811 151.677 1.00 125.91 109 ILE B O 1
ATOM 5513 N N . PHE B 2 110 ? 126.553 93.256 149.892 1.00 130.62 110 PHE B N 1
ATOM 5514 C CA . PHE B 2 110 ? 125.757 92.104 149.486 1.00 130.62 110 PHE B CA 1
ATOM 5515 C C . PHE B 2 110 ? 125.646 91.080 150.609 1.00 130.62 110 PHE B C 1
ATOM 5516 O O . PHE B 2 110 ? 124.597 90.464 150.751 1.00 130.62 110 PHE B O 1
ATOM 5524 N N . ASP B 2 111 ? 126.686 90.930 151.428 1.00 126.48 111 ASP B N 1
ATOM 5525 C CA . ASP B 2 111 ? 126.701 89.976 152.536 1.00 126.48 111 ASP B CA 1
ATOM 5526 C C . ASP B 2 111 ? 125.525 90.210 153.493 1.00 126.48 111 ASP B C 1
ATOM 5527 O O . ASP B 2 111 ? 124.805 89.276 153.846 1.00 126.48 111 ASP B O 1
ATOM 5532 N N . LYS B 2 112 ? 125.300 91.462 153.903 1.00 129.82 112 LYS B N 1
ATOM 5533 C CA . LYS B 2 112 ? 124.205 91.797 154.814 1.00 129.82 112 LYS B CA 1
ATOM 5534 C C . LYS B 2 112 ? 122.887 91.913 154.072 1.00 129.82 112 LYS B C 1
ATOM 5535 O O . LYS B 2 112 ? 121.848 91.474 154.576 1.00 129.82 112 LYS B O 1
ATOM 5541 N N . LEU B 2 113 ? 122.896 92.519 152.882 1.00 131.86 113 LEU B N 1
ATOM 5542 C CA . LEU B 2 113 ? 121.661 92.660 152.125 1.00 131.86 113 LEU B CA 1
ATOM 5543 C C . LEU B 2 113 ? 121.050 91.312 151.761 1.00 131.86 113 LEU B C 1
ATOM 5544 O O . LEU B 2 113 ? 119.829 91.214 151.732 1.00 131.86 113 LEU B O 1
ATOM 5549 N N . ASN B 2 114 ? 121.867 90.280 151.547 1.00 141.64 114 ASN B N 1
ATOM 5550 C CA . ASN B 2 114 ? 121.412 88.938 151.166 1.00 141.64 114 ASN B CA 1
ATOM 5551 C C . ASN B 2 114 ? 120.322 88.383 152.086 1.00 141.64 114 ASN B C 1
ATOM 5552 O O . ASN B 2 114 ? 119.501 87.589 151.627 1.00 141.64 114 ASN B O 1
ATOM 5557 N N . GLU B 2 115 ? 120.293 88.799 153.352 1.00 150.56 115 GLU B N 1
ATOM 5558 C CA . GLU B 2 115 ? 119.309 88.361 154.329 1.00 150.56 115 GLU B CA 1
ATOM 5559 C C . GLU B 2 115 ? 117.878 88.705 153.889 1.00 150.56 115 GLU B C 1
ATOM 5560 O O . GLU B 2 115 ? 117.046 87.818 153.714 1.00 150.56 115 GLU B O 1
ATOM 5566 N N . ARG B 2 116 ? 117.566 89.997 153.754 1.00 147.01 116 ARG B N 1
ATOM 5567 C CA . ARG B 2 116 ? 116.250 90.515 153.382 1.00 147.01 116 ARG B CA 1
ATOM 5568 C C . ARG B 2 116 ? 116.372 91.889 152.726 1.00 147.01 116 ARG B C 1
ATOM 5569 O O . ARG B 2 116 ? 117.455 92.468 152.610 1.00 147.01 116 ARG B O 1
ATOM 5577 N N . CYS B 2 117 ? 115.323 92.476 152.442 1.00 149.13 117 CYS B N 1
ATOM 5578 C CA . CYS B 2 117 ? 115.098 93.788 151.855 1.00 149.13 117 CYS B CA 1
ATOM 5579 C C . CYS B 2 117 ? 115.262 94.836 152.975 1.00 149.13 117 CYS B C 1
ATOM 5580 O O . CYS B 2 117 ? 115.271 94.498 154.159 1.00 149.13 117 CYS B O 1
ATOM 5583 N N . ILE B 2 118 ? 115.252 96.059 152.726 1.00 143.81 118 ILE B N 1
ATOM 5584 C CA . ILE B 2 118 ? 115.269 97.164 153.674 1.00 143.81 118 ILE B CA 1
ATOM 5585 C C . ILE B 2 118 ? 114.210 98.162 153.221 1.00 143.81 118 ILE B C 1
ATOM 5586 O O . ILE B 2 118 ? 113.802 98.158 152.058 1.00 143.81 118 ILE B O 1
ATOM 5591 N N . PHE B 2 119 ? 113.788 99.042 154.116 1.00 143.14 119 PHE B N 1
ATOM 5592 C CA . PHE B 2 119 ? 112.765 100.026 153.810 1.00 143.14 119 PHE B CA 1
ATOM 5593 C C . PHE B 2 119 ? 112.891 101.265 154.668 1.00 143.14 119 PHE B C 1
ATOM 5594 O O . PHE B 2 119 ? 113.138 101.176 155.870 1.00 143.14 119 PHE B O 1
ATOM 5602 N N . TYR B 2 120 ? 112.622 102.421 154.063 1.00 140.66 120 TYR B N 1
ATOM 5603 C CA . TYR B 2 120 ? 112.690 103.705 154.738 1.00 140.66 120 TYR B CA 1
ATOM 5604 C C . TYR B 2 120 ? 111.491 104.556 154.347 1.00 140.66 120 TYR B C 1
ATOM 5605 O O . TYR B 2 120 ? 111.283 104.848 153.167 1.00 140.66 120 TYR B O 1
ATOM 5614 N N . GLN B 2 121 ? 110.665 104.885 155.343 1.00 132.60 121 GLN B N 1
ATOM 5615 C CA . GLN B 2 121 ? 109.486 105.715 155.185 1.00 132.60 121 GLN B CA 1
ATOM 5616 C C . GLN B 2 121 ? 109.997 107.150 155.297 1.00 132.60 121 GLN B C 1
ATOM 5617 O O . GLN B 2 121 ? 110.285 107.661 156.380 1.00 132.60 121 GLN B O 1
ATOM 5623 N N . ALA B 2 122 ? 110.192 107.748 154.132 1.00 125.43 122 ALA B N 1
ATOM 5624 C CA . ALA B 2 122 ? 110.657 109.086 153.874 1.00 125.43 122 ALA B CA 1
ATOM 5625 C C . ALA B 2 122 ? 109.438 110.012 153.835 1.00 125.43 122 ALA B C 1
ATOM 5626 O O . ALA B 2 122 ? 108.964 110.398 152.761 1.00 125.43 122 ALA B O 1
ATOM 5628 N N . GLY B 2 123 ? 108.947 110.414 155.007 1.00 117.91 123 GLY B N 1
ATOM 5629 C CA . GLY B 2 123 ? 107.784 111.278 155.119 1.00 117.91 123 GLY B CA 1
ATOM 5630 C C . GLY B 2 123 ? 106.592 110.579 154.470 1.00 117.91 123 GLY B C 1
ATOM 5631 O O . GLY B 2 123 ? 106.134 109.560 154.994 1.00 117.91 123 GLY B O 1
ATOM 5632 N N . PHE B 2 124 ? 106.104 111.107 153.345 1.00 133.34 124 PHE B N 1
ATOM 5633 C CA . PHE B 2 124 ? 104.972 110.534 152.622 1.00 133.34 124 PHE B CA 1
ATOM 5634 C C . PHE B 2 124 ? 105.364 109.349 151.730 1.00 133.34 124 PHE B C 1
ATOM 5635 O O . PHE B 2 124 ? 104.499 108.535 151.414 1.00 133.34 124 PHE B O 1
ATOM 5643 N N . TRP B 2 125 ? 106.618 109.237 151.280 1.00 138.81 125 TRP B N 1
ATOM 5644 C CA . TRP B 2 125 ? 107.037 108.133 150.416 1.00 138.81 125 TRP B CA 1
ATOM 5645 C C . TRP B 2 125 ? 107.766 107.073 151.207 1.00 138.81 125 TRP B C 1
ATOM 5646 O O . TRP B 2 125 ? 108.264 107.319 152.302 1.00 138.81 125 TRP B O 1
ATOM 5657 N N . ILE B 2 126 ? 107.818 105.868 150.657 1.00 138.92 126 ILE B N 1
ATOM 5658 C CA . ILE B 2 126 ? 108.474 104.732 151.248 1.00 138.92 126 ILE B CA 1
ATOM 5659 C C . ILE B 2 126 ? 109.250 104.122 150.099 1.00 138.92 126 ILE B C 1
ATOM 5660 O O . ILE B 2 126 ? 108.714 103.948 149.002 1.00 138.92 126 ILE B O 1
ATOM 5665 N N . TYR B 2 127 ? 110.519 103.821 150.359 1.00 145.26 127 TYR B N 1
ATOM 5666 C CA . TYR B 2 127 ? 111.405 103.216 149.374 1.00 145.26 127 TYR B CA 1
ATOM 5667 C C . TYR B 2 127 ? 111.898 101.882 149.917 1.00 145.26 127 TYR B C 1
ATOM 5668 O O . TYR B 2 127 ? 112.529 101.825 150.972 1.00 145.26 127 TYR B O 1
ATOM 5677 N N . GLU B 2 128 ? 111.607 100.811 149.189 1.00 149.11 128 GLU B N 1
ATOM 5678 C CA . GLU B 2 128 ? 111.995 99.465 149.607 1.00 149.11 128 GLU B CA 1
ATOM 5679 C C . GLU B 2 128 ? 113.134 98.993 148.720 1.00 149.11 128 GLU B C 1
ATOM 5680 O O . GLU B 2 128 ? 112.958 98.963 147.496 1.00 149.11 128 GLU B O 1
ATOM 5686 N N . TYR B 2 129 ? 114.291 98.662 149.301 1.00 148.00 129 TYR B N 1
ATOM 5687 C CA . TYR B 2 129 ? 115.436 98.181 148.545 1.00 148.00 129 TYR B CA 1
ATOM 5688 C C . TYR B 2 129 ? 115.701 96.704 148.850 1.00 148.00 129 TYR B C 1
ATOM 5689 O O . TYR B 2 129 ? 115.882 96.314 150.003 1.00 148.00 129 TYR B O 1
ATOM 5698 N N . CYS B 2 130 ? 115.793 95.906 147.788 1.00 135.46 130 CYS B N 1
ATOM 5699 C CA . CYS B 2 130 ? 116.050 94.472 147.899 1.00 135.46 130 CYS B CA 1
ATOM 5700 C C . CYS B 2 130 ? 117.443 94.082 147.395 1.00 135.46 130 CYS B C 1
ATOM 5701 O O . CYS B 2 130 ? 118.060 94.824 146.630 1.00 135.46 130 CYS B O 1
ATOM 5704 N N . PRO B 2 131 ? 117.939 92.909 147.826 1.00 123.82 131 PRO B N 1
ATOM 5705 C CA . PRO B 2 131 ? 119.250 92.368 147.483 1.00 123.82 131 PRO B CA 1
ATOM 5706 C C . PRO B 2 131 ? 119.355 91.882 146.035 1.00 123.82 131 PRO B C 1
ATOM 5707 O O . PRO B 2 131 ? 119.365 90.684 145.748 1.00 123.82 131 PRO B O 1
ATOM 5711 N N . GLY B 2 132 ? 119.435 92.820 145.098 1.00 118.92 132 GLY B N 1
ATOM 5712 C CA . GLY B 2 132 ? 119.554 92.494 143.694 1.00 118.92 132 GLY B CA 1
ATOM 5713 C C . GLY B 2 132 ? 118.254 92.033 143.059 1.00 118.92 132 GLY B C 1
ATOM 5714 O O . GLY B 2 132 ? 118.235 90.973 142.438 1.00 118.92 132 GLY B O 1
ATOM 5715 N N . ILE B 2 133 ? 117.171 92.812 143.223 1.00 120.05 133 ILE B N 1
ATOM 5716 C CA . ILE B 2 133 ? 115.869 92.476 142.646 1.00 120.05 133 ILE B CA 1
ATOM 5717 C C . ILE B 2 133 ? 115.409 93.656 141.800 1.00 120.05 133 ILE B C 1
ATOM 5718 O O . ILE B 2 133 ? 115.440 93.570 140.574 1.00 120.05 133 ILE B O 1
ATOM 5723 N N . GLU B 2 134 ? 115.011 94.767 142.423 1.00 126.62 134 GLU B N 1
ATOM 5724 C CA . GLU B 2 134 ? 114.561 95.984 141.725 1.00 126.62 134 GLU B CA 1
ATOM 5725 C C . GLU B 2 134 ? 114.148 96.979 142.777 1.00 126.62 134 GLU B C 1
ATOM 5726 O O . GLU B 2 134 ? 113.495 96.589 143.739 1.00 126.62 134 GLU B O 1
ATOM 5732 N N . PHE B 2 135 ? 114.376 98.261 142.538 1.00 136.56 135 PHE B N 1
ATOM 5733 C CA . PHE B 2 135 ? 114.124 99.337 143.484 1.00 136.56 135 PHE B CA 1
ATOM 5734 C C . PHE B 2 135 ? 112.948 100.160 142.998 1.00 136.56 135 PHE B C 1
ATOM 5735 O O . PHE B 2 135 ? 112.863 100.501 141.811 1.00 136.56 135 PHE B O 1
ATOM 5743 N N . VAL B 2 136 ? 112.024 100.409 143.928 1.00 136.28 136 VAL B N 1
ATOM 5744 C CA . VAL B 2 136 ? 110.770 101.125 143.704 1.00 136.28 136 VAL B CA 1
ATOM 5745 C C . VAL B 2 136 ? 110.378 101.979 144.926 1.00 136.28 136 VAL B C 1
ATOM 5746 O O . VAL B 2 136 ? 110.999 101.851 145.986 1.00 136.28 136 VAL B O 1
ATOM 5750 N N . GLN B 2 137 ? 109.439 102.923 144.755 1.00 145.01 137 GLN B N 1
ATOM 5751 C CA . GLN B 2 137 ? 108.909 103.790 145.813 1.00 145.01 137 GLN B CA 1
ATOM 5752 C C . GLN B 2 137 ? 107.393 103.554 145.806 1.00 145.01 137 GLN B C 1
ATOM 5753 O O . GLN B 2 137 ? 106.792 103.639 144.734 1.00 145.01 137 GLN B O 1
ATOM 5759 N N . PHE B 2 138 ? 106.770 103.210 146.935 1.00 147.88 138 PHE B N 1
ATOM 5760 C CA . PHE B 2 138 ? 105.333 102.961 147.015 1.00 147.88 138 PHE B CA 1
ATOM 5761 C C . PHE B 2 138 ? 104.733 103.572 148.283 1.00 147.88 138 PHE B C 1
ATOM 5762 O O . PHE B 2 138 ? 105.474 103.995 149.172 1.00 147.88 138 PHE B O 1
ATOM 5770 N N . HIS B 2 139 ? 103.407 103.731 148.325 1.00 138.34 139 HIS B N 1
ATOM 5771 C CA . HIS B 2 139 ? 102.720 104.264 149.498 1.00 138.34 139 HIS B CA 1
ATOM 5772 C C . HIS B 2 139 ? 102.456 103.105 150.477 1.00 138.34 139 HIS B C 1
ATOM 5773 O O . HIS B 2 139 ? 102.373 101.952 150.052 1.00 138.34 139 HIS B O 1
ATOM 5780 N N . GLY B 2 140 ? 102.260 103.389 151.768 1.00 121.92 140 GLY B N 1
ATOM 5781 C CA . GLY B 2 140 ? 102.013 102.391 152.806 1.00 121.92 140 GLY B CA 1
ATOM 5782 C C . GLY B 2 140 ? 102.827 102.714 154.060 1.00 121.92 140 GLY B C 1
ATOM 5783 O O . GLY B 2 140 ? 103.250 103.854 154.252 1.00 121.92 140 GLY B O 1
ATOM 5784 N N . ARG B 2 141 ? 102.968 101.733 154.954 1.00 123.18 141 ARG B N 1
ATOM 5785 C CA . ARG B 2 141 ? 103.709 101.738 156.221 1.00 123.18 141 ARG B CA 1
ATOM 5786 C C . ARG B 2 141 ? 104.133 100.298 156.501 1.00 123.18 141 ARG B C 1
ATOM 5787 O O . ARG B 2 141 ? 103.627 99.395 155.837 1.00 123.18 141 ARG B O 1
ATOM 5795 N N . VAL B 2 142 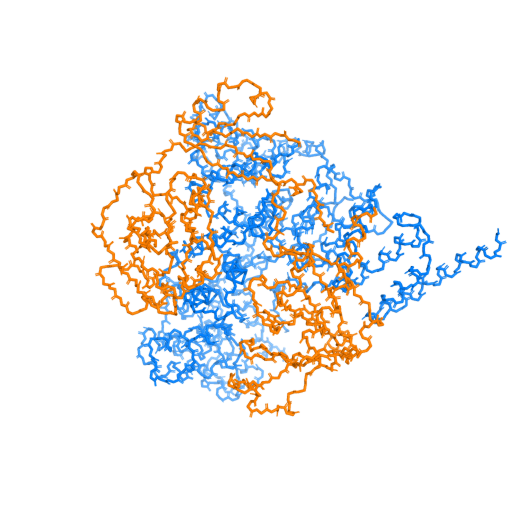? 105.032 100.071 157.461 1.00 129.14 142 VAL B N 1
ATOM 5796 C CA . VAL B 2 142 ? 105.511 98.740 157.827 1.00 129.14 142 VAL B CA 1
ATOM 5797 C C . VAL B 2 142 ? 105.231 98.494 159.312 1.00 129.14 142 VAL B C 1
ATOM 5798 O O . VAL B 2 142 ? 105.257 99.431 160.114 1.00 129.14 142 VAL B O 1
ATOM 5802 N N . ASN B 2 143 ? 104.941 97.249 159.692 1.00 131.19 143 ASN B N 1
ATOM 5803 C CA . ASN B 2 143 ? 104.672 96.850 161.066 1.00 131.19 143 ASN B CA 1
ATOM 5804 C C . ASN B 2 143 ? 106.024 96.477 161.639 1.00 131.19 143 ASN B C 1
ATOM 5805 O O . ASN B 2 143 ? 106.561 95.445 161.255 1.00 131.19 143 ASN B O 1
ATOM 5810 N N . THR B 2 144 ? 106.577 97.280 162.545 1.00 131.46 144 THR B N 1
ATOM 5811 C CA . THR B 2 144 ? 107.888 97.040 163.143 1.00 131.46 144 THR B CA 1
ATOM 5812 C C . THR B 2 144 ? 108.107 95.618 163.666 1.00 131.46 144 THR B C 1
ATOM 5813 O O . THR B 2 144 ? 109.228 95.120 163.632 1.00 131.46 144 THR B O 1
ATOM 5817 N N . LYS B 2 145 ? 107.058 94.958 164.167 1.00 131.08 145 LYS B N 1
ATOM 5818 C CA . LYS B 2 145 ? 107.122 93.611 164.737 1.00 131.08 145 LYS B CA 1
ATOM 5819 C C . LYS B 2 145 ? 107.461 92.514 163.738 1.00 131.08 145 LYS B C 1
ATOM 5820 O O . LYS B 2 145 ? 108.209 91.589 164.052 1.00 131.08 145 LYS B O 1
ATOM 5826 N N . THR B 2 146 ? 106.913 92.610 162.541 1.00 127.34 146 THR B N 1
ATOM 5827 C CA . THR B 2 146 ? 107.093 91.613 161.477 1.00 127.34 146 THR B CA 1
ATOM 5828 C C . THR B 2 146 ? 107.938 92.090 160.308 1.00 127.34 146 THR B C 1
ATOM 5829 O O . THR B 2 146 ? 108.539 91.299 159.569 1.00 127.34 146 THR B O 1
ATOM 5833 N N . GLY B 2 147 ? 108.013 93.402 160.167 1.00 124.64 147 GLY B N 1
ATOM 5834 C CA . GLY B 2 147 ? 108.745 94.087 159.121 1.00 124.64 147 GLY B CA 1
ATOM 5835 C C . GLY B 2 147 ? 108.057 93.892 157.770 1.00 124.64 147 GLY B C 1
ATOM 5836 O O . GLY B 2 147 ? 108.759 93.698 156.783 1.00 124.64 147 GLY B O 1
ATOM 5837 N N . GLU B 2 148 ? 106.719 93.845 157.729 1.00 125.97 148 GLU B N 1
ATOM 5838 C CA . GLU B 2 148 ? 105.951 93.681 156.497 1.00 125.97 148 GLU B CA 1
ATOM 5839 C C . GLU B 2 148 ? 105.085 94.925 156.271 1.00 125.97 148 GLU B C 1
ATOM 5840 O O . GLU B 2 148 ? 104.664 95.593 157.229 1.00 125.97 148 GLU B O 1
ATOM 5846 N N . ILE B 2 149 ? 104.812 95.241 155.006 1.00 122.92 149 ILE B N 1
ATOM 5847 C CA . ILE B 2 149 ? 104.015 96.400 154.612 1.00 122.92 149 ILE B CA 1
ATOM 5848 C C . ILE B 2 149 ? 102.528 96.111 154.895 1.00 122.92 149 ILE B C 1
ATOM 5849 O O . ILE B 2 149 ? 102.121 94.949 155.028 1.00 122.92 149 ILE B O 1
ATOM 5854 N N . VAL B 2 150 ? 101.716 97.164 154.994 1.00 117.66 150 VAL B N 1
ATOM 5855 C CA . VAL B 2 150 ? 100.274 97.105 155.244 1.00 117.66 150 VAL B CA 1
ATOM 5856 C C . VAL B 2 150 ? 99.509 96.538 154.028 1.00 117.66 150 VAL B C 1
ATOM 5857 O O . VAL B 2 150 ? 98.515 95.825 154.195 1.00 117.66 150 VAL B O 1
ATOM 5861 N N . ASN B 2 151 ? 99.948 96.884 152.816 1.00 125.25 151 ASN B N 1
ATOM 5862 C CA . ASN B 2 151 ? 99.420 96.489 151.512 1.00 125.25 151 ASN B CA 1
ATOM 5863 C C . ASN B 2 151 ? 100.508 96.767 150.477 1.00 125.25 151 ASN B C 1
ATOM 5864 O O . ASN B 2 151 ? 101.575 97.293 150.809 1.00 125.25 151 ASN B O 1
ATOM 5869 N N . ARG B 2 152 ? 100.262 96.374 149.234 1.00 145.97 152 ARG B N 1
ATOM 5870 C CA . ARG B 2 152 ? 101.144 96.604 148.100 1.00 145.97 152 ARG B CA 1
ATOM 5871 C C . ARG B 2 152 ? 100.252 97.408 147.183 1.00 145.97 152 ARG B C 1
ATOM 5872 O O . ARG B 2 152 ? 99.115 97.010 146.922 1.00 145.97 152 ARG B O 1
ATOM 5880 N N . ASP B 2 153 ? 100.708 98.582 146.782 1.00 140.08 153 ASP B N 1
ATOM 5881 C CA . ASP B 2 153 ? 99.912 99.450 145.938 1.00 140.08 153 ASP B CA 1
ATOM 5882 C C . ASP B 2 153 ? 100.180 99.137 144.471 1.00 140.08 153 ASP B C 1
ATOM 5883 O O . ASP B 2 153 ? 101.071 99.709 143.842 1.00 140.08 153 ASP B O 1
ATOM 5888 N N . GLU B 2 154 ? 99.402 98.199 143.923 1.00 139.28 154 GLU B N 1
ATOM 5889 C CA . GLU B 2 154 ? 99.488 97.766 142.522 1.00 139.28 154 GLU B CA 1
ATOM 5890 C C . GLU B 2 154 ? 99.279 98.970 141.583 1.00 139.28 154 GLU B C 1
ATOM 5891 O O . GLU B 2 154 ? 99.736 98.978 140.437 1.00 139.28 154 GLU B O 1
ATOM 5897 N N . SER B 2 155 ? 98.589 99.997 142.079 1.00 130.70 155 SER B N 1
ATOM 5898 C CA . SER B 2 155 ? 98.244 101.234 141.407 1.00 130.70 155 SER B CA 1
ATOM 5899 C C . SER B 2 155 ? 99.386 102.260 141.381 1.00 130.70 155 SER B C 1
ATOM 5900 O O . SER B 2 155 ? 99.361 103.149 140.525 1.00 130.70 155 SER B O 1
ATOM 5903 N N . LEU B 2 156 ? 100.368 102.183 142.291 1.00 133.97 156 LEU B N 1
ATOM 5904 C CA . LEU B 2 156 ? 101.504 103.102 142.360 1.00 133.97 156 LEU B CA 1
ATOM 5905 C C . LEU B 2 156 ? 102.672 102.422 141.665 1.00 133.97 156 LEU B C 1
ATOM 5906 O O . LEU B 2 156 ? 103.465 101.713 142.281 1.00 133.97 156 LEU B O 1
ATOM 5911 N N . VAL B 2 157 ? 102.770 102.648 140.360 1.00 135.19 157 VAL B N 1
ATOM 5912 C CA . VAL B 2 157 ? 103.802 102.067 139.526 1.00 135.19 157 VAL B CA 1
ATOM 5913 C C . VAL B 2 157 ? 104.963 103.043 139.369 1.00 135.19 157 VAL B C 1
ATOM 5914 O O . VAL B 2 157 ? 104.869 104.048 138.665 1.00 135.19 157 VAL B O 1
ATOM 5918 N N . TYR B 2 158 ? 106.060 102.758 140.070 1.00 138.07 158 TYR B N 1
ATOM 5919 C CA . TYR B 2 158 ? 107.293 103.530 140.066 1.00 138.07 158 TYR B CA 1
ATOM 5920 C C . TYR B 2 158 ? 108.424 102.553 139.836 1.00 138.07 158 TYR B C 1
ATOM 5921 O O . TYR B 2 158 ? 108.383 101.433 140.337 1.00 138.07 158 TYR B O 1
ATOM 5930 N N . ARG B 2 159 ? 109.440 102.959 139.084 1.00 137.51 159 ARG B N 1
ATOM 5931 C CA . ARG B 2 159 ? 110.589 102.125 138.777 1.00 137.51 159 ARG B CA 1
ATOM 5932 C C . ARG B 2 159 ? 111.819 102.995 138.911 1.00 137.51 159 ARG B C 1
ATOM 5933 O O . ARG B 2 159 ? 111.939 103.983 138.196 1.00 137.51 159 ARG B O 1
ATOM 5941 N N . LEU B 2 160 ? 112.679 102.649 139.866 1.00 131.29 160 LEU B N 1
ATOM 5942 C CA . LEU B 2 160 ? 113.914 103.385 140.151 1.00 131.29 160 LEU B CA 1
ATOM 5943 C C . LEU B 2 160 ? 115.109 102.718 139.483 1.00 131.29 160 LEU B C 1
ATOM 5944 O O . LEU B 2 160 ? 116.077 103.394 139.175 1.00 131.29 160 LEU B O 1
ATOM 5949 N N . GLY B 2 161 ? 115.065 101.406 139.239 1.00 119.38 161 GLY B N 1
ATOM 5950 C CA . GLY B 2 161 ? 116.167 100.702 138.595 1.00 119.38 161 GLY B CA 1
ATOM 5951 C C . GLY B 2 161 ? 116.175 99.225 138.957 1.00 119.38 161 GLY B C 1
ATOM 5952 O O . GLY B 2 161 ? 115.646 98.824 139.999 1.00 119.38 161 GLY B O 1
ATOM 5953 N N . LYS B 2 162 ? 116.761 98.397 138.091 1.00 121.77 162 LYS B N 1
ATOM 5954 C CA . LYS B 2 162 ? 116.881 96.961 138.256 1.00 121.77 162 LYS B CA 1
ATOM 5955 C C . LYS B 2 162 ? 118.359 96.605 138.399 1.00 121.77 162 LYS B C 1
ATOM 5956 O O . LYS B 2 162 ? 119.112 96.764 137.433 1.00 121.77 162 LYS B O 1
ATOM 5962 N N . PRO B 2 163 ? 118.809 96.187 139.587 1.00 129.74 163 PRO B N 1
ATOM 5963 C CA . PRO B 2 163 ? 120.191 95.787 139.811 1.00 129.74 163 PRO B CA 1
ATOM 5964 C C . PRO B 2 163 ? 120.379 94.400 139.160 1.00 129.74 163 PRO B C 1
ATOM 5965 O O . PRO B 2 163 ? 119.452 93.902 138.510 1.00 129.74 163 PRO B O 1
ATOM 5969 N N . LYS B 2 164 ? 121.564 93.788 139.273 1.00 134.83 164 LYS B N 1
ATOM 5970 C CA . LYS B 2 164 ? 121.820 92.465 138.704 1.00 134.83 164 LYS B CA 1
ATOM 5971 C C . LYS B 2 164 ? 122.412 91.551 139.740 1.00 134.83 164 LYS B C 1
ATOM 5972 O O . LYS B 2 164 ? 123.404 91.889 140.388 1.00 134.83 164 LYS B O 1
ATOM 5978 N N . ALA B 2 165 ? 121.852 90.352 139.748 1.00 139.28 165 ALA B N 1
ATOM 5979 C CA . ALA B 2 165 ? 122.194 89.251 140.632 1.00 139.28 165 ALA B CA 1
ATOM 5980 C C . ALA B 2 165 ? 123.704 89.037 140.632 1.00 139.28 165 ALA B C 1
ATOM 5981 O O . ALA B 2 165 ? 124.295 88.898 141.704 1.00 139.28 165 ALA B O 1
ATOM 5983 N N . ASN B 2 166 ? 124.306 89.029 139.434 1.00 135.85 166 ASN B N 1
ATOM 5984 C CA . ASN B 2 166 ? 125.731 88.863 139.204 1.00 135.85 166 ASN B CA 1
ATOM 5985 C C . ASN B 2 166 ? 126.488 90.133 139.608 1.00 135.85 166 ASN B C 1
ATOM 5986 O O . ASN B 2 166 ? 127.005 90.857 138.753 1.00 135.85 166 ASN B O 1
ATOM 5991 N N . VAL B 2 167 ? 126.482 90.481 140.888 1.00 139.13 167 VAL B N 1
ATOM 5992 C CA . VAL B 2 167 ? 127.160 91.658 141.415 1.00 139.13 167 VAL B CA 1
ATOM 5993 C C . VAL B 2 167 ? 128.626 91.744 140.971 1.00 139.13 167 VAL B C 1
ATOM 5994 O O . VAL B 2 167 ? 129.146 92.841 140.774 1.00 139.13 167 VAL B O 1
ATOM 5998 N N . GLU B 2 168 ? 129.276 90.603 140.780 1.00 145.10 168 GLU B N 1
ATOM 5999 C CA . GLU B 2 168 ? 130.669 90.602 140.346 1.00 145.10 168 GLU B CA 1
ATOM 6000 C C . GLU B 2 168 ? 130.837 91.338 139.014 1.00 145.10 168 GLU B C 1
ATOM 6001 O O . GLU B 2 168 ? 131.785 92.102 138.829 1.00 145.10 168 GLU B O 1
ATOM 6007 N N . GLU B 2 169 ? 129.908 91.099 138.095 1.00 146.44 169 GLU B N 1
ATOM 6008 C CA . GLU B 2 169 ? 129.929 91.711 136.766 1.00 146.44 169 GLU B CA 1
ATOM 6009 C C . GLU B 2 169 ? 129.790 93.236 136.752 1.00 146.44 169 GLU B C 1
ATOM 6010 O O . GLU B 2 169 ? 130.444 93.918 135.963 1.00 146.44 169 GLU B O 1
ATOM 6016 N N . ARG B 2 170 ? 128.938 93.763 137.625 1.00 140.91 170 ARG B N 1
ATOM 6017 C CA . ARG B 2 170 ? 128.679 95.202 137.688 1.00 140.91 170 ARG B CA 1
ATOM 6018 C C . ARG B 2 170 ? 129.896 96.045 138.072 1.00 140.91 170 ARG B C 1
ATOM 6019 O O . ARG B 2 170 ? 130.745 95.617 138.853 1.00 140.91 170 ARG B O 1
ATOM 6027 N N . GLU B 2 171 ? 129.978 97.239 137.489 1.00 128.35 171 GLU B N 1
ATOM 6028 C CA . GLU B 2 171 ? 131.071 98.169 137.761 1.00 128.35 171 GLU B CA 1
ATOM 6029 C C . GLU B 2 171 ? 130.646 99.215 138.791 1.00 128.35 171 GLU B C 1
ATOM 6030 O O . GLU B 2 171 ? 129.527 99.725 138.747 1.00 128.35 171 GLU B O 1
ATOM 6036 N N . PHE B 2 172 ? 131.549 99.529 139.717 1.00 135.46 172 PHE B N 1
ATOM 6037 C CA . PHE B 2 172 ? 131.283 100.485 140.780 1.00 135.46 172 PHE B CA 1
ATOM 6038 C C . PHE B 2 172 ? 132.453 101.448 140.874 1.00 135.46 172 PHE B C 1
ATOM 6039 O O . PHE B 2 172 ? 133.563 101.123 140.443 1.00 135.46 172 PHE B O 1
ATOM 6047 N N . GLU B 2 173 ? 132.204 102.609 141.472 1.00 131.30 173 GLU B N 1
ATOM 6048 C CA . GLU B 2 173 ? 133.196 103.659 141.647 1.00 131.30 173 GLU B CA 1
ATOM 6049 C C . GLU B 2 173 ? 133.389 103.953 143.130 1.00 131.30 173 GLU B C 1
ATOM 6050 O O . GLU B 2 173 ? 132.462 103.762 143.919 1.00 131.30 173 GLU B O 1
ATOM 6056 N N . LEU B 2 174 ? 134.570 104.448 143.495 1.00 133.71 174 LEU B N 1
ATOM 6057 C CA . LEU B 2 174 ? 134.957 104.814 144.845 1.00 133.71 174 LEU B CA 1
ATOM 6058 C C . LEU B 2 174 ? 135.161 106.330 144.857 1.00 133.71 174 LEU B C 1
ATOM 6059 O O . LEU B 2 174 ? 136.226 106.817 144.462 1.00 133.71 174 LEU B O 1
ATOM 6064 N N . LEU B 2 175 ? 134.151 107.074 145.305 1.00 135.79 175 LEU B N 1
ATOM 6065 C CA . LEU B 2 175 ? 134.120 108.533 145.415 1.00 135.79 175 LEU B CA 1
ATOM 6066 C C . LEU B 2 175 ? 134.200 108.912 146.892 1.00 135.79 175 LEU B C 1
ATOM 6067 O O . LEU B 2 175 ? 134.443 108.044 147.741 1.00 135.79 175 LEU B O 1
ATOM 6072 N N . TYR B 2 176 ? 134.041 110.197 147.175 1.00 129.60 176 TYR B N 1
ATOM 6073 C CA . TYR B 2 176 ? 134.107 110.677 148.539 1.00 129.60 176 TYR B CA 1
ATOM 6074 C C . TYR B 2 176 ? 133.169 111.851 148.750 1.00 129.60 176 TYR B C 1
ATOM 6075 O O . TYR B 2 176 ? 132.678 112.464 147.802 1.00 129.60 176 TYR B O 1
ATOM 6084 N N . ASP B 2 177 ? 132.932 112.145 150.018 1.00 125.44 177 ASP B N 1
ATOM 6085 C CA . ASP B 2 177 ? 132.046 113.259 150.450 1.00 125.44 177 ASP B CA 1
ATOM 6086 C C . ASP B 2 177 ? 132.481 113.713 151.851 1.00 125.44 177 ASP B C 1
ATOM 6087 O O . ASP B 2 177 ? 133.562 113.285 152.307 1.00 125.44 177 ASP B O 1
ATOM 6092 N N . ASP B 2 178 ? 131.655 114.525 152.517 1.00 98.09 178 ASP B N 1
ATOM 6093 C CA . ASP B 2 178 ? 131.982 115.032 153.878 1.00 98.09 178 ASP B CA 1
ATOM 6094 C C . ASP B 2 178 ? 132.084 113.860 154.863 1.00 98.09 178 ASP B C 1
ATOM 6095 O O . ASP B 2 178 ? 133.030 113.855 155.675 1.00 98.09 178 ASP B O 1
ATOM 6100 N N . VAL B 2 179 ? 131.168 112.891 154.759 1.00 111.95 179 VAL B N 1
ATOM 6101 C CA . VAL B 2 179 ? 131.138 111.714 155.681 1.00 111.95 179 VAL B CA 1
ATOM 6102 C C . VAL B 2 179 ? 132.424 110.891 155.529 1.00 111.95 179 VAL B C 1
ATOM 6103 O O . VAL B 2 179 ? 132.993 110.495 156.566 1.00 111.95 179 VAL B O 1
ATOM 6107 N N . GLY B 2 180 ? 132.881 110.681 154.291 1.00 119.71 180 GLY B N 1
ATOM 6108 C CA . GLY B 2 180 ? 134.094 109.879 154.032 1.00 119.71 180 GLY B CA 1
ATOM 6109 C C . GLY B 2 180 ? 134.043 109.238 152.656 1.00 119.71 180 GLY B C 1
ATOM 6110 O O . GLY B 2 180 ? 133.243 109.708 151.825 1.00 119.71 180 GLY B O 1
ATOM 6111 N N . TYR B 2 181 ? 134.831 108.180 152.427 1.00 134.04 181 TYR B N 1
ATOM 6112 C CA . TYR B 2 181 ? 134.815 107.517 151.090 1.00 134.04 181 TYR B CA 1
ATOM 6113 C C . TYR B 2 181 ? 133.553 106.645 150.962 1.00 134.04 181 TYR B C 1
ATOM 6114 O O . TYR B 2 181 ? 133.022 106.254 152.021 1.00 134.04 181 TYR B O 1
ATOM 6123 N N . TYR B 2 182 ? 133.035 106.410 149.735 1.00 136.92 182 TYR B N 1
ATOM 6124 C CA . TYR B 2 182 ? 131.828 105.615 149.537 1.00 136.92 182 TYR B CA 1
ATOM 6125 C C . TYR B 2 182 ? 131.834 104.932 148.173 1.00 136.92 182 TYR B C 1
ATOM 6126 O O . TYR B 2 182 ? 132.581 105.324 147.276 1.00 136.92 182 TYR B O 1
ATOM 6135 N N . ILE B 2 183 ? 131.013 103.889 148.041 1.00 134.94 183 ILE B N 1
ATOM 6136 C CA . ILE B 2 183 ? 130.874 103.111 146.813 1.00 134.94 183 ILE B CA 1
ATOM 6137 C C . ILE B 2 183 ? 129.609 103.588 146.096 1.00 134.94 183 ILE B C 1
ATOM 6138 O O . ILE B 2 183 ? 128.557 103.659 146.738 1.00 134.94 183 ILE B O 1
ATOM 6143 N N . SER B 2 184 ? 129.723 103.852 144.791 1.00 137.94 184 SER B N 1
ATOM 6144 C CA . SER B 2 184 ? 128.647 104.317 143.928 1.00 137.94 184 SER B CA 1
ATOM 6145 C C . SER B 2 184 ? 128.084 103.200 143.071 1.00 137.94 184 SER B C 1
ATOM 6146 O O . SER B 2 184 ? 128.820 102.516 142.342 1.00 137.94 184 SER B O 1
ATOM 6149 N N . GLU B 2 185 ? 126.764 103.036 143.159 1.00 142.10 185 GLU B N 1
ATOM 6150 C CA . GLU B 2 185 ? 126.025 102.036 142.415 1.00 142.10 185 GLU B CA 1
ATOM 6151 C C . GLU B 2 185 ? 124.929 102.690 141.575 1.00 142.10 185 GLU B C 1
ATOM 6152 O O . GLU B 2 185 ? 123.936 103.189 142.103 1.00 142.10 185 GLU B O 1
ATOM 6158 N N . ILE B 2 186 ? 125.078 102.659 140.252 1.00 140.79 186 ILE B N 1
ATOM 6159 C CA . ILE B 2 186 ? 124.083 103.204 139.344 1.00 140.79 186 ILE B CA 1
ATOM 6160 C C . ILE B 2 186 ? 123.187 102.027 138.987 1.00 140.79 186 ILE B C 1
ATOM 6161 O O . ILE B 2 186 ? 123.659 101.018 138.445 1.00 140.79 186 ILE B O 1
ATOM 6166 N N . ILE B 2 187 ? 121.898 102.112 139.311 1.00 136.28 187 ILE B N 1
ATOM 6167 C CA . ILE B 2 187 ? 120.953 101.059 138.984 1.00 136.28 187 ILE B CA 1
ATOM 6168 C C . ILE B 2 187 ? 120.144 101.593 137.806 1.00 136.28 187 ILE B C 1
ATOM 6169 O O . ILE B 2 187 ? 119.321 102.488 137.972 1.00 136.28 187 ILE B O 1
ATOM 6174 N N . GLY B 2 188 ? 120.404 101.061 136.615 1.00 126.04 188 GLY B N 1
ATOM 6175 C CA . GLY B 2 188 ? 119.740 101.433 135.380 1.00 126.04 188 GLY B CA 1
ATOM 6176 C C . GLY B 2 188 ? 118.703 100.385 134.993 1.00 126.04 188 GLY B C 1
ATOM 6177 O O . GLY B 2 188 ? 118.174 99.657 135.842 1.00 126.04 188 GLY B O 1
ATOM 6178 N N . SER B 2 189 ? 118.446 100.300 133.691 1.00 128.15 189 SER B N 1
ATOM 6179 C CA . SER B 2 189 ? 117.493 99.404 133.051 1.00 128.15 189 SER B CA 1
ATOM 6180 C C . SER B 2 189 ? 116.086 99.893 133.391 1.00 128.15 189 SER B C 1
ATOM 6181 O O . SER B 2 189 ? 115.231 99.145 133.870 1.00 128.15 189 SER B O 1
ATOM 6184 N N . GLY B 2 190 ? 115.870 101.197 133.224 1.00 123.54 190 GLY B N 1
ATOM 6185 C CA . GLY B 2 190 ? 114.622 101.885 133.466 1.00 123.54 190 GLY B CA 1
ATOM 6186 C C . GLY B 2 190 ? 114.095 102.431 132.144 1.00 123.54 190 GLY B C 1
ATOM 6187 O O . GLY B 2 190 ? 114.823 102.502 131.155 1.00 123.54 190 GLY B O 1
ATOM 6188 N N . ASP B 2 191 ? 112.814 102.775 132.124 1.00 123.86 191 ASP B N 1
ATOM 6189 C CA . ASP B 2 191 ? 112.139 103.325 130.955 1.00 123.86 191 ASP B CA 1
ATOM 6190 C C . ASP B 2 191 ? 112.542 104.799 130.819 1.00 123.86 191 ASP B C 1
ATOM 6191 O O . ASP B 2 191 ? 112.961 105.431 131.790 1.00 123.86 191 ASP B O 1
ATOM 6196 N N . ILE B 2 192 ? 112.397 105.363 129.627 1.00 115.10 192 ILE B N 1
ATOM 6197 C CA . ILE B 2 192 ? 112.701 106.751 129.327 1.00 115.10 192 ILE B CA 1
ATOM 6198 C C . ILE B 2 192 ? 111.556 107.673 129.796 1.00 115.10 192 ILE B C 1
ATOM 6199 O O . ILE B 2 192 ? 110.369 107.388 129.613 1.00 115.10 192 ILE B O 1
ATOM 6204 N N . CYS B 2 193 ? 111.930 108.803 130.392 1.00 120.57 193 CYS B N 1
ATOM 6205 C CA . CYS B 2 193 ? 111.087 109.869 130.900 1.00 120.57 193 CYS B CA 1
ATOM 6206 C C . CYS B 2 193 ? 110.895 110.852 129.759 1.00 120.57 193 CYS B C 1
ATOM 6207 O O . CYS B 2 193 ? 111.823 111.606 129.458 1.00 120.57 193 CYS B O 1
ATOM 6210 N N . ASP B 2 194 ? 109.693 110.901 129.193 1.00 114.78 194 ASP B N 1
ATOM 6211 C CA . ASP B 2 194 ? 109.323 111.773 128.075 1.00 114.78 194 ASP B CA 1
ATOM 6212 C C . ASP B 2 194 ? 109.622 113.248 128.331 1.00 114.78 194 ASP B C 1
ATOM 6213 O O . ASP B 2 194 ? 109.863 113.984 127.381 1.00 114.78 194 ASP B O 1
ATOM 6218 N N . VAL B 2 195 ? 109.660 113.684 129.591 1.00 121.14 195 VAL B N 1
ATOM 6219 C CA . VAL B 2 195 ? 109.926 115.062 130.002 1.00 121.14 195 VAL B CA 1
ATOM 6220 C C . VAL B 2 195 ? 111.175 115.634 129.324 1.00 121.14 195 VAL B C 1
ATOM 6221 O O . VAL B 2 195 ? 111.194 116.797 128.923 1.00 121.14 195 VAL B O 1
ATOM 6225 N N . THR B 2 196 ? 112.258 114.860 129.335 1.00 125.11 196 THR B N 1
ATOM 6226 C CA . THR B 2 196 ? 113.533 115.228 128.735 1.00 125.11 196 THR B CA 1
ATOM 6227 C C . THR B 2 196 ? 114.001 114.183 127.719 1.00 125.11 196 THR B C 1
ATOM 6228 O O . THR B 2 196 ? 114.566 114.521 126.678 1.00 125.11 196 THR B O 1
ATOM 6232 N N . GLY B 2 197 ? 113.757 112.913 128.025 1.00 122.69 197 GLY B N 1
ATOM 6233 C CA . GLY B 2 197 ? 114.158 111.829 127.147 1.00 122.69 197 GLY B CA 1
ATOM 6234 C C . GLY B 2 197 ? 115.342 111.067 127.709 1.00 122.69 197 GLY B C 1
ATOM 6235 O O . GLY B 2 197 ? 116.262 110.695 126.980 1.00 122.69 197 GLY B O 1
ATOM 6236 N N . ALA B 2 198 ? 115.311 110.836 129.017 1.00 117.64 198 ALA B N 1
ATOM 6237 C CA . ALA B 2 198 ? 116.379 110.122 129.706 1.00 117.64 198 ALA B CA 1
ATOM 6238 C C . ALA B 2 198 ? 115.849 108.847 130.353 1.00 117.64 198 ALA B C 1
ATOM 6239 O O . ALA B 2 198 ? 114.800 108.858 130.997 1.00 117.64 198 ALA B O 1
ATOM 6241 N N . GLU B 2 199 ? 116.576 107.748 130.179 1.00 128.35 199 GLU B N 1
ATOM 6242 C CA . GLU B 2 199 ? 116.163 106.472 130.747 1.00 128.35 199 GLU B CA 1
ATOM 6243 C C . GLU B 2 199 ? 116.126 106.562 132.268 1.00 128.35 199 GLU B C 1
ATOM 6244 O O . GLU B 2 199 ? 116.994 107.177 132.886 1.00 128.35 199 GLU B O 1
ATOM 6250 N N . ARG B 2 200 ? 115.112 105.943 132.864 1.00 135.16 200 ARG B N 1
ATOM 6251 C CA . ARG B 2 200 ? 114.939 105.965 134.312 1.00 135.16 200 ARG B CA 1
ATOM 6252 C C . ARG B 2 200 ? 115.943 105.084 135.050 1.00 135.16 200 ARG B C 1
ATOM 6253 O O . ARG B 2 200 ? 116.060 103.890 134.774 1.00 135.16 200 ARG B O 1
ATOM 6261 N N . MET B 2 201 ? 116.665 105.687 135.989 1.00 134.14 201 MET B N 1
ATOM 6262 C CA . MET B 2 201 ? 117.643 104.970 136.790 1.00 134.14 201 MET B CA 1
ATOM 6263 C C . MET B 2 201 ? 117.726 105.615 138.164 1.00 134.14 201 MET B C 1
ATOM 6264 O O . MET B 2 201 ? 116.873 106.426 138.527 1.00 134.14 201 MET B O 1
ATOM 6269 N N . VAL B 2 202 ? 118.758 105.263 138.922 1.00 138.05 202 VAL B N 1
ATOM 6270 C CA . VAL B 2 202 ? 118.930 105.815 140.256 1.00 138.05 202 VAL B CA 1
ATOM 6271 C C . VAL B 2 202 ? 120.409 105.685 140.619 1.00 138.05 202 VAL B C 1
ATOM 6272 O O . VAL B 2 202 ? 121.087 104.759 140.163 1.00 138.05 202 VAL B O 1
ATOM 6276 N N . GLU B 2 203 ? 120.906 106.607 141.435 1.00 139.31 203 GLU B N 1
ATOM 6277 C CA . GLU B 2 203 ? 122.280 106.657 141.910 1.00 139.31 203 GLU B CA 1
ATOM 6278 C C . GLU B 2 203 ? 122.262 106.297 143.400 1.00 139.31 203 GLU B C 1
ATOM 6279 O O . GLU B 2 203 ? 121.666 107.016 144.208 1.00 139.31 203 GLU B O 1
ATOM 6285 N N . ILE B 2 204 ? 122.830 105.155 143.770 1.00 143.04 204 ILE B N 1
ATOM 6286 C CA . ILE B 2 204 ? 122.878 104.689 145.151 1.00 143.04 204 ILE B CA 1
ATOM 6287 C C . ILE B 2 204 ? 124.292 104.866 145.679 1.00 143.04 204 ILE B C 1
ATOM 6288 O O . ILE B 2 204 ? 125.245 104.553 144.975 1.00 143.04 204 ILE B O 1
ATOM 6293 N N . GLN B 2 205 ? 124.409 105.302 146.930 1.00 142.13 205 GLN B N 1
ATOM 6294 C CA . GLN B 2 205 ? 125.674 105.524 147.606 1.00 142.13 205 GLN B CA 1
ATOM 6295 C C . GLN B 2 205 ? 125.709 104.734 148.906 1.00 142.13 205 GLN B C 1
ATOM 6296 O O . GLN B 2 205 ? 124.821 104.838 149.758 1.00 142.13 205 GLN B O 1
ATOM 6302 N N . TYR B 2 206 ? 126.770 103.945 149.052 1.00 135.18 206 TYR B N 1
ATOM 6303 C CA . TYR B 2 206 ? 126.980 103.126 150.238 1.00 135.18 206 TYR B CA 1
ATOM 6304 C C . TYR B 2 206 ? 128.000 103.780 151.165 1.00 135.18 206 TYR B C 1
ATOM 6305 O O . TYR B 2 206 ? 129.172 103.928 150.817 1.00 135.18 206 TYR B O 1
ATOM 6314 N N . VAL B 2 207 ? 127.536 104.168 152.346 1.00 123.79 207 VAL B N 1
ATOM 6315 C CA . VAL B 2 207 ? 128.368 104.822 153.353 1.00 123.79 207 VAL B CA 1
ATOM 6316 C C . VAL B 2 207 ? 128.271 104.057 154.685 1.00 123.79 207 VAL B C 1
ATOM 6317 O O . VAL B 2 207 ? 127.384 103.214 154.872 1.00 123.79 207 VAL B O 1
ATOM 6321 N N . CYS B 2 208 ? 129.182 104.343 155.623 1.00 111.24 208 CYS B N 1
ATOM 6322 C CA . CYS B 2 208 ? 129.150 103.672 156.923 1.00 111.24 208 CYS B CA 1
ATOM 6323 C C . CYS B 2 208 ? 128.298 104.443 157.926 1.00 111.24 208 CYS B C 1
ATOM 6324 O O . CYS B 2 208 ? 128.405 105.664 158.040 1.00 111.24 208 CYS B O 1
ATOM 6327 N N . GLY B 2 209 ? 127.449 103.720 158.641 1.00 102.87 209 GLY B N 1
ATOM 6328 C CA . GLY B 2 209 ? 126.573 104.321 159.644 1.00 102.87 209 GLY B CA 1
ATOM 6329 C C . GLY B 2 209 ? 127.220 104.488 161.011 1.00 102.87 209 GLY B C 1
ATOM 6330 O O . GLY B 2 209 ? 126.534 104.836 161.973 1.00 102.87 209 GLY B O 1
ATOM 6331 N N . GLY B 2 210 ? 128.526 104.252 161.092 1.00 100.43 210 GLY B N 1
ATOM 6332 C CA . GLY B 2 210 ? 129.242 104.375 162.348 1.00 100.43 210 GLY B CA 1
ATOM 6333 C C . GLY B 2 210 ? 128.874 103.252 163.297 1.00 100.43 210 GLY B C 1
ATOM 6334 O O . GLY B 2 210 ? 128.927 102.079 162.929 1.00 100.43 210 GLY B O 1
ATOM 6335 N N . SER B 2 211 ? 128.500 103.608 164.522 1.00 108.83 211 SER B N 1
ATOM 6336 C CA . SER B 2 211 ? 128.113 102.612 165.514 1.00 108.83 211 SER B CA 1
ATOM 6337 C C . SER B 2 211 ? 126.640 102.240 165.366 1.00 108.83 211 SER B C 1
ATOM 6338 O O . SER B 2 211 ? 125.810 102.608 166.197 1.00 108.83 211 SER B O 1
ATOM 6341 N N . ASN B 2 212 ? 126.326 101.507 164.303 1.00 110.84 212 ASN B N 1
ATOM 6342 C CA . ASN B 2 212 ? 124.960 101.076 164.035 1.00 110.84 212 ASN B CA 1
ATOM 6343 C C . ASN B 2 212 ? 124.921 99.588 163.712 1.00 110.84 212 ASN B C 1
ATOM 6344 O O . ASN B 2 212 ? 124.748 99.200 162.557 1.00 110.84 212 ASN B O 1
ATOM 6349 N N . SER B 2 213 ? 125.082 98.756 164.736 1.00 103.83 213 SER B N 1
ATOM 6350 C CA . SER B 2 213 ? 125.071 97.312 164.545 1.00 103.83 213 SER B CA 1
ATOM 6351 C C . SER B 2 213 ? 123.714 96.845 164.035 1.00 103.83 213 SER B C 1
ATOM 6352 O O . SER B 2 213 ? 122.672 97.338 164.469 1.00 103.83 213 SER B O 1
ATOM 6355 N N . GLY B 2 214 ? 123.733 95.890 163.111 1.00 108.67 214 GLY B N 1
ATOM 6356 C CA . GLY B 2 214 ? 122.511 95.358 162.540 1.00 108.67 214 GLY B CA 1
ATOM 6357 C C . GLY B 2 214 ? 122.664 94.988 161.078 1.00 108.67 214 GLY B C 1
ATOM 6358 O O . GLY B 2 214 ? 123.781 94.885 160.572 1.00 108.67 214 GLY B O 1
ATOM 6359 N N . PRO B 2 215 ? 121.532 94.784 160.389 1.00 112.41 215 PRO B N 1
ATOM 6360 C CA . PRO B 2 215 ? 121.476 94.420 158.985 1.00 112.41 215 PRO B CA 1
ATOM 6361 C C . PRO B 2 215 ? 121.892 95.593 158.096 1.00 112.41 215 PRO B C 1
ATOM 6362 O O . PRO B 2 215 ? 123.027 95.636 157.630 1.00 112.41 215 PRO B O 1
ATOM 6366 N N . SER B 2 216 ? 120.963 96.507 157.818 1.00 116.16 216 SER B N 1
ATOM 6367 C CA . SER B 2 216 ? 121.168 97.692 156.987 1.00 116.16 216 SER B CA 1
ATOM 6368 C C . SER B 2 216 ? 119.916 98.580 156.991 1.00 116.16 216 SER B C 1
ATOM 6369 O O . SER B 2 216 ? 118.807 98.060 157.130 1.00 116.16 216 SER B O 1
ATOM 6372 N N . THR B 2 217 ? 120.082 99.892 156.803 1.00 115.91 217 THR B N 1
ATOM 6373 C CA . THR B 2 217 ? 119.001 100.873 156.757 1.00 115.91 217 THR B CA 1
ATOM 6374 C C . THR B 2 217 ? 119.419 102.049 155.855 1.00 115.91 217 THR B C 1
ATOM 6375 O O . THR B 2 217 ? 120.610 102.273 155.605 1.00 115.91 217 THR B O 1
ATOM 6379 N N . ILE B 2 218 ? 118.440 102.798 155.346 1.00 129.84 218 ILE B N 1
ATOM 6380 C CA . ILE B 2 218 ? 118.618 103.960 154.473 1.00 129.84 218 ILE B CA 1
ATOM 6381 C C . ILE B 2 218 ? 118.538 105.258 155.297 1.00 129.84 218 ILE B C 1
ATOM 6382 O O . ILE B 2 218 ? 117.828 105.333 156.309 1.00 129.84 218 ILE B O 1
ATOM 6387 N N . GLN B 2 219 ? 119.217 106.307 154.831 1.00 144.07 219 GLN B N 1
ATOM 6388 C CA . GLN B 2 219 ? 119.263 107.618 155.469 1.00 144.07 219 GLN B CA 1
ATOM 6389 C C . GLN B 2 219 ? 118.264 108.585 154.855 1.00 144.07 219 GLN B C 1
ATOM 6390 O O . GLN B 2 219 ? 117.551 109.281 155.577 1.00 144.07 219 GLN B O 1
ATOM 6396 N N . TRP B 2 220 ? 118.276 108.699 153.535 1.00 145.30 220 TRP B N 1
ATOM 6397 C CA . TRP B 2 220 ? 117.419 109.583 152.766 1.00 145.30 220 TRP B CA 1
ATOM 6398 C C . TRP B 2 220 ? 117.389 109.050 151.342 1.00 145.30 220 TRP B C 1
ATOM 6399 O O . TRP B 2 220 ? 118.309 108.342 150.920 1.00 145.30 220 TRP B O 1
ATOM 6410 N N . VAL B 2 221 ? 116.324 109.387 150.619 1.00 142.86 221 VAL B N 1
ATOM 6411 C CA . VAL B 2 221 ? 116.079 109.007 149.240 1.00 142.86 221 VAL B CA 1
ATOM 6412 C C . VAL B 2 221 ? 115.171 110.079 148.629 1.00 142.86 221 VAL B C 1
ATOM 6413 O O . VAL B 2 221 ? 114.146 110.435 149.225 1.00 142.86 221 VAL B O 1
ATOM 6417 N N . ARG B 2 222 ? 115.544 110.626 147.470 1.00 133.03 222 ARG B N 1
ATOM 6418 C CA . ARG B 2 222 ? 114.762 111.654 146.783 1.00 133.03 222 ARG B CA 1
ATOM 6419 C C . ARG B 2 222 ? 115.146 111.746 145.315 1.00 133.03 222 ARG B C 1
ATOM 6420 O O . ARG B 2 222 ? 116.174 111.206 144.904 1.00 133.03 222 ARG B O 1
ATOM 6428 N N . GLU B 2 223 ? 114.306 112.385 144.510 1.00 127.86 223 GLU B N 1
ATOM 6429 C CA . GLU B 2 223 ? 114.572 112.582 143.095 1.00 127.86 223 GLU B CA 1
ATOM 6430 C C . GLU B 2 223 ? 115.735 113.581 143.034 1.00 127.86 223 GLU B C 1
ATOM 6431 O O . GLU B 2 223 ? 115.830 114.481 143.867 1.00 127.86 223 GLU B O 1
ATOM 6437 N N . THR B 2 224 ? 116.635 113.436 142.077 1.00 128.77 224 THR B N 1
ATOM 6438 C CA . THR B 2 224 ? 117.771 114.335 141.911 1.00 128.77 224 THR B CA 1
ATOM 6439 C C . THR B 2 224 ? 117.719 115.017 140.551 1.00 128.77 224 THR B C 1
ATOM 6440 O O . THR B 2 224 ? 118.081 116.186 140.430 1.00 128.77 224 THR B O 1
ATOM 6444 N N . LYS B 2 225 ? 117.259 114.309 139.522 1.00 118.02 225 LYS B N 1
ATOM 6445 C CA . LYS B 2 225 ? 117.153 114.826 138.165 1.00 118.02 225 LYS B CA 1
ATOM 6446 C C . LYS B 2 225 ? 115.751 114.589 137.677 1.00 118.02 225 LYS B C 1
ATOM 6447 O O . LYS B 2 225 ? 114.888 114.184 138.447 1.00 118.02 225 LYS B O 1
ATOM 6453 N N . ILE B 2 226 ? 115.497 114.907 136.424 1.00 122.06 226 ILE B N 1
ATOM 6454 C CA . ILE B 2 226 ? 114.158 114.733 135.860 1.00 122.06 226 ILE B CA 1
ATOM 6455 C C . ILE B 2 226 ? 113.661 113.289 136.015 1.00 122.06 226 ILE B C 1
ATOM 6456 O O . ILE B 2 226 ? 112.517 113.072 136.417 1.00 122.06 226 ILE B O 1
ATOM 6461 N N . CYS B 2 227 ? 114.515 112.309 135.722 1.00 132.67 227 CYS B N 1
ATOM 6462 C CA . CYS B 2 227 ? 114.177 110.888 135.807 1.00 132.67 227 CYS B CA 1
ATOM 6463 C C . CYS B 2 227 ? 115.146 110.110 136.694 1.00 132.67 227 CYS B C 1
ATOM 6464 O O . CYS B 2 227 ? 115.160 108.879 136.654 1.00 132.67 227 CYS B O 1
ATOM 6467 N N . VAL B 2 228 ? 116.011 110.815 137.423 1.00 127.68 228 VAL B N 1
ATOM 6468 C CA . VAL B 2 228 ? 117.015 110.166 138.251 1.00 127.68 228 VAL B CA 1
ATOM 6469 C C . VAL B 2 228 ? 116.730 110.466 139.697 1.00 127.68 228 VAL B C 1
ATOM 6470 O O . VAL B 2 228 ? 116.318 111.575 140.034 1.00 127.68 228 VAL B O 1
ATOM 6474 N N . TYR B 2 229 ? 116.983 109.479 140.540 1.00 133.79 229 TYR B N 1
ATOM 6475 C CA . TYR B 2 229 ? 116.801 109.549 141.971 1.00 133.79 229 TYR B CA 1
ATOM 6476 C C . TYR B 2 229 ? 118.143 109.245 142.623 1.00 133.79 229 TYR B C 1
ATOM 6477 O O . TYR B 2 229 ? 119.052 108.721 141.975 1.00 133.79 229 TYR B O 1
ATOM 6486 N N . GLU B 2 230 ? 118.283 109.607 143.888 1.00 136.91 230 GLU B N 1
ATOM 6487 C CA . GLU B 2 230 ? 119.474 109.385 144.687 1.00 136.91 230 GLU B CA 1
ATOM 6488 C C . GLU B 2 230 ? 119.032 108.798 146.020 1.00 136.91 230 GLU B C 1
ATOM 6489 O O . GLU B 2 230 ? 117.980 109.180 146.548 1.00 136.91 230 GLU B O 1
ATOM 6495 N N . ALA B 2 231 ? 119.834 107.879 146.557 1.00 138.64 231 ALA B N 1
ATOM 6496 C CA . ALA B 2 231 ? 119.603 107.183 147.813 1.00 138.64 231 ALA B CA 1
ATOM 6497 C C . ALA B 2 231 ? 120.948 106.925 148.487 1.00 138.64 231 ALA B C 1
ATOM 6498 O O . ALA B 2 231 ? 121.935 106.652 147.797 1.00 138.64 231 ALA B O 1
ATOM 6500 N N . GLN B 2 232 ? 120.988 106.955 149.819 1.00 133.89 232 GLN B N 1
ATOM 6501 C CA . GLN B 2 232 ? 122.198 106.717 150.585 1.00 133.89 232 GLN B CA 1
ATOM 6502 C C . GLN B 2 232 ? 121.871 105.787 151.745 1.00 133.89 232 GLN B C 1
ATOM 6503 O O . GLN B 2 232 ? 120.908 106.041 152.481 1.00 133.89 232 GLN B O 1
ATOM 6509 N N . VAL B 2 233 ? 122.656 104.721 151.927 1.00 124.55 233 VAL B N 1
ATOM 6510 C CA . VAL B 2 233 ? 122.449 103.783 153.026 1.00 124.55 233 VAL B CA 1
ATOM 6511 C C . VAL B 2 233 ? 123.625 103.851 153.968 1.00 124.55 233 VAL B C 1
ATOM 6512 O O . VAL B 2 233 ? 124.743 104.164 153.557 1.00 124.55 233 VAL B O 1
ATOM 6516 N N . THR B 2 234 ? 123.370 103.470 155.207 1.00 113.51 234 THR B N 1
ATOM 6517 C CA . THR B 2 234 ? 124.348 103.449 156.261 1.00 113.51 234 THR B CA 1
ATOM 6518 C C . THR B 2 234 ? 124.382 102.041 156.822 1.00 113.51 234 THR B C 1
ATOM 6519 O O . THR B 2 234 ? 123.361 101.492 157.245 1.00 113.51 234 THR B O 1
ATOM 6523 N N . ILE B 2 235 ? 125.569 101.448 156.842 1.00 113.81 235 ILE B N 1
ATOM 6524 C CA . ILE B 2 235 ? 125.786 100.100 157.352 1.00 113.81 235 ILE B CA 1
ATOM 6525 C C . ILE B 2 235 ? 127.025 100.116 158.242 1.00 113.81 235 ILE B C 1
ATOM 6526 O O . ILE B 2 235 ? 127.953 100.869 157.961 1.00 113.81 235 ILE B O 1
ATOM 6531 N N . PRO B 2 236 ? 127.077 99.310 159.308 1.00 113.99 236 PRO B N 1
ATOM 6532 C CA . PRO B 2 236 ? 128.217 99.287 160.216 1.00 113.99 236 PRO B CA 1
ATOM 6533 C C . PRO B 2 236 ? 129.423 98.562 159.623 1.00 113.99 236 PRO B C 1
ATOM 6534 O O . PRO B 2 236 ? 130.556 99.007 159.792 1.00 113.99 236 PRO B O 1
ATOM 6538 N N . GLU B 2 237 ? 129.183 97.501 158.857 1.00 117.71 237 GLU B N 1
ATOM 6539 C CA . GLU B 2 237 ? 130.219 96.675 158.262 1.00 117.71 237 GLU B CA 1
ATOM 6540 C C . GLU B 2 237 ? 131.140 97.374 157.259 1.00 117.71 237 GLU B C 1
ATOM 6541 O O . GLU B 2 237 ? 132.199 96.824 156.948 1.00 117.71 237 GLU B O 1
ATOM 6547 N N . LEU B 2 238 ? 130.766 98.538 156.710 1.00 117.28 238 LEU B N 1
ATOM 6548 C CA . LEU B 2 238 ? 131.654 99.222 155.765 1.00 117.28 238 LEU B CA 1
ATOM 6549 C C . LEU B 2 238 ? 132.832 99.839 156.503 1.00 117.28 238 LEU B C 1
ATOM 6550 O O . LEU B 2 238 ? 133.907 99.926 155.914 1.00 117.28 238 LEU B O 1
ATOM 6555 N N . CYS B 2 239 ? 132.644 100.224 157.760 1.00 113.36 239 CYS B N 1
ATOM 6556 C CA . CYS B 2 239 ? 133.710 100.833 158.552 1.00 113.36 239 CYS B CA 1
ATOM 6557 C C . CYS B 2 239 ? 134.978 99.963 158.662 1.00 113.36 239 CYS B C 1
ATOM 6558 O O . CYS B 2 239 ? 136.051 100.460 159.003 1.00 113.36 239 CYS B O 1
ATOM 6561 N N . ASN B 2 240 ? 134.841 98.671 158.372 1.00 118.76 240 ASN B N 1
ATOM 6562 C CA . ASN B 2 240 ? 135.944 97.723 158.393 1.00 118.76 240 ASN B CA 1
ATOM 6563 C C . ASN B 2 240 ? 137.026 98.186 157.405 1.00 118.76 240 ASN B C 1
ATOM 6564 O O . ASN B 2 240 ? 138.210 97.887 157.563 1.00 118.76 240 ASN B O 1
ATOM 6569 N N . LEU B 2 241 ? 136.608 98.855 156.329 1.00 117.59 241 LEU B N 1
ATOM 6570 C CA . LEU B 2 241 ? 137.497 99.392 155.310 1.00 117.59 241 LEU B CA 1
ATOM 6571 C C . LEU B 2 241 ? 137.919 100.765 155.805 1.00 117.59 241 LEU B C 1
ATOM 6572 O O . LEU B 2 241 ? 137.088 101.653 155.934 1.00 117.59 241 LEU B O 1
ATOM 6577 N N . GLU B 2 242 ? 139.230 100.967 155.902 1.00 124.98 242 GLU B N 1
ATOM 6578 C CA . GLU B 2 242 ? 139.899 102.177 156.366 1.00 124.98 242 GLU B CA 1
ATOM 6579 C C . GLU B 2 242 ? 139.349 103.462 155.736 1.00 124.98 242 GLU B C 1
ATOM 6580 O O . GLU B 2 242 ? 139.009 104.407 156.441 1.00 124.98 242 GLU B O 1
ATOM 6586 N N . LEU B 2 243 ? 139.201 103.493 154.413 1.00 124.14 243 LEU B N 1
ATOM 6587 C CA . LEU B 2 243 ? 138.700 104.697 153.740 1.00 124.14 243 LEU B CA 1
ATOM 6588 C C . LEU B 2 243 ? 137.242 105.024 154.064 1.00 124.14 243 LEU B C 1
ATOM 6589 O O . LEU B 2 243 ? 136.835 106.175 153.917 1.00 124.14 243 LEU B O 1
ATOM 6594 N N . LEU B 2 244 ? 136.456 104.010 154.421 1.00 121.44 244 LEU B N 1
ATOM 6595 C CA . LEU B 2 244 ? 135.032 104.096 154.750 1.00 121.44 244 LEU B CA 1
ATOM 6596 C C . LEU B 2 244 ? 134.802 104.126 156.271 1.00 121.44 244 LEU B C 1
ATOM 6597 O O . LEU B 2 244 ? 133.660 104.095 156.731 1.00 121.44 244 LEU B O 1
ATOM 6602 N N . ALA B 2 245 ? 135.873 104.284 157.062 1.00 111.30 245 ALA B N 1
ATOM 6603 C CA . ALA B 2 245 ? 135.802 104.386 158.539 1.00 111.30 245 ALA B CA 1
ATOM 6604 C C . ALA B 2 245 ? 134.999 105.645 158.898 1.00 111.30 245 ALA B C 1
ATOM 6605 O O . ALA B 2 245 ? 135.183 106.668 158.207 1.00 111.30 245 ALA B O 1
ATOM 6607 N N . LYS B 2 246 ? 134.168 105.583 159.934 1.00 112.25 246 LYS B N 1
ATOM 6608 C CA . LYS B 2 246 ? 133.351 106.721 160.347 1.00 112.25 246 LYS B CA 1
ATOM 6609 C C . LYS B 2 246 ? 134.169 107.775 161.099 1.00 112.25 246 LYS B C 1
ATOM 6610 O O . LYS B 2 246 ? 135.310 107.522 161.493 1.00 112.25 246 LYS B O 1
ATOM 6616 N N . ASN B 2 247 ? 133.577 108.957 161.271 1.00 108.37 247 ASN B N 1
ATOM 6617 C CA . ASN B 2 247 ? 134.199 110.084 161.974 1.00 108.37 247 ASN B CA 1
ATOM 6618 C C . ASN B 2 247 ? 135.560 110.469 161.395 1.00 108.37 247 ASN B C 1
ATOM 6619 O O . ASN B 2 247 ? 136.502 110.753 162.135 1.00 108.37 247 ASN B O 1
ATOM 6624 N N . GLU B 2 248 ? 135.671 110.403 160.073 1.00 110.91 248 GLU B N 1
ATOM 6625 C CA . GLU B 2 248 ? 136.928 110.702 159.405 1.00 110.91 248 GLU B CA 1
ATOM 6626 C C . GLU B 2 248 ? 136.814 111.852 158.417 1.00 110.91 248 GLU B C 1
ATOM 6627 O O . GLU B 2 248 ? 136.627 111.642 157.219 1.00 110.91 248 GLU B O 1
ATOM 6633 N N . ASP B 2 249 ? 136.929 113.070 158.931 1.00 104.83 249 ASP B N 1
ATOM 6634 C CA . ASP B 2 249 ? 136.869 114.255 158.095 1.00 104.83 249 ASP B CA 1
ATOM 6635 C C . ASP B 2 249 ? 138.248 114.889 158.119 1.00 104.83 249 ASP B C 1
ATOM 6636 O O . ASP B 2 249 ? 138.797 115.149 159.189 1.00 104.83 249 ASP B O 1
ATOM 6641 N N . GLN B 2 250 ? 138.812 115.124 156.940 1.00 99.80 250 GLN B N 1
ATOM 6642 C CA . GLN B 2 250 ? 140.201 115.548 156.836 1.00 99.80 250 GLN B CA 1
ATOM 6643 C C . GLN B 2 250 ? 140.384 116.939 157.423 1.00 99.80 250 GLN B C 1
ATOM 6644 O O . GLN B 2 250 ? 140.415 117.929 156.692 1.00 99.80 250 GLN B O 1
ATOM 6650 N N . LYS B 2 251 ? 140.503 117.016 158.745 1.00 79.38 251 LYS B N 1
ATOM 6651 C CA . LYS B 2 251 ? 140.677 118.313 159.398 1.00 79.38 251 LYS B CA 1
ATOM 6652 C C . LYS B 2 251 ? 142.177 118.544 159.571 1.00 79.38 251 LYS B C 1
ATOM 6653 O O . LYS B 2 251 ? 142.763 118.165 160.588 1.00 79.38 251 LYS B O 1
ATOM 6659 N N . ASN B 2 252 ? 142.803 119.140 158.561 1.00 65.53 252 ASN B N 1
ATOM 6660 C CA . ASN B 2 252 ? 144.169 119.636 158.663 1.00 65.53 252 ASN B CA 1
ATOM 6661 C C . ASN B 2 252 ? 144.147 121.122 158.338 1.00 65.53 252 ASN B C 1
ATOM 6662 O O . ASN B 2 252 ? 143.906 121.510 157.190 1.00 65.53 252 ASN B O 1
ATOM 6667 N N . ALA B 2 253 ? 144.372 121.953 159.351 1.00 51.51 253 ALA B N 1
ATOM 6668 C CA . ALA B 2 253 ? 144.194 123.387 159.202 1.00 51.51 253 ALA B CA 1
ATOM 6669 C C . ALA B 2 253 ? 145.340 124.126 159.869 1.00 51.51 253 ALA B C 1
ATOM 6670 O O . ALA B 2 253 ? 145.721 123.808 160.998 1.00 51.51 253 ALA B O 1
ATOM 6672 N N . SER B 2 254 ? 145.885 125.106 159.163 1.00 45.12 254 SER B N 1
ATOM 6673 C CA . SER B 2 254 ? 146.898 125.978 159.739 1.00 45.12 254 SER B CA 1
ATOM 6674 C C . SER B 2 254 ? 146.230 126.775 160.849 1.00 45.12 254 SER B C 1
ATOM 6675 O O . SER B 2 254 ? 145.324 127.567 160.569 1.00 45.12 254 SER B O 1
ATOM 6678 N N . PRO B 2 255 ? 146.634 126.609 162.105 1.00 45.42 255 PRO B N 1
ATOM 6679 C CA . PRO B 2 255 ? 145.878 127.211 163.207 1.00 45.42 255 PRO B CA 1
ATOM 6680 C C . PRO B 2 255 ? 146.161 128.700 163.296 1.00 45.42 255 PRO B C 1
ATOM 6681 O O . PRO B 2 255 ? 147.266 129.165 163.010 1.00 45.42 255 PRO B O 1
ATOM 6685 N N . ILE B 2 256 ? 145.139 129.447 163.698 1.00 40.34 256 ILE B N 1
ATOM 6686 C CA . ILE B 2 256 ? 145.227 130.888 163.889 1.00 40.34 256 ILE B CA 1
ATOM 6687 C C . ILE B 2 256 ? 144.918 131.163 165.351 1.00 40.34 256 ILE B C 1
ATOM 6688 O O . ILE B 2 256 ? 143.784 130.955 165.803 1.00 40.34 256 ILE B O 1
ATOM 6693 N N . LEU B 2 257 ? 145.916 131.630 166.092 1.00 46.42 257 LEU B N 1
ATOM 6694 C CA . LEU B 2 257 ? 145.790 131.817 167.530 1.00 46.42 257 LEU B CA 1
ATOM 6695 C C . LEU B 2 257 ? 145.257 133.210 167.836 1.00 46.42 257 LEU B C 1
ATOM 6696 O O . LEU B 2 257 ? 145.853 134.211 167.431 1.00 46.42 257 LEU B O 1
ATOM 6701 N N . CYS B 2 258 ? 144.140 133.269 168.559 1.00 60.11 258 CYS B N 1
ATOM 6702 C CA . CYS B 2 258 ? 143.554 134.523 169.006 1.00 60.11 258 CYS B CA 1
ATOM 6703 C C . CYS B 2 258 ? 143.390 134.492 170.518 1.00 60.11 258 CYS B C 1
ATOM 6704 O O . CYS B 2 258 ? 143.434 133.432 171.146 1.00 60.11 258 CYS B O 1
ATOM 6707 N N . ARG B 2 259 ? 143.189 135.671 171.100 1.00 75.12 259 ARG B N 1
ATOM 6708 C CA . ARG B 2 259 ? 143.009 135.802 172.538 1.00 75.12 259 ARG B CA 1
ATOM 6709 C C . ARG B 2 259 ? 141.757 136.616 172.832 1.00 75.12 259 ARG B C 1
ATOM 6710 O O . ARG B 2 259 ? 141.394 137.523 172.079 1.00 75.12 259 ARG B O 1
ATOM 6718 N N . MET B 2 260 ? 141.104 136.282 173.937 1.00 82.91 260 MET B N 1
ATOM 6719 C CA . MET B 2 260 ? 139.871 136.958 174.320 1.00 82.91 260 MET B CA 1
ATOM 6720 C C . MET B 2 260 ? 140.172 138.380 174.773 1.00 82.91 260 MET B C 1
ATOM 6721 O O . MET B 2 260 ? 140.944 138.567 175.722 1.00 82.91 260 MET B O 1
ATOM 6726 N N . PRO B 2 261 ? 139.603 139.398 174.137 1.00 84.73 261 PRO B N 1
ATOM 6727 C CA . PRO B 2 261 ? 139.864 140.777 174.573 1.00 84.73 261 PRO B CA 1
ATOM 6728 C C . PRO B 2 261 ? 139.142 141.129 175.863 1.00 84.73 261 PRO B C 1
ATOM 6729 O O . PRO B 2 261 ? 139.718 141.758 176.756 1.00 84.73 261 PRO B O 1
ATOM 6733 N N . ALA B 2 262 ? 137.875 140.720 175.969 1.00 87.75 262 ALA B N 1
ATOM 6734 C CA . ALA B 2 262 ? 137.017 141.130 177.071 1.00 87.75 262 ALA B CA 1
ATOM 6735 C C . ALA B 2 262 ? 136.743 140.035 178.090 1.00 87.75 262 ALA B C 1
ATOM 6736 O O . ALA B 2 262 ? 136.255 140.345 179.181 1.00 87.75 262 ALA B O 1
ATOM 6738 N N . LYS B 2 263 ? 137.039 138.775 177.764 1.00 95.39 263 LYS B N 1
ATOM 6739 C CA . LYS B 2 263 ? 136.809 137.644 178.666 1.00 95.39 263 LYS B CA 1
ATOM 6740 C C . LYS B 2 263 ? 135.334 137.542 179.055 1.00 95.39 263 LYS B C 1
ATOM 6741 O O . LYS B 2 263 ? 134.983 137.344 180.220 1.00 95.39 263 LYS B O 1
ATOM 6747 N N . SER B 2 264 ? 134.468 137.678 178.051 1.00 89.29 264 SER B N 1
ATOM 6748 C CA . SER B 2 264 ? 133.021 137.501 178.195 1.00 89.29 264 SER B CA 1
ATOM 6749 C C . SER B 2 264 ? 132.451 138.354 179.327 1.00 89.29 264 SER B C 1
ATOM 6750 O O . SER B 2 264 ? 131.811 137.855 180.255 1.00 89.29 264 SER B O 1
ATOM 6753 N N . LYS B 2 265 ? 132.694 139.664 179.247 1.00 87.38 265 LYS B N 1
ATOM 6754 C CA . LYS B 2 265 ? 132.013 140.587 180.148 1.00 87.38 265 LYS B CA 1
ATOM 6755 C C . LYS B 2 265 ? 130.606 140.895 179.650 1.00 87.38 265 LYS B C 1
ATOM 6756 O O . LYS B 2 265 ? 129.685 141.086 180.453 1.00 87.38 265 LYS B O 1
ATOM 6762 N N . ILE B 2 266 ? 130.427 140.945 178.336 1.00 74.60 266 ILE B N 1
ATOM 6763 C CA . ILE B 2 266 ? 129.112 141.066 177.731 1.00 74.60 266 ILE B CA 1
ATOM 6764 C C . ILE B 2 266 ? 128.650 139.678 177.304 1.00 74.60 266 ILE B C 1
ATOM 6765 O O . ILE B 2 266 ? 129.437 138.731 177.236 1.00 74.60 266 ILE B O 1
ATOM 6770 N N . GLY B 2 267 ? 127.352 139.552 177.031 1.00 66.56 267 GLY B N 1
ATOM 6771 C CA . GLY B 2 267 ? 126.799 138.296 176.559 1.00 66.56 267 GLY B CA 1
ATOM 6772 C C . GLY B 2 267 ? 127.570 137.822 175.344 1.00 66.56 267 GLY B C 1
ATOM 6773 O O . GLY B 2 267 ? 127.605 138.506 174.317 1.00 66.56 267 GLY B O 1
ATOM 6774 N N . SER B 2 268 ? 128.196 136.652 175.459 1.00 51.61 268 SER B N 1
ATOM 6775 C CA . SER B 2 268 ? 129.061 136.148 174.400 1.00 51.61 268 SER B CA 1
ATOM 6776 C C . SER B 2 268 ? 128.201 135.793 173.195 1.00 51.61 268 SER B C 1
ATOM 6777 O O . SER B 2 268 ? 127.224 135.048 173.310 1.00 51.61 268 SER B O 1
ATOM 6780 N N . ASN B 2 269 ? 128.570 136.331 172.036 1.00 35.83 269 ASN B N 1
ATOM 6781 C CA . ASN B 2 269 ? 127.822 136.069 170.821 1.00 35.83 269 ASN B CA 1
ATOM 6782 C C . ASN B 2 269 ? 128.053 134.633 170.359 1.00 35.83 269 ASN B C 1
ATOM 6783 O O . ASN B 2 269 ? 128.975 133.946 170.806 1.00 35.83 269 ASN B O 1
ATOM 6788 N N . SER B 2 270 ? 127.191 134.179 169.445 1.00 27.48 270 SER B N 1
ATOM 6789 C CA . SER B 2 270 ? 127.260 132.795 168.987 1.00 27.48 270 SER B CA 1
ATOM 6790 C C . SER B 2 270 ? 128.596 132.479 168.338 1.00 27.48 270 SER B C 1
ATOM 6791 O O . SER B 2 270 ? 129.061 131.336 168.405 1.00 27.48 270 SER B O 1
ATOM 6794 N N . ILE B 2 271 ? 129.229 133.466 167.706 1.00 28.50 271 ILE B N 1
ATOM 6795 C CA . ILE B 2 271 ? 130.514 133.205 167.071 1.00 28.50 271 ILE B CA 1
ATOM 6796 C C . ILE B 2 271 ? 131.582 132.945 168.127 1.00 28.50 271 ILE B C 1
ATOM 6797 O O . ILE B 2 271 ? 132.445 132.074 167.956 1.00 28.50 271 ILE B O 1
ATOM 6802 N N . ASP B 2 272 ? 131.514 133.651 169.258 1.00 29.61 272 ASP B N 1
ATOM 6803 C CA . ASP B 2 272 ? 132.394 133.331 170.375 1.00 29.61 272 ASP B CA 1
ATOM 6804 C C . ASP B 2 272 ? 132.068 131.960 170.943 1.00 29.61 272 ASP B C 1
ATOM 6805 O O . ASP B 2 272 ? 132.964 131.225 171.372 1.00 29.61 272 ASP B O 1
ATOM 6810 N N . LEU B 2 273 ? 130.785 131.601 170.954 1.00 30.19 273 LEU B N 1
ATOM 6811 C CA . LEU B 2 273 ? 130.377 130.301 171.470 1.00 30.19 273 LEU B CA 1
ATOM 6812 C C . LEU B 2 273 ? 130.947 129.165 170.629 1.00 30.19 273 LEU B C 1
ATOM 6813 O O . LEU B 2 273 ? 131.373 128.140 171.173 1.00 30.19 273 LEU B O 1
ATOM 6818 N N . ILE B 2 274 ? 130.962 129.320 169.301 1.00 27.97 274 ILE B N 1
ATOM 6819 C CA . ILE B 2 274 ? 131.480 128.263 168.433 1.00 27.97 274 ILE B CA 1
ATOM 6820 C C . ILE B 2 274 ? 132.978 128.361 168.195 1.00 27.97 274 ILE B C 1
ATOM 6821 O O . ILE B 2 274 ? 133.562 127.430 167.622 1.00 27.97 274 ILE B O 1
ATOM 6826 N N . THR B 2 275 ? 133.620 129.455 168.597 1.00 33.61 275 THR B N 1
ATOM 6827 C CA . THR B 2 275 ? 135.074 129.478 168.574 1.00 33.61 275 THR B CA 1
ATOM 6828 C C . THR B 2 275 ? 135.692 129.066 169.904 1.00 33.61 275 THR B C 1
ATOM 6829 O O . THR B 2 275 ? 136.856 128.658 169.926 1.00 33.61 275 THR B O 1
ATOM 6833 N N . LYS B 2 276 ? 134.946 129.157 171.007 1.00 39.85 276 LYS B N 1
ATOM 6834 C CA . LYS B 2 276 ? 135.430 128.627 172.278 1.00 39.85 276 LYS B CA 1
ATOM 6835 C C . LYS B 2 276 ? 135.082 127.154 172.425 1.00 39.85 276 LYS B C 1
ATOM 6836 O O . LYS B 2 276 ? 135.876 126.374 172.960 1.00 39.85 276 LYS B O 1
ATOM 6842 N N . TYR B 2 277 ? 133.899 126.765 171.957 1.00 36.31 277 TYR B N 1
ATOM 6843 C CA . TYR B 2 277 ? 133.350 125.432 172.148 1.00 36.31 277 TYR B CA 1
ATOM 6844 C C . TYR B 2 277 ? 133.095 124.788 170.794 1.00 36.31 277 TYR B C 1
ATOM 6845 O O . TYR B 2 277 ? 132.789 125.479 169.820 1.00 36.31 277 TYR B O 1
ATOM 6854 N N . GLU B 2 278 ? 133.230 123.465 170.730 1.00 31.86 278 GLU B N 1
ATOM 6855 C CA . GLU B 2 278 ? 132.939 122.730 169.507 1.00 31.86 278 GLU B CA 1
ATOM 6856 C C . GLU B 2 278 ? 131.552 122.118 169.640 1.00 31.86 278 GLU B C 1
ATOM 6857 O O . GLU B 2 278 ? 131.410 121.078 170.301 1.00 31.86 278 GLU B O 1
ATOM 6863 N N . PRO B 2 279 ? 130.515 122.711 169.059 1.00 27.75 279 PRO B N 1
ATOM 6864 C CA . PRO B 2 279 ? 129.164 122.185 169.254 1.00 27.75 279 PRO B CA 1
ATOM 6865 C C . PRO B 2 279 ? 128.958 120.869 168.533 1.00 27.75 279 PRO B C 1
ATOM 6866 O O . PRO B 2 279 ? 129.601 120.571 167.525 1.00 27.75 279 PRO B O 1
ATOM 6870 N N . ILE B 2 280 ? 128.034 120.077 169.072 1.00 25.38 280 ILE B N 1
ATOM 6871 C CA . ILE B 2 280 ? 127.612 118.820 168.467 1.00 25.38 280 ILE B CA 1
ATOM 6872 C C . ILE B 2 280 ? 126.104 118.769 168.642 1.00 25.38 280 ILE B C 1
ATOM 6873 O O . ILE B 2 280 ? 125.610 118.808 169.774 1.00 25.38 280 ILE B O 1
ATOM 6878 N N . PHE B 2 281 ? 125.374 118.687 167.535 1.00 23.41 281 PHE B N 1
ATOM 6879 C CA . PHE B 2 281 ? 123.917 118.775 167.579 1.00 23.41 281 PHE B CA 1
ATOM 6880 C C . PHE B 2 281 ? 123.420 117.467 168.177 1.00 23.41 281 PHE B C 1
ATOM 6881 O O . PHE B 2 281 ? 123.527 116.408 167.551 1.00 23.41 281 PHE B O 1
ATOM 6889 N N . LEU B 2 282 ? 122.868 117.539 169.383 1.00 26.12 282 LEU B N 1
ATOM 6890 C CA . LEU B 2 282 ? 122.347 116.371 170.075 1.00 26.12 282 LEU B CA 1
ATOM 6891 C C . LEU B 2 282 ? 120.875 116.159 169.769 1.00 26.12 282 LEU B C 1
ATOM 6892 O O . LEU B 2 282 ? 120.217 115.378 170.461 1.00 26.12 282 LEU B O 1
ATOM 6897 N N . GLY B 2 283 ? 120.342 116.835 168.760 1.00 24.66 283 GLY B N 1
ATOM 6898 C CA . GLY B 2 283 ? 118.946 116.704 168.413 1.00 24.66 283 GLY B CA 1
ATOM 6899 C C . GLY B 2 283 ? 118.037 117.385 169.417 1.00 24.66 283 GLY B C 1
ATOM 6900 O O . GLY B 2 283 ? 118.462 117.915 170.445 1.00 24.66 283 GLY B O 1
ATOM 6901 N N . SER B 2 284 ? 116.749 117.386 169.085 1.00 36.05 284 SER B N 1
ATOM 6902 C CA . SER B 2 284 ? 115.698 117.915 169.951 1.00 36.05 284 SER B CA 1
ATOM 6903 C C . SER B 2 284 ? 115.956 119.361 170.364 1.00 36.05 284 SER B C 1
ATOM 6904 O O . SER B 2 284 ? 115.411 119.836 171.363 1.00 36.05 284 SER B O 1
ATOM 6907 N N . GLY B 2 285 ? 116.783 120.076 169.608 1.00 32.31 285 GLY B N 1
ATOM 6908 C CA . GLY B 2 285 ? 117.083 121.452 169.938 1.00 32.31 285 GLY B CA 1
ATOM 6909 C C . GLY B 2 285 ? 118.083 121.638 171.051 1.00 32.31 285 GLY B C 1
ATOM 6910 O O . GLY B 2 285 ? 118.052 122.670 171.725 1.00 32.31 285 GLY B O 1
ATOM 6911 N N . ILE B 2 286 ? 118.973 120.674 171.269 1.00 29.93 286 ILE B N 1
ATOM 6912 C CA . ILE B 2 286 ? 119.956 120.734 172.344 1.00 29.93 286 ILE B CA 1
ATOM 6913 C C . ILE B 2 286 ? 121.333 120.468 171.758 1.00 29.93 286 ILE B C 1
ATOM 6914 O O . ILE B 2 286 ? 121.524 119.490 171.028 1.00 29.93 286 ILE B O 1
ATOM 6919 N N . TYR B 2 287 ? 122.287 121.334 172.079 1.00 27.78 287 TYR B N 1
ATOM 6920 C CA . TYR B 2 287 ? 123.660 121.214 171.619 1.00 27.78 287 TYR B CA 1
ATOM 6921 C C . TYR B 2 287 ? 124.563 120.860 172.790 1.00 27.78 287 TYR B C 1
ATOM 6922 O O . TYR B 2 287 ? 124.261 121.173 173.943 1.00 27.78 287 TYR B O 1
ATOM 6931 N N . PHE B 2 288 ? 125.676 120.208 172.485 1.00 34.35 288 PHE B N 1
ATOM 6932 C CA . PHE B 2 288 ? 126.638 119.774 173.489 1.00 34.35 288 PHE B CA 1
ATOM 6933 C C . PHE B 2 288 ? 127.939 120.525 173.248 1.00 34.35 288 PHE B C 1
ATOM 6934 O O . PHE B 2 288 ? 128.718 120.156 172.364 1.00 34.35 288 PHE B O 1
ATOM 6942 N N . LEU B 2 289 ? 128.177 121.571 174.031 1.00 34.63 289 LEU B N 1
ATOM 6943 C CA . LEU B 2 289 ? 129.340 122.430 173.844 1.00 34.63 289 LEU B CA 1
ATOM 6944 C C . LEU B 2 289 ? 130.532 121.830 174.577 1.00 34.63 289 LEU B C 1
ATOM 6945 O O . LEU B 2 289 ? 130.609 121.894 175.807 1.00 34.63 289 LEU B O 1
ATOM 6950 N N . ARG B 2 290 ? 131.464 121.262 173.824 1.00 41.60 290 ARG B N 1
ATOM 6951 C CA . ARG B 2 290 ? 132.695 120.748 174.408 1.00 41.60 290 ARG B CA 1
ATOM 6952 C C . ARG B 2 290 ? 133.783 121.800 174.319 1.00 41.60 290 ARG B C 1
ATOM 6953 O O . ARG B 2 290 ? 134.059 122.306 173.222 1.00 41.60 290 ARG B O 1
ATOM 6961 N N . PRO B 2 291 ? 134.412 122.160 175.430 1.00 47.60 291 PRO B N 1
ATOM 6962 C CA . PRO B 2 291 ? 135.398 123.243 175.404 1.00 47.60 291 PRO B CA 1
ATOM 6963 C C . PRO B 2 291 ? 136.701 122.812 174.757 1.00 47.60 291 PRO B C 1
ATOM 6964 O O . PRO B 2 291 ? 137.098 121.647 174.818 1.00 47.60 291 PRO B O 1
ATOM 6968 N N . PHE B 2 292 ? 137.365 123.778 174.123 1.00 48.96 292 PHE B N 1
ATOM 6969 C CA . PHE B 2 292 ? 138.727 123.553 173.664 1.00 48.96 292 PHE B CA 1
ATOM 6970 C C . PHE B 2 292 ? 139.706 123.560 174.829 1.00 48.96 292 PHE B C 1
ATOM 6971 O O . PHE B 2 292 ? 140.736 122.876 174.779 1.00 48.96 292 PHE B O 1
ATOM 6979 N N . ASN B 2 293 ? 139.411 124.327 175.874 1.00 69.44 293 ASN B N 1
ATOM 6980 C CA . ASN B 2 293 ? 140.206 124.288 177.094 1.00 69.44 293 ASN B CA 1
ATOM 6981 C C . ASN B 2 293 ? 139.990 122.951 177.790 1.00 69.44 293 ASN B C 1
ATOM 6982 O O . ASN B 2 293 ? 138.889 122.664 178.272 1.00 69.44 293 ASN B O 1
ATOM 6987 N N . THR B 2 294 ? 141.040 122.133 177.841 1.00 82.21 294 THR B N 1
ATOM 6988 C CA . THR B 2 294 ? 140.928 120.811 178.444 1.00 82.21 294 THR B CA 1
ATOM 6989 C C . THR B 2 294 ? 140.630 120.868 179.937 1.00 82.21 294 THR B C 1
ATOM 6990 O O . THR B 2 294 ? 140.157 119.876 180.499 1.00 82.21 294 THR B O 1
ATOM 6994 N N . ASP B 2 295 ? 140.899 121.999 180.591 1.00 82.17 295 ASP B N 1
ATOM 6995 C CA . ASP B 2 295 ? 140.648 122.101 182.023 1.00 82.17 295 ASP B CA 1
ATOM 6996 C C . ASP B 2 295 ? 139.184 122.403 182.320 1.00 82.17 295 ASP B C 1
ATOM 6997 O O . ASP B 2 295 ? 138.620 121.861 183.277 1.00 82.17 295 ASP B O 1
ATOM 7002 N N . GLU B 2 296 ? 138.557 123.261 181.518 1.00 72.81 296 GLU B N 1
ATOM 7003 C CA . GLU B 2 296 ? 137.189 123.679 181.779 1.00 72.81 296 GLU B CA 1
ATOM 7004 C C . GLU B 2 296 ? 136.223 122.501 181.646 1.00 72.81 296 GLU B C 1
ATOM 7005 O O . GLU B 2 296 ? 136.580 121.408 181.200 1.00 72.81 296 GLU B O 1
ATOM 7011 N N . ARG B 2 297 ? 134.978 122.742 182.045 1.00 64.10 297 ARG B N 1
ATOM 7012 C CA . ARG B 2 297 ? 133.932 121.731 182.023 1.00 64.10 297 ARG B CA 1
ATOM 7013 C C . ARG B 2 297 ? 132.974 121.991 180.868 1.00 64.10 297 ARG B C 1
ATOM 7014 O O . ARG B 2 297 ? 132.643 123.142 180.567 1.00 64.10 297 ARG B O 1
ATOM 7022 N N . ASP B 2 298 ? 132.540 120.914 180.221 1.00 55.27 298 ASP B N 1
ATOM 7023 C CA . ASP B 2 298 ? 131.601 121.023 179.117 1.00 55.27 298 ASP B CA 1
ATOM 7024 C C . ASP B 2 298 ? 130.203 121.330 179.632 1.00 55.27 298 ASP B C 1
ATOM 7025 O O . ASP B 2 298 ? 129.824 120.938 180.737 1.00 55.27 298 ASP B O 1
ATOM 7030 N N . LYS B 2 299 ? 129.430 122.039 178.814 1.00 38.02 299 LYS B N 1
ATOM 7031 C CA . LYS B 2 299 ? 128.095 122.455 179.213 1.00 38.02 299 LYS B CA 1
ATOM 7032 C C . LYS B 2 299 ? 127.131 122.302 178.052 1.00 38.02 299 LYS B C 1
ATOM 7033 O O . LYS B 2 299 ? 127.450 122.678 176.922 1.00 38.02 299 LYS B O 1
ATOM 7039 N N . LEU B 2 300 ? 125.958 121.746 178.341 1.00 34.16 300 LEU B N 1
ATOM 7040 C CA . LEU B 2 300 ? 124.889 121.686 177.361 1.00 34.16 300 LEU B CA 1
ATOM 7041 C C . LEU B 2 300 ? 124.417 123.089 177.004 1.00 34.16 300 LEU B C 1
ATOM 7042 O O . LEU B 2 300 ? 124.740 124.077 177.668 1.00 34.16 300 LEU B O 1
ATOM 7047 N N . MET B 2 301 ? 123.640 123.167 175.932 1.00 32.29 301 MET B N 1
ATOM 7048 C CA . MET B 2 301 ? 123.112 124.429 175.448 1.00 32.29 301 MET B CA 1
ATOM 7049 C C . MET B 2 301 ? 121.737 124.173 174.860 1.00 32.29 301 MET B C 1
ATOM 7050 O O . MET B 2 301 ? 121.544 123.198 174.132 1.00 32.29 301 MET B O 1
ATOM 7055 N N . VAL B 2 302 ? 120.780 125.029 175.188 1.00 37.14 302 VAL B N 1
ATOM 7056 C CA . VAL B 2 302 ? 119.419 124.896 174.693 1.00 37.14 302 VAL B CA 1
ATOM 7057 C C . VAL B 2 302 ? 119.137 126.051 173.746 1.00 37.14 302 VAL B C 1
ATOM 7058 O O . VAL B 2 302 ? 119.631 127.167 173.944 1.00 37.14 302 VAL B O 1
ATOM 7062 N N . THR B 2 303 ? 118.372 125.772 172.695 1.00 39.52 303 THR B N 1
ATOM 7063 C CA . THR B 2 303 ? 118.014 126.782 171.711 1.00 39.52 303 THR B CA 1
ATOM 7064 C C . THR B 2 303 ? 116.524 126.882 171.441 1.00 39.52 303 THR B C 1
ATOM 7065 O O . THR B 2 303 ? 116.087 127.907 170.905 1.00 39.52 303 THR B O 1
ATOM 7069 N N . ASP B 2 304 ? 115.737 125.869 171.784 1.00 57.69 304 ASP B N 1
ATOM 7070 C CA . ASP B 2 304 ? 114.315 125.886 171.480 1.00 57.69 304 ASP B CA 1
ATOM 7071 C C . ASP B 2 304 ? 113.608 126.987 172.262 1.00 57.69 304 ASP B C 1
ATOM 7072 O O . ASP B 2 304 ? 114.005 127.346 173.374 1.00 57.69 304 ASP B O 1
ATOM 7077 N N . ASN B 2 305 ? 112.549 127.533 171.662 1.00 58.90 305 ASN B N 1
ATOM 7078 C CA . ASN B 2 305 ? 111.799 128.608 172.302 1.00 58.90 305 ASN B CA 1
ATOM 7079 C C . ASN B 2 305 ? 110.866 128.077 173.383 1.00 58.90 305 ASN B C 1
ATOM 7080 O O . ASN B 2 305 ? 110.712 128.706 174.435 1.00 58.90 305 ASN B O 1
ATOM 7085 N N . ALA B 2 306 ? 110.237 126.925 173.144 1.00 67.00 306 ALA B N 1
ATOM 7086 C CA . ALA B 2 306 ? 109.303 126.365 174.113 1.00 67.00 306 ALA B CA 1
ATOM 7087 C C . ALA B 2 306 ? 109.985 125.906 175.394 1.00 67.00 306 ALA B C 1
ATOM 7088 O O . ALA B 2 306 ? 109.293 125.464 176.316 1.00 67.00 306 ALA B O 1
ATOM 7090 N N . MET B 2 307 ? 111.311 125.994 175.472 1.00 67.50 307 MET B N 1
ATOM 7091 C CA . MET B 2 307 ? 112.066 125.692 176.682 1.00 67.50 307 MET B CA 1
ATOM 7092 C C . MET B 2 307 ? 112.775 126.937 177.201 1.00 67.50 307 MET B C 1
ATOM 7093 O O . MET B 2 307 ? 113.948 126.898 177.577 1.00 67.50 307 MET B O 1
ATOM 7098 N N . SER B 2 308 ? 112.065 128.063 177.210 1.00 72.12 308 SER B N 1
ATOM 7099 C CA . SER B 2 308 ? 112.610 129.328 177.682 1.00 72.12 308 SER B CA 1
ATOM 7100 C C . SER B 2 308 ? 112.408 129.512 179.181 1.00 72.12 308 SER B C 1
ATOM 7101 O O . SER B 2 308 ? 113.374 129.719 179.921 1.00 72.12 308 SER B O 1
ATOM 7104 N N . ASN B 2 309 ? 111.163 129.446 179.640 1.00 77.58 309 ASN B N 1
ATOM 7105 C CA . ASN B 2 309 ? 110.861 129.624 181.054 1.00 77.58 309 ASN B CA 1
ATOM 7106 C C . ASN B 2 309 ? 111.290 128.389 181.837 1.00 77.58 309 ASN B C 1
ATOM 7107 O O . ASN B 2 309 ? 110.713 127.309 181.678 1.00 77.58 309 ASN B O 1
ATOM 7112 N N . TRP B 2 310 ? 112.306 128.549 182.681 1.00 75.98 310 TRP B N 1
ATOM 7113 C CA . TRP B 2 310 ? 112.800 127.451 183.496 1.00 75.98 310 TRP B CA 1
ATOM 7114 C C . TRP B 2 310 ? 112.247 127.463 184.914 1.00 75.98 310 TRP B C 1
ATOM 7115 O O . TRP B 2 310 ? 112.553 126.548 185.687 1.00 75.98 310 TRP B O 1
ATOM 7126 N N . ASP B 2 311 ? 111.448 128.469 185.278 1.00 87.58 311 ASP B N 1
ATOM 7127 C CA . ASP B 2 311 ? 110.856 128.482 186.611 1.00 87.58 311 ASP B CA 1
ATOM 7128 C C . ASP B 2 311 ? 109.808 127.388 186.768 1.00 87.58 311 ASP B C 1
ATOM 7129 O O . ASP B 2 311 ? 109.626 126.861 187.871 1.00 87.58 311 ASP B O 1
ATOM 7134 N N . GLU B 2 312 ? 109.116 127.032 185.689 1.00 85.91 312 GLU B N 1
ATOM 7135 C CA . GLU B 2 312 ? 108.244 125.868 185.666 1.00 85.91 312 GLU B CA 1
ATOM 7136 C C . GLU B 2 312 ? 108.804 124.860 184.674 1.00 85.91 312 GLU B C 1
ATOM 7137 O O . GLU B 2 312 ? 109.292 125.234 183.602 1.00 85.91 312 GLU B O 1
ATOM 7143 N N . ILE B 2 313 ? 108.754 123.584 185.044 1.00 82.12 313 ILE B N 1
ATOM 7144 C CA . ILE B 2 313 ? 109.310 122.501 184.243 1.00 82.12 313 ILE B CA 1
ATOM 7145 C C . ILE B 2 313 ? 108.189 121.529 183.910 1.00 82.12 313 ILE B C 1
ATOM 7146 O O . ILE B 2 313 ? 107.594 120.930 184.813 1.00 82.12 313 ILE B O 1
ATOM 7151 N N . THR B 2 314 ? 107.909 121.371 182.623 1.00 77.03 314 THR B N 1
ATOM 7152 C CA . THR B 2 314 ? 106.825 120.531 182.140 1.00 77.03 314 THR B CA 1
ATOM 7153 C C . THR B 2 314 ? 107.404 119.225 181.595 1.00 77.03 314 THR B C 1
ATOM 7154 O O . THR B 2 314 ? 108.615 118.994 181.626 1.00 77.03 314 THR B O 1
ATOM 7158 N N . GLU B 2 315 ? 106.521 118.358 181.094 1.00 79.55 315 GLU B N 1
ATOM 7159 C CA . GLU B 2 315 ? 106.957 117.059 180.595 1.00 79.55 315 GLU B CA 1
ATOM 7160 C C . GLU B 2 315 ? 107.725 117.184 179.285 1.00 79.55 315 GLU B C 1
ATOM 7161 O O . GLU B 2 315 ? 108.552 116.320 178.971 1.00 79.55 315 GLU B O 1
ATOM 7167 N N . THR B 2 316 ? 107.467 118.240 178.512 1.00 71.86 316 THR B N 1
ATOM 7168 C CA . THR B 2 316 ? 108.172 118.414 177.245 1.00 71.86 316 THR B CA 1
ATOM 7169 C C . THR B 2 316 ? 109.667 118.597 177.468 1.00 71.86 316 THR B C 1
ATOM 7170 O O . THR B 2 316 ? 110.483 118.050 176.717 1.00 71.86 316 THR B O 1
ATOM 7174 N N . TYR B 2 317 ? 110.044 119.364 178.494 1.00 71.44 317 TYR B N 1
ATOM 7175 C CA . TYR B 2 317 ? 111.457 119.513 178.830 1.00 71.44 317 TYR B CA 1
ATOM 7176 C C . TYR B 2 317 ? 112.091 118.156 179.093 1.00 71.44 317 TYR B C 1
ATOM 7177 O O . TYR B 2 317 ? 113.163 117.840 178.563 1.00 71.44 317 TYR B O 1
ATOM 7186 N N . TYR B 2 318 ? 111.433 117.338 179.917 1.00 67.99 318 TYR B N 1
ATOM 7187 C CA . TYR B 2 318 ? 111.990 116.045 180.290 1.00 67.99 318 TYR B CA 1
ATOM 7188 C C . TYR B 2 318 ? 112.114 115.124 179.086 1.00 67.99 318 TYR B C 1
ATOM 7189 O O . TYR B 2 318 ? 113.138 114.458 178.918 1.00 67.99 318 TYR B O 1
ATOM 7198 N N . GLN B 2 319 ? 111.093 115.085 178.228 1.00 70.35 319 GLN B N 1
ATOM 7199 C CA . GLN B 2 319 ? 111.155 114.214 177.057 1.00 70.35 319 GLN B CA 1
ATOM 7200 C C . GLN B 2 319 ? 112.239 114.665 176.085 1.00 70.35 319 GLN B C 1
ATOM 7201 O O . GLN B 2 319 ? 112.992 113.836 175.552 1.00 70.35 319 GLN B O 1
ATOM 7207 N N . LYS B 2 320 ? 112.339 115.975 175.847 1.00 59.59 320 LYS B N 1
ATOM 7208 C CA . LYS B 2 320 ? 113.343 116.485 174.921 1.00 59.59 320 LYS B CA 1
ATOM 7209 C C . LYS B 2 320 ? 114.749 116.216 175.439 1.00 59.59 320 LYS B C 1
ATOM 7210 O O . LYS B 2 320 ? 115.621 115.747 174.695 1.00 59.59 320 LYS B O 1
ATOM 7216 N N . PHE B 2 321 ? 114.983 116.483 176.726 1.00 53.50 321 PHE B N 1
ATOM 7217 C CA . PHE B 2 321 ? 116.299 116.218 177.290 1.00 53.50 321 PHE B CA 1
ATOM 7218 C C . PHE B 2 321 ? 116.589 114.727 177.366 1.00 53.50 321 PHE B C 1
ATOM 7219 O O . PHE B 2 321 ? 117.746 114.325 177.247 1.00 53.50 321 PHE B O 1
ATOM 7227 N N . GLY B 2 322 ? 115.564 113.892 177.531 1.00 54.87 322 GLY B N 1
ATOM 7228 C CA . GLY B 2 322 ? 115.794 112.458 177.518 1.00 54.87 322 GLY B CA 1
ATOM 7229 C C . GLY B 2 322 ? 116.238 111.965 176.155 1.00 54.87 322 GLY B C 1
ATOM 7230 O O . GLY B 2 322 ? 117.182 111.178 176.043 1.00 54.87 322 GLY B O 1
ATOM 7231 N N . ASN B 2 323 ? 115.560 112.421 175.101 1.00 55.35 323 ASN B N 1
ATOM 7232 C CA . ASN B 2 323 ? 115.992 112.080 173.749 1.00 55.35 323 ASN B CA 1
ATOM 7233 C C . ASN B 2 323 ? 117.418 112.562 173.500 1.00 55.35 323 ASN B C 1
ATOM 7234 O O . ASN B 2 323 ? 118.261 111.818 172.976 1.00 55.35 323 ASN B O 1
ATOM 7239 N N . ALA B 2 324 ? 117.710 113.810 173.881 1.00 48.19 324 ALA B N 1
ATOM 7240 C CA . ALA B 2 324 ? 119.048 114.351 173.667 1.00 48.19 324 ALA B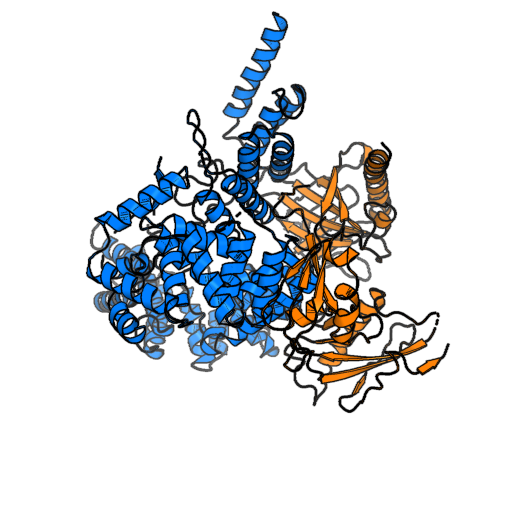 CA 1
ATOM 7241 C C . ALA B 2 324 ? 120.102 113.548 174.418 1.00 48.19 324 ALA B C 1
ATOM 7242 O O . ALA B 2 324 ? 121.170 113.252 173.873 1.00 48.19 324 ALA B O 1
ATOM 7244 N N . ILE B 2 325 ? 119.819 113.179 175.668 1.00 52.95 325 ILE B N 1
ATOM 7245 C CA . ILE B 2 325 ? 120.798 112.456 176.470 1.00 52.95 325 ILE B CA 1
ATOM 7246 C C . ILE B 2 325 ? 121.005 111.048 175.931 1.00 52.95 325 ILE B C 1
ATOM 7247 O O . ILE B 2 325 ? 122.131 110.534 175.924 1.00 52.95 325 ILE B O 1
ATOM 7252 N N . ASN B 2 326 ? 119.930 110.387 175.498 1.00 52.76 326 ASN B N 1
ATOM 7253 C CA . ASN B 2 326 ? 120.087 109.077 174.877 1.00 52.76 326 ASN B CA 1
ATOM 7254 C C . ASN B 2 326 ? 120.976 109.171 173.646 1.00 52.76 326 ASN B C 1
ATOM 7255 O O . ASN B 2 326 ? 121.885 108.353 173.459 1.00 52.76 326 ASN B O 1
ATOM 7260 N N . LYS B 2 327 ? 120.748 110.186 172.808 1.00 43.16 327 LYS B N 1
ATOM 7261 C CA . LYS B 2 327 ? 121.591 110.353 171.627 1.00 43.16 327 LYS B CA 1
ATOM 7262 C C . LYS B 2 327 ? 123.035 110.640 172.017 1.00 43.16 327 LYS B C 1
ATOM 7263 O O . LYS B 2 327 ? 123.970 110.172 171.357 1.00 43.16 327 LYS B O 1
ATOM 7269 N N . MET B 2 328 ? 123.238 111.398 173.094 1.00 50.33 328 MET B N 1
ATOM 7270 C CA . MET B 2 328 ? 124.591 111.702 173.547 1.00 50.33 328 MET B CA 1
ATOM 7271 C C . MET B 2 328 ? 125.315 110.436 173.985 1.00 50.33 328 MET B C 1
ATOM 7272 O O . MET B 2 328 ? 126.394 110.114 173.478 1.00 50.33 328 MET B O 1
ATOM 7277 N N . LEU B 2 329 ? 124.730 109.709 174.939 1.00 51.49 329 LEU B N 1
ATOM 7278 C CA . LEU B 2 329 ? 125.349 108.478 175.422 1.00 51.49 329 LEU B CA 1
ATOM 7279 C C . LEU B 2 329 ? 125.539 107.462 174.305 1.00 51.49 329 LEU B C 1
ATOM 7280 O O . LEU B 2 329 ? 126.465 106.646 174.364 1.00 51.49 329 LEU B O 1
ATOM 7285 N N . SER B 2 330 ? 124.681 107.489 173.282 1.00 47.88 330 SER B N 1
ATOM 7286 C CA . SER B 2 330 ? 124.925 106.654 172.112 1.00 47.88 330 SER B CA 1
ATOM 7287 C C . SER B 2 330 ? 126.131 107.153 171.328 1.00 47.88 330 SER B C 1
ATOM 7288 O O . SER B 2 330 ? 126.882 106.354 170.757 1.00 47.88 330 SER B O 1
ATOM 7291 N N . LEU B 2 331 ? 126.332 108.472 171.288 1.00 50.22 331 LEU B N 1
ATOM 7292 C CA . LEU B 2 331 ? 127.475 109.042 170.587 1.00 50.22 331 LEU B CA 1
ATOM 7293 C C . LEU B 2 331 ? 128.780 108.895 171.354 1.00 50.22 331 LEU B C 1
ATOM 7294 O O . LEU B 2 331 ? 129.833 109.247 170.812 1.00 50.22 331 LEU B O 1
ATOM 7299 N N . ARG B 2 332 ? 128.737 108.397 172.591 1.00 54.68 332 ARG B N 1
ATOM 7300 C CA . ARG B 2 332 ? 129.931 108.235 173.421 1.00 54.68 332 ARG B CA 1
ATOM 7301 C C . ARG B 2 332 ? 130.644 109.569 173.629 1.00 54.68 332 ARG B C 1
ATOM 7302 O O . ARG B 2 332 ? 131.874 109.639 173.665 1.00 54.68 332 ARG B O 1
ATOM 7310 N N . LEU B 2 333 ? 129.861 110.639 173.769 1.00 52.36 333 LEU B N 1
ATOM 7311 C CA . LEU B 2 333 ? 130.444 111.964 173.950 1.00 52.36 333 LEU B CA 1
ATOM 7312 C C . LEU B 2 333 ? 130.955 112.151 175.371 1.00 52.36 333 LEU B C 1
ATOM 7313 O O . LEU B 2 333 ? 132.118 112.516 175.579 1.00 52.36 333 LEU B O 1
ATOM 7318 N N . VAL B 2 334 ? 130.095 111.921 176.365 1.00 68.22 334 VAL B N 1
ATOM 7319 C CA . VAL B 2 334 ? 130.529 112.050 177.748 1.00 68.22 334 VAL B CA 1
ATOM 7320 C C . VAL B 2 334 ? 131.613 111.019 178.028 1.00 68.22 334 VAL B C 1
ATOM 7321 O O . VAL B 2 334 ? 131.549 109.872 177.566 1.00 68.22 334 VAL B O 1
ATOM 7325 N N . SER B 2 335 ? 132.641 111.438 178.758 1.00 81.77 335 SER B N 1
ATOM 7326 C CA . SER B 2 335 ? 133.826 110.623 178.986 1.00 81.77 335 SER B CA 1
ATOM 7327 C C . SER B 2 335 ? 133.851 110.163 180.435 1.00 81.77 335 SER B C 1
ATOM 7328 O O . SER B 2 335 ? 133.887 110.990 181.352 1.00 81.77 335 SER B O 1
ATOM 7331 N N . LEU B 2 336 ? 133.833 108.854 180.636 1.00 86.99 336 LEU B N 1
ATOM 7332 C CA . LEU B 2 336 ? 134.014 108.308 181.973 1.00 86.99 336 LEU B CA 1
ATOM 7333 C C . LEU B 2 336 ? 135.455 108.531 182.415 1.00 86.99 336 LEU B C 1
ATOM 7334 O O . LEU B 2 336 ? 136.380 108.301 181.627 1.00 86.99 336 LEU B O 1
ATOM 7339 N N . PRO B 2 337 ? 135.689 108.989 183.643 1.00 93.88 337 PRO B N 1
ATOM 7340 C CA . PRO B 2 337 ? 137.068 109.161 184.110 1.00 93.88 337 PRO B CA 1
ATOM 7341 C C . PRO B 2 337 ? 137.808 107.833 184.119 1.00 93.88 337 PRO B C 1
ATOM 7342 O O . PRO B 2 337 ? 137.225 106.776 184.372 1.00 93.88 337 PRO B O 1
ATOM 7346 N N . ASN B 2 338 ? 139.106 107.903 183.831 1.00 90.51 338 ASN B N 1
ATOM 7347 C CA . ASN B 2 338 ? 139.942 106.720 183.638 1.00 90.51 338 ASN B CA 1
ATOM 7348 C C . ASN B 2 338 ? 139.365 105.863 182.515 1.00 90.51 338 ASN B C 1
ATOM 7349 O O . ASN B 2 338 ? 139.094 106.358 181.420 1.00 90.51 338 ASN B O 1
ATOM 7354 N N . ASP B 2 346 ? 133.149 103.619 185.538 1.00 112.50 346 ASP B N 1
ATOM 7355 C CA . ASP B 2 346 ? 132.515 103.710 186.848 1.00 112.50 346 ASP B CA 1
ATOM 7356 C C . ASP B 2 346 ? 131.275 104.598 186.817 1.00 112.50 346 ASP B C 1
ATOM 7357 O O . ASP B 2 346 ? 131.239 105.612 186.122 1.00 112.50 346 ASP B O 1
ATOM 7362 N N . SER B 2 347 ? 130.255 104.200 187.573 1.00 107.55 347 SER B N 1
ATOM 7363 C CA . SER B 2 347 ? 129.002 104.941 187.617 1.00 107.55 347 SER B CA 1
ATOM 7364 C C . SER B 2 347 ? 129.171 106.206 188.448 1.00 107.55 347 SER B C 1
ATOM 7365 O O . SER B 2 347 ? 129.735 106.167 189.545 1.00 107.55 347 SER B O 1
ATOM 7368 N N . CYS B 2 348 ? 128.686 107.328 187.921 1.00 94.78 348 CYS B N 1
ATOM 7369 C CA . CYS B 2 348 ? 128.781 108.604 188.612 1.00 94.78 348 CYS B CA 1
ATOM 7370 C C . CYS B 2 348 ? 127.597 109.474 188.222 1.00 94.78 348 CYS B C 1
ATOM 7371 O O . CYS B 2 348 ? 126.904 109.212 187.236 1.00 94.78 348 CYS B O 1
ATOM 7374 N N . VAL B 2 349 ? 127.370 110.511 189.016 1.00 80.79 349 VAL B N 1
ATOM 7375 C CA . VAL B 2 349 ? 126.393 111.537 188.673 1.00 80.79 349 VAL B CA 1
ATOM 7376 C C . VAL B 2 349 ? 127.056 112.557 187.757 1.00 80.79 349 VAL B C 1
ATOM 7377 O O . VAL B 2 349 ? 128.238 112.886 187.918 1.00 80.79 349 VAL B O 1
ATOM 7381 N N . TRP B 2 350 ? 126.310 113.037 186.765 1.00 67.07 350 TRP B N 1
ATOM 7382 C CA . TRP B 2 350 ? 126.831 113.967 185.770 1.00 67.07 350 TRP B CA 1
ATOM 7383 C C . TRP B 2 350 ? 126.087 115.290 185.878 1.00 67.07 350 TRP B C 1
ATOM 7384 O O . TRP B 2 350 ? 124.868 115.338 185.681 1.00 67.07 350 TRP B O 1
ATOM 7395 N N . LEU B 2 351 ? 126.821 116.355 186.182 1.00 66.37 351 LEU B N 1
ATOM 7396 C CA . LEU B 2 351 ? 126.261 117.689 186.350 1.00 66.37 351 LEU B CA 1
ATOM 7397 C C . LEU B 2 351 ? 126.822 118.609 185.277 1.00 66.37 351 LEU B C 1
ATOM 7398 O O . LEU B 2 351 ? 128.042 118.736 185.139 1.00 66.37 351 LEU B O 1
ATOM 7403 N N . ALA B 2 352 ? 125.931 119.251 184.526 1.00 53.04 352 ALA B N 1
ATOM 7404 C CA . ALA B 2 352 ? 126.340 120.121 183.434 1.00 53.04 352 ALA B CA 1
ATOM 7405 C C . ALA B 2 352 ? 125.386 121.303 183.354 1.00 53.04 352 ALA B C 1
ATOM 7406 O O . ALA B 2 352 ? 124.220 121.206 183.746 1.00 53.04 352 ALA B O 1
ATOM 7408 N N . GLU B 2 353 ? 125.899 122.421 182.851 1.00 48.71 353 GLU B N 1
ATOM 7409 C CA . GLU B 2 353 ? 125.104 123.629 182.711 1.00 48.71 353 GLU B CA 1
ATOM 7410 C C . GLU B 2 353 ? 124.101 123.489 181.570 1.00 48.71 353 GLU B C 1
ATOM 7411 O O . GLU B 2 353 ? 124.080 122.503 180.830 1.00 48.71 353 GLU B O 1
ATOM 7417 N N . VAL B 2 354 ? 123.265 124.513 181.431 1.00 42.19 354 VAL B N 1
ATOM 7418 C CA . VAL B 2 354 ? 122.473 124.742 180.230 1.00 42.19 354 VAL B CA 1
ATOM 7419 C C . VAL B 2 354 ? 122.516 126.235 179.947 1.00 42.19 354 VAL B C 1
ATOM 7420 O O . VAL B 2 354 ? 122.273 127.050 180.846 1.00 42.19 354 VAL B O 1
ATOM 7424 N N . VAL B 2 355 ? 122.866 126.593 178.714 1.00 40.50 355 VAL B N 1
ATOM 7425 C CA . VAL B 2 355 ? 122.990 127.984 178.310 1.00 40.50 355 VAL B CA 1
ATOM 7426 C C . VAL B 2 355 ? 122.145 128.208 177.066 1.00 40.50 355 VAL B C 1
ATOM 7427 O O . VAL B 2 355 ? 121.779 127.270 176.355 1.00 40.50 355 VAL B O 1
ATOM 7431 N N . ASP B 2 356 ? 121.838 129.473 176.810 1.00 50.80 356 ASP B N 1
ATOM 7432 C CA . ASP B 2 356 ? 121.079 129.860 175.632 1.00 50.80 356 ASP B CA 1
ATOM 7433 C C . ASP B 2 356 ? 122.039 130.167 174.485 1.00 50.80 356 ASP B C 1
ATOM 7434 O O . ASP B 2 356 ? 123.230 129.855 174.545 1.00 50.80 356 ASP B O 1
ATOM 7439 N N . MET B 2 357 ? 121.526 130.784 173.419 1.00 50.45 357 MET B N 1
ATOM 7440 C CA . MET B 2 357 ? 122.379 131.163 172.299 1.00 50.45 357 MET B CA 1
ATOM 7441 C C . MET B 2 357 ? 123.456 132.159 172.706 1.00 50.45 357 MET B C 1
ATOM 7442 O O . MET B 2 357 ? 124.452 132.306 171.990 1.00 50.45 357 MET B O 1
ATOM 7447 N N . LYS B 2 358 ? 123.279 132.845 173.835 1.00 55.41 358 LYS B N 1
ATOM 7448 C CA . LYS B 2 358 ? 124.202 133.875 174.287 1.00 55.41 358 LYS B CA 1
ATOM 7449 C C . LYS B 2 358 ? 125.020 133.437 175.497 1.00 55.41 358 LYS B C 1
ATOM 7450 O O . LYS B 2 358 ? 125.578 134.288 176.199 1.00 55.41 358 LYS B O 1
ATOM 7456 N N . ASP B 2 359 ? 125.094 132.131 175.758 1.00 53.70 359 ASP B N 1
ATOM 7457 C CA . ASP B 2 359 ? 125.878 131.573 176.861 1.00 53.70 359 ASP B CA 1
ATOM 7458 C C . ASP B 2 359 ? 125.426 132.109 178.215 1.00 53.70 359 ASP B C 1
ATOM 7459 O O . ASP B 2 359 ? 126.246 132.359 179.101 1.00 53.70 359 ASP B O 1
ATOM 7464 N N . ARG B 2 360 ? 124.123 132.292 178.387 1.00 55.52 360 ARG B N 1
ATOM 7465 C CA . ARG B 2 360 ? 123.564 132.701 179.667 1.00 55.52 360 ARG B CA 1
ATOM 7466 C C . ARG B 2 360 ? 123.102 131.463 180.424 1.00 55.52 360 ARG B C 1
ATOM 7467 O O . ARG B 2 360 ? 122.245 130.718 179.939 1.00 55.52 360 ARG B O 1
ATOM 7475 N N . PHE B 2 361 ? 123.677 131.243 181.601 1.00 53.72 361 PHE B N 1
ATOM 7476 C CA . PHE B 2 361 ? 123.292 130.114 182.436 1.00 53.72 361 PHE B CA 1
ATOM 7477 C C . PHE B 2 361 ? 121.808 130.187 182.773 1.00 53.72 361 PHE B C 1
ATOM 7478 O O . PHE B 2 361 ? 121.300 131.245 183.152 1.00 53.72 361 PHE B O 1
ATOM 7486 N N . GLN B 2 362 ? 121.105 129.061 182.633 1.00 54.49 362 GLN B N 1
ATOM 7487 C CA . GLN B 2 362 ? 119.717 128.985 183.079 1.00 54.49 362 GLN B CA 1
ATOM 7488 C C . GLN B 2 362 ? 119.540 128.034 184.254 1.00 54.49 362 GLN B C 1
ATOM 7489 O O . GLN B 2 362 ? 119.069 128.460 185.313 1.00 54.49 362 GLN B O 1
ATOM 7495 N N . THR B 2 363 ? 119.892 126.759 184.108 1.00 54.61 363 THR B N 1
ATOM 7496 C CA . THR B 2 363 ? 119.793 125.793 185.198 1.00 54.61 363 THR B CA 1
ATOM 7497 C C . THR B 2 363 ? 121.033 124.913 185.161 1.00 54.61 363 THR B C 1
ATOM 7498 O O . THR B 2 363 ? 121.987 125.176 184.424 1.00 54.61 363 THR B O 1
ATOM 7502 N N . THR B 2 364 ? 121.016 123.850 185.958 1.00 56.18 364 THR B N 1
ATOM 7503 C CA . THR B 2 364 ? 122.036 122.817 185.903 1.00 56.18 364 THR B CA 1
ATOM 7504 C C . THR B 2 364 ? 121.340 121.471 185.820 1.00 56.18 364 THR B C 1
ATOM 7505 O O . THR B 2 364 ? 120.430 121.187 186.608 1.00 56.18 364 THR B O 1
ATOM 7509 N N . LEU B 2 365 ? 121.756 120.662 184.850 1.00 54.67 365 LEU B N 1
ATOM 7510 C CA . LEU B 2 365 ? 121.181 119.346 184.618 1.00 54.67 365 LEU B CA 1
ATOM 7511 C C . LEU B 2 365 ? 121.955 118.311 185.425 1.00 54.67 365 LEU B C 1
ATOM 7512 O O . LEU B 2 365 ? 123.164 118.141 185.231 1.00 54.67 365 LEU B O 1
ATOM 7517 N N . SER B 2 366 ? 121.259 117.625 186.326 1.00 56.77 366 SER B N 1
ATOM 7518 C CA . SER B 2 366 ? 121.836 116.574 187.152 1.00 56.77 366 SER B CA 1
ATOM 7519 C C . SER B 2 366 ? 121.354 115.231 186.625 1.00 56.77 366 SER B C 1
ATOM 7520 O O . SER B 2 366 ? 120.146 115.014 186.480 1.00 56.77 366 SER B O 1
ATOM 7523 N N . LEU B 2 367 ? 122.296 114.339 186.335 1.00 70.15 367 LEU B N 1
ATOM 7524 C CA . LEU B 2 367 ? 121.991 113.050 185.734 1.00 70.15 367 LEU B CA 1
ATOM 7525 C C . LEU B 2 367 ? 122.856 111.971 186.365 1.00 70.15 367 LEU B C 1
ATOM 7526 O O . LEU B 2 367 ? 124.072 112.142 186.493 1.00 70.15 367 LEU B O 1
ATOM 7531 N N . ASN B 2 368 ? 122.227 110.866 186.747 1.00 87.77 368 ASN B N 1
ATOM 7532 C CA . ASN B 2 368 ? 122.917 109.691 187.257 1.00 87.77 368 ASN B CA 1
ATOM 7533 C C . ASN B 2 368 ? 122.686 108.551 186.275 1.00 87.77 368 ASN B C 1
ATOM 7534 O O . ASN B 2 368 ? 121.540 108.249 185.928 1.00 87.77 368 ASN B O 1
ATOM 7539 N N . ILE B 2 369 ? 123.768 107.932 185.819 1.00 97.69 369 ILE B N 1
ATOM 7540 C CA . ILE B 2 369 ? 123.689 106.864 184.829 1.00 97.69 369 ILE B CA 1
ATOM 7541 C C . ILE B 2 369 ? 123.448 105.542 185.547 1.00 97.69 369 ILE B C 1
ATOM 7542 O O . ILE B 2 369 ? 124.082 105.252 186.570 1.00 97.69 369 ILE B O 1
ATOM 7547 N N . LEU B 2 370 ? 122.521 104.741 185.021 1.00 96.00 370 LEU B N 1
ATOM 7548 C CA . LEU B 2 370 ? 122.131 103.481 185.640 1.00 96.00 370 LEU B CA 1
ATOM 7549 C C . LEU B 2 370 ? 122.470 102.268 184.784 1.00 96.00 370 LEU B C 1
ATOM 7550 O O . LEU B 2 370 ? 122.070 101.151 185.129 1.00 96.00 370 LEU B O 1
ATOM 7555 N N . ASN B 2 371 ? 123.189 102.461 183.676 1.00 102.12 371 ASN B N 1
ATOM 7556 C CA . ASN B 2 371 ? 123.659 101.360 182.833 1.00 102.12 371 ASN B CA 1
ATOM 7557 C C . ASN B 2 371 ? 122.499 100.510 182.316 1.00 102.12 371 ASN B C 1
ATOM 7558 O O . ASN B 2 371 ? 122.592 99.284 182.241 1.00 102.12 371 ASN B O 1
ATOM 7563 N N . SER B 2 372 ? 121.399 101.162 181.957 1.00 112.33 372 SER B N 1
ATOM 7564 C CA . SER B 2 372 ? 120.220 100.461 181.460 1.00 112.33 372 SER B CA 1
ATOM 7565 C C . SER B 2 372 ? 119.426 101.417 180.577 1.00 112.33 372 SER B C 1
ATOM 7566 O O . SER B 2 372 ? 119.901 102.499 180.217 1.00 112.33 372 SER B O 1
ATOM 7569 N N . GLN B 2 373 ? 118.206 101.010 180.222 1.00 116.28 373 GLN B N 1
ATOM 7570 C CA . GLN B 2 373 ? 117.359 101.851 179.383 1.00 116.28 373 GLN B CA 1
ATOM 7571 C C . GLN B 2 373 ? 116.792 103.034 180.157 1.00 116.28 373 GLN B C 1
ATOM 7572 O O . GLN B 2 373 ? 116.597 104.111 179.583 1.00 116.28 373 GLN B O 1
ATOM 7578 N N . ARG B 2 374 ? 116.520 102.858 181.447 1.00 116.20 374 ARG B N 1
ATOM 7579 C CA . ARG B 2 374 ? 115.937 103.920 182.252 1.00 116.20 374 ARG B CA 1
ATOM 7580 C C . ARG B 2 374 ? 116.990 104.955 182.625 1.00 116.20 374 ARG B C 1
ATOM 7581 O O . ARG B 2 374 ? 118.180 104.645 182.727 1.00 116.20 374 ARG B O 1
ATOM 7589 N N . ALA B 2 375 ? 116.542 106.194 182.812 1.00 98.59 375 ALA B N 1
ATOM 7590 C CA . ALA B 2 375 ? 117.399 107.271 183.282 1.00 98.59 375 ALA B CA 1
ATOM 7591 C C . ALA B 2 375 ? 116.520 108.385 183.826 1.00 98.59 375 ALA B C 1
ATOM 7592 O O . ALA B 2 375 ? 115.393 108.586 183.363 1.00 98.59 375 ALA B O 1
ATOM 7594 N N . GLU B 2 376 ? 117.041 109.106 184.815 1.00 88.65 376 GLU B N 1
ATOM 7595 C CA . GLU B 2 376 ? 116.340 110.234 185.411 1.00 88.65 376 GLU B CA 1
ATOM 7596 C C . GLU B 2 376 ? 117.179 111.494 185.262 1.00 88.65 376 GLU B C 1
ATOM 7597 O O . GLU B 2 376 ? 118.412 111.436 185.252 1.00 88.65 376 GLU B O 1
ATOM 7603 N N . ILE B 2 377 ? 116.498 112.630 185.136 1.00 66.63 377 ILE B N 1
ATOM 7604 C CA . ILE B 2 377 ? 117.132 113.925 184.929 1.00 66.63 377 ILE B CA 1
ATOM 7605 C C . ILE B 2 377 ? 116.502 114.923 185.888 1.00 66.63 377 ILE B C 1
ATOM 7606 O O . ILE B 2 377 ? 115.274 114.968 186.022 1.00 66.63 377 ILE B O 1
ATOM 7611 N N . PHE B 2 378 ? 117.335 115.715 186.557 1.00 63.93 378 PHE B N 1
ATOM 7612 C CA . PHE B 2 378 ? 116.875 116.768 187.446 1.00 63.93 378 PHE B CA 1
ATOM 7613 C C . PHE B 2 378 ? 117.393 118.109 186.949 1.00 63.93 378 PHE B C 1
ATOM 7614 O O . PHE B 2 378 ? 118.440 118.183 186.303 1.00 63.93 378 PHE B O 1
ATOM 7622 N N . PHE B 2 379 ? 116.663 119.174 187.264 1.00 66.62 379 PHE B N 1
ATOM 7623 C CA . PHE B 2 379 ? 117.046 120.521 186.863 1.00 66.62 379 PHE B CA 1
ATOM 7624 C C . PHE B 2 379 ? 117.055 121.410 188.094 1.00 66.62 379 PHE B C 1
ATOM 7625 O O . PHE B 2 379 ? 116.004 121.644 188.700 1.00 66.62 379 PHE B O 1
ATOM 7633 N N . ASN B 2 380 ? 118.232 121.910 188.460 1.00 70.38 380 ASN B N 1
ATOM 7634 C CA . ASN B 2 380 ? 118.385 122.756 189.637 1.00 70.38 380 ASN B CA 1
ATOM 7635 C C . ASN B 2 380 ? 118.845 124.137 189.198 1.00 70.38 380 ASN B C 1
ATOM 7636 O O . ASN B 2 380 ? 119.908 124.274 188.588 1.00 70.38 380 ASN B O 1
ATOM 7641 N N . LYS B 2 381 ? 118.030 125.152 189.480 1.00 74.91 381 LYS B N 1
ATOM 7642 C CA . LYS B 2 381 ? 118.445 126.519 189.197 1.00 74.91 381 LYS B CA 1
ATOM 7643 C C . LYS B 2 381 ? 119.341 127.069 190.294 1.00 74.91 381 LYS B C 1
ATOM 7644 O O . LYS B 2 381 ? 120.151 127.968 190.037 1.00 74.91 381 LYS B O 1
ATOM 7650 N N . THR B 2 382 ? 119.214 126.542 191.509 1.00 89.95 382 THR B N 1
ATOM 7651 C CA . THR B 2 382 ? 119.903 127.083 192.672 1.00 89.95 382 THR B CA 1
ATOM 7652 C C . THR B 2 382 ? 121.282 126.478 192.891 1.00 89.95 382 THR B C 1
ATOM 7653 O O . THR B 2 382 ? 121.950 126.848 193.862 1.00 89.95 382 THR B O 1
ATOM 7657 N N . PHE B 2 383 ? 121.730 125.574 192.026 1.00 92.10 383 PHE B N 1
ATOM 7658 C CA . PHE B 2 383 ? 122.984 124.879 192.273 1.00 92.10 383 PHE B CA 1
ATOM 7659 C C . PHE B 2 383 ? 124.174 125.778 191.954 1.00 92.10 383 PHE B C 1
ATOM 7660 O O . PHE B 2 383 ? 124.228 126.414 190.896 1.00 92.10 383 PHE B O 1
ATOM 7668 N N . THR B 2 384 ? 125.129 125.829 192.879 1.00 103.12 384 THR B N 1
ATOM 7669 C CA . THR B 2 384 ? 126.363 126.586 192.716 1.00 103.12 384 THR B CA 1
ATOM 7670 C C . THR B 2 384 ? 127.506 125.635 192.382 1.00 103.12 384 THR B C 1
ATOM 7671 O O . THR B 2 384 ? 127.479 124.460 192.764 1.00 103.12 384 THR B O 1
ATOM 7675 N N . PHE B 2 385 ? 128.494 126.138 191.648 1.00 89.90 385 PHE B N 1
ATOM 7676 C CA . PHE B 2 385 ? 129.563 125.304 191.112 1.00 89.90 385 PHE B CA 1
ATOM 7677 C C . PHE B 2 385 ? 130.879 125.506 191.845 1.00 89.90 385 PHE B C 1
ATOM 7678 O O . PHE B 2 385 ? 131.210 126.614 192.277 1.00 89.90 385 PHE B O 1
ATOM 7686 N N . ASN B 2 386 ? 131.622 124.415 191.979 1.00 104.94 386 ASN B N 1
ATOM 7687 C CA . ASN B 2 386 ? 133.012 124.457 192.413 1.00 104.94 386 ASN B CA 1
ATOM 7688 C C . ASN B 2 386 ? 133.900 124.359 191.178 1.00 104.94 386 ASN B C 1
ATOM 7689 O O . ASN B 2 386 ? 133.883 123.342 190.475 1.00 104.94 386 ASN B O 1
ATOM 7694 N N . GLU B 2 387 ? 134.666 125.417 190.909 1.00 106.66 387 GLU B N 1
ATOM 7695 C CA . GLU B 2 387 ? 135.533 125.441 189.738 1.00 106.66 387 GLU B CA 1
ATOM 7696 C C . GLU B 2 387 ? 136.705 124.480 189.855 1.00 106.66 387 GLU B C 1
ATOM 7697 O O . GLU B 2 387 ? 137.421 124.280 188.868 1.00 106.66 387 GLU B O 1
ATOM 7703 N N . ASP B 2 388 ? 136.917 123.883 191.028 1.00 114.25 388 ASP B N 1
ATOM 7704 C CA . ASP B 2 388 ? 138.082 123.028 191.222 1.00 114.25 388 ASP B CA 1
ATOM 7705 C C . ASP B 2 388 ? 137.900 121.676 190.545 1.00 114.25 388 ASP B C 1
ATOM 7706 O O . ASP B 2 388 ? 138.876 121.067 190.092 1.00 114.25 388 ASP B O 1
ATOM 7711 N N . ASN B 2 389 ? 136.666 121.189 190.467 1.00 102.33 389 ASN B N 1
ATOM 7712 C CA . ASN B 2 389 ? 136.377 119.887 189.887 1.00 102.33 389 ASN B CA 1
ATOM 7713 C C . ASN B 2 389 ? 135.455 120.030 188.683 1.00 102.33 389 ASN B C 1
ATOM 7714 O O . ASN B 2 389 ? 134.762 121.037 188.513 1.00 102.33 389 ASN B O 1
ATOM 7719 N N . GLY B 2 390 ? 135.455 119.000 187.847 1.00 89.94 390 GLY B N 1
ATOM 7720 C CA . GLY B 2 390 ? 134.694 118.983 186.613 1.00 89.94 390 GLY B CA 1
ATOM 7721 C C . GLY B 2 390 ? 133.256 118.554 186.800 1.00 89.94 390 GLY B C 1
ATOM 7722 O O . GLY B 2 390 ? 132.578 118.955 187.752 1.00 89.94 390 GLY B O 1
ATOM 7723 N N . ASN B 2 391 ? 132.780 117.728 185.867 1.00 76.76 391 ASN B N 1
ATOM 7724 C CA . ASN B 2 391 ? 131.376 117.328 185.866 1.00 76.76 391 ASN B CA 1
ATOM 7725 C C . ASN B 2 391 ? 131.076 116.335 186.983 1.00 76.76 391 ASN B C 1
ATOM 7726 O O . ASN B 2 391 ? 130.282 116.618 187.887 1.00 76.76 391 ASN B O 1
ATOM 7731 N N . PHE B 2 392 ? 131.699 115.161 186.935 1.00 81.73 392 PHE B N 1
ATOM 7732 C CA . PHE B 2 392 ? 131.392 114.112 187.898 1.00 81.73 392 PHE B CA 1
ATOM 7733 C C . PHE B 2 392 ? 131.870 114.503 189.290 1.00 81.73 392 PHE B C 1
ATOM 7734 O O . PHE B 2 392 ? 132.960 115.057 189.457 1.00 81.73 392 PHE B O 1
ATOM 7742 N N . LEU B 2 393 ? 131.047 114.207 190.297 1.00 86.81 393 LEU B N 1
ATOM 7743 C CA . LEU B 2 393 ? 131.362 114.582 191.671 1.00 86.81 393 LEU B CA 1
ATOM 7744 C C . LEU B 2 393 ? 131.267 113.399 192.629 1.00 86.81 393 LEU B C 1
ATOM 7745 O O . LEU B 2 393 ? 131.993 113.347 193.627 1.00 86.81 393 LEU B O 1
ATOM 7750 N N . SER B 2 394 ? 130.381 112.447 192.342 1.00 102.48 394 SER B N 1
ATOM 7751 C CA . SER B 2 394 ? 130.160 111.289 193.201 1.00 102.48 394 SER B CA 1
ATOM 7752 C C . SER B 2 394 ? 130.580 110.032 192.454 1.00 102.48 394 SER B C 1
ATOM 7753 O O . SER B 2 394 ? 130.008 109.709 191.408 1.00 102.48 394 SER B O 1
ATOM 7756 N N . TYR B 2 395 ? 131.566 109.322 192.996 1.00 106.56 395 TYR B N 1
ATOM 7757 C CA . TYR B 2 395 ? 132.153 108.154 192.350 1.00 106.56 395 TYR B CA 1
ATOM 7758 C C . TYR B 2 395 ? 131.737 106.896 193.099 1.00 106.56 395 TYR B C 1
ATOM 7759 O O . TYR B 2 395 ? 131.967 106.786 194.308 1.00 106.56 395 TYR B O 1
ATOM 7768 N N . LYS B 2 396 ? 131.125 105.954 192.382 1.00 113.19 396 LYS B N 1
ATOM 7769 C CA . LYS B 2 396 ? 130.813 104.623 192.906 1.00 113.19 396 LYS B CA 1
ATOM 7770 C C . LYS B 2 396 ? 131.281 103.594 191.880 1.00 113.19 396 LYS B C 1
ATOM 7771 O O . LYS B 2 396 ? 130.501 103.130 191.045 1.00 113.19 396 LYS B O 1
ATOM 7777 N N . ILE B 2 397 ? 132.561 103.239 191.948 1.00 124.70 397 ILE B N 1
ATOM 7778 C CA . ILE B 2 397 ? 133.148 102.295 191.004 1.00 124.70 397 ILE B CA 1
ATOM 7779 C C . ILE B 2 397 ? 132.623 100.887 191.252 1.00 124.70 397 ILE B C 1
ATOM 7780 O O . ILE B 2 397 ? 133.146 100.160 192.095 1.00 124.70 397 ILE B O 1
#

Solvent-accessible surface area: 46830 Å² total; per-residue (Å²): 50,34,94,102,1,147,133,61,15,124,104,30,86,125,76,126,34,27,0,137,91,40,5,146,177,148,31,4,158,1,52,18,43,57,43,66,159,93,74,99,152,79,46,117,57,60,39,146,114,102,3,78,108,62,13,73,96,2,19,103,38,0,35,89,0,3,101,118,104,91,49,37,91,0,0,60,23,0,0,21,0,0,0,24,6,27,24,54,0,15,33,21,39,92,38,0,22,118,19,0,51,46,10,1,97,46,40,122,14,88,52,60,48,0,0,3,12,0,0,0,2,40,6,15,12,37,93,161,40,48,7,8,33,1,1,2,3,0,4,29,0,0,36,52,33,15,30,37,0,0,0,0,0,0,2,6,10,29,27,8,6,6,0,13,87,29,23,44,17,0,0,0,0,0,2,13,0,0,31,73,0,53,138,68,20,55,146,79,73,2,16,12,40,30,57,76,79,12,50,1,40,7,12,1,1,14,19,50,62,5,12,10,38,177,56,41,32,44,25,110,73,36,31,131,27,95,134,64,95,203,33,66,21,42,53,45,107,168,80,85,78,120,99,0,15,148,24,16,27,48,0,28,9,15,5,76,0,5,4,24,37,3,53,27,18,123,97,0,50,79,44,1,50,82,5,55,114,89,30,57,109,99,33,111,121,67,58,102,114,30,8,67,29,8,2,74,2,1,3,5,1,0,28,2,23,7,21,18,38,18,61,109,129,68,38,38,130,86,0,53,109,7,0,52,30,0,23,107,9,0,197,133,65,157,17,25,61,6,56,0,0,6,5,5,0,4,0,9,13,45,83,64,118,77,57,87,91,0,25,58,46,0,96,85,0,44,187,44,162,52,13,77,0,42,0,13,0,0,4,0,48,15,7,92,78,83,103,116,106,181,19,56,86,35,63,77,25,6,52,57,0,29,124,88,35,17,36,0,0,2,7,38,6,0,18,53,14,1,24,21,138,113,58,103,16,38,26,67,58,0,0,106,3,0,26,18,0,0,22,85,7,8,33,52,0,0,45,66,0,45,54,0,2,9,16,2,23,26,141,74,18,49,1,0,13,8,0,1,7,4,2,0,3,0,1,6,48,19,0,0,0,0,0,0,16,10,8,2,6,44,35,154,152,216,90,91,48,10,154,9,46,106,40,21,34,43,4,0,5,0,0,1,4,8,0,9,96,53,39,1,30,1,0,0,2,1,0,0,36,0,17,48,57,49,154,51,57,89,76,0,28,38,1,0,73,18,0,13,88,79,69,2,31,42,0,7,77,13,4,0,67,0,7,15,54,33,37,46,50,120,139,55,60,128,67,0,87,128,53,5,53,71,1,16,127,49,18,149,170,44,108,122,42,2,119,107,14,8,116,114,10,90,80,61,56,174,96,102,208,134,143,123,44,87,5,92,6,15,59,58,58,31,36,10,18,21,28,53,46,117,72,5,44,101,122,5,96,113,57,135,67,37,52,136,60,13,99,68,15,82,0,47,51,66,3,26,1,10,7,69,107,131,123,154,137,73,58,54,58,88,122,0,29,88,62,0,13,127,26,4,34,102,43,6,114,104,173,43,10,67,27,94,24,49,136,61,5,10,33,7,17,35,15,100,75,2,37,10,26,67,6,147,44,71,116,180,82,23,111,32,87,109,223,47,160,105,60,112,66,92,0,0,43,8,111,86,102,27,166,142,43,162,28,88,37,52,95,47,38,39,10,81,32,0,4,1,70,0,13,81,13,78,109,24,136,124,72,36,29,96,37,40,1,37,3,13,2,2,2,23,17,112,59,111,31,74,9,64,5,47,68,10,109,97,46,47,90,3,6,22,34,2,22,3,18,2,22,70,0,36,132,20,119,23,4,31,75,145,103,71,125,131,86,27,35,53,0,30,3,20,8,50,50,96,63,184,146,47,14,32,0,0,19,1,2,9,44,19,36,0,24,15,2,18,3,0,0,0,2,0,102,19,90,65,134,140,95,69,20,27,0,0,7,12,12,68,67,1,80,67,12,114,79,60,81,116,64,6,87,110,37,0,16,44,0,1,89,84,1,59,75,76,207,24,24,81,108,43,198,49,28,1,33,6,15,0,10,0,5,33,25,127,36,141,91,41,0,0,0,14,6,32,45,70,126,64,171,151,47,60,12,114,25,64,92,131,76,113,52,73,152,143,71,39,21,29,66,49,115,104,174

Foldseek 3Di:
DVVVLVVLLVPQQQADQLQAVLLVPAAFAQAAFDDVVVVVVVLVVCVVPPDDVSVVVSVVVLCCCCPVPVPLPSLVVVLCCQQLVTSVRHHDDLSSLVSLVSSCVVVVLQDLVSLLLNLLCLCLPRNVHDNPSSLVSLVSSVVNPDLQSLLLVLVCCPLVPPHHNDLVSSLVSLVVSLVVVVVVDDPCCLQQHPPDDQDLLFFPQLQEQHQDGHPQFDDPHPQPDDLDACHHYHYPCVPVQCVLRVLLSVLVCQCNPHLSHHHDNQVSLVSLVVVCVVAVPPVPPDDLSSLQSNLVSLLVNLVCLQVVPNHDGRDLVVSLVSLVVSVVSCVVSPHDNASSLQSNLSSCVPVNNPNVSSLVSLVVRVVDDVDQQSSLQNLLVVCVVPVVVPSDHSLVSLVSSVVSPDQSSLVVNLVDLVPDDPNVSDSSNSSVSSSCNSVPVCVRNQVCSSVLSSCRRPNNLVSNLSSLSSVLSSQSLSSLLNNLCSLHGADDPPDDGYPYDPSSLVVSLVSLVSSCSVPRLSSLQVSLVSCVVPLHNQVSLVSLVVSVVVPRLVSLLVNLVCQCPCHPPGHPLVVSLVSLVVSVVSDPVCVCVSVVVVVVSVVVVVVVVVD/DDDDPVGPAFEAEAADADVCCVCPQVVDVVNCVQFHWDDPPFQFIKTFGDDVVVVVLQVVLQVVLLVVLLVLLVVFWEWDCAPQWMWIGHNQAFTFIFGFDADVVVRHTPDGPPPRDGGAAGGHPPSVPDDWHWDADQFFIWIKDKGFPAPFDPVVGRGAIEIEIEAAPAPDDDRWYWDDKAADDPRYIYTYIHHHVSLVRVRRNGPDGPDDHRYMYTYDRPVCPDQAALVSQCNQFPWDDLDLQKIWTHGPPPLAATAIEGEDPVPDDPVDDDVSNVVSVLSSVVSCVVVVPDDDPVAWFKFKHFYAYNRRDTAWIWIWTDDPDSDTDIDTGRPDDDDSVDYTTDDHDD

Nearest PDB structures (foldseek):
  6vk3-assembly1_A  TM=1.002E+00  e=5.651E-79  Saccharomyces cerevisiae
  6vjy-assembly1_A  TM=9.919E-01  e=1.932E-67  Saccharomyces cerevisiae
  5v7v-assembly1_A  TM=9.557E-01  e=7.597E-58  Saccharomyces cerevisiae S288C
  6deh-assembly2_B  TM=3.738E-01  e=2.210E-06  Legionella pneumophila subsp. pneumophila str. Philadelphia 1
  7peb-assembly1_A  TM=1.808E-01  e=3.924E-02  Homo sapiens

Sequence (961 aa):
PWPEARHLLNTIAKSRDPMKEAAMEVGFYVPMDYSPRNEEKNYQSIWQNEITDSQRHIYELLVQSSEQFNNSEATYTLSQIHLWSQYNFPHNMTLAHKYLEKFNDLTHFTNHSAIFDLAVMYATGGCPQDSAKALLYYQRAAQLGNLKAKQVLAYKYYSGFNVPRNFHKSLVLYRDIAEQLRKSYSRDEWDIVFPYWESYNVRISDFESGLLGKGLNSVPSSTVRKRTTRDASERRIIRIYYAALNDYKGTYSQSRNCERAKNLLELTYKEFQPHVDNLDPLQVFYYVRCLQLLGHMYFTGEGSSKPNIHMAEEILTTSLEISRRAQGPIGRACIDLGLINQYITNNISQAISYYMKAMKTQANNGIVEFQLSKLATSFPEEKIGDPFNLMETAYLNGFIPAIYEFAVMIESGMNSKSSVENTAYLFKTFVDKNEAIMAPKLRTAFAALINDRSEVALWAYSQLAEQGYETAQVSAAYLMYQLPYEFEDPPRTTDQRKTLAISYYTRAFKQGNIDAGVVAGDIYFQMQNYSKAMALYQGAALKYSIQAIWNLGYMHEHGLGVNRDFHLAKRYYDQVSEHDHRFYLASKLSVLKLHLKSWLTWITPIEDPIVSNKYLISYIDEDDWSDRILQNQSVMNSGYIVNMGDDLECFIQNASEKTALLTKTLNQGVKTIFDKLNERCIFYQAGFWIYEYCPGIEFVQFHGRVNTKTGEIVNRDESLVYRLGKPKANVEEREFELLYDDVGYYISEIIGSGDICDVTGAERMVEIQYVCGGSNSGPSTIQWVRETKICVYEAQVTIPELCNLELLAKNEDQKNASPILCRMPAKSKIGSNSIDLITKYEPIFLGSGIYFLRPFNTDERDKLMVTDNAMSNWDEITETYYQKFGNAINKMLSLRLVSLPNDSCVWLAEVVDMKDRFQTTLSLNILNSQRAEIFFNKTFTFNEDNGNFLSYKI

GO terms:
  GO:0004842 ubiquitin-protein transferase activity (F, IDA)
  GO:0036503 ERAD pathway (P, IDA)
  GO:0000838 Hrd1p ubiquitin ligase ERAD-M complex (C, IDA)
  GO:0000839 Hrd1p ubiquitin ligase ERAD-L complex (C, IDA)
  GO:1905524 negative regulation of protein autoubiquitination (P, IDA)
  GO:0034099 luminal surveillance complex (C, IDA)
  GO:0005783 endoplasmic reticulum (C, HDA)
  GO:0030970 retrograde protein transport, ER to cytosol (P, IMP)
  GO:0005789 endoplasmic reticulum membrane (C, IPI)
  GO:0005515 protein binding (F, IPI)

InterPro domains:
  IPR006597 Sel1-like repeat [PF08238] (104-134)
  IPR006597 Sel1-like repeat [PF08238] (145-186)
  IPR006597 Sel1-like repeat [PF08238] (193-215)
  IPR006597 Sel1-like repeat [PF08238] (375-395)
  IPR006597 Sel1-like repeat [PF08238] (581-595)
  IPR006597 Sel1-like repeat [PF08238] (629-657)
  IPR006597 Sel1-like repeat [SM00671] (103-139)
  IPR006597 Sel1-like repeat [SM00671] (143-186)
  IPR006597 Sel1-like repeat [SM00671] (187-222)
  IPR006597 Sel1-like repeat [SM00671] (413-445)
  IPR006597 Sel1-like repeat [SM00671] (596-627)
  IPR006597 Sel1-like repeat [SM00671] (628-663)
  IPR011990 Tetratricopeptide-like helical domain superfamily [G3DSA:1.25.40.10] (32-229)
  IPR011990 Tetratricopeptide-like helical domain superfamily [G3DSA:1.25.40.10] (321-737)
  IPR050767 Sel1/AlgK [PTHR11102] (70-681)

Organism: Saccharomyces cerevisiae (strain ATCC 204508 / S288c) (NCBI:txid559292)

Secondary structure (DSSP, 8-state):
-HHHHHHHHTTS-S---HHHHTTT----EEES---HHHHHHHHHHHHHHTS-HHHHHHHHHHHHHHHHS--SSHHHHHHHHHHHT-SS----SHHHHHHHHHHHHHHTS--HHHHHHHHHHHHHT-----HHHHHHHHHHHHHTT-HHHHHHHHHHHHHTSSS---HHHHHHHHHHHHHHHHHHS-HIIIII---------PPSSSSSS-SSSSS---SPP----SS------EEE---HHHHHHHHHHHHHHHHS--SSS---HHHHHHHHHHHHHHHGGGTTS--HHHHHHHHHHHHHHHHHHHH-TTSSS--HHHHHHHHHHHHHHHHTTT---HHHHHHHHHIIIIIS--HHHHHHHHHHHHTSSS-SSHHHHHHHHHHHH-GGG----HHHHHHHHHHHT-HHHHHHHHHHHHSSSSTT--HHHHHHHHHHHHHHH-SSS-THHHHHHHHHTTT-HHHHHHHHHHHHHHT-HHHHHHHHHHH--PPPSSSPPP---HHHHHHHHHHHHHHHHHT-HHHHHHHHHHHHHTT--HHHHHHHHHHHTT--HHHHHHHHHHHHSSSSS---HHHHHHHHHHHHHH-STTHHHHHHHHHHHHHHHHHHTT-/----TTTSS-EEEEEE-HHHHHHHTSS-HHHHHSSEEEEESEEEEEEE----HHHHHHHHHHHHHHHHHHHHHTS--EEEEETTEEEEE-TTS-BEEES--EETTTTEES---TT-----B---S-TTTS--EEEE-SS-EEEEEEE----EETTTTEE-EEEEEEEE-SS--SS-EEEEEEE-SSSEEEEEEEEGGGGGSGGG-SS------EEEEEE-SSSSSSPPPHHHHHHHEE--B-STTEEEEEESSSSS--EEEE--STT---SS--HHHHHHHHHHHHHHHHHT-S-----EEEEEEEEE-TT--EEEEEEEE--SSS--EEEEESS----TTS-S---EE-

B-factor: mean 57.41, std 37.5, range [13.33, 150.56]